Protein AF-A0A4T0FL56-F1 (afdb_monomer)

Structure (mmCIF, N/CA/C/O backbone):
data_AF-A0A4T0FL56-F1
#
_entry.id   AF-A0A4T0FL56-F1
#
loop_
_atom_site.group_PDB
_atom_site.id
_atom_site.type_symbol
_atom_site.label_atom_id
_atom_site.label_alt_id
_atom_site.label_comp_id
_atom_site.label_asym_id
_atom_site.label_entity_id
_atom_site.label_seq_id
_atom_site.pdbx_PDB_ins_code
_atom_site.Cartn_x
_atom_site.Cartn_y
_atom_site.Cartn_z
_atom_site.occupancy
_atom_site.B_iso_or_equiv
_atom_site.auth_seq_id
_atom_site.auth_comp_id
_atom_site.auth_asym_id
_atom_site.auth_atom_id
_atom_site.pdbx_PDB_model_num
ATOM 1 N N . MET A 1 1 ? -53.583 -24.177 -35.156 1.00 28.66 1 MET A N 1
ATOM 2 C CA . MET A 1 1 ? -53.673 -24.622 -33.745 1.00 28.66 1 MET A CA 1
ATOM 3 C C . MET A 1 1 ? -52.294 -24.411 -33.130 1.00 28.66 1 MET A C 1
ATOM 5 O O . MET A 1 1 ? -51.343 -24.728 -33.822 1.00 28.66 1 MET A O 1
ATOM 9 N N . LEU A 1 2 ? -52.099 -23.823 -31.949 1.00 28.23 2 LEU A N 1
ATOM 10 C CA . LEU A 1 2 ? -53.036 -23.138 -31.051 1.00 28.23 2 LEU A CA 1
ATOM 11 C C . LEU A 1 2 ? -52.368 -21.827 -30.557 1.00 28.23 2 LEU A C 1
ATOM 13 O O . LEU A 1 2 ? -51.224 -21.850 -30.137 1.00 28.23 2 LEU A O 1
ATOM 17 N N . THR A 1 3 ? -53.100 -20.711 -30.667 1.00 28.48 3 THR A N 1
ATOM 18 C CA . THR A 1 3 ? -53.297 -19.640 -29.650 1.00 28.48 3 THR A CA 1
ATOM 19 C C . THR A 1 3 ? -52.115 -19.128 -28.804 1.00 28.48 3 THR A C 1
ATOM 21 O O . THR A 1 3 ? -51.474 -19.896 -28.108 1.00 28.48 3 THR A O 1
ATOM 24 N N . ARG A 1 4 ? -51.801 -17.819 -28.795 1.00 25.30 4 ARG A N 1
ATOM 25 C CA . ARG A 1 4 ? -52.582 -16.655 -28.268 1.00 25.30 4 ARG A CA 1
ATOM 26 C C . ARG A 1 4 ? -52.714 -16.624 -26.733 1.00 25.30 4 ARG A C 1
ATOM 28 O O . ARG A 1 4 ? -53.006 -17.645 -26.128 1.00 25.30 4 ARG A O 1
ATOM 35 N N . THR A 1 5 ? -52.734 -15.388 -26.201 1.00 29.48 5 THR A N 1
ATOM 36 C CA . THR A 1 5 ? -52.898 -14.977 -24.779 1.00 29.48 5 THR A CA 1
ATOM 37 C C . THR A 1 5 ? -51.547 -15.009 -24.043 1.00 29.48 5 THR A C 1
ATOM 39 O O . THR A 1 5 ? -51.012 -16.081 -23.829 1.00 29.48 5 THR A O 1
ATOM 42 N N . LEU A 1 6 ? -50.887 -13.887 -23.714 1.00 27.16 6 LEU A N 1
ATOM 43 C CA . LEU A 1 6 ? -51.396 -12.565 -23.306 1.00 27.16 6 LEU A CA 1
ATOM 44 C C . LEU A 1 6 ? -50.837 -11.378 -24.131 1.00 27.16 6 LEU A C 1
ATOM 46 O O . LEU A 1 6 ? -49.671 -11.017 -24.029 1.00 27.16 6 LEU A O 1
ATOM 50 N N . ARG A 1 7 ? -51.714 -10.683 -24.870 1.00 24.44 7 ARG A N 1
ATOM 51 C CA . ARG A 1 7 ? -51.549 -9.266 -25.261 1.00 24.44 7 ARG A CA 1
ATOM 52 C C . ARG A 1 7 ? -52.856 -8.542 -24.936 1.00 24.44 7 ARG A C 1
ATOM 54 O O . ARG A 1 7 ? -53.832 -8.730 -25.661 1.00 24.44 7 ARG A O 1
ATOM 61 N N . ARG A 1 8 ? -52.890 -7.750 -23.858 1.00 25.97 8 ARG A N 1
ATOM 62 C CA . ARG A 1 8 ? -53.931 -6.750 -23.533 1.00 25.97 8 ARG A CA 1
ATOM 63 C C . ARG A 1 8 ? -53.462 -5.877 -22.358 1.00 25.97 8 ARG A C 1
ATOM 65 O O . ARG A 1 8 ? -52.685 -6.346 -21.541 1.00 25.97 8 ARG A O 1
ATOM 72 N N . SER A 1 9 ? -53.985 -4.650 -22.274 1.00 25.86 9 SER A N 1
ATOM 73 C CA . SER A 1 9 ? -53.804 -3.690 -21.163 1.00 25.86 9 SER A CA 1
ATOM 74 C C . SER A 1 9 ? -52.528 -2.821 -21.095 1.00 25.86 9 SER A C 1
ATOM 76 O O . SER A 1 9 ? -52.103 -2.463 -20.003 1.00 25.86 9 SER A O 1
ATOM 78 N N . VAL A 1 10 ? -51.990 -2.364 -22.237 1.00 28.41 10 VAL A N 1
ATOM 79 C CA . VAL A 1 10 ? -51.178 -1.119 -22.302 1.00 28.41 10 VAL A CA 1
ATOM 80 C C . VAL A 1 10 ? -51.593 -0.290 -23.534 1.00 28.41 10 VAL A C 1
ATOM 82 O O . VAL A 1 10 ? -50.843 -0.171 -24.497 1.00 28.41 10 VAL A O 1
ATOM 85 N N . ALA A 1 11 ? -52.847 0.189 -23.566 1.00 28.98 11 ALA A N 1
ATOM 86 C CA . ALA A 1 11 ? -53.382 1.018 -24.670 1.00 28.98 11 ALA A CA 1
ATOM 87 C C . ALA A 1 11 ? -54.639 1.861 -24.311 1.00 28.98 11 ALA A C 1
ATOM 89 O O . ALA A 1 11 ? -55.416 2.228 -25.188 1.00 28.98 11 ALA A O 1
ATOM 90 N N . SER A 1 12 ? -54.870 2.139 -23.025 1.00 25.52 12 SER A N 1
ATOM 91 C CA . SER A 1 12 ? -55.892 3.062 -22.490 1.00 25.52 12 SER A CA 1
ATOM 92 C C . SER A 1 12 ? -55.629 3.200 -20.983 1.00 25.52 12 SER A C 1
ATOM 94 O O . SER A 1 12 ? -55.353 2.183 -20.356 1.00 25.52 12 SER A O 1
ATOM 96 N N . VAL A 1 13 ? -55.690 4.364 -20.335 1.00 27.52 13 VAL A N 1
ATOM 97 C CA . VAL A 1 13 ? -56.442 5.587 -20.661 1.00 27.52 13 VAL A CA 1
ATOM 98 C C . VAL A 1 13 ? -55.531 6.818 -20.640 1.00 27.52 13 VAL A C 1
ATOM 100 O O . VAL A 1 13 ? -54.744 6.989 -19.717 1.00 27.52 13 VAL A O 1
ATOM 103 N N . ALA A 1 14 ? -55.717 7.723 -21.602 1.00 26.66 14 ALA A N 1
ATOM 104 C CA . ALA A 1 14 ? -55.210 9.089 -21.529 1.00 26.66 14 ALA A CA 1
ATOM 105 C C . ALA A 1 14 ? -56.322 10.066 -21.940 1.00 26.66 14 ALA A C 1
ATOM 107 O O . ALA A 1 14 ? -56.611 10.171 -23.132 1.00 26.66 14 ALA A O 1
ATOM 108 N N . ASN A 1 15 ? -56.968 10.715 -20.955 1.00 28.39 15 ASN A N 1
ATOM 109 C CA . ASN A 1 15 ? -57.524 12.086 -20.982 1.00 28.39 15 ASN A CA 1
ATOM 110 C C . ASN A 1 15 ? -58.553 12.334 -19.852 1.00 28.39 15 ASN A C 1
ATOM 112 O O . ASN A 1 15 ? -59.449 11.514 -19.671 1.00 28.39 15 ASN A O 1
ATOM 116 N N . LYS A 1 16 ? -58.502 13.544 -19.253 1.00 29.47 16 LYS A N 1
ATOM 117 C CA . LYS A 1 16 ? -59.464 14.161 -18.293 1.00 29.47 16 LYS A CA 1
ATOM 118 C C . LYS A 1 16 ? -59.488 13.542 -16.869 1.00 29.47 16 LYS A C 1
ATOM 120 O O . LYS A 1 16 ? -59.455 12.329 -16.745 1.00 29.47 16 LYS A O 1
ATOM 125 N N . VAL A 1 17 ? -59.591 14.306 -15.767 1.00 31.78 17 VAL A N 1
ATOM 126 C CA . VAL A 1 17 ? -59.577 15.781 -15.552 1.00 31.78 17 VAL A CA 1
ATOM 127 C C . VAL A 1 17 ? -59.190 16.116 -14.084 1.00 31.78 17 VAL A C 1
ATOM 129 O O . VAL A 1 17 ? -59.348 15.253 -13.234 1.00 31.78 17 VAL A O 1
ATOM 132 N N . ASN A 1 18 ? -58.699 17.345 -13.834 1.00 30.23 18 ASN A N 1
ATOM 133 C CA . ASN A 1 18 ? -58.583 18.165 -12.589 1.00 30.23 18 ASN A CA 1
ATOM 134 C C . ASN A 1 18 ? -58.932 17.506 -11.215 1.00 30.23 18 ASN A C 1
ATOM 136 O O . ASN A 1 18 ? -59.988 16.903 -11.095 1.00 30.23 18 ASN A O 1
ATOM 140 N N . SER A 1 19 ? -58.208 17.719 -10.098 1.00 31.28 19 SER A N 1
ATOM 141 C CA . SER A 1 19 ? -57.753 19.017 -9.541 1.00 31.28 19 SER A CA 1
ATOM 142 C C . SER A 1 19 ? -56.477 18.931 -8.654 1.00 31.28 19 SER A C 1
ATOM 144 O O . SER A 1 19 ? -56.050 17.827 -8.331 1.00 31.28 19 SER A O 1
ATOM 146 N N . PRO A 1 20 ? -55.870 20.063 -8.212 1.00 33.19 20 PRO A N 1
ATOM 147 C CA . PRO A 1 20 ? -54.691 20.066 -7.327 1.00 33.19 20 PRO A CA 1
ATOM 148 C C . PRO A 1 20 ? -54.964 19.998 -5.809 1.00 33.19 20 PRO A C 1
ATOM 150 O O . PRO A 1 20 ? -54.016 20.139 -5.040 1.00 33.19 20 PRO A O 1
ATOM 153 N N . ARG A 1 21 ? -56.221 19.891 -5.343 1.00 33.94 21 ARG A N 1
ATOM 154 C CA . ARG A 1 21 ? -56.534 19.930 -3.894 1.00 33.94 21 ARG A CA 1
ATOM 155 C C . ARG A 1 21 ? -56.593 18.557 -3.235 1.00 33.94 21 ARG A C 1
ATOM 157 O O . ARG A 1 21 ? -56.134 18.405 -2.107 1.00 33.94 21 ARG A O 1
ATOM 164 N N . ASP A 1 22 ? -57.111 17.567 -3.945 1.00 31.25 22 ASP A N 1
ATOM 165 C CA . ASP A 1 22 ? -57.458 16.256 -3.383 1.00 31.25 22 ASP A CA 1
ATOM 166 C C . ASP A 1 22 ? -56.208 15.413 -3.035 1.00 31.25 22 ASP A C 1
ATOM 168 O O . ASP A 1 22 ? -56.241 14.546 -2.163 1.00 31.25 22 ASP A O 1
ATOM 172 N N . THR A 1 23 ? -55.060 15.728 -3.645 1.00 39.47 23 THR A N 1
ATOM 173 C CA . THR A 1 23 ? -53.742 15.156 -3.322 1.00 39.47 23 THR A CA 1
ATOM 174 C C . THR A 1 23 ? -53.152 15.627 -1.989 1.00 39.47 23 THR A C 1
ATOM 176 O O . THR A 1 23 ? -52.203 15.007 -1.514 1.00 39.47 23 THR A O 1
ATOM 179 N N . ILE A 1 24 ? -53.677 16.692 -1.370 1.00 33.09 24 ILE A N 1
ATOM 180 C CA . ILE A 1 24 ? -53.126 17.238 -0.117 1.00 33.09 24 ILE A CA 1
ATOM 181 C C . ILE A 1 24 ? -53.704 16.511 1.106 1.00 33.09 24 ILE A C 1
ATOM 183 O O . ILE A 1 24 ? -52.954 16.142 2.006 1.00 33.09 24 ILE A O 1
ATOM 187 N N . GLU A 1 25 ? -55.008 16.222 1.136 1.00 29.22 25 GLU A N 1
ATOM 188 C CA . GLU A 1 25 ? -55.631 15.523 2.277 1.00 29.22 25 GLU A CA 1
ATOM 189 C C . GLU A 1 25 ? -55.234 14.037 2.354 1.00 29.22 25 GLU A C 1
ATOM 191 O O . GLU A 1 25 ? -55.092 13.486 3.450 1.00 29.22 25 GLU A O 1
ATOM 196 N N . ALA A 1 26 ? -54.956 13.406 1.207 1.00 31.59 26 ALA A N 1
ATOM 197 C CA . ALA A 1 26 ? -54.412 12.048 1.144 1.00 31.59 26 ALA A CA 1
ATOM 198 C C . ALA A 1 26 ? -52.989 11.941 1.734 1.00 31.59 26 ALA A C 1
ATOM 200 O O . ALA A 1 26 ? -52.639 10.910 2.304 1.00 31.59 26 ALA A O 1
ATOM 201 N N . ALA A 1 27 ? -52.185 13.008 1.649 1.00 33.97 27 ALA A N 1
ATOM 202 C CA . ALA A 1 27 ? -50.837 13.052 2.222 1.00 33.97 27 ALA A CA 1
ATOM 203 C C . ALA A 1 27 ? -50.827 13.257 3.751 1.00 33.97 27 ALA A C 1
ATOM 205 O O . ALA A 1 27 ? -49.827 12.961 4.400 1.00 33.97 27 ALA A O 1
ATOM 206 N N . ILE A 1 28 ? -51.930 13.743 4.333 1.00 32.31 28 ILE A N 1
ATOM 207 C CA . ILE A 1 28 ? -52.051 14.038 5.772 1.00 32.31 28 ILE A CA 1
ATOM 208 C C . ILE A 1 28 ? -52.478 12.800 6.584 1.00 32.31 28 ILE A C 1
ATOM 210 O O . ILE A 1 28 ? -52.162 12.711 7.766 1.00 32.31 28 ILE A O 1
ATOM 214 N N . ASN A 1 29 ? -53.152 11.828 5.955 1.00 31.66 29 ASN A N 1
ATOM 215 C CA . ASN A 1 29 ? -53.669 10.615 6.611 1.00 31.66 29 ASN A CA 1
ATOM 216 C C . ASN A 1 29 ? -52.945 9.315 6.202 1.00 31.66 29 ASN A C 1
ATOM 218 O O . ASN A 1 29 ? -53.440 8.218 6.470 1.00 31.66 29 ASN A O 1
ATOM 222 N N . ALA A 1 30 ? -51.780 9.409 5.558 1.00 30.00 30 ALA A N 1
ATOM 223 C CA . ALA A 1 30 ? -50.912 8.251 5.367 1.00 30.00 30 ALA A CA 1
ATOM 224 C C . ALA A 1 30 ? -50.291 7.826 6.717 1.00 30.00 30 ALA A C 1
ATOM 226 O O . ALA A 1 30 ? -49.927 8.701 7.509 1.00 30.00 30 ALA A O 1
ATOM 227 N N . PRO A 1 31 ? -50.115 6.519 7.000 1.00 27.95 31 PRO A N 1
ATOM 228 C CA . PRO A 1 31 ? -49.320 6.085 8.144 1.00 27.95 31 PRO A CA 1
ATOM 229 C C . PRO A 1 31 ? -47.909 6.662 8.017 1.00 27.95 31 PRO A C 1
ATOM 231 O O . PRO A 1 31 ? -47.259 6.467 6.988 1.00 27.95 31 PRO A O 1
ATOM 234 N N . GLN A 1 32 ? -47.435 7.382 9.037 1.00 25.22 32 GLN A N 1
ATOM 235 C CA . GLN A 1 32 ? -46.057 7.866 9.020 1.00 25.22 32 GLN A CA 1
ATOM 236 C C . GLN A 1 32 ? -45.105 6.660 8.966 1.00 25.22 32 GLN A C 1
ATOM 238 O O . GLN A 1 32 ? -45.323 5.692 9.703 1.00 25.22 32 GLN A O 1
ATOM 243 N N . PRO A 1 33 ? -44.052 6.687 8.126 1.00 28.41 33 PRO A N 1
ATOM 244 C CA . PRO A 1 33 ? -42.992 5.696 8.234 1.00 28.41 33 PRO A CA 1
ATOM 245 C C . PRO A 1 33 ? -42.399 5.786 9.643 1.00 28.41 33 PRO A C 1
ATOM 247 O O . PRO A 1 33 ? -42.229 6.893 10.162 1.00 28.41 33 PRO A O 1
ATOM 250 N N . LEU A 1 34 ? -42.079 4.644 10.265 1.00 29.83 34 LEU A N 1
ATOM 251 C CA . LEU A 1 34 ? -41.357 4.669 11.537 1.00 29.83 34 LEU A CA 1
ATOM 252 C C . LEU A 1 34 ? -40.073 5.479 11.339 1.00 29.83 34 LEU A C 1
ATOM 254 O O . LEU A 1 34 ? -39.267 5.167 10.461 1.00 29.83 34 LEU A O 1
ATOM 258 N N . ALA A 1 35 ? -39.906 6.533 12.139 1.00 26.36 35 ALA A N 1
ATOM 259 C CA . ALA A 1 35 ? -38.705 7.351 12.102 1.00 26.36 35 ALA A CA 1
ATOM 260 C C . ALA A 1 35 ? -37.475 6.463 12.339 1.00 26.36 35 ALA A C 1
ATOM 262 O O . ALA A 1 35 ? -37.506 5.594 13.216 1.00 26.36 35 ALA A O 1
ATOM 263 N N . LEU A 1 36 ? -36.397 6.681 11.576 1.00 31.41 36 LEU A N 1
ATOM 264 C CA . LEU A 1 36 ? -35.145 5.954 11.783 1.00 31.41 36 LEU A CA 1
ATOM 265 C C . LEU A 1 36 ? -34.643 6.222 13.208 1.00 31.41 36 LEU A C 1
ATOM 267 O O . LEU A 1 36 ? -34.135 7.306 13.502 1.00 31.41 36 LEU A O 1
ATOM 271 N N . ARG A 1 37 ? -34.772 5.219 14.084 1.00 38.69 37 ARG A N 1
ATOM 272 C CA . ARG A 1 37 ? -34.131 5.199 15.401 1.00 38.69 37 ARG A CA 1
ATOM 273 C C . ARG A 1 37 ? -32.629 5.011 15.203 1.00 38.69 37 ARG A C 1
ATOM 275 O O . ARG A 1 37 ? -32.133 3.885 15.153 1.00 38.69 37 ARG A O 1
ATOM 282 N N . TYR A 1 38 ? -31.923 6.130 15.061 1.00 53.88 38 TYR A N 1
ATOM 283 C CA . TYR A 1 38 ? -30.479 6.177 15.251 1.00 53.88 38 TYR A CA 1
ATOM 284 C C . TYR A 1 38 ? -30.162 5.977 16.729 1.00 53.88 38 TYR A C 1
ATOM 286 O O . TYR A 1 38 ? -30.759 6.629 17.585 1.00 53.88 38 TYR A O 1
ATOM 294 N N . VAL A 1 39 ? -29.203 5.101 17.013 1.00 67.25 39 VAL A N 1
ATOM 295 C CA . VAL A 1 39 ? -28.724 4.864 18.373 1.00 67.25 39 VAL A CA 1
ATOM 296 C C . VAL A 1 39 ? -27.969 6.089 18.888 1.00 67.25 39 VAL A C 1
ATOM 298 O O . VAL A 1 39 ? -27.109 6.649 18.199 1.00 67.25 39 VAL A O 1
ATOM 301 N N . SER A 1 40 ? -28.289 6.516 20.108 1.00 71.25 40 SER A N 1
ATOM 302 C CA . SER A 1 40 ? -27.603 7.637 20.751 1.00 71.25 40 SER A CA 1
ATOM 303 C C . SER A 1 40 ? -26.207 7.241 21.232 1.00 71.25 40 SER A C 1
ATOM 305 O O . SER A 1 40 ? -25.870 6.071 21.367 1.00 71.25 40 SER A O 1
ATOM 307 N N . SER A 1 41 ? -25.380 8.243 21.518 1.00 71.00 41 SER A N 1
ATOM 308 C CA . SER A 1 41 ? -24.090 8.079 22.210 1.00 71.00 41 SER A CA 1
ATOM 309 C C . SER A 1 41 ? -24.095 8.771 23.578 1.00 71.00 41 SER A C 1
ATOM 311 O O . SER A 1 41 ? -23.053 9.174 24.085 1.00 71.00 41 SER A O 1
ATOM 313 N N . SER A 1 42 ? -25.279 8.967 24.171 1.00 73.81 42 SER A N 1
ATOM 314 C CA . SER A 1 42 ? -25.423 9.507 25.526 1.00 73.81 42 SER A CA 1
ATOM 315 C C . SER A 1 42 ? -24.950 8.495 26.570 1.00 73.81 42 SER A C 1
ATOM 317 O O . SER A 1 42 ? -25.514 7.409 26.679 1.00 73.81 42 SER A O 1
ATOM 319 N N . ALA A 1 43 ? -23.994 8.885 27.413 1.00 58.06 43 ALA A N 1
ATOM 320 C CA . ALA A 1 43 ? -23.606 8.100 28.588 1.00 58.06 43 ALA A CA 1
ATOM 321 C C . ALA A 1 43 ? -24.630 8.199 29.747 1.00 58.06 43 ALA A C 1
ATOM 323 O O . ALA A 1 43 ? -24.440 7.610 30.810 1.00 58.06 43 ALA A O 1
ATOM 324 N N . MET A 1 44 ? -25.742 8.925 29.565 1.00 72.31 44 MET A N 1
ATOM 325 C CA . MET A 1 44 ? -26.829 9.115 30.540 1.00 72.31 44 MET A CA 1
ATOM 326 C C . MET A 1 44 ? -28.199 8.733 29.947 1.00 72.31 44 MET A C 1
ATOM 328 O O . MET A 1 44 ? -29.147 9.503 30.037 1.00 72.31 44 MET A O 1
ATOM 332 N N . GLY A 1 45 ? -28.296 7.570 29.293 1.00 61.62 45 GLY A N 1
ATOM 333 C CA . GLY A 1 45 ? -29.574 7.044 28.802 1.00 61.62 45 GLY A CA 1
ATOM 334 C C . GLY A 1 45 ? -30.484 6.477 29.902 1.00 61.62 45 GLY A C 1
ATOM 335 O O . GLY A 1 45 ? -31.696 6.641 29.837 1.00 61.62 45 GLY A O 1
ATOM 336 N N . ALA A 1 46 ? -29.927 5.809 30.914 1.00 70.75 46 ALA A N 1
ATOM 337 C CA . ALA A 1 46 ? -30.749 5.113 31.904 1.00 70.75 46 ALA A CA 1
ATOM 338 C C . ALA A 1 46 ? -31.502 6.055 32.864 1.00 70.75 46 ALA A C 1
ATOM 340 O O . ALA A 1 46 ? -30.891 6.927 33.488 1.00 70.75 46 ALA A O 1
ATOM 341 N N . GLU A 1 47 ? -32.804 5.818 33.039 1.00 76.25 47 GLU A N 1
ATOM 342 C CA . GLU A 1 47 ? -33.648 6.519 34.007 1.00 76.25 47 GLU A CA 1
ATOM 343 C C . GLU A 1 47 ? -33.395 6.049 35.447 1.00 76.25 47 GLU A C 1
ATOM 345 O O . GLU A 1 47 ? -32.923 4.937 35.708 1.00 76.25 47 GLU A O 1
ATOM 350 N N . LYS A 1 48 ? -33.744 6.909 36.408 1.00 75.69 48 LYS A N 1
ATOM 351 C CA . LYS A 1 48 ? -33.650 6.614 37.838 1.00 75.69 48 LYS A CA 1
ATOM 352 C C . LYS A 1 48 ? -34.713 5.585 38.264 1.00 75.69 48 LYS A C 1
ATOM 354 O O . LYS A 1 48 ? -35.899 5.867 38.094 1.00 75.69 48 LYS A O 1
ATOM 359 N N . PRO A 1 49 ? -34.334 4.453 38.890 1.00 77.06 49 PRO A N 1
ATOM 360 C CA . PRO A 1 49 ? -35.301 3.488 39.413 1.00 77.06 49 PRO A CA 1
ATOM 361 C C . PRO A 1 49 ? -36.224 4.101 40.474 1.00 77.06 49 PRO A C 1
ATOM 363 O O . PRO A 1 49 ? -35.777 4.910 41.293 1.00 77.06 49 PRO A O 1
ATOM 366 N N . SER A 1 50 ? -37.491 3.676 40.498 1.00 68.88 50 SER A N 1
ATOM 367 C CA . SER A 1 50 ? -38.476 4.115 41.498 1.00 68.88 50 SER A CA 1
ATOM 368 C C . SER A 1 50 ? -38.104 3.673 42.915 1.00 68.88 50 SER A C 1
ATOM 370 O O . SER A 1 50 ? -38.195 4.459 43.857 1.00 68.88 50 SER A O 1
ATOM 372 N N . ASP A 1 51 ? -37.640 2.430 43.043 1.00 73.75 51 ASP A N 1
ATOM 373 C CA . ASP A 1 51 ? -37.419 1.738 44.309 1.00 73.75 51 ASP A CA 1
ATOM 374 C C . ASP A 1 51 ? -35.983 1.201 44.353 1.00 73.75 51 ASP A C 1
ATOM 376 O O . ASP A 1 51 ? -35.676 0.107 43.878 1.00 73.75 51 ASP A O 1
ATOM 380 N N . LEU A 1 52 ? -35.075 2.008 44.905 1.00 80.94 52 LEU A N 1
ATOM 381 C CA . LEU A 1 52 ? -33.673 1.636 45.094 1.00 80.94 52 LEU A CA 1
ATOM 382 C C . LEU A 1 52 ? -33.508 0.856 46.413 1.00 80.94 52 LEU A C 1
ATOM 384 O O . LEU A 1 52 ? -33.852 1.394 47.469 1.00 80.94 52 LEU A O 1
ATOM 388 N N . PRO A 1 53 ? -32.963 -0.376 46.386 1.00 83.69 53 PRO A N 1
ATOM 389 C CA . PRO A 1 53 ? -32.876 -1.231 47.565 1.00 83.69 53 PRO A CA 1
ATOM 390 C C . PRO A 1 53 ? -31.943 -0.679 48.646 1.00 83.69 53 PRO A C 1
ATOM 392 O O . PRO A 1 53 ? -31.157 0.250 48.426 1.00 83.69 53 PRO A O 1
ATOM 395 N N . SER A 1 54 ? -32.024 -1.259 49.843 1.00 79.19 54 SER A N 1
ATOM 396 C CA . SER A 1 54 ? -31.266 -0.787 51.003 1.00 79.19 54 SER A CA 1
ATOM 397 C C . SER A 1 54 ? -29.850 -1.363 51.054 1.00 79.19 54 SER A C 1
ATOM 399 O O . SER A 1 54 ? -28.918 -0.648 51.423 1.00 79.19 54 SER A O 1
ATOM 401 N N . GLN A 1 55 ? -29.678 -2.620 50.639 1.00 82.25 55 GLN A N 1
ATOM 402 C CA . GLN A 1 55 ? -28.406 -3.341 50.674 1.00 82.25 55 GLN A CA 1
ATOM 403 C C . GLN A 1 55 ? -27.683 -3.290 49.318 1.00 82.25 55 GLN A C 1
ATOM 405 O O . GLN A 1 55 ? -28.259 -2.921 48.295 1.00 82.25 55 GLN A O 1
ATOM 410 N N . GLY A 1 56 ? -26.399 -3.658 49.320 1.00 83.44 56 GLY A N 1
ATOM 411 C CA . GLY A 1 56 ? -25.542 -3.650 48.130 1.00 83.44 56 GLY A CA 1
ATOM 412 C C . GLY A 1 56 ? -25.960 -4.665 47.057 1.00 83.44 56 GLY A C 1
ATOM 413 O O . GLY A 1 56 ? -26.177 -4.315 45.895 1.00 83.44 56 GLY A O 1
ATOM 414 N N . GLY A 1 57 ? -26.124 -5.923 47.477 1.00 87.56 57 GLY A N 1
ATOM 415 C CA . GLY A 1 57 ? -26.404 -7.068 46.605 1.00 87.56 57 GLY A CA 1
ATOM 416 C C . GLY A 1 57 ? -27.886 -7.352 46.335 1.00 87.56 57 GLY A C 1
ATOM 417 O O . GLY A 1 57 ? -28.198 -8.360 45.707 1.00 87.56 57 GLY A O 1
ATOM 418 N N . GLU A 1 58 ? -28.804 -6.509 46.812 1.00 90.31 58 GLU A N 1
ATOM 419 C CA . GLU A 1 58 ? -30.234 -6.615 46.489 1.00 90.31 58 GLU A CA 1
ATOM 420 C C . GLU A 1 58 ? -30.454 -6.200 45.012 1.00 90.31 58 GLU A C 1
ATOM 422 O O . GLU A 1 58 ? -30.033 -5.102 44.629 1.00 90.31 58 GLU A O 1
ATOM 427 N N . PRO A 1 59 ? -31.071 -7.046 44.160 1.00 91.88 59 PRO A N 1
ATOM 428 C CA . PRO A 1 59 ? -31.283 -6.727 42.751 1.00 91.88 59 PRO A CA 1
ATOM 429 C C . PRO A 1 59 ? -32.412 -5.713 42.561 1.00 91.88 59 PRO A C 1
ATOM 431 O O . PRO A 1 59 ? -33.437 -5.755 43.243 1.00 91.88 59 PRO A O 1
ATOM 434 N N . PHE A 1 60 ? -32.239 -4.823 41.587 1.00 92.50 60 PHE A N 1
ATOM 435 C CA . PHE A 1 60 ? -33.247 -3.868 41.142 1.00 92.50 60 PHE A CA 1
ATOM 436 C C . PHE A 1 60 ? -33.194 -3.673 39.627 1.00 92.50 60 PHE A C 1
ATOM 438 O O . PHE A 1 60 ? -32.237 -4.059 38.955 1.00 92.50 60 PHE A O 1
ATOM 445 N N . LYS A 1 61 ? -34.259 -3.078 39.088 1.00 92.50 61 LYS A N 1
ATOM 446 C CA . LYS A 1 61 ? -34.442 -2.842 37.656 1.00 92.50 61 LYS A CA 1
ATOM 447 C C . LYS A 1 61 ? -34.097 -1.398 37.301 1.00 92.50 61 LYS A C 1
ATOM 449 O O . LYS A 1 61 ? -34.525 -0.464 37.975 1.00 92.50 61 LYS A O 1
ATOM 454 N N . VAL A 1 62 ? -33.326 -1.236 36.234 1.00 92.62 62 VAL A N 1
ATOM 455 C CA . VAL A 1 62 ? -32.932 0.035 35.625 1.00 92.62 62 VAL A CA 1
ATOM 456 C C . VAL A 1 62 ? -33.533 0.089 34.226 1.00 92.62 62 VAL A C 1
ATOM 458 O O . VAL A 1 62 ? -33.345 -0.841 33.445 1.00 92.62 62 VAL A O 1
ATOM 461 N N . GLN A 1 63 ? -34.235 1.171 33.899 1.00 93.81 63 GLN A N 1
ATOM 462 C CA . GLN A 1 63 ? -34.806 1.377 32.570 1.00 93.81 63 GLN A CA 1
ATOM 463 C C . GLN A 1 63 ? -33.796 2.111 31.678 1.00 93.81 63 GLN A C 1
ATOM 465 O O . GLN A 1 63 ? -33.390 3.228 31.989 1.00 93.81 63 GLN A O 1
ATOM 470 N N . LEU A 1 64 ? -33.385 1.493 30.571 1.00 93.38 64 LEU A N 1
ATOM 471 C CA . LEU A 1 64 ? -32.582 2.116 29.516 1.00 93.38 64 LEU A CA 1
ATOM 472 C C . LEU A 1 64 ? -33.439 3.010 28.608 1.00 93.38 64 LEU A C 1
ATOM 474 O O . LEU A 1 64 ? -34.651 2.823 28.479 1.00 93.38 64 LEU A O 1
ATOM 478 N N . HIS A 1 65 ? -32.781 3.950 27.927 1.00 90.19 65 HIS A N 1
ATOM 479 C CA . HIS A 1 65 ? -33.425 4.845 26.967 1.00 90.19 65 HIS A CA 1
ATOM 480 C C . HIS A 1 65 ? -33.847 4.117 25.684 1.00 90.19 65 HIS A C 1
ATOM 482 O O . HIS A 1 65 ? -33.150 3.211 25.216 1.00 90.19 65 HIS A O 1
ATOM 488 N N . ASP A 1 66 ? -34.922 4.596 25.059 1.00 86.75 66 ASP A N 1
ATOM 489 C CA . ASP A 1 66 ? -35.550 4.043 23.848 1.00 86.75 66 ASP A CA 1
ATOM 490 C C . ASP A 1 66 ? -34.645 4.006 22.591 1.00 86.75 66 ASP A C 1
ATOM 492 O O . ASP A 1 66 ? -34.990 3.361 21.599 1.00 86.75 66 ASP A O 1
ATOM 496 N N . ASP A 1 67 ? -33.492 4.685 22.619 1.00 88.94 67 ASP A N 1
ATOM 497 C CA . ASP A 1 67 ? -32.468 4.700 21.560 1.00 88.94 67 ASP A CA 1
ATOM 498 C C . ASP A 1 67 ? -31.174 3.941 21.928 1.00 88.94 67 ASP A C 1
ATOM 500 O O . ASP A 1 67 ? -30.161 4.069 21.240 1.00 88.94 67 ASP A O 1
ATOM 504 N N . SER A 1 68 ? -31.192 3.130 22.991 1.00 92.75 68 SER A N 1
ATOM 505 C CA . SER A 1 68 ? -30.032 2.320 23.403 1.00 92.75 68 SER A CA 1
ATOM 506 C C . SER A 1 68 ? -29.675 1.226 22.392 1.00 92.75 68 SER A C 1
ATOM 508 O O . SER A 1 68 ? -28.506 0.840 22.304 1.00 92.75 68 SER A O 1
ATOM 510 N N . PHE A 1 69 ? -30.673 0.748 21.638 1.00 96.75 69 PHE A N 1
ATOM 511 C CA . PHE A 1 69 ? -30.572 -0.347 20.674 1.00 96.75 69 PHE A CA 1
ATOM 512 C C . PHE A 1 69 ? -31.298 -0.015 19.362 1.00 96.75 69 PHE A C 1
ATOM 514 O O . PHE A 1 69 ? -32.347 0.629 19.373 1.00 96.75 69 PHE A O 1
ATOM 521 N N . SER A 1 70 ? -30.786 -0.518 18.238 1.00 96.38 70 SER A N 1
ATOM 522 C CA . SER A 1 70 ? -31.494 -0.540 16.948 1.00 96.38 70 SER A CA 1
ATOM 523 C C . SER A 1 70 ? -31.182 -1.838 16.199 1.00 96.38 70 SER A C 1
ATOM 525 O O . SER A 1 70 ? -30.090 -2.386 16.345 1.00 96.38 70 SER A O 1
ATOM 527 N N . GLY A 1 71 ? -32.151 -2.376 15.455 1.00 96.31 71 GLY A N 1
ATOM 528 C CA . GLY A 1 71 ? -32.120 -3.757 14.957 1.00 96.31 71 GLY A CA 1
ATOM 529 C C . GLY A 1 71 ? -32.224 -3.892 13.441 1.00 96.31 71 GLY A C 1
ATOM 530 O O . GLY A 1 71 ? -32.853 -3.084 12.759 1.00 96.31 71 GLY A O 1
ATOM 531 N N . HIS A 1 72 ? -31.635 -4.961 12.916 1.00 97.12 72 HIS A N 1
ATOM 532 C CA . HIS A 1 72 ? -31.714 -5.374 11.520 1.00 97.12 72 HIS A CA 1
ATOM 533 C C . HIS A 1 72 ? -31.959 -6.884 11.453 1.00 97.12 72 HIS A C 1
ATOM 535 O O . HIS A 1 72 ? -31.206 -7.647 12.045 1.00 97.12 72 HIS A O 1
ATOM 541 N N . LEU A 1 73 ? -33.026 -7.318 10.772 1.00 96.50 73 LEU A N 1
ATOM 542 C CA . LEU A 1 73 ? -33.461 -8.728 10.720 1.00 96.50 73 LEU A CA 1
ATOM 543 C C . LEU A 1 73 ? -33.626 -9.396 12.109 1.00 96.50 73 LEU A C 1
ATOM 545 O O . LEU A 1 73 ? -33.538 -10.615 12.233 1.00 96.50 73 LEU A O 1
ATOM 549 N N . LEU A 1 74 ? -33.881 -8.593 13.148 1.00 93.81 74 LEU A N 1
ATOM 550 C CA . LEU A 1 74 ? -34.226 -9.030 14.500 1.00 93.81 74 LEU A CA 1
ATOM 551 C C . LEU A 1 74 ? -35.719 -8.794 14.742 1.00 93.81 74 LEU A C 1
ATOM 553 O O . LEU A 1 74 ? -36.200 -7.674 14.575 1.00 93.81 74 LEU A O 1
ATOM 557 N N . GLU A 1 75 ? -36.435 -9.842 15.152 1.00 88.62 75 GLU A N 1
ATOM 558 C CA . GLU A 1 75 ? -37.843 -9.757 15.573 1.00 88.62 75 GLU A CA 1
ATOM 559 C C . GLU A 1 75 ? -37.974 -9.211 17.006 1.00 88.62 75 GLU A C 1
ATOM 561 O O . GLU A 1 75 ? -38.926 -8.499 17.321 1.00 88.62 75 GLU A O 1
ATOM 566 N N . GLU A 1 76 ? -36.979 -9.491 17.853 1.00 90.44 76 GLU A N 1
ATOM 567 C CA . GLU A 1 76 ? -36.884 -9.040 19.243 1.00 90.44 76 GLU A CA 1
ATOM 568 C C . GLU A 1 76 ? -35.562 -8.287 19.468 1.00 90.44 76 GLU A C 1
ATOM 570 O O . GLU A 1 76 ? -34.501 -8.708 19.001 1.00 90.44 76 GLU A O 1
ATOM 575 N N . LEU A 1 77 ? -35.625 -7.174 20.201 1.00 95.12 77 LEU A N 1
ATOM 576 C CA . LEU A 1 77 ? -34.461 -6.413 20.670 1.00 95.12 77 LEU A CA 1
ATOM 577 C C . LEU A 1 77 ? -34.105 -6.807 22.117 1.00 95.12 77 LEU A C 1
ATOM 579 O O . LEU A 1 77 ? -34.961 -7.347 22.824 1.00 95.12 77 LEU A O 1
ATOM 583 N N . PRO A 1 78 ? -32.887 -6.500 22.608 1.00 96.12 78 PRO A N 1
ATOM 584 C CA . PRO A 1 78 ? -32.582 -6.635 24.028 1.00 96.12 78 PRO A CA 1
ATOM 585 C C . PRO A 1 78 ? -33.564 -5.813 24.875 1.00 96.12 78 PRO A C 1
ATOM 587 O O . PRO A 1 78 ? -33.894 -4.678 24.528 1.00 96.12 78 PRO A O 1
ATOM 590 N N . SER A 1 79 ? -34.006 -6.371 26.007 1.00 95.50 79 SER A N 1
ATOM 591 C CA . SER A 1 79 ? -34.878 -5.661 26.950 1.00 95.50 79 SER A CA 1
ATOM 592 C C . SER A 1 79 ? -34.238 -4.343 27.391 1.00 95.50 79 SER A C 1
ATOM 594 O O . SER A 1 79 ? -33.097 -4.338 27.850 1.00 95.50 79 SER A O 1
ATOM 596 N N . LEU A 1 80 ? -34.983 -3.239 27.310 1.00 95.00 80 LEU A N 1
ATOM 597 C CA . LEU A 1 80 ? -34.554 -1.958 27.879 1.00 95.00 80 LEU A CA 1
ATOM 598 C C . LEU A 1 80 ? -34.539 -1.988 29.416 1.00 95.00 80 LEU A C 1
ATOM 600 O O . LEU A 1 80 ? -33.819 -1.214 30.033 1.00 95.00 80 LEU A O 1
ATOM 604 N N . GLU A 1 81 ? -35.282 -2.898 30.043 1.00 94.94 81 GLU A N 1
ATOM 605 C CA . GLU A 1 81 ? -35.196 -3.137 31.480 1.00 94.94 81 GLU A CA 1
ATOM 606 C C . GLU A 1 81 ? -33.988 -4.042 31.789 1.00 94.94 81 GLU A C 1
ATOM 608 O O . GLU A 1 81 ? -33.905 -5.177 31.302 1.00 94.94 81 GLU A O 1
ATOM 613 N N . VAL A 1 82 ? -33.058 -3.535 32.603 1.00 94.62 82 VAL A N 1
ATOM 614 C CA . VAL A 1 82 ? -31.820 -4.200 33.035 1.00 94.62 82 VAL A CA 1
ATOM 615 C C . VAL A 1 82 ? -31.887 -4.486 34.530 1.00 94.62 82 VAL A C 1
ATOM 617 O O . VAL A 1 82 ? -32.016 -3.570 35.339 1.00 94.62 82 VAL A O 1
ATOM 620 N N . GLU A 1 83 ? -31.752 -5.753 34.911 1.00 94.19 83 GLU A N 1
ATOM 621 C CA . GLU A 1 83 ? -31.587 -6.156 36.310 1.00 94.19 83 GLU A CA 1
ATOM 622 C C . GLU A 1 83 ? -30.111 -6.037 36.728 1.00 94.19 83 GLU A C 1
ATOM 624 O O . GLU A 1 83 ? -29.224 -6.534 36.029 1.00 94.19 83 GLU A O 1
ATOM 629 N N . THR A 1 84 ? -29.848 -5.364 37.851 1.00 94.38 84 THR A N 1
ATOM 630 C CA . THR A 1 84 ? -28.499 -5.111 38.383 1.00 94.38 84 THR A CA 1
ATOM 631 C C . THR A 1 84 ? -28.518 -4.933 39.909 1.00 94.38 84 THR A C 1
ATOM 633 O O . THR A 1 84 ? -29.586 -4.826 40.510 1.00 94.38 84 THR A O 1
ATOM 636 N N . THR A 1 85 ? -27.351 -4.900 40.557 1.00 95.50 85 THR A N 1
ATOM 637 C CA . THR A 1 85 ? -27.203 -4.601 41.996 1.00 95.50 85 THR A CA 1
ATOM 638 C C . THR A 1 85 ? -26.355 -3.345 42.204 1.00 95.50 85 THR A C 1
ATOM 640 O O . THR A 1 85 ? -25.636 -2.907 41.301 1.00 95.50 85 THR A O 1
ATOM 643 N N . LYS A 1 86 ? -26.392 -2.749 43.403 1.00 94.56 86 LYS A N 1
ATOM 644 C CA . LYS A 1 86 ? -25.553 -1.579 43.717 1.00 94.56 86 LYS A CA 1
ATOM 645 C C . LYS A 1 86 ? -24.072 -1.940 43.646 1.00 94.56 86 LYS A C 1
ATOM 647 O O . LYS A 1 86 ? -23.291 -1.195 43.058 1.00 94.56 86 LYS A O 1
ATOM 652 N N . ASP A 1 87 ? -23.719 -3.108 44.176 1.00 96.06 87 ASP A N 1
ATOM 653 C CA . ASP A 1 87 ? -22.349 -3.624 44.165 1.00 96.06 87 ASP A CA 1
ATOM 654 C C . ASP A 1 87 ? -21.841 -3.839 42.728 1.00 96.06 87 ASP A C 1
ATOM 656 O O . ASP A 1 87 ? -20.706 -3.483 42.415 1.00 96.06 87 ASP A O 1
ATOM 660 N N . GLN A 1 88 ? -22.699 -4.326 41.821 1.00 96.19 88 GLN A N 1
ATOM 661 C CA . GLN A 1 88 ? -22.364 -4.477 40.402 1.00 96.19 88 GLN A CA 1
ATOM 662 C C . GLN A 1 88 ? -22.097 -3.120 39.732 1.00 96.19 88 GLN A C 1
ATOM 664 O O . GLN A 1 88 ? -21.094 -2.978 39.037 1.00 96.19 88 GLN A O 1
ATOM 669 N N . LEU A 1 89 ? -22.938 -2.101 39.959 1.00 97.00 89 LEU A N 1
ATOM 670 C CA . LEU A 1 89 ? -22.708 -0.756 39.407 1.00 97.00 89 LEU A CA 1
ATOM 671 C C . LEU A 1 89 ? -21.397 -0.132 39.917 1.00 97.00 89 LEU A C 1
ATOM 673 O O . LEU A 1 89 ? -20.694 0.542 39.161 1.00 97.00 89 LEU A O 1
ATOM 677 N N . VAL A 1 90 ? -21.049 -0.365 41.185 1.00 97.62 90 VAL A N 1
ATOM 678 C CA . VAL A 1 90 ? -19.787 0.101 41.780 1.00 97.62 90 VAL A CA 1
ATOM 679 C C . VAL A 1 90 ? -18.582 -0.636 41.183 1.00 97.62 90 VAL A C 1
ATOM 681 O O . VAL A 1 90 ? -17.580 0.008 40.867 1.00 97.62 90 VAL A O 1
ATOM 684 N N . GLU A 1 91 ? -18.676 -1.949 40.956 1.00 98.06 91 GLU A N 1
ATOM 685 C CA . GLU A 1 91 ? -17.601 -2.737 40.337 1.00 98.06 91 GLU A CA 1
ATOM 686 C C . GLU A 1 91 ? -17.394 -2.386 38.854 1.00 98.06 91 GLU A C 1
ATOM 688 O O . GLU A 1 91 ? -16.254 -2.206 38.430 1.00 98.06 91 GLU A O 1
ATOM 693 N N . LEU A 1 92 ? -18.466 -2.177 38.079 1.00 98.38 92 LEU A N 1
ATOM 694 C CA . LEU A 1 92 ? -18.379 -1.683 36.695 1.00 98.38 92 LEU A CA 1
ATOM 695 C C . LEU A 1 92 ? -17.645 -0.329 36.628 1.00 98.38 92 LEU A C 1
ATOM 697 O O . LEU A 1 92 ? -16.786 -0.118 35.768 1.00 98.38 92 LEU A O 1
ATOM 701 N N . TYR A 1 93 ? -17.934 0.581 37.566 1.00 98.56 93 TYR A N 1
ATOM 702 C CA . TYR A 1 93 ? -17.221 1.855 37.683 1.00 98.56 93 TYR A CA 1
ATOM 703 C C . TYR A 1 93 ? -15.752 1.669 38.095 1.00 98.56 93 TYR A C 1
ATOM 705 O O . TYR A 1 93 ? -14.877 2.323 37.517 1.00 98.56 93 TYR A O 1
ATOM 713 N N . ARG A 1 94 ? -15.453 0.764 39.042 1.00 98.56 94 ARG A N 1
ATOM 714 C CA . ARG A 1 94 ? -14.074 0.429 39.439 1.00 98.56 94 ARG A CA 1
ATOM 715 C C . ARG A 1 94 ? -13.277 -0.088 38.247 1.00 98.56 94 ARG A C 1
ATOM 717 O O . ARG A 1 94 ? -12.235 0.483 37.943 1.00 98.56 94 ARG A O 1
ATOM 724 N N . GLN A 1 95 ? -13.777 -1.103 37.545 1.00 98.56 95 GLN A N 1
ATOM 725 C CA . GLN A 1 95 ? -13.073 -1.729 36.425 1.00 98.56 95 GLN A CA 1
ATOM 726 C C . GLN A 1 95 ? -12.802 -0.736 35.290 1.00 98.56 95 GLN A C 1
ATOM 728 O O . GLN A 1 95 ? -11.656 -0.629 34.853 1.00 98.56 95 GLN A O 1
ATOM 733 N N . MET A 1 96 ? -13.792 0.065 34.865 1.00 98.62 96 MET A N 1
ATOM 734 C CA . MET A 1 96 ? -13.539 1.102 33.853 1.00 98.62 96 MET A CA 1
ATOM 735 C C . MET A 1 96 ? -12.492 2.121 34.326 1.00 98.62 96 MET A C 1
ATOM 737 O O . MET A 1 96 ? -11.637 2.532 33.542 1.00 98.62 96 MET A O 1
ATOM 741 N N . THR A 1 97 ? -12.523 2.509 35.606 1.00 98.50 97 THR A N 1
ATOM 742 C CA . THR A 1 97 ? -11.546 3.444 36.185 1.00 98.50 97 THR A CA 1
ATOM 743 C C . THR A 1 97 ? -10.139 2.841 36.199 1.00 98.50 97 THR A C 1
ATOM 745 O O . THR A 1 97 ? -9.206 3.490 35.728 1.00 98.50 97 THR A O 1
ATOM 748 N N . THR A 1 98 ? -9.966 1.592 36.642 1.00 98.75 98 THR A N 1
ATOM 749 C CA . THR A 1 98 ? -8.669 0.894 36.622 1.00 98.75 98 THR A CA 1
ATOM 750 C C . THR A 1 98 ? -8.139 0.718 35.192 1.00 98.75 98 THR A C 1
ATOM 752 O O . THR A 1 98 ? -6.967 1.001 34.946 1.00 98.75 98 THR A O 1
ATOM 755 N N . MET A 1 99 ? -8.980 0.364 34.211 1.00 98.75 99 MET A N 1
ATOM 756 C CA . MET A 1 99 ? -8.553 0.256 32.803 1.00 98.75 99 MET A CA 1
ATOM 757 C C . MET A 1 99 ? -8.135 1.616 32.220 1.00 98.75 99 MET A C 1
ATOM 759 O O . MET A 1 99 ? -7.054 1.737 31.642 1.00 98.75 99 MET A O 1
ATOM 763 N N . ARG A 1 100 ? -8.915 2.678 32.469 1.00 98.56 100 ARG A N 1
ATOM 764 C CA . ARG A 1 100 ? -8.565 4.071 32.127 1.00 98.56 100 ARG A CA 1
ATOM 765 C C . ARG A 1 100 ? -7.237 4.502 32.760 1.00 98.56 100 ARG A C 1
ATOM 767 O O . ARG A 1 100 ? -6.485 5.248 32.132 1.00 98.56 100 ARG A O 1
ATOM 774 N N . ARG A 1 101 ? -6.935 4.058 33.988 1.00 98.44 101 ARG A N 1
ATOM 775 C CA . ARG A 1 101 ? -5.670 4.344 34.689 1.00 98.44 101 ARG A CA 1
ATOM 776 C C . ARG A 1 101 ? -4.489 3.564 34.104 1.00 98.44 101 ARG A C 1
ATOM 778 O O . ARG A 1 101 ? -3.440 4.170 33.902 1.00 98.44 101 ARG A O 1
ATOM 785 N N . MET A 1 102 ? -4.661 2.287 33.755 1.00 98.69 102 MET A N 1
ATOM 786 C CA . MET A 1 102 ? -3.639 1.481 33.070 1.00 98.69 102 MET A CA 1
ATOM 787 C C . MET A 1 102 ? -3.238 2.103 31.725 1.00 98.69 102 MET A C 1
ATOM 789 O O . MET A 1 102 ? -2.054 2.311 31.468 1.00 98.69 102 MET A O 1
ATOM 793 N N . GLU A 1 103 ? -4.211 2.484 30.898 1.00 98.69 103 GLU A N 1
ATOM 794 C CA . GLU A 1 103 ? -3.943 3.104 29.594 1.00 98.69 103 GLU A CA 1
ATOM 795 C C . GLU A 1 103 ? -3.281 4.490 29.733 1.00 98.69 103 GLU A C 1
ATOM 797 O O . GLU A 1 103 ? -2.413 4.864 28.944 1.00 98.69 103 GLU A O 1
ATOM 802 N N . GLN A 1 104 ? -3.618 5.247 30.786 1.00 98.31 104 GLN A N 1
ATOM 803 C CA . GLN A 1 104 ? -2.916 6.489 31.139 1.00 98.31 104 GLN A CA 1
ATOM 804 C C . GLN A 1 104 ? -1.477 6.258 31.622 1.00 98.31 104 GLN A C 1
ATOM 806 O O . GLN A 1 104 ? -0.646 7.157 31.476 1.00 98.31 104 GLN A O 1
ATOM 811 N N . ALA A 1 105 ? -1.165 5.097 32.203 1.00 98.44 105 ALA A N 1
ATOM 812 C CA . ALA A 1 105 ? 0.207 4.726 32.524 1.00 98.44 105 ALA A CA 1
ATOM 813 C C . ALA A 1 105 ? 0.979 4.325 31.257 1.00 98.44 105 ALA A C 1
ATOM 815 O O . ALA A 1 105 ? 2.099 4.793 31.071 1.00 98.44 105 ALA A O 1
ATOM 816 N N . ALA A 1 106 ? 0.373 3.558 30.345 1.00 98.25 106 ALA A N 1
ATOM 817 C CA . ALA A 1 106 ? 0.969 3.229 29.047 1.00 98.25 106 ALA A CA 1
ATOM 818 C C . ALA A 1 106 ? 1.303 4.491 28.219 1.00 98.25 106 ALA A C 1
ATOM 820 O O . ALA A 1 106 ? 2.421 4.617 27.721 1.00 98.25 106 ALA A O 1
ATOM 821 N N . ASP A 1 107 ? 0.402 5.481 28.166 1.00 97.38 107 ASP A N 1
ATOM 822 C CA . ASP A 1 107 ? 0.656 6.812 27.580 1.00 97.38 107 ASP A CA 1
ATOM 823 C C . ASP A 1 107 ? 1.935 7.475 28.138 1.00 97.38 107 ASP A C 1
ATOM 825 O O . ASP A 1 107 ? 2.782 7.963 27.383 1.00 97.38 107 ASP A O 1
ATOM 829 N N . GLN A 1 108 ? 2.104 7.455 29.464 1.00 97.62 108 GLN A N 1
ATOM 830 C CA . GLN A 1 108 ? 3.250 8.057 30.152 1.00 97.62 108 GLN A CA 1
ATOM 831 C C . GLN A 1 108 ? 4.547 7.267 29.937 1.00 97.62 108 GLN A C 1
ATOM 833 O O . GLN A 1 108 ? 5.598 7.866 29.715 1.00 97.62 108 GLN A O 1
ATOM 838 N N . LEU A 1 109 ? 4.490 5.933 29.971 1.00 98.00 109 LEU A N 1
ATOM 839 C CA . LEU A 1 109 ? 5.645 5.055 29.752 1.00 98.00 109 LEU A CA 1
ATOM 840 C C . LEU A 1 109 ? 6.154 5.130 28.305 1.00 98.00 109 LEU A C 1
ATOM 842 O O . LEU A 1 109 ? 7.365 5.137 28.084 1.00 98.00 109 LEU A O 1
ATOM 846 N N . TYR A 1 110 ? 5.251 5.269 27.332 1.00 96.94 110 TYR A N 1
ATOM 847 C CA . TYR A 1 110 ? 5.601 5.519 25.933 1.00 96.94 110 TYR A CA 1
ATOM 848 C C . TYR A 1 110 ? 6.248 6.900 25.754 1.00 96.94 110 TYR A C 1
ATOM 850 O O . TYR A 1 110 ? 7.301 7.018 25.130 1.00 96.94 110 TYR A O 1
ATOM 858 N N . LYS A 1 111 ? 5.696 7.956 26.370 1.00 92.69 111 LYS A N 1
ATOM 859 C CA . LYS A 1 111 ? 6.311 9.301 26.359 1.00 92.69 111 LYS A CA 1
ATOM 860 C C . LYS A 1 111 ? 7.673 9.342 27.062 1.00 92.69 111 LYS A C 1
ATOM 862 O O . LYS A 1 111 ? 8.542 10.108 26.654 1.00 92.69 111 LYS A O 1
ATOM 867 N N . ALA A 1 112 ? 7.886 8.482 28.056 1.00 95.69 112 ALA A N 1
ATOM 868 C CA . ALA A 1 112 ? 9.181 8.246 28.693 1.00 95.69 112 ALA A CA 1
ATOM 869 C C . ALA A 1 112 ? 10.139 7.357 27.865 1.00 95.69 112 ALA A C 1
ATOM 871 O O . ALA A 1 112 ? 11.236 7.064 28.334 1.00 95.69 112 ALA A O 1
ATOM 872 N N . LYS A 1 113 ? 9.749 6.936 26.649 1.00 95.06 113 LYS A N 1
ATOM 873 C CA . LYS A 1 113 ? 10.490 6.038 25.739 1.00 95.06 113 LYS A CA 1
ATOM 874 C C . LYS A 1 113 ? 10.790 4.640 26.309 1.00 95.06 113 LYS A C 1
ATOM 876 O O . LYS A 1 113 ? 11.679 3.956 25.810 1.00 95.06 113 LYS A O 1
ATOM 881 N N . LEU A 1 114 ? 10.051 4.216 27.337 1.00 95.25 114 LEU A N 1
ATOM 882 C CA . LEU A 1 114 ? 10.172 2.882 27.939 1.00 95.25 114 LEU A CA 1
ATOM 883 C C . LEU A 1 114 ? 9.342 1.833 27.181 1.00 95.25 114 LEU A C 1
ATOM 885 O O . LEU A 1 114 ? 9.724 0.670 27.139 1.00 95.25 114 LEU A O 1
ATOM 889 N N . ILE A 1 115 ? 8.240 2.255 26.556 1.00 96.88 115 ILE A N 1
ATOM 890 C CA . ILE A 1 115 ? 7.507 1.477 25.543 1.00 96.88 115 ILE A CA 1
ATOM 891 C C . ILE A 1 115 ? 8.006 1.931 24.164 1.00 96.88 115 ILE A C 1
ATOM 893 O O . ILE A 1 115 ? 8.270 3.120 23.961 1.00 96.88 115 ILE A O 1
ATOM 897 N N . ARG A 1 116 ? 8.147 0.991 23.223 1.00 86.00 116 ARG A N 1
ATOM 898 C CA . ARG A 1 116 ? 8.651 1.214 21.855 1.00 86.00 116 ARG A CA 1
ATOM 899 C C . ARG A 1 116 ? 7.684 0.630 20.816 1.00 86.00 116 ARG A C 1
ATOM 901 O O . ARG A 1 116 ? 6.837 -0.187 21.158 1.00 86.00 116 ARG A O 1
ATOM 908 N N . GLY A 1 117 ? 7.838 1.015 19.548 1.00 91.81 117 GLY A N 1
ATOM 909 C CA . GLY A 1 117 ? 7.029 0.480 18.447 1.00 91.81 117 GLY A CA 1
ATOM 910 C C . GLY A 1 117 ? 5.568 0.932 18.514 1.00 91.81 117 GLY A C 1
ATOM 911 O O . GLY A 1 117 ? 5.288 2.109 18.729 1.00 91.81 117 GLY A O 1
ATOM 912 N N . PHE A 1 118 ? 4.630 0.009 18.314 1.00 92.81 118 PHE A N 1
ATOM 913 C CA . PHE A 1 118 ? 3.199 0.306 18.363 1.00 92.81 118 PHE A CA 1
ATOM 914 C C . PHE A 1 118 ? 2.664 0.360 19.799 1.00 92.81 118 PHE A C 1
ATOM 916 O O . PHE A 1 118 ? 3.072 -0.411 20.663 1.00 92.81 118 PHE A O 1
ATOM 923 N N . CYS A 1 119 ? 1.701 1.252 20.039 1.00 96.62 119 CYS A N 1
ATOM 924 C CA . CYS A 1 119 ? 0.923 1.304 21.274 1.00 96.62 119 CYS A CA 1
ATOM 925 C C . CYS A 1 119 ? -0.463 1.894 20.975 1.00 96.62 119 CYS A C 1
ATOM 927 O O . CYS A 1 119 ? -0.557 3.023 20.482 1.00 96.62 119 CYS A O 1
ATOM 929 N N . HIS A 1 120 ? -1.530 1.130 21.229 1.00 98.12 120 HIS A N 1
ATOM 930 C CA . HIS A 1 120 ? -2.905 1.467 20.837 1.00 98.12 120 HIS A CA 1
ATOM 931 C C . HIS A 1 120 ? -3.834 1.529 22.056 1.00 98.12 120 HIS A C 1
ATOM 933 O O . HIS A 1 120 ? -4.386 0.521 22.483 1.00 98.12 120 HIS A O 1
ATOM 939 N N . LEU A 1 121 ? -4.024 2.728 22.609 1.00 97.88 121 LEU A N 1
ATOM 940 C CA . LEU A 1 121 ? -4.784 2.925 23.849 1.00 97.88 121 LEU A CA 1
ATOM 941 C C . LEU A 1 121 ? -6.306 2.914 23.607 1.00 97.88 121 LEU A C 1
ATOM 943 O O . LEU A 1 121 ? -6.800 3.617 22.721 1.00 97.88 121 LEU A O 1
ATOM 947 N N . ALA A 1 122 ? -7.069 2.200 24.433 1.00 97.19 122 ALA A N 1
ATOM 948 C CA . ALA A 1 122 ? -8.536 2.138 24.425 1.00 97.19 122 ALA A CA 1
ATOM 949 C C . ALA A 1 122 ? -9.224 3.290 25.194 1.00 97.19 122 ALA A C 1
ATOM 951 O O . ALA A 1 122 ? -10.387 3.180 25.580 1.00 97.19 122 ALA A O 1
ATOM 952 N N . ILE A 1 123 ? -8.521 4.407 25.431 1.00 97.88 123 ILE A N 1
ATOM 953 C CA . ILE A 1 123 ? -9.016 5.523 26.254 1.00 97.88 123 ILE A CA 1
ATOM 954 C C . ILE A 1 123 ? -10.298 6.122 25.651 1.00 97.88 123 ILE A C 1
ATOM 956 O O . ILE A 1 123 ? -10.248 6.775 24.604 1.00 97.88 123 ILE A O 1
ATOM 960 N N . GLY A 1 124 ? -11.422 5.951 26.352 1.00 97.25 124 GLY A N 1
ATOM 961 C CA . GLY A 1 124 ? -12.773 6.349 25.923 1.00 97.25 124 GLY A CA 1
ATOM 962 C C . GLY A 1 124 ? -13.710 5.174 25.614 1.00 97.25 124 GLY A C 1
ATOM 963 O O . GLY A 1 124 ? -14.924 5.361 25.597 1.00 97.25 124 GLY A O 1
ATOM 964 N N . GLN A 1 125 ? -13.161 3.969 25.430 1.00 98.31 125 GLN A N 1
ATOM 965 C CA . GLN A 1 125 ? -13.875 2.752 25.025 1.00 98.31 125 GLN A CA 1
ATOM 966 C C . GLN A 1 125 ? -14.033 1.741 26.178 1.00 98.31 125 GLN A C 1
ATOM 968 O O . GLN A 1 125 ? -14.442 0.603 25.960 1.00 98.31 125 GLN A O 1
ATOM 973 N N . GLU A 1 126 ? -13.739 2.126 27.424 1.00 98.12 126 GLU A N 1
ATOM 974 C CA . GLU A 1 126 ? -13.752 1.215 28.582 1.00 98.12 126 GLU A CA 1
ATOM 975 C C . GLU A 1 126 ? -15.142 0.620 28.850 1.00 98.12 126 GLU A C 1
ATOM 977 O O . GLU A 1 126 ? -15.248 -0.511 29.321 1.00 98.12 126 GLU A O 1
ATOM 982 N N . GLY A 1 127 ? -16.201 1.356 28.490 1.00 97.44 127 GLY A N 1
ATOM 983 C CA . GLY A 1 127 ? -17.582 0.878 28.547 1.00 97.44 127 GLY A CA 1
ATOM 984 C C . GLY A 1 127 ? -17.843 -0.344 27.661 1.00 97.44 127 GLY A C 1
ATOM 985 O O . GLY A 1 127 ? -18.665 -1.176 28.033 1.00 97.44 127 GLY A O 1
ATOM 986 N N . VAL A 1 128 ? -17.111 -0.489 26.546 1.00 98.50 128 VAL A N 1
ATOM 987 C CA . VAL A 1 128 ? -17.190 -1.658 25.656 1.00 98.50 128 VAL A CA 1
ATOM 988 C C . VAL A 1 128 ? -16.588 -2.877 26.353 1.00 98.50 128 VAL A C 1
ATOM 990 O O . VAL A 1 128 ? -17.286 -3.856 26.601 1.00 98.50 128 VAL A O 1
ATOM 993 N N . ALA A 1 129 ? -15.313 -2.793 26.743 1.00 98.12 129 ALA A N 1
ATOM 994 C CA . ALA A 1 129 ? -14.579 -3.932 27.287 1.00 98.12 129 ALA A CA 1
ATOM 995 C C . ALA A 1 129 ? -15.157 -4.437 28.619 1.00 98.12 129 ALA A C 1
ATOM 997 O O . ALA A 1 129 ? -15.374 -5.636 28.786 1.00 98.12 129 ALA A O 1
ATOM 998 N N . VAL A 1 130 ? -15.463 -3.524 29.548 1.00 98.75 130 VAL A N 1
ATOM 999 C CA . VAL A 1 130 ? -16.011 -3.876 30.869 1.00 98.75 130 VAL A CA 1
ATOM 1000 C C . VAL A 1 130 ? -17.478 -4.311 30.764 1.00 98.75 130 VAL A C 1
ATOM 1002 O O . VAL A 1 130 ? -17.888 -5.256 31.436 1.00 98.75 130 VAL A O 1
ATOM 1005 N N . GLY A 1 131 ? -18.270 -3.669 29.896 1.00 98.31 131 GLY A N 1
ATOM 1006 C CA . GLY A 1 131 ? -19.665 -4.053 29.666 1.00 98.31 131 GLY A CA 1
ATOM 1007 C C . GLY A 1 131 ? -19.799 -5.433 29.018 1.00 98.31 131 GLY A C 1
ATOM 1008 O O . GLY A 1 131 ? -20.659 -6.213 29.423 1.00 98.31 131 GLY A O 1
ATOM 1009 N N . MET A 1 132 ? -18.924 -5.762 28.060 1.00 98.50 132 MET A N 1
ATOM 1010 C CA . MET A 1 132 ? -18.861 -7.098 27.464 1.00 98.50 132 MET A CA 1
ATOM 1011 C C . MET A 1 132 ? -18.435 -8.147 28.494 1.00 98.50 132 MET A C 1
ATOM 1013 O O . MET A 1 132 ? -19.149 -9.136 28.661 1.00 98.50 132 MET A O 1
ATOM 1017 N N . GLU A 1 133 ? -17.340 -7.922 29.233 1.00 98.19 133 GLU A N 1
ATOM 1018 C CA . GLU A 1 133 ? -16.852 -8.906 30.209 1.00 98.19 133 GLU A CA 1
ATOM 1019 C C . GLU A 1 133 ? -17.899 -9.233 31.277 1.00 98.19 133 GLU A C 1
ATOM 1021 O O . GLU A 1 133 ? -18.121 -10.402 31.583 1.00 98.19 133 GLU A O 1
ATOM 1026 N N . ALA A 1 134 ? -18.623 -8.227 31.777 1.00 98.00 134 ALA A N 1
ATOM 1027 C CA . ALA A 1 134 ? -19.666 -8.420 32.782 1.00 98.00 134 ALA A CA 1
ATOM 1028 C C . ALA A 1 134 ? -20.819 -9.349 32.336 1.00 98.00 134 ALA A C 1
ATOM 1030 O O . ALA A 1 134 ? -21.541 -9.868 33.189 1.00 98.00 134 ALA A O 1
ATOM 1031 N N . ALA A 1 135 ? -21.009 -9.566 31.028 1.00 97.19 135 ALA A N 1
ATOM 1032 C CA . ALA A 1 135 ? -21.973 -10.522 30.468 1.00 97.19 135 ALA A CA 1
ATOM 1033 C C . ALA A 1 135 ? -21.346 -11.879 30.069 1.00 97.19 135 ALA A C 1
ATOM 1035 O O . ALA A 1 135 ? -22.059 -12.871 29.860 1.00 97.19 135 ALA A O 1
ATOM 1036 N N . MET A 1 136 ? -20.021 -11.941 29.942 1.00 96.75 136 MET A N 1
ATOM 1037 C CA . MET A 1 136 ? -19.280 -13.133 29.536 1.00 96.75 136 MET A CA 1
ATOM 1038 C C . MET A 1 136 ? -19.028 -14.092 30.712 1.00 96.75 136 MET A C 1
ATOM 1040 O O . MET A 1 136 ? -19.413 -13.864 31.853 1.00 96.75 136 MET A O 1
ATOM 1044 N N . THR A 1 137 ? -18.454 -15.249 30.396 1.00 94.81 137 THR A N 1
ATOM 1045 C CA . THR A 1 137 ? -17.968 -16.258 31.345 1.00 94.81 137 THR A CA 1
ATOM 1046 C C . THR A 1 137 ? -16.589 -16.759 30.914 1.00 94.81 137 THR A C 1
ATOM 1048 O O . THR A 1 137 ? -16.162 -16.544 29.779 1.00 94.81 137 THR A O 1
ATOM 1051 N N . ASP A 1 138 ? -15.893 -17.459 31.804 1.00 92.12 138 ASP A N 1
ATOM 1052 C CA . ASP A 1 138 ? -14.614 -18.148 31.571 1.00 92.12 138 ASP A CA 1
ATOM 1053 C C . ASP A 1 138 ? -14.622 -19.102 30.355 1.00 92.12 138 ASP A C 1
ATOM 1055 O O . ASP A 1 138 ? -13.612 -19.271 29.666 1.00 92.12 138 ASP A O 1
ATOM 1059 N N . LYS A 1 139 ? -15.776 -19.705 30.052 1.00 93.88 139 LYS A N 1
ATOM 1060 C CA . LYS A 1 139 ? -15.981 -20.593 28.894 1.00 93.88 139 LYS A CA 1
ATOM 1061 C C . LYS A 1 139 ? -16.090 -19.868 27.557 1.00 93.88 139 LYS A C 1
ATOM 1063 O O . LYS A 1 139 ? -15.797 -20.474 26.528 1.00 93.88 139 LYS A O 1
ATOM 1068 N N . ASP A 1 140 ? -16.486 -18.599 27.564 1.00 97.56 140 ASP A N 1
ATOM 1069 C CA . ASP A 1 140 ? -16.623 -17.810 26.341 1.00 97.56 140 ASP A CA 1
ATOM 1070 C C . ASP A 1 140 ? -15.256 -17.357 25.827 1.00 97.56 140 ASP A C 1
ATOM 1072 O O . ASP A 1 140 ? -14.250 -17.351 26.546 1.00 97.56 140 ASP A O 1
ATOM 1076 N N . ARG A 1 141 ? -15.192 -17.003 24.550 1.00 97.88 141 ARG A N 1
ATOM 1077 C CA . ARG A 1 141 ? -13.943 -16.688 23.856 1.00 97.88 141 ARG A CA 1
ATOM 1078 C C . ARG A 1 141 ? -14.030 -15.284 23.279 1.00 97.88 141 ARG A C 1
ATOM 1080 O O . ARG A 1 141 ? -15.088 -14.880 22.806 1.00 97.88 141 ARG A O 1
ATOM 1087 N N . LEU A 1 142 ? -12.931 -14.541 23.336 1.00 98.69 142 LEU A N 1
ATOM 1088 C CA . LEU A 1 142 ? -12.834 -13.204 22.754 1.00 98.69 142 LEU A CA 1
ATOM 1089 C C . LEU A 1 142 ? -11.593 -13.134 21.866 1.00 98.69 142 LEU A C 1
ATOM 1091 O O . LEU A 1 142 ? -10.530 -13.631 22.239 1.00 98.69 142 LEU A O 1
ATOM 1095 N N . ILE A 1 143 ? -11.726 -12.515 20.698 1.00 98.81 143 ILE A N 1
ATOM 1096 C CA . ILE A 1 143 ? -10.604 -12.168 19.826 1.00 98.81 143 ILE A CA 1
ATOM 1097 C C . ILE A 1 143 ? -10.806 -10.754 19.277 1.00 98.81 143 ILE A C 1
ATOM 1099 O O . ILE A 1 143 ? -11.924 -10.397 18.911 1.00 98.81 143 ILE A O 1
ATOM 1103 N N . THR A 1 144 ? -9.751 -9.936 19.241 1.00 98.69 144 THR A N 1
ATOM 1104 C CA . THR A 1 144 ? -9.823 -8.552 18.742 1.00 98.69 144 THR A CA 1
ATOM 1105 C C . THR A 1 144 ? -8.541 -8.137 18.011 1.00 98.69 144 THR A C 1
ATOM 1107 O O . THR A 1 144 ? -7.570 -8.892 17.928 1.00 98.69 144 THR A O 1
ATOM 1110 N N . ALA A 1 145 ? -8.553 -6.941 17.429 1.00 98.31 145 ALA A N 1
ATOM 1111 C CA . ALA A 1 145 ? -7.390 -6.310 16.813 1.00 98.31 145 ALA A CA 1
ATOM 1112 C C . ALA A 1 145 ? -6.393 -5.787 17.874 1.00 98.31 145 ALA A C 1
ATOM 1114 O O . ALA A 1 145 ? -6.574 -5.941 19.078 1.00 98.31 145 ALA A O 1
ATOM 1115 N N . TYR A 1 146 ? -5.330 -5.126 17.430 1.00 97.94 146 TYR A N 1
ATOM 1116 C CA . TYR A 1 146 ? -4.230 -4.575 18.239 1.00 97.94 146 TYR A CA 1
ATOM 1117 C C . TYR A 1 146 ? -4.591 -3.546 19.338 1.00 97.94 146 TYR A C 1
ATOM 1119 O O . TYR A 1 146 ? -3.693 -3.099 20.046 1.00 97.94 146 TYR A O 1
ATOM 1127 N N . ARG A 1 147 ? -5.858 -3.135 19.513 1.00 98.25 147 ARG A N 1
ATOM 1128 C CA . ARG A 1 147 ? -6.303 -2.243 20.612 1.00 98.25 147 ARG A CA 1
ATOM 1129 C C . ARG A 1 147 ? -6.814 -3.067 21.801 1.00 98.25 147 ARG A C 1
ATOM 1131 O O . ARG A 1 147 ? -7.971 -2.973 22.199 1.00 98.25 147 ARG A O 1
ATOM 1138 N N . CYS A 1 148 ? -5.957 -3.942 22.319 1.00 98.12 148 CYS A N 1
ATOM 1139 C CA . CYS A 1 148 ? -6.376 -5.082 23.136 1.00 98.12 148 CYS A CA 1
ATOM 1140 C C . CYS A 1 148 ? -6.199 -4.941 24.656 1.00 98.12 148 CYS A C 1
ATOM 1142 O O . CYS A 1 148 ? -6.663 -5.821 25.380 1.00 98.12 148 CYS A O 1
ATOM 1144 N N . HIS A 1 149 ? -5.529 -3.899 25.166 1.00 98.56 149 HIS A N 1
ATOM 1145 C CA . HIS A 1 149 ? -5.019 -3.906 26.548 1.00 98.56 149 HIS A CA 1
ATOM 1146 C C . HIS A 1 149 ? -6.086 -4.177 27.635 1.00 98.56 149 HIS A C 1
ATOM 1148 O O . HIS A 1 149 ? -5.821 -5.021 28.496 1.00 98.56 149 HIS A O 1
ATOM 1154 N N . PRO A 1 150 ? -7.293 -3.564 27.620 1.00 98.44 150 PRO A N 1
ATOM 1155 C CA . PRO A 1 150 ? -8.309 -3.847 28.636 1.00 98.44 150 PRO A CA 1
ATOM 1156 C C . PRO A 1 150 ? -8.860 -5.271 28.535 1.00 98.44 150 PRO A C 1
ATOM 1158 O O . PRO A 1 150 ? -9.001 -5.949 29.549 1.00 98.44 150 PRO A O 1
ATOM 1161 N N . TYR A 1 151 ? -9.112 -5.747 27.309 1.00 98.38 151 TYR A N 1
ATOM 1162 C CA . TYR A 1 151 ? -9.577 -7.110 27.046 1.00 98.38 151 TYR A CA 1
ATOM 1163 C C . TYR A 1 151 ? -8.576 -8.150 27.565 1.00 98.38 151 TYR A C 1
ATOM 1165 O O . TYR A 1 151 ? -8.981 -9.126 28.190 1.00 98.38 151 TYR A O 1
ATOM 1173 N N . ALA A 1 152 ? -7.273 -7.912 27.387 1.00 98.00 152 ALA A N 1
ATOM 1174 C CA . ALA A 1 152 ? -6.229 -8.807 27.875 1.00 98.00 152 ALA A CA 1
ATOM 1175 C C . ALA A 1 152 ? -6.206 -8.933 29.409 1.00 98.00 152 ALA A C 1
ATOM 1177 O O . ALA A 1 152 ? -6.044 -10.042 29.915 1.00 98.00 152 ALA A O 1
ATOM 1178 N N . VAL A 1 153 ? -6.400 -7.839 30.161 1.00 98.31 153 VAL A N 1
ATOM 1179 C CA . VAL A 1 153 ? -6.506 -7.917 31.631 1.00 98.31 153 VAL A CA 1
ATOM 1180 C C . VAL A 1 153 ? -7.802 -8.611 32.044 1.00 98.31 153 VAL A C 1
ATOM 1182 O O . VAL A 1 153 ? -7.763 -9.566 32.816 1.00 98.31 153 VAL A O 1
ATOM 1185 N N . LEU A 1 154 ? -8.941 -8.164 31.506 1.00 97.75 154 LEU A N 1
ATOM 1186 C CA . LEU A 1 154 ? -10.269 -8.665 31.869 1.00 97.75 154 LEU A CA 1
ATOM 1187 C C . LEU A 1 154 ? -10.416 -10.173 31.601 1.00 97.75 154 LEU A C 1
ATOM 1189 O O . LEU A 1 154 ? -10.923 -10.900 32.450 1.00 97.75 154 LEU A O 1
ATOM 1193 N N . ARG A 1 155 ? -9.878 -10.679 30.484 1.00 96.31 155 ARG A N 1
ATOM 1194 C CA . ARG A 1 155 ? -9.910 -12.104 30.104 1.00 96.31 155 ARG A CA 1
ATOM 1195 C C . ARG A 1 155 ? -8.844 -12.972 30.790 1.00 96.31 155 ARG A C 1
ATOM 1197 O O . ARG A 1 155 ? -8.355 -13.942 30.202 1.00 96.31 155 ARG A O 1
ATOM 1204 N N . GLY A 1 156 ? -8.496 -12.660 32.038 1.00 94.31 156 GLY A N 1
ATOM 1205 C CA . GLY A 1 156 ? -7.597 -13.466 32.875 1.00 94.31 156 GLY A CA 1
ATOM 1206 C C . GLY A 1 156 ? -6.105 -13.146 32.740 1.00 94.31 156 GLY A C 1
ATOM 1207 O O . GLY A 1 156 ? -5.277 -13.989 33.081 1.00 94.31 156 GLY A O 1
ATOM 1208 N N . GLY A 1 157 ? -5.754 -11.961 32.237 1.00 96.75 157 GLY A N 1
ATOM 1209 C CA . GLY A 1 157 ? -4.408 -11.402 32.359 1.00 96.75 157 GLY A CA 1
ATOM 1210 C C . GLY A 1 157 ? -4.235 -10.599 33.653 1.00 96.75 157 GLY A C 1
ATOM 1211 O O . GLY A 1 157 ? -5.047 -10.671 34.574 1.00 96.75 157 GLY A O 1
ATOM 1212 N N . THR A 1 158 ? -3.175 -9.793 33.729 1.00 98.19 158 THR A N 1
ATOM 1213 C CA . THR A 1 158 ? -2.966 -8.841 34.835 1.00 98.19 158 THR A CA 1
ATOM 1214 C C . THR A 1 158 ? -2.456 -7.502 34.313 1.00 98.19 158 THR A C 1
ATOM 1216 O O . THR A 1 158 ? -1.798 -7.446 33.274 1.00 98.19 158 THR A O 1
ATOM 1219 N N . ILE A 1 159 ? -2.707 -6.419 35.057 1.00 98.69 159 ILE A N 1
ATOM 1220 C CA . ILE A 1 159 ? -2.173 -5.082 34.740 1.00 98.69 159 ILE A CA 1
ATOM 1221 C C . ILE A 1 159 ? -0.643 -5.128 34.678 1.00 98.69 159 ILE A C 1
ATOM 1223 O O . ILE A 1 159 ? -0.053 -4.592 33.744 1.00 98.69 159 ILE A O 1
ATOM 1227 N N . LYS A 1 160 ? -0.001 -5.829 35.626 1.00 98.50 160 LYS A N 1
ATOM 1228 C CA . LYS A 1 160 ? 1.450 -6.045 35.621 1.00 98.50 160 LYS A CA 1
ATOM 1229 C C . LYS A 1 160 ? 1.898 -6.715 34.325 1.00 98.50 160 LYS A C 1
ATOM 1231 O O . LYS A 1 160 ? 2.763 -6.168 33.657 1.00 98.50 160 LYS A O 1
ATOM 1236 N N . GLY A 1 161 ? 1.302 -7.850 33.956 1.00 98.44 161 GLY A N 1
ATOM 1237 C CA . GLY A 1 161 ? 1.691 -8.604 32.762 1.00 98.44 161 GLY A CA 1
ATOM 1238 C C . GLY A 1 161 ? 1.485 -7.824 31.463 1.00 98.44 161 GLY A C 1
ATOM 1239 O O . GLY A 1 161 ? 2.317 -7.897 30.564 1.00 98.44 161 GLY A O 1
ATOM 1240 N N . VAL A 1 162 ? 0.418 -7.025 31.362 1.00 98.62 162 VAL A N 1
ATOM 1241 C CA . VAL A 1 162 ? 0.192 -6.150 30.199 1.00 98.62 162 VAL A CA 1
ATOM 1242 C C . VAL A 1 162 ? 1.222 -5.017 30.149 1.00 98.62 162 VAL A C 1
ATOM 1244 O O . VAL A 1 162 ? 1.820 -4.792 29.101 1.00 98.62 162 VAL A O 1
ATOM 1247 N N . ILE A 1 163 ? 1.498 -4.334 31.265 1.00 98.69 163 ILE A N 1
ATOM 1248 C CA . ILE A 1 163 ? 2.530 -3.283 31.305 1.00 98.69 163 ILE A CA 1
ATOM 1249 C C . ILE A 1 163 ? 3.937 -3.867 31.072 1.00 98.69 163 ILE A C 1
ATOM 1251 O O . ILE A 1 163 ? 4.737 -3.246 30.380 1.00 98.69 163 ILE A O 1
ATOM 1255 N N . ALA A 1 164 ? 4.241 -5.057 31.592 1.00 98.62 164 ALA A N 1
ATOM 1256 C CA . ALA A 1 164 ? 5.513 -5.750 31.385 1.00 98.62 164 ALA A CA 1
ATOM 1257 C C . ALA A 1 164 ? 5.711 -6.151 29.913 1.00 98.62 164 ALA A C 1
ATOM 1259 O O . ALA A 1 164 ? 6.796 -5.953 29.370 1.00 98.62 164 ALA A O 1
ATOM 1260 N N . GLU A 1 165 ? 4.653 -6.608 29.237 1.00 98.56 165 GLU A N 1
ATOM 1261 C CA . GLU A 1 165 ? 4.681 -6.894 27.798 1.00 98.56 165 GLU A CA 1
ATOM 1262 C C . GLU A 1 165 ? 4.937 -5.619 26.977 1.00 98.56 165 GLU A C 1
ATOM 1264 O O . GLU A 1 165 ? 5.803 -5.601 26.106 1.00 98.56 165 GLU A O 1
ATOM 1269 N N . LEU A 1 166 ? 4.269 -4.508 27.313 1.00 98.31 166 LEU A N 1
ATOM 1270 C CA . LEU A 1 166 ? 4.522 -3.199 26.695 1.00 98.31 166 LEU A CA 1
ATOM 1271 C C . LEU A 1 166 ? 5.963 -2.694 26.917 1.00 98.31 166 LEU A C 1
ATOM 1273 O O . LEU A 1 166 ? 6.508 -1.990 26.067 1.00 98.31 166 LEU A O 1
ATOM 1277 N N . LEU A 1 167 ? 6.579 -3.040 28.049 1.00 97.94 167 LEU A N 1
ATOM 1278 C CA . LEU A 1 167 ? 7.962 -2.701 28.401 1.00 97.94 167 LEU A CA 1
ATOM 1279 C C . LEU A 1 167 ? 9.006 -3.700 27.857 1.00 97.94 167 LEU A C 1
ATOM 1281 O O . LEU A 1 167 ? 10.198 -3.512 28.122 1.00 97.94 167 LEU A O 1
ATOM 1285 N N . GLY A 1 168 ? 8.583 -4.748 27.135 1.00 97.25 168 GLY A N 1
ATOM 1286 C CA . GLY A 1 168 ? 9.454 -5.802 26.601 1.00 97.25 168 GLY A CA 1
ATOM 1287 C C . GLY A 1 168 ? 10.164 -6.608 27.693 1.00 97.25 168 GLY A C 1
ATOM 1288 O O . GLY A 1 168 ? 11.392 -6.664 27.707 1.00 97.25 168 GLY A O 1
ATOM 1289 N N . ARG A 1 169 ? 9.411 -7.160 28.656 1.00 97.50 169 ARG A N 1
ATOM 1290 C CA . ARG A 1 169 ? 9.935 -7.818 29.871 1.00 97.50 169 ARG A CA 1
ATOM 1291 C C . ARG A 1 169 ? 9.488 -9.267 30.019 1.00 97.50 169 ARG A C 1
ATOM 1293 O O . ARG A 1 169 ? 8.423 -9.635 29.535 1.00 97.50 169 ARG A O 1
ATOM 1300 N N . GLN A 1 170 ? 10.269 -10.060 30.756 1.00 96.19 170 GLN A N 1
ATOM 1301 C CA . GLN A 1 170 ? 9.990 -11.483 30.996 1.00 96.19 170 GLN A CA 1
ATOM 1302 C C . GLN A 1 170 ? 8.654 -11.720 31.716 1.00 96.19 170 GLN A C 1
ATOM 1304 O O . GLN A 1 170 ? 7.953 -12.667 31.386 1.00 96.19 170 GLN A O 1
ATOM 1309 N N . ASP A 1 171 ? 8.249 -10.835 32.637 1.00 96.94 171 ASP A N 1
ATOM 1310 C CA . ASP A 1 171 ? 6.937 -10.901 33.311 1.00 96.94 171 ASP A CA 1
ATOM 1311 C C . ASP A 1 171 ? 5.761 -10.516 32.377 1.00 96.94 171 ASP A C 1
ATOM 1313 O O . ASP A 1 171 ? 4.616 -10.415 32.828 1.00 96.94 171 ASP A O 1
ATOM 1317 N N . GLY A 1 172 ? 6.028 -10.245 31.095 1.00 97.31 172 GLY A N 1
ATOM 1318 C CA . GLY A 1 172 ? 5.027 -9.960 30.075 1.00 97.31 172 GLY A CA 1
ATOM 1319 C C . GLY A 1 172 ? 4.137 -11.164 29.760 1.00 97.31 172 GLY A C 1
ATOM 1320 O O . GLY A 1 172 ? 4.566 -12.314 29.812 1.00 97.31 172 GLY A O 1
ATOM 1321 N N . MET A 1 173 ? 2.879 -10.906 29.390 1.00 95.94 173 MET A N 1
ATOM 1322 C CA . MET A 1 173 ? 1.898 -11.946 29.019 1.00 95.94 173 MET A CA 1
ATOM 1323 C C . MET A 1 173 ? 2.332 -12.836 27.835 1.00 95.94 173 MET A C 1
ATOM 1325 O O . MET A 1 173 ? 1.708 -13.860 27.562 1.00 95.94 173 MET A O 1
ATOM 1329 N N . SER A 1 174 ? 3.345 -12.427 27.079 1.00 95.44 174 SER A N 1
ATOM 1330 C CA . SER A 1 174 ? 3.966 -13.166 25.978 1.00 95.44 174 SER A CA 1
ATOM 1331 C C . SER A 1 174 ? 5.497 -13.068 26.069 1.00 95.44 174 SER A C 1
ATOM 1333 O O . SER A 1 174 ? 6.196 -13.010 25.059 1.00 95.44 174 SER A O 1
ATOM 1335 N N . ASN A 1 175 ? 6.009 -13.057 27.308 1.00 95.50 175 ASN A N 1
ATOM 1336 C CA . ASN A 1 175 ? 7.424 -12.991 27.677 1.00 95.50 175 ASN A CA 1
ATOM 1337 C C . ASN A 1 175 ? 8.176 -11.798 27.047 1.00 95.50 175 ASN A C 1
ATOM 1339 O O . ASN A 1 175 ? 9.371 -11.896 26.779 1.00 95.50 175 ASN A O 1
ATOM 1343 N N . GLY A 1 176 ? 7.489 -10.689 26.751 1.00 95.00 176 GLY A N 1
ATOM 1344 C CA . GLY A 1 176 ? 8.072 -9.503 26.118 1.00 95.00 176 GLY A CA 1
ATOM 1345 C C . GLY A 1 176 ? 8.313 -9.628 24.609 1.00 95.00 176 GLY A C 1
ATOM 1346 O O . GLY A 1 176 ? 8.909 -8.721 24.025 1.00 95.00 176 GLY A O 1
ATOM 1347 N N . LYS A 1 177 ? 7.876 -10.728 23.974 1.00 94.56 177 LYS A N 1
ATOM 1348 C CA . LYS A 1 177 ? 8.056 -11.002 22.536 1.00 94.56 177 LYS A CA 1
ATOM 1349 C C . LYS A 1 177 ? 6.989 -10.350 21.649 1.00 94.56 177 LYS A C 1
ATOM 1351 O O . LYS A 1 177 ? 7.241 -10.125 20.468 1.00 94.56 177 LYS A O 1
ATOM 1356 N N . GLY A 1 178 ? 5.792 -10.090 22.180 1.00 95.81 178 GLY A N 1
ATOM 1357 C CA . GLY A 1 178 ? 4.620 -9.653 21.413 1.00 95.81 178 GLY A CA 1
ATOM 1358 C C . GLY A 1 178 ? 4.333 -8.149 21.482 1.00 95.81 178 GLY A C 1
ATOM 1359 O O . GLY A 1 178 ? 3.800 -7.566 20.531 1.00 95.81 178 GLY A O 1
ATOM 1360 N N . GLY A 1 179 ? 4.687 -7.500 22.592 1.00 96.81 179 GLY A N 1
ATOM 1361 C CA . GLY A 1 179 ? 4.422 -6.080 22.823 1.00 96.81 179 GLY A CA 1
ATOM 1362 C C . GLY A 1 179 ? 2.926 -5.724 22.802 1.00 96.81 179 GLY A C 1
ATOM 1363 O O . GLY A 1 179 ? 2.055 -6.557 23.044 1.00 96.81 179 GLY A O 1
ATOM 1364 N N . SER A 1 180 ? 2.607 -4.462 22.485 1.00 97.69 180 SER A N 1
ATOM 1365 C CA . SER A 1 180 ? 1.227 -3.930 22.526 1.00 97.69 180 SER A CA 1
ATOM 1366 C C . SER A 1 180 ? 0.217 -4.717 21.696 1.00 97.69 180 SER A C 1
ATOM 1368 O O . SER A 1 180 ? -0.948 -4.795 22.076 1.00 97.69 180 SER A O 1
ATOM 1370 N N . MET A 1 181 ? 0.637 -5.263 20.553 1.00 97.88 181 MET A N 1
ATOM 1371 C CA . MET A 1 181 ? -0.295 -5.786 19.554 1.00 97.88 181 MET A CA 1
ATOM 1372 C C . MET A 1 181 ? -0.612 -7.270 19.713 1.00 97.88 181 MET A C 1
ATOM 1374 O O . MET A 1 181 ? -1.560 -7.719 19.080 1.00 97.88 181 MET A O 1
ATOM 1378 N N . HIS A 1 182 ? 0.151 -8.020 20.516 1.00 98.25 182 HIS A N 1
ATOM 1379 C CA . HIS A 1 182 ? 0.138 -9.487 20.524 1.00 98.25 182 HIS A CA 1
ATOM 1380 C C . HIS A 1 182 ? 0.151 -10.036 21.956 1.00 98.25 182 HIS A C 1
ATOM 1382 O O . HIS A 1 182 ? 1.130 -10.610 22.419 1.00 98.25 182 HIS A O 1
ATOM 1388 N N . ILE A 1 183 ? -0.963 -9.821 22.658 1.00 97.75 183 ILE A N 1
ATOM 1389 C CA . ILE A 1 183 ? -1.172 -10.211 24.059 1.00 97.75 183 ILE A CA 1
ATOM 1390 C C . ILE A 1 183 ? -2.251 -11.300 24.116 1.00 97.75 183 ILE A C 1
ATOM 1392 O O . ILE A 1 183 ? -3.347 -11.075 23.605 1.00 97.75 183 ILE A O 1
ATOM 1396 N N . PHE A 1 184 ? -1.977 -12.450 24.743 1.00 97.62 184 PHE A N 1
ATOM 1397 C CA . PHE A 1 184 ? -2.854 -13.635 24.720 1.00 97.62 184 PHE A CA 1
ATOM 1398 C C . PHE A 1 184 ? -3.206 -14.158 26.125 1.00 97.62 184 PHE A C 1
ATOM 1400 O O . PHE A 1 184 ? -2.446 -13.984 27.076 1.00 97.62 184 PHE A O 1
ATOM 1407 N N . THR A 1 185 ? -4.344 -14.852 26.254 1.00 96.81 185 THR A N 1
ATOM 1408 C CA . THR A 1 185 ? -4.705 -15.671 27.431 1.00 96.81 185 THR A CA 1
ATOM 1409 C C . THR A 1 185 ? -5.444 -16.948 26.985 1.00 96.81 185 THR A C 1
ATOM 1411 O O . THR A 1 185 ? -5.929 -17.004 25.854 1.00 96.81 185 THR A O 1
ATOM 1414 N N . PRO A 1 186 ? -5.650 -17.960 27.855 1.00 94.38 186 PRO A N 1
ATOM 1415 C CA . PRO A 1 186 ? -6.455 -19.148 27.529 1.00 94.38 186 PRO A CA 1
ATOM 1416 C C . PRO A 1 186 ? -7.920 -18.876 27.124 1.00 94.38 186 PRO A C 1
ATOM 1418 O O . PRO A 1 186 ? -8.614 -19.795 26.684 1.00 94.38 186 PRO A O 1
ATOM 1421 N N . THR A 1 187 ? -8.416 -17.643 27.289 1.00 95.38 187 THR A N 1
ATOM 1422 C CA . THR A 1 187 ? -9.769 -17.232 26.869 1.00 95.38 187 THR A CA 1
ATOM 1423 C C . THR A 1 187 ? -9.779 -16.034 25.906 1.00 95.38 187 THR A C 1
ATOM 1425 O O . THR A 1 187 ? -10.846 -15.677 25.399 1.00 95.38 187 THR A O 1
ATOM 1428 N N . PHE A 1 188 ? -8.607 -15.450 25.621 1.00 98.31 188 PHE A N 1
ATOM 1429 C CA . PHE A 1 188 ? -8.420 -14.275 24.772 1.00 98.31 188 PHE A CA 1
ATOM 1430 C C . PHE A 1 188 ? -7.360 -14.525 23.696 1.00 98.31 188 PHE A C 1
ATOM 1432 O O . PHE A 1 188 ? -6.167 -14.644 23.976 1.00 98.31 188 PHE A O 1
ATOM 1439 N N . PHE A 1 189 ? -7.810 -14.589 22.447 1.00 97.81 189 PHE A N 1
ATOM 1440 C CA . PHE A 1 189 ? -7.053 -15.127 21.315 1.00 97.81 189 PHE A CA 1
ATOM 1441 C C . PHE A 1 189 ? -6.267 -14.035 20.576 1.00 97.81 189 PHE A C 1
ATOM 1443 O O . PHE A 1 189 ? -6.184 -14.008 19.349 1.00 97.81 189 PHE A O 1
ATOM 1450 N N . GLY A 1 190 ? -5.677 -13.134 21.358 1.00 92.94 190 GLY A N 1
ATOM 1451 C CA . GLY A 1 190 ? -4.791 -12.090 20.873 1.00 92.94 190 GLY A CA 1
ATOM 1452 C C . GLY A 1 190 ? -5.449 -10.724 20.749 1.00 92.94 190 GLY A C 1
ATOM 1453 O O . GLY A 1 190 ? -6.598 -10.582 20.317 1.00 92.94 190 GLY A O 1
ATOM 1454 N N . GLY A 1 191 ? -4.636 -9.704 21.008 1.00 93.88 191 GLY A N 1
ATOM 1455 C CA . GLY A 1 191 ? -4.543 -8.631 20.026 1.00 93.88 191 GLY A CA 1
ATOM 1456 C C . GLY A 1 191 ? -3.985 -9.187 18.711 1.00 93.88 191 GLY A C 1
ATOM 1457 O O . GLY A 1 191 ? -3.156 -10.101 18.705 1.00 93.88 191 GLY A O 1
ATOM 1458 N N . ASN A 1 192 ? -4.464 -8.651 17.593 1.00 97.69 192 ASN A N 1
ATOM 1459 C CA . ASN A 1 192 ? -4.068 -9.078 16.255 1.00 97.69 192 ASN A CA 1
ATOM 1460 C C . ASN A 1 192 ? -3.652 -7.864 15.413 1.00 97.69 192 ASN A C 1
ATOM 1462 O O . ASN A 1 192 ? -4.412 -6.903 15.275 1.00 97.69 192 ASN A O 1
ATOM 1466 N N . GLY A 1 193 ? -2.432 -7.912 14.867 1.00 94.88 193 GLY A N 1
ATOM 1467 C CA . GLY A 1 193 ? -1.808 -6.818 14.111 1.00 94.88 193 GLY A CA 1
ATOM 1468 C C . GLY A 1 193 ? -2.421 -6.587 12.724 1.00 94.88 193 GLY A C 1
ATOM 1469 O O . GLY A 1 193 ? -2.603 -5.446 12.306 1.00 94.88 193 GLY A O 1
ATOM 1470 N N . ILE A 1 194 ? -2.774 -7.667 12.021 1.00 96.69 194 ILE A N 1
ATOM 1471 C CA . ILE A 1 194 ? -3.292 -7.609 10.648 1.00 96.69 194 ILE A CA 1
ATOM 1472 C C . ILE A 1 194 ? -4.793 -7.301 10.662 1.00 96.69 194 ILE A C 1
ATOM 1474 O O . ILE A 1 194 ? -5.594 -8.041 11.233 1.00 96.69 194 ILE A O 1
ATOM 1478 N N . VAL A 1 195 ? -5.177 -6.195 10.021 1.00 96.38 195 VAL A N 1
ATOM 1479 C CA . VAL A 1 195 ? -6.541 -5.650 10.056 1.00 96.38 195 VAL A CA 1
ATOM 1480 C C . VAL A 1 195 ? -7.542 -6.617 9.414 1.00 96.38 195 VAL A C 1
ATOM 1482 O O . VAL A 1 195 ? -7.537 -6.814 8.205 1.00 96.38 195 VAL A O 1
ATOM 1485 N N . GLY A 1 196 ? -8.442 -7.184 10.223 1.00 97.31 196 GLY A N 1
ATOM 1486 C CA . GLY A 1 196 ? -9.537 -8.051 9.771 1.00 97.31 196 GLY A CA 1
ATOM 1487 C C . GLY A 1 196 ? -9.218 -9.549 9.800 1.00 97.31 196 GLY A C 1
ATOM 1488 O O . GLY A 1 196 ? -10.151 -10.348 9.853 1.00 97.31 196 GLY A O 1
ATOM 1489 N N . ALA A 1 197 ? -7.939 -9.937 9.866 1.00 97.75 197 ALA A N 1
ATOM 1490 C CA . ALA A 1 197 ? -7.508 -11.341 9.903 1.00 97.75 197 ALA A CA 1
ATOM 1491 C C . ALA A 1 197 ? -8.043 -12.108 11.124 1.00 97.75 197 ALA A C 1
ATOM 1493 O O . ALA A 1 197 ? -8.263 -13.317 11.077 1.00 97.75 197 ALA A O 1
ATOM 1494 N N . GLN A 1 198 ? -8.327 -11.397 12.215 1.00 98.56 198 GLN A N 1
ATOM 1495 C CA . GLN A 1 198 ? -8.893 -11.973 13.428 1.00 98.56 198 GLN A CA 1
ATOM 1496 C C . GLN A 1 198 ? -10.373 -12.381 13.297 1.00 98.56 198 GLN A C 1
ATOM 1498 O O . GLN A 1 198 ? -10.894 -13.086 14.164 1.00 98.56 198 GLN A O 1
ATOM 1503 N N . VAL A 1 199 ? -11.071 -11.951 12.237 1.00 98.81 199 VAL A N 1
ATOM 1504 C CA . VAL A 1 199 ? -12.505 -12.229 12.055 1.00 98.81 199 VAL A CA 1
ATOM 1505 C C . VAL A 1 199 ? -12.758 -13.650 11.527 1.00 98.81 199 VAL A C 1
ATOM 1507 O O . VAL A 1 199 ? -13.501 -14.385 12.185 1.00 98.81 199 VAL A O 1
ATOM 1510 N N . PRO A 1 200 ? -12.078 -14.127 10.459 1.00 98.69 200 PRO A N 1
ATOM 1511 C CA . PRO A 1 200 ? -12.053 -15.552 10.117 1.00 98.69 200 PRO A CA 1
ATOM 1512 C C . PRO A 1 200 ? -11.576 -16.445 11.269 1.00 98.69 200 PRO A C 1
ATOM 1514 O O . PRO A 1 200 ? -12.172 -17.491 11.522 1.00 98.69 200 PRO A O 1
ATOM 1517 N N . VAL A 1 201 ? -10.550 -16.023 12.021 1.00 98.69 201 VAL A N 1
ATOM 1518 C CA . VAL A 1 201 ? -10.045 -16.786 13.179 1.00 98.69 201 VAL A CA 1
ATOM 1519 C C . VAL A 1 201 ? -11.108 -16.889 14.280 1.00 98.69 201 VAL A C 1
ATOM 1521 O O . VAL A 1 201 ? -11.315 -17.970 14.826 1.00 98.69 201 VAL A O 1
ATOM 1524 N N . GLY A 1 202 ? -11.854 -15.816 14.561 1.00 98.62 202 GLY A N 1
ATOM 1525 C CA . GLY A 1 202 ? -12.987 -15.843 15.492 1.00 98.62 202 GLY A CA 1
ATOM 1526 C C . GLY A 1 202 ? -14.121 -16.774 15.056 1.00 98.62 202 GLY A C 1
ATOM 1527 O O . GLY A 1 202 ? -14.645 -17.527 15.879 1.00 98.62 202 GLY A O 1
ATOM 1528 N N . ALA A 1 203 ? -14.452 -16.802 13.762 1.00 98.69 203 ALA A N 1
ATOM 1529 C CA . ALA A 1 203 ? -15.378 -17.793 13.212 1.00 98.69 203 ALA A CA 1
ATOM 1530 C C . ALA A 1 203 ? -14.829 -19.229 13.359 1.00 98.69 203 ALA A C 1
ATOM 1532 O O . ALA A 1 203 ? -15.575 -20.140 13.714 1.00 98.69 203 ALA A O 1
ATOM 1533 N N . GLY A 1 204 ? -13.518 -19.431 13.186 1.00 98.50 204 GLY A N 1
ATOM 1534 C CA . GLY A 1 204 ? -12.836 -20.705 13.434 1.00 98.50 204 GLY A CA 1
ATOM 1535 C C . GLY A 1 204 ? -12.896 -21.169 14.896 1.00 98.50 204 GLY A C 1
ATOM 1536 O O . GLY A 1 204 ? -13.133 -22.349 15.155 1.00 98.50 204 GLY A O 1
ATOM 1537 N N . ILE A 1 205 ? -12.760 -20.257 15.865 1.00 98.38 205 ILE A N 1
ATOM 1538 C CA . ILE A 1 205 ? -12.901 -20.569 17.300 1.00 98.38 205 ILE A CA 1
ATOM 1539 C C . ILE A 1 205 ? -14.363 -20.922 17.634 1.00 98.38 205 ILE A C 1
ATOM 1541 O O . ILE A 1 205 ? -14.603 -21.894 18.353 1.00 98.38 205 ILE A O 1
ATOM 1545 N N . ALA A 1 206 ? -15.342 -20.218 17.052 1.00 98.12 206 ALA A N 1
ATOM 1546 C CA . ALA A 1 206 ? -16.764 -20.557 17.183 1.00 98.12 206 ALA A CA 1
ATOM 1547 C C . ALA A 1 206 ? -17.092 -21.936 16.580 1.00 98.12 206 ALA A C 1
ATOM 1549 O O . ALA A 1 206 ? -17.813 -22.733 17.186 1.00 98.12 206 ALA A O 1
ATOM 1550 N N . PHE A 1 207 ? -16.517 -22.256 15.416 1.00 98.19 207 PHE A N 1
ATOM 1551 C CA . PHE A 1 207 ? -16.603 -23.586 14.815 1.00 98.19 207 PHE A CA 1
ATOM 1552 C C . PHE A 1 207 ? -15.982 -24.653 15.723 1.00 98.19 207 PHE A C 1
ATOM 1554 O O . PHE A 1 207 ? -16.599 -25.694 15.932 1.00 98.19 207 PHE A O 1
ATOM 1561 N N . ALA A 1 208 ? -14.825 -24.393 16.339 1.00 97.31 208 ALA A N 1
ATOM 1562 C CA . ALA A 1 208 ? -14.209 -25.317 17.291 1.00 97.31 208 ALA A CA 1
ATOM 1563 C C . ALA A 1 208 ? -15.070 -25.533 18.554 1.00 97.31 208 ALA A C 1
ATOM 1565 O O . ALA A 1 208 ? -15.206 -26.672 19.001 1.00 97.31 208 ALA A O 1
ATOM 1566 N N . GLN A 1 209 ? -15.707 -24.487 19.101 1.00 94.56 209 GLN A N 1
ATOM 1567 C CA . GLN A 1 209 ? -16.674 -24.616 20.206 1.00 94.56 209 GLN A CA 1
ATOM 1568 C C . GLN A 1 209 ? -17.849 -25.529 19.821 1.00 94.56 209 GLN A C 1
ATOM 1570 O O . GLN A 1 209 ? -18.174 -26.456 20.566 1.00 94.56 209 GLN A O 1
ATOM 1575 N N . GLN A 1 210 ? -18.446 -25.312 18.644 1.00 95.38 210 GLN A N 1
ATOM 1576 C CA . GLN A 1 210 ? -19.554 -26.119 18.122 1.00 95.38 210 GLN A CA 1
ATOM 1577 C C . GLN A 1 210 ? -19.135 -27.571 17.847 1.00 95.38 210 GLN A C 1
ATOM 1579 O O . GLN A 1 210 ? -19.806 -28.499 18.292 1.00 95.38 210 GLN A O 1
ATOM 1584 N N . TYR A 1 211 ? -18.003 -27.781 17.173 1.00 96.69 211 TYR A N 1
ATOM 1585 C CA . TYR A 1 211 ? -17.480 -29.101 16.808 1.00 96.69 211 TYR A CA 1
ATOM 1586 C C . TYR A 1 211 ? -17.137 -29.955 18.041 1.00 96.69 211 TYR A C 1
ATOM 1588 O O . TYR A 1 211 ? -17.397 -31.157 18.068 1.00 96.69 211 TYR A O 1
ATOM 1596 N N . LEU A 1 212 ? -16.609 -29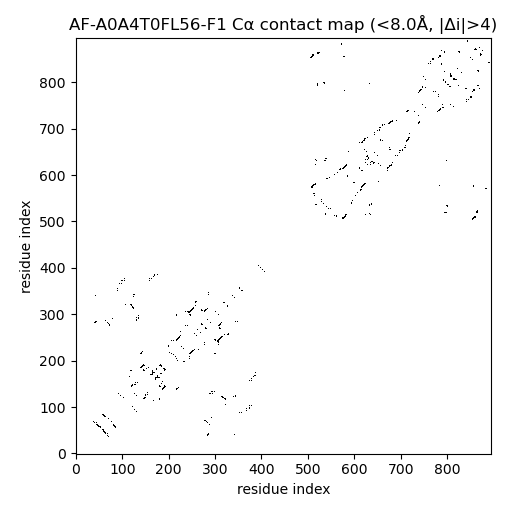.327 19.097 1.00 95.94 212 LEU A N 1
ATOM 1597 C CA . LEU A 1 212 ? -16.309 -29.973 20.379 1.00 95.94 212 LEU A CA 1
ATOM 1598 C C . LEU A 1 212 ? -17.517 -30.041 21.333 1.00 95.94 212 LEU A C 1
ATOM 1600 O O . LEU A 1 212 ? -17.371 -30.529 22.451 1.00 95.94 212 LEU A O 1
ATOM 1604 N N . ASN A 1 213 ? -18.706 -29.595 20.906 1.00 92.31 213 ASN A N 1
ATOM 1605 C CA . ASN A 1 213 ? -19.937 -29.555 21.707 1.00 92.31 213 ASN A CA 1
ATOM 1606 C C . ASN A 1 213 ? -19.778 -28.792 23.043 1.00 92.31 213 ASN A C 1
ATOM 1608 O O . ASN A 1 213 ? -20.330 -29.191 24.068 1.00 92.31 213 ASN A O 1
ATOM 1612 N N . ASN A 1 214 ? -19.017 -27.692 23.044 1.00 88.44 214 ASN A N 1
ATOM 1613 C CA . ASN A 1 214 ? -18.791 -26.845 24.216 1.00 88.44 214 ASN A CA 1
ATOM 1614 C C . ASN A 1 214 ? -19.766 -25.642 24.220 1.00 88.44 214 ASN A C 1
ATOM 1616 O O . ASN A 1 214 ? -19.507 -24.673 23.499 1.00 88.44 214 ASN A O 1
ATOM 1620 N N . PRO A 1 215 ? -20.859 -25.655 25.015 1.00 83.00 215 PRO A N 1
ATOM 1621 C CA . PRO A 1 215 ? -21.883 -24.606 25.003 1.00 83.00 215 PRO A CA 1
ATOM 1622 C C . PRO A 1 215 ? -21.329 -23.285 25.559 1.00 83.00 215 PRO A C 1
ATOM 1624 O O . PRO A 1 215 ? -21.255 -23.069 26.769 1.00 83.00 215 PRO A O 1
ATOM 1627 N N . SER A 1 216 ? -20.887 -22.428 24.642 1.00 92.62 216 SER A N 1
ATOM 1628 C CA . SER A 1 216 ? -20.193 -21.162 24.881 1.00 92.62 216 SER A CA 1
ATOM 1629 C C . SER A 1 216 ? -20.171 -20.345 23.583 1.00 92.62 216 SER A C 1
ATOM 1631 O O . SER A 1 216 ? -20.347 -20.911 22.504 1.00 92.62 216 SER A O 1
ATOM 1633 N N . VAL A 1 217 ? -19.965 -19.030 23.677 1.00 97.12 217 VAL A N 1
ATOM 1634 C CA . VAL A 1 217 ? -19.930 -18.116 22.517 1.00 97.12 217 VAL A CA 1
ATOM 1635 C C . VAL A 1 217 ? -18.501 -17.647 22.216 1.00 97.12 217 VAL A C 1
ATOM 1637 O O . VAL A 1 217 ? -17.663 -17.577 23.123 1.00 97.12 217 VAL A O 1
ATOM 1640 N N . THR A 1 218 ? -18.208 -17.313 20.956 1.00 98.50 218 THR A N 1
ATOM 1641 C CA . THR A 1 218 ? -17.041 -16.490 20.589 1.00 98.50 218 THR A CA 1
ATOM 1642 C C . THR A 1 218 ? -17.491 -15.091 20.188 1.00 98.50 218 THR A C 1
ATOM 1644 O O . THR A 1 218 ? -18.292 -14.939 19.268 1.00 98.50 218 THR A O 1
ATOM 1647 N N . PHE A 1 219 ? -16.924 -14.068 20.824 1.00 98.75 219 PHE A N 1
ATOM 1648 C CA . PHE A 1 219 ? -16.990 -12.683 20.368 1.00 98.75 219 PHE A CA 1
ATOM 1649 C C . PHE A 1 219 ? -15.781 -12.390 19.470 1.00 98.75 219 PHE A C 1
ATOM 1651 O O . PHE A 1 219 ? -14.632 -12.442 19.913 1.00 98.75 219 PHE A O 1
ATOM 1658 N N . SER A 1 220 ? -16.045 -12.104 18.196 1.00 98.69 220 SER A N 1
ATOM 1659 C CA . SER A 1 220 ? -15.042 -11.814 17.170 1.00 98.69 220 SER A CA 1
ATOM 1660 C C . SER A 1 220 ? -15.091 -10.332 16.811 1.00 98.69 220 SER A C 1
ATOM 1662 O O . SER A 1 220 ? -16.030 -9.870 16.164 1.00 98.69 220 SER A O 1
ATOM 1664 N N . MET A 1 221 ? -14.116 -9.567 17.297 1.00 98.69 221 MET A N 1
ATOM 1665 C CA . MET A 1 221 ? -14.171 -8.106 17.333 1.00 98.69 221 MET A CA 1
ATOM 1666 C C . MET A 1 221 ? -13.277 -7.454 16.273 1.00 98.69 221 MET A C 1
ATOM 1668 O O . MET A 1 221 ? -12.179 -7.931 15.979 1.00 98.69 221 MET A O 1
ATOM 1672 N N . TYR A 1 222 ? -13.733 -6.341 15.701 1.00 98.75 222 TYR A N 1
ATOM 1673 C CA . TYR A 1 222 ? -13.053 -5.576 14.652 1.00 98.75 222 TYR A CA 1
ATOM 1674 C C . TYR A 1 222 ? -13.488 -4.100 14.676 1.00 98.75 222 TYR A C 1
ATOM 1676 O O . TYR A 1 222 ? -14.570 -3.776 15.149 1.00 98.75 222 TYR A O 1
ATOM 1684 N N . GLY A 1 223 ? -12.658 -3.179 14.176 1.00 98.44 223 GLY A N 1
ATOM 1685 C CA . GLY A 1 223 ? -13.004 -1.748 14.107 1.00 98.44 223 GLY A CA 1
ATOM 1686 C C . GLY A 1 223 ? -13.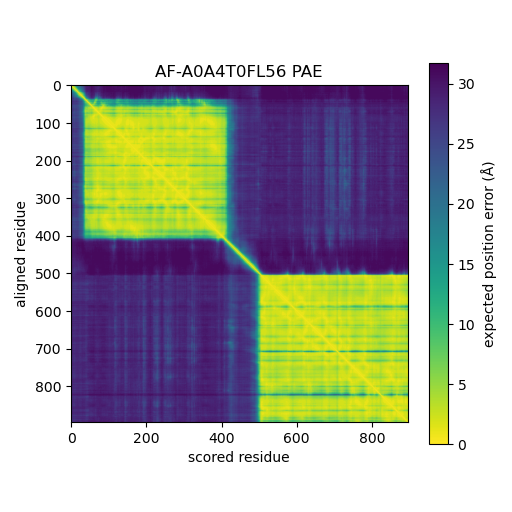802 -1.363 12.853 1.00 98.44 223 GLY A C 1
ATOM 1687 O O . GLY A 1 223 ? -13.813 -2.103 11.871 1.00 98.44 223 GLY A O 1
ATOM 1688 N N . ASP A 1 224 ? -14.395 -0.164 12.839 1.00 97.50 224 ASP A N 1
ATOM 1689 C CA . ASP A 1 224 ? -15.149 0.377 11.688 1.00 97.50 224 ASP A CA 1
ATOM 1690 C C . ASP A 1 224 ? -14.379 0.333 10.352 1.00 97.50 224 ASP A C 1
ATOM 1692 O O . ASP A 1 224 ? -14.906 -0.157 9.354 1.00 97.50 224 ASP A O 1
ATOM 1696 N N . GLY A 1 225 ? -13.108 0.747 10.325 1.00 95.56 225 GLY A N 1
ATOM 1697 C CA . GLY A 1 225 ? -12.257 0.606 9.136 1.00 95.56 225 GLY A CA 1
ATOM 1698 C C . GLY A 1 225 ? -12.026 -0.850 8.695 1.00 95.56 225 GLY A C 1
ATOM 1699 O O . GLY A 1 225 ? -11.973 -1.125 7.497 1.00 95.56 225 GLY A O 1
ATOM 1700 N N . ALA A 1 226 ? -11.954 -1.791 9.643 1.00 97.88 226 ALA A N 1
ATOM 1701 C CA . ALA A 1 226 ? -11.744 -3.215 9.369 1.00 97.88 226 ALA A CA 1
ATOM 1702 C C . ALA A 1 226 ? -12.990 -3.902 8.782 1.00 97.88 226 ALA A C 1
ATOM 1704 O O . ALA A 1 226 ? -12.861 -4.915 8.102 1.00 97.88 226 ALA A O 1
ATOM 1705 N N . ALA A 1 227 ? -14.184 -3.330 8.969 1.00 97.81 227 ALA A N 1
ATOM 1706 C CA . ALA A 1 227 ? -15.445 -3.852 8.436 1.00 97.81 227 ALA A CA 1
ATOM 1707 C C . ALA A 1 227 ? -15.549 -3.834 6.893 1.00 97.81 227 ALA A C 1
ATOM 1709 O O . ALA A 1 227 ? -16.560 -4.263 6.340 1.00 97.81 227 ALA A O 1
ATOM 1710 N N . ASN A 1 228 ? -14.533 -3.311 6.197 1.00 96.56 228 ASN A N 1
ATOM 1711 C CA . ASN A 1 228 ? -14.422 -3.297 4.734 1.00 96.56 228 ASN A CA 1
ATOM 1712 C C . ASN A 1 228 ? -13.529 -4.420 4.173 1.00 96.56 228 ASN A C 1
ATOM 1714 O O . ASN A 1 228 ? -13.432 -4.566 2.961 1.00 96.56 228 ASN A O 1
ATOM 1718 N N . GLN A 1 229 ? -12.879 -5.210 5.031 1.00 97.44 229 GLN A N 1
ATOM 1719 C CA . GLN A 1 229 ? -12.002 -6.310 4.626 1.00 97.44 229 GLN A CA 1
ATOM 1720 C C . GLN A 1 229 ? -12.812 -7.480 4.042 1.00 97.44 229 GLN A C 1
ATOM 1722 O O . GLN A 1 229 ? -13.730 -7.968 4.697 1.00 97.44 229 GLN A O 1
ATOM 1727 N N . GLY A 1 230 ? -12.461 -7.970 2.846 1.00 96.00 230 GLY A N 1
ATOM 1728 C CA . GLY A 1 230 ? -13.220 -9.024 2.144 1.00 96.00 230 GLY A CA 1
ATOM 1729 C C . GLY A 1 230 ? -13.429 -10.293 2.981 1.00 96.00 230 GLY A C 1
ATOM 1730 O O . GLY A 1 230 ? -14.554 -10.771 3.121 1.00 96.00 230 GLY A O 1
ATOM 1731 N N . GLN A 1 231 ? -12.375 -10.736 3.668 1.00 96.31 231 GLN A N 1
ATOM 1732 C CA . GLN A 1 231 ? -12.383 -11.867 4.607 1.00 96.31 231 GLN A CA 1
ATOM 1733 C C . GLN A 1 231 ? -13.420 -11.764 5.750 1.00 96.31 231 GLN A C 1
ATOM 1735 O O . GLN A 1 231 ? -13.823 -12.782 6.311 1.00 96.31 231 GLN A O 1
ATOM 1740 N N . VAL A 1 232 ? -13.907 -10.562 6.091 1.00 98.38 232 VAL A N 1
ATOM 1741 C CA . VAL A 1 232 ? -15.012 -10.381 7.055 1.00 98.38 232 VAL A CA 1
ATOM 1742 C C . VAL A 1 232 ? -16.329 -10.896 6.464 1.00 98.38 232 VAL A C 1
ATOM 1744 O O . VAL A 1 232 ? -17.074 -11.593 7.146 1.00 98.38 232 VAL A O 1
ATOM 1747 N N . PHE A 1 233 ? -16.590 -10.629 5.182 1.00 98.50 233 PHE A N 1
ATOM 1748 C CA . PHE A 1 233 ? -17.785 -11.102 4.474 1.00 98.50 233 PHE A CA 1
ATOM 1749 C C . PHE A 1 233 ? -17.729 -12.608 4.191 1.00 98.50 233 PHE A C 1
ATOM 1751 O O . PHE A 1 233 ? -18.746 -13.295 4.290 1.00 98.50 233 PHE A O 1
ATOM 1758 N N . GLU A 1 234 ? -16.540 -13.146 3.920 1.00 98.38 234 GLU A N 1
ATOM 1759 C CA . GLU A 1 234 ? -16.316 -14.593 3.816 1.00 98.38 234 GLU A CA 1
ATOM 1760 C C . GLU A 1 234 ? -16.602 -15.296 5.152 1.00 98.38 234 GLU A C 1
ATOM 1762 O O . GLU A 1 234 ? -17.356 -16.273 5.193 1.00 98.38 234 GLU A O 1
ATOM 1767 N N . ALA A 1 235 ? -16.076 -14.753 6.258 1.00 98.69 235 ALA A N 1
ATOM 1768 C CA . ALA A 1 235 ? -16.340 -15.245 7.607 1.00 98.69 235 ALA A CA 1
ATOM 1769 C C . ALA A 1 235 ? -17.830 -15.158 7.976 1.00 98.69 235 ALA A C 1
ATOM 1771 O O . ALA A 1 235 ? -18.359 -16.101 8.563 1.00 98.69 235 ALA A O 1
ATOM 1772 N N . PHE A 1 236 ? -18.529 -14.082 7.593 1.00 98.75 236 PHE A N 1
ATOM 1773 C CA . PHE A 1 236 ? -19.982 -13.956 7.755 1.00 98.75 236 PHE A CA 1
ATOM 1774 C C . PHE A 1 236 ? -20.730 -15.062 6.997 1.00 98.75 236 PHE A C 1
ATOM 1776 O O . PHE A 1 236 ? -21.507 -15.806 7.600 1.00 98.75 236 PHE A O 1
ATOM 1783 N N . ASN A 1 237 ? -20.469 -15.215 5.695 1.00 98.56 237 ASN A N 1
ATOM 1784 C CA . ASN A 1 237 ? -21.111 -16.226 4.853 1.00 98.56 237 ASN A CA 1
ATOM 1785 C C . ASN A 1 237 ? -20.926 -17.644 5.422 1.00 98.56 237 ASN A C 1
ATOM 1787 O O . ASN A 1 237 ? -21.902 -18.371 5.612 1.00 98.56 237 ASN A O 1
ATOM 1791 N N . ILE A 1 238 ? -19.691 -18.016 5.775 1.00 98.12 238 ILE A N 1
ATOM 1792 C CA . ILE A 1 238 ? -19.373 -19.330 6.353 1.00 98.12 238 ILE A CA 1
ATOM 1793 C C . ILE A 1 238 ? -20.037 -19.506 7.727 1.00 98.12 238 ILE A C 1
ATOM 1795 O O . ILE A 1 238 ? -20.668 -20.535 7.981 1.00 98.12 238 ILE A O 1
ATOM 1799 N N . ALA A 1 239 ? -19.967 -18.499 8.603 1.00 98.50 239 ALA A N 1
ATOM 1800 C CA . ALA A 1 239 ? -20.571 -18.578 9.929 1.00 98.50 239 ALA A CA 1
ATOM 1801 C C . ALA A 1 239 ? -22.099 -18.698 9.877 1.00 98.50 239 ALA A C 1
ATOM 1803 O O . ALA A 1 239 ? -22.684 -19.401 10.704 1.00 98.50 239 ALA A O 1
ATOM 1804 N N . LYS A 1 240 ? -22.756 -18.054 8.904 1.00 98.38 240 LYS A N 1
ATOM 1805 C CA . LYS A 1 240 ? -24.202 -18.184 8.696 1.00 98.38 240 LYS A CA 1
ATOM 1806 C C . LYS A 1 240 ? -24.565 -19.540 8.098 1.00 98.38 240 LYS A C 1
ATOM 1808 O O . LYS A 1 240 ? -25.510 -20.161 8.576 1.00 98.38 240 LYS A O 1
ATOM 1813 N N . LEU A 1 241 ? -23.792 -20.022 7.121 1.00 98.31 241 LEU A N 1
ATOM 1814 C CA . LEU A 1 241 ? -23.982 -21.323 6.473 1.00 98.31 241 LEU A CA 1
ATOM 1815 C C . LEU A 1 241 ? -23.864 -22.497 7.460 1.00 98.31 241 LEU A C 1
ATOM 1817 O O . LEU A 1 241 ? -24.600 -23.473 7.339 1.00 98.31 241 LEU A O 1
ATOM 1821 N N . TRP A 1 242 ? -22.961 -22.408 8.441 1.00 98.06 242 TRP A N 1
ATOM 1822 C CA . TRP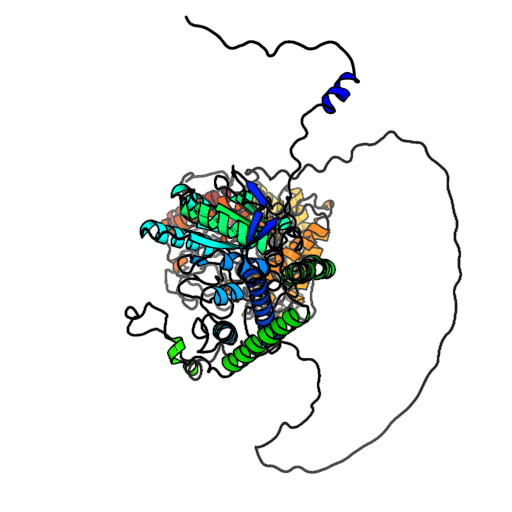 A 1 242 ? -22.757 -23.438 9.474 1.00 98.06 242 TRP A CA 1
ATOM 1823 C C . TRP A 1 242 ? -23.463 -23.137 10.808 1.00 98.06 242 TRP A C 1
ATOM 1825 O O . TRP A 1 242 ? -23.348 -23.922 11.752 1.00 98.06 242 TRP A O 1
ATOM 1835 N N . ASN A 1 243 ? -24.214 -22.030 10.871 1.00 97.19 243 ASN A N 1
ATOM 1836 C CA . ASN A 1 243 ? -24.996 -21.576 12.025 1.00 97.19 243 ASN A CA 1
ATOM 1837 C C . ASN A 1 243 ? -24.167 -21.451 13.327 1.00 97.19 243 ASN A C 1
ATOM 1839 O O . ASN A 1 243 ? -24.593 -21.892 14.395 1.00 97.19 243 ASN A O 1
ATOM 1843 N N . LEU A 1 244 ? -22.972 -20.860 13.219 1.00 98.19 244 LEU A N 1
ATOM 1844 C CA . LEU A 1 244 ? -21.966 -20.829 14.286 1.00 98.19 244 LEU A CA 1
ATOM 1845 C C . LEU A 1 244 ? -22.359 -19.943 15.484 1.00 98.19 244 LEU A C 1
ATOM 1847 O O . LEU A 1 244 ? -22.957 -18.883 15.278 1.00 98.19 244 LEU A O 1
ATOM 1851 N N . PRO A 1 245 ? -21.934 -20.283 16.722 1.00 97.44 245 PRO A N 1
ATOM 1852 C CA . PRO A 1 245 ? -22.104 -19.453 17.919 1.00 97.44 245 PRO A CA 1
ATOM 1853 C C . PRO A 1 245 ? -21.087 -18.290 17.950 1.00 97.44 245 PRO A C 1
ATOM 1855 O O . PRO A 1 245 ? -20.292 -18.150 18.882 1.00 97.44 245 PRO A O 1
ATOM 1858 N N . CYS A 1 246 ? -21.078 -17.471 16.894 1.00 98.44 246 CYS A N 1
ATOM 1859 C CA . CYS A 1 246 ? -20.148 -16.359 16.706 1.00 98.44 246 CYS A CA 1
ATOM 1860 C C . CYS A 1 246 ? -20.884 -15.012 16.734 1.00 98.44 246 CYS A C 1
ATOM 1862 O O . CYS A 1 246 ? -21.785 -14.770 15.930 1.00 98.44 246 CYS A O 1
ATOM 1864 N N . VAL A 1 247 ? -20.481 -14.120 17.635 1.00 98.75 247 VAL A N 1
ATOM 1865 C CA . VAL A 1 247 ? -20.956 -12.734 17.675 1.00 98.75 247 VAL A CA 1
ATOM 1866 C C . VAL A 1 247 ? -19.867 -11.841 17.090 1.00 98.75 247 VAL A C 1
ATOM 1868 O O . VAL A 1 247 ? -18.802 -11.666 17.682 1.00 98.75 247 VAL A O 1
ATOM 1871 N N . PHE A 1 248 ? -20.137 -11.275 15.922 1.00 98.88 248 PHE A N 1
ATOM 1872 C CA . PHE A 1 248 ? -19.241 -10.387 15.193 1.00 98.88 248 PHE A CA 1
ATOM 1873 C C . PHE A 1 248 ? -19.418 -8.949 15.693 1.00 98.88 248 PHE A C 1
ATOM 1875 O O . PHE A 1 248 ? -20.474 -8.358 15.482 1.00 98.88 248 PHE A O 1
ATOM 1882 N N . VAL A 1 249 ? -18.418 -8.375 16.369 1.00 98.88 249 VAL A N 1
ATOM 1883 C CA . VAL A 1 249 ? -18.537 -7.064 17.033 1.00 98.88 249 VAL A CA 1
ATOM 1884 C C . VAL A 1 249 ? -17.737 -5.984 16.306 1.00 98.88 249 VAL A C 1
ATOM 1886 O O . VAL A 1 249 ? -16.510 -5.968 16.357 1.00 98.88 249 VAL A O 1
ATOM 1889 N N . CYS A 1 250 ? -18.437 -5.032 15.695 1.00 98.75 250 CYS A N 1
ATOM 1890 C CA . CYS A 1 250 ? -17.851 -3.825 15.127 1.00 98.75 250 CYS A CA 1
ATOM 1891 C C . CYS A 1 250 ? -17.703 -2.734 16.204 1.00 98.75 250 CYS A C 1
ATOM 1893 O O . CYS A 1 250 ? -18.681 -2.076 16.562 1.00 98.75 250 CYS A O 1
ATOM 1895 N N . GLU A 1 251 ? -16.486 -2.485 16.687 1.00 98.25 251 GLU A N 1
ATOM 1896 C CA . GLU A 1 251 ? -16.134 -1.338 17.536 1.00 98.25 251 GLU A CA 1
ATOM 1897 C C . GLU A 1 251 ? -16.062 -0.049 16.697 1.00 98.25 251 GLU A C 1
ATOM 1899 O O . GLU A 1 251 ? -14.982 0.435 16.332 1.00 98.25 251 GLU A O 1
ATOM 1904 N N . ASN A 1 252 ? -17.232 0.511 16.370 1.00 98.00 252 ASN A N 1
ATOM 1905 C CA . ASN A 1 252 ? -17.345 1.747 15.601 1.00 98.00 252 ASN A CA 1
ATOM 1906 C C . ASN A 1 252 ? -16.956 2.960 16.457 1.00 98.00 252 ASN A C 1
ATOM 1908 O O . ASN A 1 252 ? -17.793 3.574 17.122 1.00 98.00 252 ASN A O 1
ATOM 1912 N N . ASN A 1 253 ? -15.676 3.322 16.382 1.00 96.75 253 ASN A N 1
ATOM 1913 C CA . ASN A 1 253 ? -15.063 4.494 17.006 1.00 96.75 253 ASN A CA 1
ATOM 1914 C C . ASN A 1 253 ? -14.950 5.683 16.025 1.00 96.75 253 ASN A C 1
ATOM 1916 O O . ASN A 1 253 ? -14.276 6.669 16.325 1.00 96.75 253 ASN A O 1
ATOM 1920 N N . LYS A 1 254 ? -15.653 5.590 14.884 1.00 95.19 254 LYS A N 1
ATOM 1921 C CA . LYS A 1 254 ? -15.812 6.576 13.800 1.00 95.19 254 LYS A CA 1
ATOM 1922 C C . LYS A 1 254 ? -14.593 6.801 12.896 1.00 95.19 254 L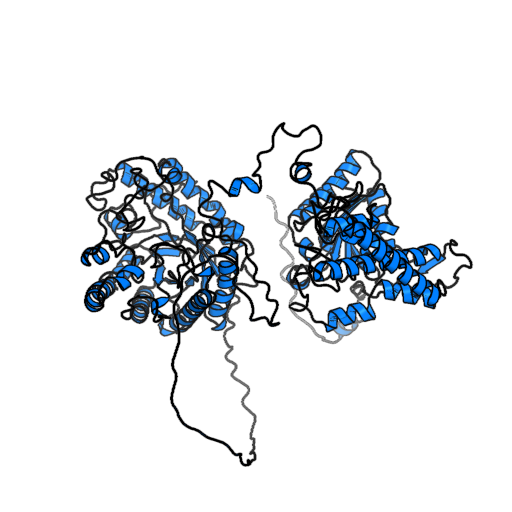YS A C 1
ATOM 1924 O O . LYS A 1 254 ? -14.751 7.503 11.895 1.00 95.19 254 LYS A O 1
ATOM 1929 N N . TYR A 1 255 ? -13.428 6.215 13.192 1.00 95.50 255 TYR A N 1
ATOM 1930 C CA . TYR A 1 255 ? -12.168 6.494 12.487 1.00 95.50 255 TYR A CA 1
ATOM 1931 C C . TYR A 1 255 ? -11.231 5.275 12.374 1.00 95.50 255 TYR A C 1
ATOM 1933 O O . TYR A 1 255 ? -10.477 4.956 13.305 1.00 95.50 255 TYR A O 1
ATOM 1941 N N . GLY A 1 256 ? -11.168 4.681 11.181 1.00 94.25 256 GLY A N 1
ATOM 1942 C CA . GLY A 1 256 ? -10.168 3.691 10.788 1.00 94.25 256 GLY A CA 1
ATOM 1943 C C . GLY A 1 256 ? -8.836 4.375 10.485 1.00 94.25 256 GLY A C 1
ATOM 1944 O O . GLY A 1 256 ? -8.678 4.989 9.435 1.00 94.25 256 GLY A O 1
ATOM 1945 N N . MET A 1 257 ? -7.885 4.297 11.419 1.00 94.00 257 MET A N 1
ATOM 1946 C CA . MET A 1 257 ? -6.657 5.106 11.416 1.00 94.00 257 MET A CA 1
ATOM 1947 C C . MET A 1 257 ? -6.963 6.611 11.303 1.00 94.00 257 MET A C 1
ATOM 1949 O O . MET A 1 257 ? -7.420 7.191 12.290 1.00 94.00 257 MET A O 1
ATOM 1953 N N . GLY A 1 258 ? -6.746 7.228 10.138 1.00 90.62 258 GLY A N 1
ATOM 1954 C CA . GLY A 1 258 ? -7.133 8.615 9.849 1.00 90.62 258 GLY A CA 1
ATOM 1955 C C . GLY A 1 258 ? -8.414 8.763 9.018 1.00 90.62 258 GLY A C 1
ATOM 1956 O O . GLY A 1 258 ? -8.938 9.866 8.894 1.00 90.62 258 GLY A O 1
ATOM 1957 N N . THR A 1 259 ? -8.952 7.678 8.460 1.00 89.94 259 THR A N 1
ATOM 1958 C CA . THR A 1 259 ? -10.110 7.724 7.559 1.00 89.94 259 THR A CA 1
ATOM 1959 C C . THR A 1 259 ? -11.403 7.580 8.355 1.00 89.94 259 THR A C 1
ATOM 1961 O O . THR A 1 259 ? -11.620 6.582 9.044 1.00 89.94 259 THR A O 1
ATOM 1964 N N . SER A 1 260 ? -12.285 8.577 8.267 1.00 93.81 260 SER A N 1
ATOM 1965 C CA . SER A 1 260 ? -13.589 8.534 8.933 1.00 93.81 260 SER A CA 1
ATOM 1966 C C . SER A 1 260 ? -14.505 7.459 8.334 1.00 93.81 260 SER A C 1
ATOM 1968 O O . SER A 1 260 ? -14.409 7.131 7.151 1.00 93.81 260 SER A O 1
ATOM 1970 N N . ALA A 1 261 ? -15.435 6.937 9.136 1.00 89.50 261 ALA A N 1
ATOM 1971 C CA . ALA A 1 261 ? -16.398 5.908 8.726 1.00 89.50 261 ALA A CA 1
ATOM 1972 C C . ALA A 1 261 ? -17.108 6.238 7.394 1.00 89.50 261 ALA A C 1
ATOM 1974 O O . ALA A 1 261 ? -17.163 5.406 6.492 1.00 89.50 261 ALA A O 1
ATOM 1975 N N . ALA A 1 262 ? -17.570 7.484 7.238 1.00 88.12 262 ALA A N 1
ATOM 1976 C CA . ALA A 1 262 ? -18.260 7.965 6.036 1.00 88.12 262 ALA A CA 1
ATOM 1977 C C . ALA A 1 262 ? -17.355 8.151 4.799 1.00 88.12 262 ALA A C 1
ATOM 1979 O O . ALA A 1 262 ? -17.869 8.374 3.708 1.00 88.12 262 ALA A O 1
ATOM 1980 N N . ARG A 1 263 ? -16.025 8.069 4.957 1.00 90.12 263 ARG A N 1
ATOM 1981 C CA . ARG A 1 263 ? -15.051 8.027 3.853 1.00 90.12 263 ARG A CA 1
ATOM 1982 C C . ARG A 1 263 ? -14.575 6.614 3.515 1.00 90.12 263 ARG A C 1
ATOM 1984 O O . ARG A 1 263 ? -14.125 6.398 2.401 1.00 90.12 263 ARG A O 1
ATOM 1991 N N . SER A 1 264 ? -14.630 5.673 4.458 1.00 89.12 264 SER A N 1
ATOM 1992 C CA . SER A 1 264 ? -14.159 4.294 4.251 1.00 89.12 264 SER A CA 1
ATOM 1993 C C . SER A 1 264 ? -15.264 3.312 3.864 1.00 89.12 264 SER A C 1
ATOM 1995 O O . SER A 1 264 ? -14.969 2.214 3.405 1.00 89.12 264 SER A O 1
ATOM 1997 N N . SER A 1 265 ? -16.528 3.655 4.124 1.00 91.94 265 SER A N 1
ATOM 1998 C CA . SER A 1 265 ? -17.637 2.700 4.135 1.00 91.94 265 SER A CA 1
ATOM 1999 C C . SER A 1 265 ? -18.889 3.313 3.505 1.00 91.94 265 SER A C 1
ATOM 2001 O O . SER A 1 265 ? -19.494 4.202 4.095 1.00 91.94 265 SER A O 1
ATOM 2003 N N . MET A 1 266 ? -19.320 2.808 2.340 1.00 91.88 266 MET A N 1
ATOM 2004 C CA . MET A 1 266 ? -20.567 3.253 1.684 1.00 91.88 266 MET A CA 1
ATOM 2005 C C . MET A 1 266 ? -21.778 3.086 2.615 1.00 91.88 266 MET A C 1
ATOM 2007 O O . MET A 1 266 ? -22.582 4.001 2.774 1.00 91.88 266 MET A O 1
ATOM 2011 N N . ASN A 1 267 ? -21.860 1.934 3.288 1.00 91.25 267 ASN A N 1
ATOM 2012 C CA . ASN A 1 267 ? -22.799 1.713 4.377 1.00 91.25 267 ASN A CA 1
ATOM 2013 C C . ASN A 1 267 ? -22.083 1.865 5.732 1.00 91.25 267 ASN A C 1
ATOM 2015 O O . ASN A 1 267 ? -21.294 1.000 6.122 1.00 91.25 267 ASN A O 1
ATOM 2019 N N . VAL A 1 268 ? -22.386 2.954 6.446 1.00 94.25 268 VAL A N 1
ATOM 2020 C CA . VAL A 1 268 ? -21.902 3.239 7.813 1.00 94.25 268 VAL A CA 1
ATOM 2021 C C . VAL A 1 268 ? -22.787 2.651 8.920 1.00 94.25 268 VAL A C 1
ATOM 2023 O O . VAL A 1 268 ? -22.464 2.785 10.097 1.00 94.25 268 VAL A O 1
ATOM 2026 N N . GLU A 1 269 ? -23.899 2.000 8.571 1.00 95.81 269 GLU A N 1
ATOM 2027 C CA . GLU A 1 269 ? -24.697 1.192 9.494 1.00 95.81 269 GLU A CA 1
ATOM 2028 C C . GLU A 1 269 ? -24.078 -0.208 9.586 1.00 95.81 269 GLU A C 1
ATOM 2030 O O . GLU A 1 269 ? -24.553 -1.165 8.970 1.00 95.81 269 GLU A O 1
ATOM 2035 N N . TYR A 1 270 ? -22.971 -0.327 10.324 1.00 98.00 270 TYR A N 1
ATOM 2036 C CA . TYR A 1 270 ? -22.148 -1.539 10.356 1.00 98.00 270 TYR A CA 1
ATOM 2037 C C . TYR A 1 270 ? -22.920 -2.776 10.831 1.00 98.00 270 TYR A C 1
ATOM 2039 O O . TYR A 1 270 ? -22.679 -3.867 10.315 1.00 98.00 270 TYR A O 1
ATOM 2047 N N . TYR A 1 271 ? -23.911 -2.609 11.716 1.00 98.19 271 TYR A N 1
ATOM 2048 C CA . TYR A 1 271 ? -24.828 -3.687 12.115 1.00 98.19 271 TYR A CA 1
ATOM 2049 C C . TYR A 1 271 ? -25.594 -4.327 10.940 1.00 98.19 271 TYR A C 1
ATOM 2051 O O . TYR A 1 271 ? -25.929 -5.504 11.008 1.00 98.19 271 TYR A O 1
ATOM 2059 N N . LYS A 1 272 ? -25.825 -3.603 9.834 1.00 97.81 272 LYS A N 1
ATOM 2060 C CA . LYS A 1 272 ? -26.507 -4.114 8.627 1.00 97.81 272 LYS A CA 1
ATOM 2061 C C . LYS A 1 272 ? -25.581 -4.828 7.638 1.00 97.81 272 LYS A C 1
ATOM 2063 O O . LYS A 1 272 ? -26.044 -5.323 6.617 1.00 97.81 272 LYS A O 1
ATOM 2068 N N . ARG A 1 273 ? -24.266 -4.863 7.882 1.00 97.19 273 ARG A N 1
ATOM 2069 C CA . ARG A 1 273 ? -23.287 -5.408 6.918 1.00 97.19 273 ARG A CA 1
ATOM 2070 C C . ARG A 1 273 ? -23.165 -6.934 6.947 1.00 97.19 273 ARG A C 1
ATOM 2072 O O . ARG A 1 273 ? -22.416 -7.484 6.151 1.00 97.19 273 ARG A O 1
ATOM 2079 N N . GLY A 1 274 ? -23.923 -7.601 7.816 1.00 96.44 274 GLY A N 1
ATOM 2080 C CA . GLY A 1 274 ? -24.058 -9.057 7.852 1.00 96.44 274 GLY A CA 1
ATOM 2081 C C . GLY A 1 274 ? -24.898 -9.665 6.722 1.00 96.44 274 GLY A C 1
ATOM 2082 O O . GLY A 1 274 ? -24.980 -10.888 6.657 1.00 96.44 274 GLY A O 1
ATOM 2083 N N . ASP A 1 275 ? -25.527 -8.845 5.868 1.00 94.44 275 ASP A N 1
ATOM 2084 C CA . ASP A 1 275 ? -26.495 -9.271 4.844 1.00 94.44 275 ASP A CA 1
ATOM 2085 C C . ASP A 1 275 ? -27.623 -10.132 5.450 1.00 94.44 275 ASP A C 1
ATOM 2087 O O . ASP A 1 275 ? -28.501 -9.605 6.128 1.00 94.44 275 ASP A O 1
ATOM 2091 N N . VAL A 1 276 ? -27.577 -11.457 5.295 1.00 96.44 276 VAL A N 1
ATOM 2092 C CA . VAL A 1 276 ? -28.524 -12.409 5.906 1.00 96.44 276 VAL A CA 1
ATOM 2093 C C . VAL A 1 276 ? -28.263 -12.719 7.394 1.00 96.44 276 VAL A C 1
ATOM 2095 O O . VAL A 1 276 ? -29.001 -13.505 8.002 1.00 96.44 276 VAL A O 1
ATOM 2098 N N . ILE A 1 277 ? -27.225 -12.145 8.013 1.00 98.38 277 ILE A N 1
ATOM 2099 C CA . ILE A 1 277 ? -26.993 -12.214 9.466 1.00 98.38 277 ILE A CA 1
ATOM 2100 C C . ILE A 1 277 ? -27.716 -11.051 10.169 1.00 98.38 277 ILE A C 1
ATOM 2102 O O . ILE A 1 277 ? -27.463 -9.896 9.825 1.00 98.38 277 ILE A O 1
ATOM 2106 N N . PRO A 1 278 ? -28.551 -11.320 11.194 1.00 98.38 278 PRO A N 1
ATOM 2107 C CA . PRO A 1 278 ? -29.170 -10.268 11.993 1.00 98.38 278 PRO A CA 1
ATOM 2108 C C . PRO A 1 278 ? -28.164 -9.350 12.696 1.00 98.38 278 PRO A C 1
ATOM 2110 O O . PRO A 1 278 ? -27.065 -9.760 13.074 1.00 98.38 278 PRO A O 1
ATOM 2113 N N . GLY A 1 279 ? -28.568 -8.095 12.866 1.00 98.44 279 GLY A N 1
ATOM 2114 C CA . GLY A 1 279 ? -27.727 -6.984 13.288 1.00 98.44 279 GLY A CA 1
ATOM 2115 C C . GLY A 1 279 ? -28.295 -6.215 14.477 1.00 98.44 279 GLY A C 1
ATOM 2116 O O . GLY A 1 279 ? -29.481 -5.886 14.487 1.00 98.44 279 GLY A O 1
ATOM 2117 N N . LEU A 1 280 ? -27.443 -5.855 15.436 1.00 98.56 280 LEU A N 1
ATOM 2118 C CA . LEU A 1 280 ? -27.779 -5.046 16.612 1.00 98.56 280 LEU A CA 1
ATOM 2119 C C . LEU A 1 280 ? -26.816 -3.854 16.758 1.00 98.56 280 LEU A C 1
ATOM 2121 O O . LEU A 1 280 ? -25.638 -4.041 17.044 1.00 98.56 280 LEU A O 1
ATOM 2125 N N . GLN A 1 281 ? -27.298 -2.622 16.608 1.00 98.50 281 GLN A N 1
ATOM 2126 C CA . GLN A 1 281 ? -26.548 -1.411 16.963 1.00 98.50 281 GLN A CA 1
ATOM 2127 C C . GLN A 1 281 ? -26.764 -1.078 18.447 1.00 98.50 281 GLN A C 1
ATOM 2129 O O . GLN A 1 281 ? -27.885 -1.193 18.941 1.00 98.50 281 GLN A O 1
ATOM 2134 N N . VAL A 1 282 ? -25.704 -0.668 19.151 1.00 98.31 282 VAL A N 1
ATOM 2135 C CA . VAL A 1 282 ? -25.665 -0.497 20.615 1.00 98.31 282 VAL A CA 1
ATOM 2136 C C . VAL A 1 282 ? -25.028 0.841 20.994 1.00 98.31 282 VAL A C 1
ATOM 2138 O O . VAL A 1 282 ? -23.961 1.188 20.481 1.00 98.31 282 VAL A O 1
ATOM 2141 N N . ASN A 1 283 ? -25.643 1.574 21.932 1.00 97.06 283 ASN A N 1
ATOM 2142 C CA . ASN A 1 283 ? -25.049 2.766 22.546 1.00 97.06 283 ASN A CA 1
ATOM 2143 C C . ASN A 1 283 ? -23.881 2.347 23.450 1.00 97.06 283 ASN A C 1
ATOM 2145 O O . ASN A 1 283 ? -24.056 2.100 24.642 1.00 97.06 283 ASN A O 1
ATOM 2149 N N . ALA A 1 284 ? -22.679 2.276 22.885 1.00 97.31 284 ALA A N 1
ATOM 2150 C CA . ALA A 1 284 ? -21.499 1.786 23.585 1.00 97.31 284 ALA A CA 1
ATOM 2151 C C . ALA A 1 284 ? -20.728 2.878 24.355 1.00 97.31 284 ALA A C 1
ATOM 2153 O O . ALA A 1 284 ? -19.587 2.666 24.773 1.00 97.31 284 ALA A O 1
ATOM 2154 N N . MET A 1 285 ? -21.374 4.030 24.580 1.00 96.50 285 MET A N 1
ATOM 2155 C CA . MET A 1 285 ? -20.998 5.001 25.614 1.00 96.50 285 MET A CA 1
ATOM 2156 C C . MET A 1 285 ? -21.786 4.784 26.924 1.00 96.50 285 MET A C 1
ATOM 2158 O O . MET A 1 285 ? -21.440 5.371 27.949 1.00 96.50 285 MET A O 1
ATOM 2162 N N . ASP A 1 286 ? -22.819 3.929 26.922 1.00 96.12 286 ASP A N 1
ATOM 2163 C CA . ASP A 1 286 ? -23.551 3.488 28.114 1.00 96.12 286 ASP A CA 1
ATOM 2164 C C . ASP A 1 286 ? -23.226 2.022 28.433 1.00 96.12 286 ASP A C 1
ATOM 2166 O O . ASP A 1 286 ? -23.680 1.096 27.762 1.00 96.12 286 ASP A O 1
ATOM 2170 N N . ILE A 1 287 ? -22.455 1.800 29.497 1.00 97.12 287 ILE A N 1
ATOM 2171 C CA . ILE A 1 287 ? -22.024 0.457 29.905 1.00 97.12 287 ILE A CA 1
ATOM 2172 C C . ILE A 1 287 ? -23.186 -0.491 30.253 1.00 97.12 287 ILE A C 1
ATOM 2174 O O . ILE A 1 287 ? -23.043 -1.701 30.082 1.00 97.12 287 ILE A O 1
ATOM 2178 N N . LEU A 1 288 ? -24.353 0.017 30.676 1.00 97.19 288 LEU A N 1
ATOM 2179 C CA . LEU A 1 288 ? -25.521 -0.841 30.920 1.00 97.19 288 LEU A CA 1
ATOM 2180 C C . LEU A 1 288 ? -26.166 -1.314 29.612 1.00 97.19 288 LEU A C 1
ATOM 2182 O O . LEU A 1 288 ? -26.609 -2.460 29.534 1.00 97.19 288 LEU A O 1
ATOM 2186 N N . SER A 1 289 ? -26.132 -0.485 28.566 1.00 97.81 289 SER A N 1
ATOM 2187 C CA . SER A 1 289 ? -26.532 -0.881 27.213 1.00 97.81 289 SER A CA 1
ATOM 2188 C C . SER A 1 289 ? -25.561 -1.912 26.631 1.00 97.81 289 SER A C 1
ATOM 2190 O O . SER A 1 289 ? -26.007 -2.920 26.087 1.00 97.81 289 SER A O 1
ATOM 2192 N N . VAL A 1 290 ? -24.244 -1.734 26.817 1.00 98.44 290 VAL A N 1
ATOM 2193 C CA . VAL A 1 290 ? -23.233 -2.736 26.417 1.00 98.44 290 VAL A CA 1
ATOM 2194 C C . VAL A 1 290 ? -23.455 -4.068 27.135 1.00 98.44 290 VAL A C 1
ATOM 2196 O O . VAL A 1 290 ? -23.510 -5.106 26.475 1.00 98.44 290 VAL A O 1
ATOM 2199 N N . TYR A 1 291 ? -23.614 -4.055 28.463 1.00 98.38 291 TYR A N 1
ATOM 2200 C CA . TYR A 1 291 ? -23.861 -5.255 29.269 1.00 98.38 291 TYR A CA 1
ATOM 2201 C C . TYR A 1 291 ? -25.098 -6.019 28.784 1.00 98.38 291 TYR A C 1
ATOM 2203 O O . TYR A 1 291 ? -25.029 -7.216 28.500 1.00 98.38 291 TYR A O 1
ATOM 2211 N N . GLN A 1 292 ? -26.220 -5.318 28.619 1.00 98.06 292 GLN A N 1
ATOM 2212 C CA . GLN A 1 292 ? -27.484 -5.925 28.220 1.00 98.06 292 GLN A CA 1
ATOM 2213 C C . GLN A 1 292 ? -27.463 -6.447 26.773 1.00 98.06 292 GLN A C 1
ATOM 2215 O O . GLN A 1 292 ? -27.938 -7.555 26.517 1.00 98.06 292 GLN A O 1
ATOM 2220 N N . ALA A 1 293 ? -26.862 -5.709 25.832 1.00 98.44 293 ALA A N 1
ATOM 2221 C CA . ALA A 1 293 ? -26.674 -6.180 24.459 1.00 98.44 293 ALA A CA 1
ATOM 2222 C C . ALA A 1 293 ? -25.757 -7.411 24.393 1.00 98.44 293 ALA A C 1
ATOM 2224 O O . ALA A 1 293 ? -26.060 -8.365 23.682 1.00 98.44 293 ALA A O 1
ATOM 2225 N N . SER A 1 294 ? -24.678 -7.432 25.178 1.00 98.44 294 SER A N 1
ATOM 2226 C CA . SER A 1 294 ? -23.736 -8.558 25.229 1.00 98.44 294 SER A CA 1
ATOM 2227 C C . SER A 1 294 ? -24.375 -9.806 25.847 1.00 98.44 294 SER A C 1
ATOM 2229 O O . SER A 1 294 ? -24.175 -10.915 25.353 1.00 98.44 294 SER A O 1
ATOM 2231 N N . LYS A 1 295 ? -25.216 -9.626 26.875 1.00 97.94 295 LYS A N 1
ATOM 2232 C CA . LYS A 1 295 ? -26.039 -10.676 27.496 1.00 97.94 295 LYS A CA 1
ATOM 2233 C C . LYS A 1 295 ? -27.050 -11.262 26.502 1.00 97.94 295 LYS A C 1
ATOM 2235 O O . LYS A 1 295 ? -27.151 -12.482 26.391 1.00 97.94 295 LYS A O 1
ATOM 2240 N N . PHE A 1 296 ? -27.730 -10.412 25.729 1.00 98.25 296 PHE A N 1
ATOM 2241 C CA . PHE A 1 296 ? -28.623 -10.825 24.639 1.00 98.25 296 PHE A CA 1
ATOM 2242 C C . PHE A 1 296 ? -27.871 -11.571 23.525 1.00 98.25 296 PHE A C 1
ATOM 2244 O O . PHE A 1 296 ? -28.273 -12.667 23.147 1.00 98.25 296 PHE A O 1
ATOM 2251 N N . ALA A 1 297 ? -26.750 -11.030 23.039 1.00 98.06 297 ALA A N 1
ATOM 2252 C CA . ALA A 1 297 ? -25.957 -11.622 21.960 1.00 98.06 297 ALA A CA 1
ATOM 2253 C C . ALA A 1 297 ? -25.355 -12.986 22.345 1.00 98.06 297 ALA A C 1
ATOM 2255 O O . ALA A 1 297 ? -25.337 -13.919 21.542 1.00 98.06 297 ALA A O 1
ATOM 2256 N N . LYS A 1 298 ? -24.926 -13.134 23.604 1.00 96.75 298 LYS A N 1
ATOM 2257 C CA . LYS A 1 298 ? -24.520 -14.419 24.178 1.00 96.75 298 LYS A CA 1
ATOM 2258 C C . LYS A 1 298 ? -25.676 -15.418 24.211 1.00 96.75 298 LYS A C 1
ATOM 2260 O O . LYS A 1 298 ? -25.494 -16.553 23.777 1.00 96.75 298 LYS A O 1
ATOM 2265 N N . GLN A 1 299 ? -26.855 -15.010 24.687 1.00 96.38 299 GLN A N 1
ATOM 2266 C CA . GLN A 1 299 ? -28.021 -15.895 24.715 1.00 96.38 299 GLN A CA 1
ATOM 2267 C C . GLN A 1 299 ? -28.452 -16.298 23.298 1.00 96.38 299 GLN A C 1
ATOM 2269 O O . GLN A 1 299 ? -28.723 -17.467 23.068 1.00 96.38 299 GLN A O 1
ATOM 2274 N N . TRP A 1 300 ? -28.412 -15.381 22.327 1.00 96.12 300 TRP A N 1
ATOM 2275 C CA . TRP A 1 300 ? -28.681 -15.657 20.912 1.00 96.12 300 TRP A CA 1
ATOM 2276 C C . TRP A 1 300 ? -27.794 -16.780 20.347 1.00 96.12 300 TRP A C 1
ATOM 2278 O O . TRP A 1 300 ? -28.296 -17.721 19.727 1.00 96.12 300 TRP A O 1
ATOM 2288 N N . ALA A 1 301 ? -26.484 -16.714 20.603 1.00 93.62 301 ALA A N 1
ATOM 2289 C CA . ALA A 1 301 ? -25.531 -17.736 20.173 1.00 93.62 301 ALA A CA 1
ATOM 2290 C C . ALA A 1 301 ? -25.739 -19.086 20.892 1.00 93.62 301 ALA A C 1
ATOM 2292 O O . ALA A 1 301 ? -25.649 -20.139 20.259 1.00 93.62 301 ALA A O 1
ATOM 2293 N N . ILE A 1 302 ? -26.053 -19.064 22.195 1.00 92.31 302 ILE A N 1
ATOM 2294 C CA . ILE A 1 302 ? -26.318 -20.264 23.012 1.00 92.31 302 ILE A CA 1
ATOM 2295 C C . ILE A 1 302 ? -27.666 -20.918 22.654 1.00 92.31 302 ILE A C 1
ATOM 2297 O O . ILE A 1 302 ? -27.764 -22.141 22.655 1.00 92.31 302 ILE A O 1
ATOM 2301 N N . ASP A 1 303 ? -28.672 -20.135 22.260 1.00 93.75 303 ASP A N 1
ATOM 2302 C CA . ASP A 1 303 ? -29.960 -20.602 21.722 1.00 93.75 303 ASP A CA 1
ATOM 2303 C C . ASP A 1 303 ? -29.831 -21.234 20.317 1.00 93.75 303 ASP A C 1
ATOM 2305 O O . ASP A 1 303 ? -30.834 -21.610 19.709 1.00 93.75 303 ASP A O 1
ATOM 2309 N N . HIS A 1 304 ? -28.613 -21.319 19.767 1.00 90.44 304 HIS A N 1
ATOM 2310 C CA . HIS A 1 304 ? -28.316 -21.798 18.416 1.00 90.44 304 HIS A CA 1
ATOM 2311 C C . HIS A 1 304 ? -29.055 -21.035 17.297 1.00 90.44 304 HIS A C 1
ATOM 2313 O O . HIS A 1 304 ? -29.312 -21.588 16.226 1.00 90.44 304 HIS A O 1
ATOM 2319 N N . LYS A 1 305 ? -29.332 -19.735 17.484 1.00 94.75 305 LYS A N 1
ATOM 2320 C CA . LYS A 1 305 ? -29.938 -18.853 16.458 1.00 94.75 305 LYS A CA 1
ATOM 2321 C C . LYS A 1 305 ? -28.949 -18.432 15.348 1.00 94.75 305 LYS A C 1
ATOM 2323 O O . LYS A 1 305 ? -29.286 -17.637 14.467 1.00 94.75 305 LYS A O 1
ATOM 2328 N N . GLY A 1 306 ? -27.739 -18.994 15.374 1.00 95.44 306 GLY A N 1
ATOM 2329 C CA . GLY A 1 306 ? -26.643 -18.709 14.452 1.00 95.44 306 GLY A CA 1
ATOM 2330 C C . GLY A 1 306 ? -25.856 -17.457 14.844 1.00 95.44 306 GLY A C 1
ATOM 2331 O O . GLY A 1 306 ? -25.991 -16.975 15.972 1.00 95.44 306 GLY A O 1
ATOM 2332 N N . PRO A 1 307 ? -25.035 -16.911 13.932 1.00 98.38 307 PRO A N 1
ATOM 2333 C CA . PRO A 1 307 ? -24.251 -15.723 14.228 1.00 98.38 307 PRO A CA 1
ATOM 2334 C C . PRO A 1 307 ? -25.121 -14.469 14.378 1.00 98.38 307 PRO A C 1
ATOM 2336 O O . PRO A 1 307 ? -26.274 -14.429 13.937 1.00 98.38 307 PRO A O 1
ATOM 2339 N N . LEU A 1 308 ? -24.527 -13.432 14.966 1.00 98.69 308 LEU A N 1
ATOM 2340 C CA . LEU A 1 308 ? -25.097 -12.092 15.121 1.00 98.69 308 LEU A CA 1
ATOM 2341 C C . LEU A 1 308 ? -24.021 -11.047 14.795 1.00 98.69 308 LEU A C 1
ATOM 2343 O O . LEU A 1 308 ? -22.883 -11.199 15.238 1.00 98.69 308 LEU A O 1
ATOM 2347 N N . VAL A 1 309 ? -24.367 -9.977 14.075 1.00 98.75 309 VAL A N 1
ATOM 2348 C CA . VAL A 1 309 ? -23.510 -8.786 13.943 1.00 98.75 309 VAL A CA 1
ATOM 2349 C C . VAL A 1 309 ? -23.928 -7.752 14.988 1.00 98.75 309 VAL A C 1
ATOM 2351 O O . VAL A 1 309 ? -25.110 -7.464 15.155 1.00 98.75 309 VAL A O 1
ATOM 2354 N N . MET A 1 310 ? -22.971 -7.164 15.698 1.00 98.56 310 MET A N 1
ATOM 2355 C CA . MET A 1 310 ? -23.215 -6.175 16.744 1.00 98.56 310 MET A CA 1
ATOM 2356 C C . MET A 1 310 ? -22.330 -4.944 16.530 1.00 98.56 310 MET A C 1
ATOM 2358 O O . MET A 1 310 ? -21.111 -5.055 16.478 1.00 98.56 310 MET A O 1
ATOM 2362 N N . GLU A 1 311 ? -22.916 -3.755 16.406 1.00 98.69 311 GLU A N 1
ATOM 2363 C CA . GLU A 1 311 ? -22.174 -2.498 16.276 1.00 98.69 311 GLU A CA 1
ATOM 2364 C C . GLU A 1 311 ? -22.141 -1.754 17.612 1.00 98.69 311 GLU A C 1
ATOM 2366 O O . GLU A 1 311 ? -23.144 -1.194 18.056 1.00 98.69 311 GLU A O 1
ATOM 2371 N N . MET A 1 312 ? -20.960 -1.700 18.221 1.00 98.44 312 MET A N 1
ATOM 2372 C CA . MET A 1 312 ? -20.685 -0.909 19.415 1.00 98.44 312 MET A CA 1
ATOM 2373 C C . MET A 1 312 ? -20.353 0.529 19.003 1.00 98.44 312 MET A C 1
ATOM 2375 O O . MET A 1 312 ? -19.231 0.822 18.586 1.00 98.44 312 MET A O 1
ATOM 2379 N N . VAL A 1 313 ? -21.328 1.437 19.112 1.00 97.88 313 VAL A N 1
ATOM 2380 C CA . VAL A 1 313 ? -21.149 2.865 18.807 1.00 97.88 313 VAL A CA 1
ATOM 2381 C C . VAL A 1 313 ? -20.379 3.530 19.949 1.00 97.88 313 VAL A C 1
ATOM 2383 O O . VAL A 1 313 ? -20.957 3.893 20.972 1.00 97.88 313 VAL A O 1
ATOM 2386 N N . THR A 1 314 ? -19.065 3.663 19.777 1.00 97.69 314 THR A N 1
ATOM 2387 C CA . THR A 1 314 ? -18.119 4.112 20.809 1.00 97.69 314 THR A CA 1
ATOM 2388 C C . THR A 1 314 ? -17.220 5.255 20.303 1.00 97.69 314 THR A C 1
ATOM 2390 O O . THR A 1 314 ? -17.463 5.817 19.231 1.00 97.69 314 THR A O 1
ATOM 2393 N N . TYR A 1 315 ? -16.195 5.655 21.066 1.00 97.12 315 TYR A N 1
ATOM 2394 C CA . TYR A 1 315 ? -15.268 6.719 20.670 1.00 97.12 315 TYR A CA 1
ATOM 2395 C C . TYR A 1 315 ? -13.899 6.627 21.368 1.00 97.12 315 TYR A C 1
ATOM 2397 O O . TYR A 1 315 ? -13.824 6.454 22.582 1.00 97.12 315 TYR A O 1
ATOM 2405 N N . ARG A 1 316 ? -12.801 6.825 20.620 1.00 96.50 316 ARG A N 1
ATOM 2406 C CA . ARG A 1 316 ? -11.426 6.886 21.163 1.00 96.50 316 ARG A CA 1
ATOM 2407 C C . ARG A 1 316 ? -10.933 8.325 21.330 1.00 96.50 316 ARG A C 1
ATOM 2409 O O . ARG A 1 316 ? -10.965 9.116 20.386 1.00 96.50 316 ARG A O 1
ATOM 2416 N N . TYR A 1 317 ? -10.427 8.678 22.511 1.00 95.00 317 TYR A N 1
ATOM 2417 C CA . TYR A 1 317 ? -9.909 10.027 22.785 1.00 95.00 317 TYR A CA 1
ATOM 2418 C C . TYR A 1 317 ? -8.440 10.228 22.406 1.00 95.00 317 TYR A C 1
ATOM 2420 O O . TYR A 1 317 ? -8.022 11.373 22.236 1.00 95.00 317 TYR A O 1
ATOM 2428 N N . GLY A 1 318 ? -7.658 9.151 22.319 1.00 90.56 318 GLY A N 1
ATOM 2429 C CA . GLY A 1 318 ? -6.319 9.182 21.729 1.00 90.56 318 GLY A CA 1
ATOM 2430 C C . GLY A 1 318 ? -6.380 9.176 20.200 1.00 90.56 318 GLY A C 1
ATOM 2431 O O . GLY A 1 318 ? -7.443 8.929 19.615 1.00 90.56 318 GLY A O 1
ATOM 2432 N N . GLY A 1 319 ? -5.238 9.418 19.552 1.00 91.31 319 GLY A N 1
ATOM 2433 C CA . GLY A 1 319 ? -5.048 9.106 18.134 1.00 91.31 319 GLY A CA 1
ATOM 2434 C C . GLY A 1 319 ? -5.210 7.610 17.849 1.00 91.31 319 GLY A C 1
ATOM 2435 O O . GLY A 1 319 ? -5.705 6.839 18.676 1.00 91.31 319 GLY A O 1
ATOM 2436 N N . HIS A 1 320 ? -4.861 7.185 16.643 1.00 95.19 320 HIS A N 1
ATOM 2437 C CA . HIS A 1 320 ? -4.929 5.781 16.276 1.00 95.19 320 HIS A CA 1
ATOM 2438 C C . HIS A 1 320 ? -3.987 4.962 17.165 1.00 95.19 320 HIS A C 1
ATOM 2440 O O . HIS A 1 320 ? -4.443 4.084 17.903 1.00 95.19 320 HIS A O 1
ATOM 2446 N N . SER A 1 321 ? -2.711 5.336 17.151 1.00 94.12 321 SER A N 1
ATOM 2447 C CA . SER A 1 321 ? -1.611 4.838 17.974 1.00 94.12 321 SER A CA 1
ATOM 2448 C C . SER A 1 321 ? -0.968 6.004 18.742 1.00 94.12 321 SER A C 1
ATOM 2450 O O . SER A 1 321 ? -1.343 7.162 18.556 1.00 94.12 321 SER A O 1
ATOM 2452 N N . MET A 1 322 ? 0.058 5.725 19.547 1.00 89.94 322 MET A N 1
ATOM 2453 C CA . MET A 1 322 ? 0.898 6.755 20.173 1.00 89.94 322 MET A CA 1
ATOM 2454 C C . MET A 1 322 ? 1.778 7.570 19.201 1.00 89.94 322 MET A C 1
ATOM 2456 O O . MET A 1 322 ? 2.361 8.566 19.629 1.00 89.94 322 MET A O 1
ATOM 2460 N N . SER A 1 323 ? 1.885 7.186 17.921 1.00 84.00 323 SER A N 1
ATOM 2461 C CA . SER A 1 323 ? 2.556 7.991 16.884 1.00 84.00 323 SER A CA 1
ATOM 2462 C C . SER A 1 323 ? 1.610 8.947 16.144 1.00 84.00 323 SER A C 1
ATOM 2464 O O . SER A 1 323 ? 2.075 9.926 15.566 1.00 84.00 323 SER A O 1
ATOM 2466 N N . ASP A 1 324 ? 0.295 8.717 16.197 1.00 85.19 324 ASP A N 1
ATOM 2467 C CA . ASP A 1 324 ? -0.712 9.598 15.600 1.00 85.19 324 ASP A CA 1
ATOM 2468 C C . ASP A 1 324 ? -1.195 10.661 16.613 1.00 85.19 324 ASP A C 1
ATOM 2470 O O . ASP A 1 324 ? -1.794 10.306 17.633 1.00 85.19 324 ASP A O 1
ATOM 2474 N N . PRO A 1 325 ? -1.024 11.974 16.351 1.00 82.06 325 PRO A N 1
ATOM 2475 C CA . PRO A 1 325 ? -1.561 13.025 17.219 1.00 82.06 325 PRO A CA 1
ATOM 2476 C C . PRO A 1 325 ? -3.100 13.083 17.223 1.00 82.06 325 PRO A C 1
ATOM 2478 O O . PRO A 1 325 ? -3.686 13.679 18.127 1.00 82.06 325 PRO A O 1
ATOM 2481 N N . GLY A 1 326 ? -3.773 12.486 16.234 1.00 82.44 326 GLY A N 1
ATOM 2482 C CA . GLY A 1 326 ? -5.225 12.324 16.189 1.00 82.44 326 GLY A CA 1
ATOM 2483 C C . GLY A 1 326 ? -6.021 13.591 15.872 1.00 82.44 326 GLY A C 1
ATOM 2484 O O . GLY A 1 326 ? -7.220 13.616 16.157 1.00 82.44 326 GLY A O 1
ATOM 2485 N N . THR A 1 327 ? -5.365 14.628 15.331 1.00 83.62 327 THR A N 1
ATOM 2486 C CA . THR A 1 327 ? -5.932 15.973 15.079 1.00 83.62 327 THR A CA 1
ATOM 2487 C C . THR A 1 327 ? -5.857 16.440 13.620 1.00 83.62 327 THR A C 1
ATOM 2489 O O . THR A 1 327 ? -6.196 17.584 13.338 1.00 83.62 327 THR A O 1
ATOM 2492 N N . THR A 1 328 ? -5.374 15.611 12.692 1.00 83.00 328 THR A N 1
ATOM 2493 C CA . THR A 1 328 ? -5.312 15.939 11.250 1.00 83.00 328 THR A CA 1
ATOM 2494 C C . THR A 1 328 ? -6.614 15.613 10.513 1.00 83.00 328 THR A C 1
ATOM 2496 O O . THR A 1 328 ? -6.906 16.222 9.491 1.00 83.00 328 THR A O 1
ATOM 2499 N N . TYR A 1 329 ? -7.414 14.687 11.051 1.00 85.81 329 TYR A N 1
ATOM 2500 C CA . TYR A 1 329 ? -8.636 14.152 10.433 1.00 85.81 329 TYR A CA 1
ATOM 2501 C C . TYR A 1 329 ? -9.925 14.404 11.242 1.00 85.81 329 TYR A C 1
ATOM 2503 O O . TYR A 1 329 ? -11.006 13.963 10.849 1.00 85.81 329 TYR A O 1
ATOM 2511 N N . ARG A 1 330 ? -9.819 15.094 12.384 1.00 90.62 330 ARG A N 1
ATOM 2512 C CA . ARG A 1 330 ? -10.928 15.477 13.278 1.00 90.62 330 ARG A CA 1
ATOM 2513 C C . ARG A 1 330 ? -10.502 16.616 14.204 1.00 90.62 330 ARG A C 1
ATOM 2515 O O . ARG A 1 330 ? -9.305 16.817 14.424 1.00 90.62 330 ARG A O 1
ATOM 2522 N N . SER A 1 331 ? -11.463 17.355 14.752 1.00 89.56 331 SER A N 1
ATOM 2523 C CA . SER A 1 331 ? -11.180 18.539 15.572 1.00 89.56 331 SER A CA 1
ATOM 2524 C C . SER A 1 331 ? -10.866 18.188 17.034 1.00 89.56 331 SER A C 1
ATOM 2526 O O . SER A 1 331 ? -11.220 17.117 17.538 1.00 89.56 331 SER A O 1
ATOM 2528 N N . ARG A 1 332 ? -10.197 19.098 17.755 1.00 90.00 332 ARG A N 1
ATOM 2529 C CA . ARG A 1 332 ? -9.962 18.933 19.205 1.00 90.00 332 ARG A CA 1
ATOM 2530 C C . ARG A 1 332 ? -11.256 19.135 19.989 1.00 90.00 332 ARG A C 1
ATOM 2532 O O . ARG A 1 332 ? -11.464 18.511 21.026 1.00 90.00 332 ARG A O 1
ATOM 2539 N N . GLU A 1 333 ? -12.120 19.976 19.446 1.00 91.12 333 GLU A N 1
ATOM 2540 C CA . GLU A 1 333 ? -13.427 20.375 19.937 1.00 91.12 333 GLU A CA 1
ATOM 2541 C C . GLU A 1 333 ? -14.387 19.177 19.943 1.00 91.12 333 GLU A C 1
ATOM 2543 O O . GLU A 1 333 ? -15.074 18.960 20.935 1.00 91.12 333 GLU A O 1
ATOM 2548 N N . GLU A 1 334 ? -14.361 18.335 18.904 1.00 91.50 334 GLU A N 1
ATOM 2549 C CA . GLU A 1 334 ? -15.108 17.071 18.834 1.00 91.50 334 GLU A CA 1
ATOM 2550 C C . GLU A 1 334 ? -14.664 16.098 19.938 1.00 91.50 334 GLU A C 1
ATOM 2552 O O . GLU A 1 334 ? -15.486 15.619 20.722 1.00 91.50 334 GLU A O 1
ATOM 2557 N N . VAL A 1 335 ? -13.352 15.859 20.068 1.00 93.19 335 VAL A N 1
ATOM 2558 C CA . VAL A 1 335 ? -12.792 14.981 21.112 1.00 93.19 335 VAL A CA 1
ATOM 2559 C C . VAL A 1 335 ? -13.107 15.520 22.517 1.00 93.19 335 VAL A C 1
ATOM 2561 O O . VAL A 1 335 ? -13.421 14.747 23.427 1.00 93.19 335 VAL A O 1
ATOM 2564 N N . GLN A 1 336 ? -13.061 16.842 22.710 1.00 92.25 336 GLN A N 1
ATOM 2565 C CA . GLN A 1 336 ? -13.415 17.501 23.968 1.00 92.25 336 GLN A CA 1
ATOM 2566 C C . GLN A 1 336 ? -14.920 17.418 24.262 1.00 92.25 336 GLN A C 1
ATOM 2568 O O . GLN A 1 336 ? -15.303 17.192 25.412 1.00 92.25 336 GLN A O 1
ATOM 2573 N N . GLN A 1 337 ? -15.781 17.561 23.253 1.00 90.81 337 GLN A N 1
ATOM 2574 C CA . GLN A 1 337 ? -17.230 17.423 23.385 1.00 90.81 337 GLN A CA 1
ATOM 2575 C C . GLN A 1 337 ? -17.609 15.984 23.747 1.00 90.81 337 GLN A C 1
ATOM 2577 O O . GLN A 1 337 ? -18.342 15.780 24.715 1.00 90.81 337 GLN A O 1
ATOM 2582 N N . MET A 1 338 ? -17.059 14.985 23.048 1.00 91.56 338 MET A N 1
ATOM 2583 C CA . MET A 1 338 ? -17.271 13.569 23.366 1.00 91.56 338 MET A CA 1
ATOM 2584 C C . MET A 1 338 ? -16.816 13.251 24.797 1.00 91.56 338 MET A C 1
ATOM 2586 O O . MET A 1 338 ? -17.587 12.693 25.574 1.00 91.56 338 MET A O 1
ATOM 2590 N N . ARG A 1 339 ? -15.620 13.699 25.204 1.00 92.06 339 ARG A N 1
ATOM 2591 C CA . ARG A 1 339 ? -15.103 13.466 26.565 1.00 92.06 339 ARG A CA 1
ATOM 2592 C C . ARG A 1 339 ? -15.891 14.195 27.663 1.00 92.06 339 ARG A C 1
ATOM 2594 O O . ARG A 1 339 ? -15.984 13.687 28.776 1.00 92.06 339 ARG A O 1
ATOM 2601 N N . SER A 1 340 ? -16.425 15.386 27.388 1.00 88.69 340 SER A N 1
ATOM 2602 C CA . SER A 1 340 ? -17.140 16.186 28.397 1.00 88.69 340 SER A CA 1
ATOM 2603 C C . SER A 1 340 ? -18.620 15.830 28.538 1.00 88.69 340 SER A C 1
ATOM 2605 O O . SER A 1 340 ? -19.161 15.977 29.630 1.00 88.69 340 SER A O 1
ATOM 2607 N N . THR A 1 341 ? -19.267 15.338 27.474 1.00 86.12 341 THR A N 1
ATOM 2608 C CA . THR A 1 341 ? -20.719 15.066 27.461 1.00 86.12 341 THR A CA 1
ATOM 2609 C C . THR A 1 341 ? -21.093 13.584 27.380 1.00 86.12 341 THR A C 1
ATOM 2611 O O . THR A 1 341 ? -22.243 13.241 27.644 1.00 86.12 341 THR A O 1
ATOM 2614 N N . ARG A 1 342 ? -20.160 12.697 26.998 1.00 91.81 342 ARG A N 1
ATOM 2615 C CA . ARG A 1 342 ? -20.449 11.295 26.637 1.00 91.81 342 ARG A CA 1
ATOM 2616 C C . ARG A 1 342 ? -19.431 10.278 27.171 1.00 91.81 342 ARG A C 1
ATOM 2618 O O . ARG A 1 342 ? -19.424 9.143 26.721 1.00 91.81 342 ARG A O 1
ATOM 2625 N N . ASP A 1 343 ? -18.575 10.646 28.123 1.00 96.38 343 ASP A N 1
ATOM 2626 C CA . ASP A 1 343 ? -17.615 9.700 28.709 1.00 96.38 343 ASP A CA 1
ATOM 2627 C C . ASP A 1 343 ? -18.308 8.629 29.583 1.00 96.38 343 ASP A C 1
ATOM 2629 O O . ASP A 1 343 ? -19.117 8.994 30.441 1.00 96.38 343 ASP A O 1
ATOM 2633 N N . PRO A 1 344 ? -17.989 7.326 29.415 1.00 96.50 344 PRO A N 1
ATOM 2634 C CA . PRO A 1 344 ? -18.743 6.240 30.051 1.00 96.50 344 PRO A CA 1
ATOM 2635 C C . PRO A 1 344 ? -18.520 6.172 31.571 1.00 96.50 344 PRO A C 1
ATOM 2637 O O . PRO A 1 344 ? -19.428 5.819 32.325 1.00 96.50 344 PRO A O 1
ATOM 2640 N N . ILE A 1 345 ? -17.335 6.578 32.044 1.00 97.56 345 ILE A N 1
ATOM 2641 C CA . ILE A 1 345 ? -16.989 6.631 33.471 1.00 97.56 345 ILE A CA 1
ATOM 2642 C C . ILE A 1 345 ? -17.740 7.789 34.133 1.00 97.56 345 ILE A C 1
ATOM 2644 O O . ILE A 1 345 ? -18.340 7.612 35.193 1.00 97.56 345 ILE A O 1
ATOM 2648 N N . ASN A 1 346 ? -17.768 8.960 33.490 1.00 95.88 346 ASN A N 1
ATOM 2649 C CA . ASN A 1 346 ? -18.527 10.119 33.964 1.00 95.88 346 ASN A CA 1
ATOM 2650 C C . ASN A 1 346 ? -20.049 9.883 33.927 1.00 95.88 346 ASN A C 1
ATOM 2652 O O . ASN A 1 346 ? -20.739 10.296 34.858 1.00 95.88 346 ASN A O 1
ATOM 2656 N N . GLY A 1 347 ? -20.569 9.195 32.906 1.00 93.06 347 GLY A N 1
ATOM 2657 C CA . GLY A 1 347 ? -21.989 8.843 32.804 1.00 93.06 347 GLY A CA 1
ATOM 2658 C C . GLY A 1 347 ? -22.451 7.915 33.928 1.00 93.06 347 GLY A C 1
ATOM 2659 O O . GLY A 1 347 ? -23.423 8.218 34.623 1.00 93.06 347 GLY A O 1
ATOM 2660 N N . LEU A 1 348 ? -21.710 6.829 34.188 1.00 95.38 348 LEU A N 1
ATOM 2661 C CA . LEU A 1 348 ? -22.006 5.945 35.319 1.00 95.38 348 LEU A CA 1
ATOM 2662 C C . LEU A 1 348 ? -21.795 6.654 36.669 1.00 95.38 348 LEU A C 1
ATOM 2664 O O . LEU A 1 348 ? -22.619 6.504 37.569 1.00 95.38 348 LEU A O 1
ATOM 2668 N N . LYS A 1 349 ? -20.759 7.493 36.806 1.00 96.06 349 LYS A N 1
ATOM 2669 C CA . LYS A 1 349 ? -20.532 8.326 38.001 1.00 96.06 349 LYS A CA 1
ATOM 2670 C C . LYS A 1 349 ? -21.716 9.239 38.319 1.00 96.06 349 LYS A C 1
ATOM 2672 O O . LYS A 1 349 ? -22.084 9.349 39.486 1.00 96.06 349 LYS A O 1
ATOM 2677 N N . ALA A 1 350 ? -22.310 9.880 37.311 1.00 93.81 350 ALA A N 1
ATOM 2678 C CA . ALA A 1 350 ? -23.480 10.733 37.500 1.00 93.81 350 ALA A CA 1
ATOM 2679 C C . ALA A 1 350 ? -24.655 9.936 38.094 1.00 93.81 350 ALA A C 1
ATOM 2681 O O . ALA A 1 350 ? -25.198 10.337 39.123 1.00 93.81 350 ALA A O 1
ATOM 2682 N N . ARG A 1 351 ? -24.962 8.759 37.527 1.00 90.88 351 ARG A N 1
ATOM 2683 C CA . ARG A 1 351 ? -26.002 7.843 38.038 1.00 90.88 351 ARG A CA 1
ATOM 2684 C C . ARG A 1 351 ? -25.712 7.377 39.463 1.00 90.88 351 ARG A C 1
ATOM 2686 O O . ARG A 1 351 ? -26.581 7.470 40.321 1.00 90.88 351 ARG A O 1
ATOM 2693 N N . LEU A 1 352 ? -24.485 6.928 39.743 1.00 94.75 352 LEU A N 1
ATOM 2694 C CA . LEU A 1 352 ? -24.077 6.438 41.068 1.00 94.75 352 LEU A CA 1
ATOM 2695 C C . LEU A 1 352 ? -24.308 7.477 42.181 1.00 94.75 352 LEU A C 1
ATOM 2697 O O . LEU A 1 352 ? -24.720 7.106 43.283 1.00 94.75 352 LEU A O 1
ATOM 2701 N N . LEU A 1 353 ? -24.088 8.760 41.877 1.00 94.19 353 LEU A N 1
ATOM 2702 C CA . LEU A 1 353 ? -24.350 9.881 42.783 1.00 94.19 353 LEU A CA 1
ATOM 2703 C C . LEU A 1 353 ? -25.849 10.217 42.863 1.00 94.19 353 LEU A C 1
ATOM 2705 O O . LEU A 1 353 ? -26.410 10.281 43.955 1.00 94.19 353 LEU A O 1
ATOM 2709 N N . GLU A 1 354 ? -26.523 10.395 41.724 1.00 92.62 354 GLU A N 1
ATOM 2710 C CA . GLU A 1 354 ? -27.941 10.781 41.656 1.00 92.62 354 GLU A CA 1
ATOM 2711 C C . GLU A 1 354 ? -28.872 9.737 42.302 1.00 92.62 354 GLU A C 1
ATOM 2713 O O . GLU A 1 354 ? -29.886 10.067 42.928 1.00 92.62 354 GLU A O 1
ATOM 2718 N N . TRP A 1 355 ? -28.520 8.459 42.170 1.00 91.44 355 TRP A N 1
ATOM 2719 C CA . TRP A 1 355 ? -29.250 7.317 42.714 1.00 91.44 355 TRP A CA 1
ATOM 2720 C C . TRP A 1 355 ? -28.809 6.969 44.148 1.00 91.44 355 TRP A C 1
ATOM 2722 O O . TRP A 1 355 ? -29.348 6.038 44.738 1.00 91.44 355 TRP A O 1
ATOM 2732 N N . ASN A 1 356 ? -27.874 7.722 44.746 1.00 89.94 356 ASN A N 1
ATOM 2733 C CA . ASN A 1 356 ? -27.313 7.469 46.083 1.00 89.94 356 ASN A CA 1
ATOM 2734 C C . ASN A 1 356 ? -26.811 6.017 46.252 1.00 89.94 356 ASN A C 1
ATOM 2736 O O . ASN A 1 356 ? -27.047 5.364 47.271 1.00 89.94 356 ASN A O 1
ATOM 2740 N N . VAL A 1 357 ? -26.143 5.497 45.219 1.00 92.00 357 VAL A N 1
ATOM 2741 C CA . VAL A 1 357 ? -25.518 4.165 45.218 1.00 92.00 357 VAL A CA 1
ATOM 2742 C C . VAL A 1 357 ? -24.131 4.228 45.864 1.00 92.00 357 VAL A C 1
ATOM 2744 O O . VAL A 1 357 ? -23.761 3.320 46.599 1.00 92.00 357 VAL A O 1
ATOM 2747 N N . ALA A 1 358 ? -23.395 5.321 45.643 1.00 93.00 358 ALA A N 1
ATOM 2748 C CA . ALA A 1 358 ? -22.103 5.603 46.266 1.00 93.00 358 ALA A CA 1
ATOM 2749 C C . ALA A 1 358 ? -21.953 7.111 46.527 1.00 93.00 358 ALA A C 1
ATOM 2751 O O . ALA A 1 358 ? -22.498 7.924 45.779 1.00 93.00 358 ALA A O 1
ATOM 2752 N N . SER A 1 359 ? -21.202 7.509 47.562 1.00 93.88 359 SER A N 1
ATOM 2753 C CA . SER A 1 359 ? -20.893 8.928 47.790 1.00 93.88 359 SER A CA 1
ATOM 2754 C C . SER A 1 359 ? -19.713 9.400 46.933 1.00 93.88 359 SER A C 1
ATOM 2756 O O . SER A 1 359 ? -18.897 8.600 46.472 1.00 93.88 359 SER A O 1
ATOM 2758 N N . GLU A 1 360 ? -19.560 10.716 46.763 1.00 94.50 360 GLU A N 1
ATOM 2759 C CA . GLU A 1 360 ? -18.411 11.285 46.041 1.00 94.50 360 GLU A CA 1
ATOM 2760 C C . GLU A 1 360 ? -17.066 10.874 46.672 1.00 94.50 360 GLU A C 1
ATOM 2762 O O . GLU A 1 360 ? -16.092 10.641 45.956 1.00 94.50 360 GLU A O 1
ATOM 2767 N N . GLU A 1 361 ? -17.021 10.704 47.997 1.00 95.19 361 GLU A N 1
ATOM 2768 C CA . GLU A 1 361 ? -15.840 10.209 48.711 1.00 95.19 361 GLU A CA 1
ATOM 2769 C C . GLU A 1 361 ? -15.554 8.731 48.426 1.00 95.19 361 GLU A C 1
ATOM 2771 O O . GLU A 1 361 ? -14.392 8.336 48.371 1.00 95.19 361 GLU A O 1
ATOM 2776 N N . ASP A 1 362 ? -16.571 7.900 48.195 1.00 94.62 362 ASP A N 1
ATOM 2777 C CA . ASP A 1 362 ? -16.370 6.494 47.821 1.00 94.62 362 ASP A CA 1
ATOM 2778 C C . ASP A 1 362 ? -15.848 6.374 46.386 1.00 94.62 362 ASP A C 1
ATOM 2780 O O . ASP A 1 362 ? -14.900 5.633 46.126 1.00 94.62 362 ASP A O 1
ATOM 2784 N N . LEU A 1 363 ? -16.369 7.192 45.467 1.00 96.06 363 LEU A N 1
ATOM 2785 C CA . LEU A 1 363 ? -15.876 7.248 44.089 1.00 96.06 363 LEU A CA 1
ATOM 2786 C C . LEU A 1 363 ? -14.449 7.832 43.999 1.00 96.06 363 LEU A C 1
ATOM 2788 O O . LEU A 1 363 ? -13.679 7.420 43.129 1.00 96.06 363 LEU A O 1
ATOM 2792 N N . LYS A 1 364 ? -14.055 8.728 44.921 1.00 95.31 364 LYS A N 1
ATOM 2793 C CA . LYS A 1 364 ? -12.657 9.178 45.099 1.00 95.31 364 LYS A CA 1
ATOM 2794 C C . LYS A 1 364 ? -11.752 8.081 45.662 1.00 95.31 364 LYS A C 1
ATOM 2796 O O . LYS A 1 364 ? -10.622 7.949 45.195 1.00 95.31 364 LYS A O 1
ATOM 2801 N N . LYS A 1 365 ? -12.219 7.287 46.637 1.00 97.38 365 LYS A N 1
ATOM 2802 C CA . LYS A 1 365 ? -11.473 6.114 47.140 1.00 97.38 365 LYS A CA 1
ATOM 2803 C C . LYS A 1 365 ? -11.225 5.118 46.009 1.00 97.38 365 LYS A C 1
ATOM 2805 O O . LYS A 1 365 ? -10.103 4.652 45.872 1.00 97.38 365 LYS A O 1
ATOM 2810 N N . ILE A 1 366 ? -12.227 4.853 45.168 1.00 97.50 366 ILE A N 1
ATOM 2811 C CA . ILE A 1 366 ? -12.093 3.968 44.003 1.00 97.50 366 ILE A CA 1
ATOM 2812 C C . ILE A 1 366 ? -11.030 4.482 43.026 1.00 97.50 366 ILE A C 1
ATOM 2814 O O . ILE A 1 366 ? -10.130 3.722 42.687 1.00 97.50 366 ILE A O 1
ATOM 2818 N N . ASP A 1 367 ? -11.062 5.759 42.632 1.00 95.25 367 ASP A N 1
ATOM 2819 C CA . ASP A 1 367 ? -10.042 6.322 41.730 1.00 95.25 367 ASP A CA 1
ATOM 2820 C C . ASP A 1 367 ? -8.631 6.317 42.346 1.00 95.25 367 ASP A C 1
ATOM 2822 O O . ASP A 1 367 ? -7.652 5.996 41.669 1.00 95.25 367 ASP A O 1
ATOM 2826 N N . LYS A 1 368 ? -8.513 6.601 43.651 1.00 97.31 368 LYS A N 1
ATOM 2827 C CA . LYS A 1 368 ? -7.237 6.498 44.372 1.00 97.31 368 LYS A CA 1
ATOM 2828 C C . LYS A 1 368 ? -6.715 5.058 44.395 1.00 97.31 368 LYS A C 1
ATOM 2830 O O . LYS A 1 368 ? -5.531 4.850 44.141 1.00 97.31 368 LYS A O 1
ATOM 2835 N N . ASN A 1 369 ? -7.576 4.086 44.691 1.00 97.69 369 ASN A N 1
ATOM 2836 C CA . ASN A 1 369 ? -7.208 2.673 44.755 1.00 97.69 369 ASN A CA 1
ATOM 2837 C C . ASN A 1 369 ? -6.820 2.151 43.365 1.00 97.69 369 ASN A C 1
ATOM 2839 O O . ASN A 1 369 ? -5.773 1.534 43.237 1.00 97.69 369 ASN A O 1
ATOM 2843 N N . ALA A 1 370 ? -7.591 2.483 42.326 1.00 98.00 370 ALA A N 1
ATOM 2844 C CA . ALA A 1 370 ? -7.284 2.166 40.930 1.00 98.00 370 ALA A CA 1
ATOM 2845 C C . ALA A 1 370 ? -5.954 2.787 40.465 1.00 98.00 370 ALA A C 1
ATOM 2847 O O . ALA A 1 370 ? -5.195 2.162 39.727 1.00 98.00 370 ALA A O 1
ATOM 2848 N N . LYS A 1 371 ? -5.631 4.009 40.915 1.00 97.31 371 LYS A N 1
ATOM 2849 C CA . LYS A 1 371 ? -4.306 4.596 40.685 1.00 97.31 371 LYS A CA 1
ATOM 2850 C C . LYS A 1 371 ? -3.206 3.833 41.430 1.00 97.31 371 LYS A C 1
ATOM 2852 O O . LYS A 1 371 ? -2.173 3.582 40.826 1.00 97.31 371 LYS A O 1
ATOM 2857 N N . GLN A 1 372 ? -3.408 3.472 42.697 1.00 98.38 372 GLN A N 1
ATOM 2858 C CA . GLN A 1 372 ? -2.415 2.727 43.477 1.00 98.38 372 GLN A CA 1
ATOM 2859 C C . GLN A 1 372 ? -2.148 1.334 42.874 1.00 98.38 372 GLN A C 1
ATOM 2861 O O . GLN A 1 372 ? -0.995 0.994 42.645 1.00 98.38 372 GLN A O 1
ATOM 2866 N N . GLU A 1 373 ? -3.206 0.598 42.523 1.00 98.25 373 GLU A N 1
ATOM 2867 C CA . GLU A 1 373 ? -3.186 -0.698 41.823 1.00 98.25 373 GLU A CA 1
ATOM 2868 C C . GLU A 1 373 ? -2.334 -0.637 40.538 1.00 98.25 373 GLU A C 1
ATOM 2870 O O . GLU A 1 373 ? -1.482 -1.493 40.298 1.00 98.25 373 GLU A O 1
ATOM 2875 N N . VAL A 1 374 ? -2.506 0.420 39.735 1.00 98.62 374 VAL A N 1
ATOM 2876 C CA . VAL A 1 374 ? -1.723 0.640 38.508 1.00 98.62 374 VAL A CA 1
ATOM 2877 C C . VAL A 1 374 ? -0.296 1.118 38.797 1.00 98.62 374 VAL A C 1
ATOM 2879 O O . VAL A 1 374 ? 0.630 0.642 38.147 1.00 98.62 374 VAL A O 1
ATOM 2882 N N . ASP A 1 375 ? -0.078 2.028 39.751 1.00 98.38 375 ASP A N 1
ATOM 2883 C CA . ASP A 1 375 ? 1.263 2.518 40.110 1.00 98.38 375 ASP A CA 1
ATOM 2884 C C . ASP A 1 375 ? 2.152 1.379 40.652 1.00 98.38 375 ASP A C 1
ATOM 2886 O O . ASP A 1 375 ? 3.335 1.301 40.310 1.00 98.38 375 ASP A O 1
ATOM 2890 N N . GLU A 1 376 ? 1.581 0.477 41.456 1.00 98.56 376 GLU A N 1
ATOM 2891 C CA . GLU A 1 376 ? 2.240 -0.724 41.982 1.00 98.56 376 GLU A CA 1
ATOM 2892 C C . GLU A 1 376 ? 2.546 -1.722 40.853 1.00 98.56 376 GLU A C 1
ATOM 2894 O O . GLU A 1 376 ? 3.701 -2.119 40.685 1.00 98.56 376 GLU A O 1
ATOM 2899 N N . ALA A 1 377 ? 1.573 -2.031 39.988 1.00 98.44 377 ALA A N 1
ATOM 2900 C CA . ALA A 1 377 ? 1.789 -2.897 38.825 1.00 98.44 377 ALA A CA 1
ATOM 2901 C C . ALA A 1 377 ? 2.848 -2.347 37.844 1.00 98.44 377 ALA A C 1
ATOM 2903 O O . ALA A 1 377 ? 3.662 -3.106 37.318 1.00 98.44 377 ALA A O 1
ATOM 2904 N N . VAL A 1 378 ? 2.883 -1.027 37.623 1.00 98.62 378 VAL A N 1
ATOM 2905 C CA . VAL A 1 378 ? 3.895 -0.338 36.798 1.00 98.62 378 VAL A CA 1
ATOM 2906 C C . VAL A 1 378 ? 5.280 -0.369 37.447 1.00 98.62 378 VAL A C 1
ATOM 2908 O O . VAL A 1 378 ? 6.284 -0.390 36.731 1.00 98.62 378 VAL A O 1
ATOM 2911 N N . LYS A 1 379 ? 5.365 -0.362 38.782 1.00 98.38 379 LYS A N 1
ATOM 2912 C CA . LYS A 1 379 ? 6.630 -0.545 39.504 1.00 98.38 379 LYS A CA 1
ATOM 2913 C C . LYS A 1 379 ? 7.147 -1.970 39.308 1.00 98.38 379 LYS A C 1
ATOM 2915 O O . LYS A 1 379 ? 8.265 -2.136 38.831 1.00 98.38 379 LYS A O 1
ATOM 2920 N N . GLU A 1 380 ? 6.330 -2.980 39.602 1.00 98.06 380 GLU A N 1
ATOM 2921 C CA . GLU A 1 380 ? 6.731 -4.387 39.476 1.00 98.06 380 GLU A CA 1
ATOM 2922 C C . GLU A 1 380 ? 7.093 -4.768 38.033 1.00 98.06 380 GLU A C 1
ATOM 2924 O O . GLU A 1 380 ? 8.072 -5.473 37.807 1.00 98.06 380 GLU A O 1
ATOM 2929 N N . ALA A 1 381 ? 6.361 -4.255 37.040 1.00 98.25 381 ALA A N 1
ATOM 2930 C CA . ALA A 1 381 ? 6.665 -4.473 35.627 1.00 98.25 381 ALA A CA 1
ATOM 2931 C C . ALA A 1 381 ? 8.012 -3.865 35.182 1.00 98.25 381 ALA A C 1
ATOM 2933 O O . ALA A 1 381 ? 8.611 -4.354 34.231 1.00 98.25 381 ALA A O 1
ATOM 2934 N N . LYS A 1 382 ? 8.515 -2.824 35.866 1.00 97.38 382 LYS A N 1
ATOM 2935 C CA . LYS A 1 382 ? 9.857 -2.251 35.630 1.00 97.38 382 LYS A CA 1
ATOM 2936 C C . LYS A 1 382 ? 10.972 -2.975 36.380 1.00 97.38 382 LYS A C 1
ATOM 2938 O O . LYS A 1 382 ? 12.128 -2.853 35.991 1.00 97.38 382 LYS A O 1
ATOM 2943 N N . GLU A 1 383 ? 10.637 -3.669 37.464 1.00 97.62 383 GLU A N 1
ATOM 2944 C CA . GLU A 1 383 ? 11.575 -4.495 38.233 1.00 97.62 383 GLU A CA 1
ATOM 2945 C C . GLU A 1 383 ? 11.798 -5.872 37.574 1.00 97.62 383 GLU A C 1
ATOM 2947 O O . GLU A 1 383 ? 12.771 -6.551 37.897 1.00 97.62 383 GLU A O 1
ATOM 2952 N N . SER A 1 384 ? 10.951 -6.250 36.609 1.00 97.31 384 SER A N 1
ATOM 2953 C CA . SER A 1 384 ? 11.137 -7.426 35.753 1.00 97.31 384 SER A CA 1
ATOM 2954 C C . SER A 1 384 ? 12.347 -7.277 34.803 1.00 97.31 384 SER A C 1
ATOM 2956 O O . SER A 1 384 ? 12.572 -6.192 34.242 1.00 97.31 384 SER A O 1
ATOM 2958 N N . PRO A 1 385 ? 13.137 -8.349 34.592 1.00 96.56 385 PRO A N 1
ATOM 2959 C CA . PRO A 1 385 ? 14.231 -8.362 33.625 1.00 96.56 385 PRO A CA 1
ATOM 2960 C C . PRO A 1 385 ? 13.743 -8.314 32.167 1.00 96.56 385 PRO A C 1
ATOM 2962 O O . PRO A 1 385 ? 12.590 -8.602 31.844 1.00 96.56 385 PRO A O 1
ATOM 2965 N N . GLU A 1 386 ? 14.656 -7.958 31.267 1.00 94.56 386 GLU A N 1
ATOM 2966 C CA . GLU A 1 386 ? 14.473 -8.118 29.818 1.00 94.56 386 GLU A CA 1
ATOM 2967 C C . GLU A 1 386 ? 14.678 -9.600 29.430 1.00 94.56 386 GLU A C 1
ATOM 2969 O O . GLU A 1 386 ? 15.401 -10.308 30.141 1.00 94.56 386 GLU A O 1
ATOM 2974 N N . PRO A 1 387 ? 14.037 -10.110 28.361 1.00 94.00 387 PRO A N 1
ATOM 2975 C CA . PRO A 1 387 ? 14.226 -11.485 27.891 1.00 94.00 387 PRO A CA 1
ATOM 2976 C C . PRO A 1 387 ? 15.697 -11.834 27.651 1.00 94.00 387 PRO A C 1
ATOM 2978 O O . PRO A 1 387 ? 16.493 -10.987 27.244 1.00 94.00 387 PRO A O 1
ATOM 2981 N N . SER A 1 388 ? 16.067 -13.082 27.932 1.00 91.38 388 SER A N 1
ATOM 2982 C CA . SER A 1 388 ? 17.421 -13.574 27.680 1.00 91.38 388 SER A CA 1
ATOM 2983 C C . SER A 1 388 ? 17.641 -13.866 26.191 1.00 91.38 388 SER A C 1
ATOM 2985 O O . SER A 1 388 ? 16.690 -14.003 25.423 1.00 91.38 388 SER A O 1
ATOM 2987 N N . MET A 1 389 ? 18.901 -14.016 25.769 1.00 86.50 389 MET A N 1
ATOM 2988 C CA . MET A 1 389 ? 19.195 -14.459 24.399 1.00 86.50 389 MET A CA 1
ATOM 2989 C C . MET A 1 389 ? 18.728 -15.900 24.130 1.00 86.50 389 MET A C 1
ATOM 2991 O O . MET A 1 389 ? 18.418 -16.223 22.987 1.00 86.50 389 MET A O 1
ATOM 2995 N N . ASP A 1 390 ? 18.592 -16.738 25.164 1.00 87.06 390 ASP A N 1
ATOM 2996 C CA . ASP A 1 390 ? 17.996 -18.075 25.033 1.00 87.06 390 ASP A CA 1
ATOM 2997 C C . ASP A 1 390 ? 16.494 -17.979 24.695 1.00 87.06 390 ASP A C 1
ATOM 2999 O O . ASP A 1 390 ? 15.972 -18.778 23.913 1.00 87.06 390 ASP A O 1
ATOM 3003 N N . ASP A 1 391 ? 15.799 -16.958 25.217 1.00 87.94 391 ASP A N 1
ATOM 3004 C CA . ASP A 1 391 ? 14.382 -16.714 24.929 1.00 87.94 391 ASP A CA 1
ATOM 3005 C C . ASP A 1 391 ? 14.135 -16.274 23.478 1.00 87.94 391 ASP A C 1
ATOM 3007 O O . ASP A 1 391 ? 13.036 -16.474 22.962 1.00 87.94 391 ASP A O 1
ATOM 3011 N N . PHE A 1 392 ? 15.136 -15.719 22.784 1.00 86.81 392 PHE A N 1
ATOM 3012 C CA . PHE A 1 392 ? 15.018 -15.357 21.365 1.00 86.81 392 PHE A CA 1
ATOM 3013 C C . PHE A 1 392 ? 14.775 -16.585 20.469 1.00 86.81 392 PHE A C 1
ATOM 3015 O O . PHE A 1 392 ? 14.075 -16.491 19.462 1.00 86.81 392 PHE A O 1
ATOM 3022 N N . TRP A 1 393 ? 15.304 -17.750 20.855 1.00 86.62 393 TRP A N 1
ATOM 3023 C CA . TRP A 1 393 ? 15.187 -19.002 20.098 1.00 86.62 393 TRP A CA 1
ATOM 3024 C C . TRP A 1 393 ? 14.001 -19.879 20.532 1.00 86.62 393 TRP A C 1
ATOM 3026 O O . TRP A 1 393 ? 13.727 -20.898 19.895 1.00 86.62 393 TRP A O 1
ATOM 3036 N N . SER A 1 394 ? 13.288 -19.517 21.605 1.00 88.81 394 SER A N 1
ATOM 3037 C CA . SER A 1 394 ? 12.165 -20.300 22.136 1.00 88.81 394 SER A CA 1
ATOM 3038 C C . SER A 1 394 ? 10.809 -19.916 21.522 1.00 88.81 394 SER A C 1
ATOM 3040 O O . SER A 1 394 ? 10.625 -18.828 20.976 1.00 88.81 394 SER A O 1
ATOM 3042 N N . ASP A 1 395 ? 9.831 -20.820 21.636 1.00 91.19 395 ASP A N 1
ATOM 3043 C CA . ASP A 1 395 ? 8.426 -20.655 21.213 1.00 91.19 395 ASP A CA 1
ATOM 3044 C C . ASP A 1 395 ? 8.168 -20.500 19.694 1.00 91.19 395 ASP A C 1
ATOM 3046 O O . ASP A 1 395 ? 7.041 -20.229 19.285 1.00 91.19 395 ASP A O 1
ATOM 3050 N N . VAL A 1 396 ? 9.171 -20.740 18.836 1.00 92.44 396 VAL A N 1
ATOM 3051 C CA . VAL A 1 396 ? 9.016 -20.762 17.359 1.00 92.44 396 VAL A CA 1
ATOM 3052 C C . VAL A 1 396 ? 8.134 -21.929 16.879 1.00 92.44 396 VAL A C 1
ATOM 3054 O O . VAL A 1 396 ? 7.441 -21.824 15.869 1.00 92.44 396 VAL A O 1
ATOM 3057 N N . TYR A 1 397 ? 8.144 -23.042 17.616 1.00 91.75 397 TYR A N 1
ATOM 3058 C CA . TYR A 1 397 ? 7.322 -24.231 17.383 1.00 91.75 397 TYR A CA 1
ATOM 3059 C C . TYR A 1 397 ? 6.588 -24.620 18.672 1.00 91.75 397 TYR A C 1
ATOM 3061 O O . TYR A 1 397 ? 6.954 -24.187 19.767 1.00 91.75 397 TYR A O 1
ATOM 3069 N N . TYR A 1 398 ? 5.555 -25.459 18.558 1.00 91.06 398 TYR A N 1
ATOM 3070 C CA . TYR A 1 398 ? 4.900 -26.016 19.740 1.00 91.06 398 TYR A CA 1
ATOM 3071 C C . TYR A 1 398 ? 5.868 -26.940 20.489 1.00 91.06 398 TYR A C 1
ATOM 3073 O O . TYR A 1 398 ? 6.478 -27.820 19.892 1.00 91.06 398 TYR A O 1
ATOM 3081 N N . LYS A 1 399 ? 5.977 -26.765 21.807 1.00 89.19 399 LYS A N 1
ATOM 3082 C CA . LYS A 1 399 ? 6.975 -27.445 22.641 1.00 89.19 399 LYS A CA 1
ATOM 3083 C C . LYS A 1 399 ? 6.975 -28.972 22.467 1.00 89.19 399 LYS A C 1
ATOM 3085 O O . LYS A 1 399 ? 5.977 -29.638 22.746 1.00 89.19 399 LYS A O 1
ATOM 3090 N N . GLY A 1 400 ? 8.125 -29.519 22.083 1.00 90.69 400 GLY A N 1
ATOM 3091 C CA . GLY A 1 400 ? 8.324 -30.916 21.704 1.00 90.69 400 GLY A CA 1
ATOM 3092 C C . GLY A 1 400 ? 8.170 -31.203 20.203 1.00 90.69 400 GLY A C 1
ATOM 3093 O O . GLY A 1 400 ? 8.221 -32.374 19.826 1.00 90.69 400 GLY A O 1
ATOM 3094 N N . THR A 1 401 ? 7.976 -30.188 19.350 1.00 92.25 401 THR A N 1
ATOM 3095 C CA . THR A 1 401 ? 7.952 -30.321 17.876 1.00 92.25 401 THR A CA 1
ATOM 3096 C C . THR A 1 401 ? 9.001 -29.466 17.159 1.00 92.25 401 THR A C 1
ATOM 3098 O O . THR A 1 401 ? 9.114 -29.538 15.935 1.00 92.25 401 THR A O 1
ATOM 3101 N N . GLU A 1 402 ? 9.792 -28.695 17.905 1.00 89.00 402 GLU A N 1
ATOM 3102 C CA . GLU A 1 402 ? 10.939 -27.939 17.411 1.00 89.00 402 GLU A CA 1
ATOM 3103 C C . GLU A 1 402 ? 11.998 -28.824 16.713 1.00 89.00 402 GLU A C 1
ATOM 3105 O O . GLU A 1 402 ? 12.287 -29.939 17.164 1.00 89.00 402 GLU A O 1
ATOM 3110 N N . PRO A 1 403 ? 12.627 -28.346 15.620 1.00 88.00 403 PRO A N 1
ATOM 3111 C CA . PRO A 1 403 ? 13.814 -28.988 15.071 1.00 88.00 403 PRO A CA 1
ATOM 3112 C C . PRO A 1 403 ? 14.987 -28.839 16.049 1.00 88.00 403 PRO A C 1
ATOM 3114 O O . PRO A 1 403 ? 15.096 -27.842 16.759 1.00 88.00 403 PRO A O 1
ATOM 3117 N N . ALA A 1 404 ? 15.921 -29.795 16.035 1.00 85.12 404 ALA A N 1
ATOM 3118 C CA . ALA A 1 404 ? 17.075 -29.801 16.944 1.00 85.12 404 ALA A CA 1
ATOM 3119 C C . ALA A 1 404 ? 18.006 -28.573 16.815 1.00 85.12 404 ALA A C 1
ATOM 3121 O O . ALA A 1 404 ? 18.820 -28.335 17.704 1.00 85.12 404 ALA A O 1
ATOM 3122 N N . TYR A 1 405 ? 17.892 -27.816 15.718 1.00 83.31 405 TYR A N 1
ATOM 3123 C CA . TYR A 1 405 ? 18.624 -26.579 15.459 1.00 83.31 405 TYR A CA 1
ATOM 3124 C C . TYR A 1 405 ? 17.717 -25.586 14.723 1.00 83.31 405 TYR A C 1
ATOM 3126 O O . TYR A 1 405 ? 17.032 -25.961 13.768 1.00 83.31 405 TYR A O 1
ATOM 3134 N N . LEU A 1 406 ? 17.760 -24.317 15.128 1.00 81.94 406 LEU A N 1
ATOM 3135 C CA . LEU A 1 406 ? 17.207 -23.187 14.379 1.00 81.94 406 LEU A CA 1
ATOM 3136 C C . LEU A 1 406 ? 18.359 -22.432 13.705 1.00 81.94 406 LEU A C 1
ATOM 3138 O O . LEU A 1 406 ? 19.439 -22.308 14.280 1.00 81.94 406 LEU A O 1
ATOM 3142 N N . ARG A 1 407 ? 18.149 -21.930 12.482 1.00 80.56 407 ARG A N 1
ATOM 3143 C CA . ARG A 1 407 ? 19.152 -21.099 11.803 1.00 80.56 407 ARG A CA 1
ATOM 3144 C C . ARG A 1 407 ? 19.060 -19.668 12.325 1.00 80.56 407 ARG A C 1
ATOM 3146 O O . ARG A 1 407 ? 18.066 -18.994 12.068 1.00 80.56 407 ARG A O 1
ATOM 3153 N N . GLY A 1 408 ? 20.110 -19.216 12.999 1.00 70.31 408 GLY A N 1
ATOM 3154 C CA . GLY A 1 408 ? 20.243 -17.843 13.473 1.00 70.31 408 GLY A CA 1
ATOM 3155 C C . GLY A 1 408 ? 21.171 -16.964 12.634 1.00 70.31 408 GLY A C 1
ATOM 3156 O O . GLY A 1 408 ? 21.758 -17.401 11.641 1.00 70.31 408 GLY A O 1
ATOM 3157 N N . ARG A 1 409 ? 21.298 -15.721 13.101 1.00 57.03 409 ARG A N 1
ATOM 3158 C CA . ARG A 1 409 ? 22.572 -15.003 13.209 1.00 57.03 409 ARG A CA 1
ATOM 3159 C C . ARG A 1 409 ? 22.748 -14.633 14.679 1.00 57.03 409 ARG A C 1
ATOM 3161 O O . ARG A 1 409 ? 21.777 -14.174 15.284 1.00 57.03 409 ARG A O 1
ATOM 3168 N N . GLU A 1 410 ? 23.938 -14.794 15.237 1.00 55.41 410 GLU A N 1
ATOM 3169 C CA . GLU A 1 410 ? 24.274 -14.176 16.526 1.00 55.41 410 GLU A CA 1
ATOM 3170 C C . GLU A 1 410 ? 24.617 -12.687 16.298 1.00 55.41 410 GLU A C 1
ATOM 3172 O O . GLU A 1 410 ? 25.194 -12.351 15.256 1.00 55.41 410 GLU A O 1
ATOM 3177 N N . PRO A 1 411 ? 24.274 -11.762 17.219 1.00 49.69 411 PRO A N 1
ATOM 3178 C CA . PRO A 1 411 ? 24.638 -10.343 17.096 1.00 49.69 411 PRO A CA 1
ATOM 3179 C C . PRO A 1 411 ? 26.140 -10.098 16.859 1.00 49.69 411 PRO A C 1
ATOM 3181 O O . PRO A 1 411 ? 26.526 -9.128 16.206 1.00 49.69 411 PRO A O 1
ATOM 3184 N N . GLU A 1 412 ? 26.984 -10.992 17.368 1.00 54.50 412 GLU A N 1
ATOM 3185 C CA . GLU A 1 412 ? 28.441 -10.974 17.288 1.00 54.50 412 GLU A CA 1
ATOM 3186 C C . GLU A 1 412 ? 28.998 -11.391 15.911 1.00 54.50 412 GLU A C 1
ATOM 3188 O O . GLU A 1 412 ? 30.086 -10.944 15.540 1.00 54.50 412 GLU A O 1
ATOM 3193 N N . GLU A 1 413 ? 28.265 -12.181 15.111 1.00 50.38 413 GLU A N 1
ATOM 3194 C CA . GLU A 1 413 ? 28.728 -12.674 13.795 1.00 50.38 413 GLU A CA 1
ATOM 3195 C C . GLU A 1 413 ? 28.929 -11.552 12.755 1.00 50.38 413 GLU A C 1
ATOM 3197 O O . GLU A 1 413 ? 29.555 -11.759 11.716 1.00 50.38 413 GLU A O 1
ATOM 3202 N N . GLY A 1 414 ? 28.435 -10.340 13.026 1.00 41.91 414 GLY A N 1
ATOM 3203 C CA . GLY A 1 414 ? 28.578 -9.178 12.144 1.00 41.91 414 GLY A CA 1
ATOM 3204 C C . GLY A 1 414 ? 29.935 -8.460 12.189 1.00 41.91 414 GLY A C 1
ATOM 3205 O O . GLY A 1 414 ? 30.089 -7.468 11.482 1.00 41.91 414 GLY A O 1
ATOM 3206 N N . LEU A 1 415 ? 30.903 -8.885 13.016 1.00 39.78 415 LEU A N 1
ATOM 3207 C CA . LEU A 1 415 ? 32.075 -8.055 13.365 1.00 39.78 415 LEU A CA 1
ATOM 3208 C C . LEU A 1 415 ? 33.445 -8.473 12.794 1.00 39.78 415 LEU A C 1
ATOM 3210 O O . LEU A 1 415 ? 34.422 -7.773 13.071 1.00 39.78 415 LEU A O 1
ATOM 3214 N N . GLN A 1 416 ? 33.562 -9.549 12.000 1.00 36.00 416 GLN A N 1
ATOM 3215 C CA . GLN A 1 416 ? 34.857 -9.933 11.391 1.00 36.00 416 GLN A CA 1
ATOM 3216 C C . GLN A 1 416 ? 34.873 -10.139 9.866 1.00 36.00 416 GLN A C 1
ATOM 3218 O O . GLN A 1 416 ? 35.889 -9.804 9.265 1.00 36.00 416 GLN A O 1
ATOM 3223 N N . ASP A 1 417 ? 33.774 -10.559 9.229 1.00 36.47 417 ASP A N 1
ATOM 3224 C CA . ASP A 1 417 ? 33.709 -10.768 7.764 1.00 36.47 417 ASP A CA 1
ATOM 3225 C C . ASP A 1 417 ? 32.632 -9.907 7.062 1.00 36.47 417 ASP A C 1
ATOM 3227 O O . ASP A 1 417 ? 32.149 -10.234 5.979 1.00 36.47 417 ASP A O 1
ATOM 3231 N N . VAL A 1 418 ? 32.249 -8.774 7.667 1.00 34.47 418 VAL A N 1
ATOM 3232 C CA . VAL A 1 418 ? 31.256 -7.830 7.113 1.00 34.47 418 VAL A CA 1
ATOM 3233 C C . VAL A 1 418 ? 31.861 -6.429 6.984 1.00 34.47 418 VAL A C 1
ATOM 3235 O O . VAL A 1 418 ? 31.644 -5.535 7.800 1.00 34.47 418 VAL A O 1
ATOM 3238 N N . CYS A 1 419 ? 32.646 -6.235 5.924 1.00 34.22 419 CYS A N 1
ATOM 3239 C CA . CYS A 1 419 ? 32.873 -4.907 5.360 1.00 34.22 419 CYS A CA 1
ATOM 3240 C C . CYS A 1 419 ? 31.830 -4.686 4.251 1.00 34.22 419 CYS A C 1
ATOM 3242 O O . CYS A 1 419 ? 31.601 -5.602 3.465 1.00 34.22 419 CYS A O 1
ATOM 3244 N N . TRP A 1 420 ? 31.241 -3.483 4.187 1.00 29.69 420 TRP A N 1
ATOM 3245 C CA . TRP A 1 420 ? 29.921 -3.164 3.598 1.00 29.69 420 TRP A CA 1
ATOM 3246 C C . TRP A 1 420 ? 28.718 -3.552 4.480 1.00 29.69 420 TRP A C 1
ATOM 3248 O O . TRP A 1 420 ? 28.741 -4.547 5.189 1.00 29.69 420 TRP A O 1
ATOM 3258 N N . CYS A 1 421 ? 27.657 -2.732 4.432 1.00 31.41 421 CYS A N 1
ATOM 3259 C CA . CYS A 1 421 ? 26.413 -2.847 5.222 1.00 31.41 421 CYS A CA 1
ATOM 3260 C C . CYS A 1 421 ? 26.505 -2.620 6.752 1.00 31.41 421 CYS A C 1
ATOM 3262 O O . CYS A 1 421 ? 25.751 -3.216 7.516 1.00 31.41 421 CYS A O 1
ATOM 3264 N N . ALA A 1 422 ? 27.339 -1.673 7.203 1.00 27.98 422 ALA A N 1
ATOM 3265 C CA . ALA A 1 422 ? 27.360 -1.183 8.594 1.00 27.98 422 ALA A CA 1
ATOM 3266 C C . ALA A 1 422 ? 27.223 0.357 8.694 1.00 27.98 422 ALA A C 1
ATOM 3268 O O . ALA A 1 422 ? 28.000 1.020 9.377 1.00 27.98 422 ALA A O 1
ATOM 3269 N N . ALA A 1 423 ? 26.246 0.936 7.981 1.00 29.41 423 ALA A N 1
ATOM 3270 C CA . ALA A 1 423 ? 25.997 2.390 7.944 1.00 29.41 423 ALA A CA 1
ATOM 3271 C C . ALA A 1 423 ? 24.523 2.806 8.174 1.00 29.41 423 ALA A C 1
ATOM 3273 O O . ALA A 1 423 ? 24.217 3.995 8.168 1.00 29.41 423 ALA A O 1
ATOM 3274 N N . LEU A 1 424 ? 23.613 1.854 8.419 1.00 32.91 424 LEU A N 1
ATOM 3275 C CA . LEU A 1 424 ? 22.170 2.097 8.570 1.00 32.91 424 LEU A CA 1
ATOM 3276 C C . LEU A 1 424 ? 21.669 1.781 9.988 1.00 32.91 424 LEU A C 1
ATOM 3278 O O . LEU A 1 424 ? 20.940 0.820 10.193 1.00 32.91 424 LEU A O 1
ATOM 3282 N N . CYS A 1 425 ? 22.076 2.600 10.968 1.00 31.38 425 CYS A N 1
ATOM 3283 C CA . CYS A 1 425 ? 21.287 2.888 12.179 1.00 31.38 425 CYS A CA 1
ATOM 3284 C C . CYS A 1 425 ? 21.980 3.948 13.061 1.00 31.38 425 CYS A C 1
ATOM 3286 O O . CYS A 1 425 ? 22.766 3.605 13.944 1.00 31.38 425 CYS A O 1
ATOM 3288 N N . ASN A 1 426 ? 21.672 5.241 12.886 1.00 27.59 426 ASN A N 1
ATOM 3289 C CA . ASN A 1 426 ? 21.952 6.235 13.933 1.00 27.59 426 ASN A CA 1
ATOM 3290 C C . ASN A 1 426 ? 21.039 7.479 13.882 1.00 27.59 426 ASN A C 1
ATOM 3292 O O . ASN A 1 426 ? 21.200 8.358 13.046 1.00 27.59 426 ASN A O 1
ATOM 3296 N N . PHE A 1 427 ? 20.100 7.526 14.833 1.00 29.45 427 PHE A N 1
ATOM 3297 C CA . PHE A 1 427 ? 19.458 8.702 15.447 1.00 29.45 427 PHE A CA 1
ATOM 3298 C C . PHE A 1 427 ? 19.236 9.999 14.636 1.00 29.45 427 PHE A C 1
ATOM 3300 O O . PHE A 1 427 ? 20.122 10.844 14.535 1.00 29.45 427 PHE A O 1
ATOM 3307 N N . ALA A 1 428 ? 17.964 10.276 14.311 1.00 26.89 428 ALA A N 1
ATOM 3308 C CA . ALA A 1 428 ? 17.490 11.616 13.932 1.00 26.89 428 ALA A CA 1
ATOM 3309 C C . ALA A 1 428 ? 16.096 11.993 14.503 1.00 26.89 428 ALA A C 1
ATOM 3311 O O . ALA A 1 428 ? 15.272 12.591 13.818 1.00 26.89 428 ALA A O 1
ATOM 3312 N N . VAL A 1 429 ? 15.818 11.708 15.786 1.00 29.89 429 VAL A N 1
ATOM 3313 C CA . VAL A 1 429 ? 14.719 12.394 16.510 1.00 29.89 429 VAL A CA 1
ATOM 3314 C C . VAL A 1 429 ? 15.300 13.611 17.224 1.00 29.89 429 VAL A C 1
ATOM 3316 O O . VAL A 1 429 ? 16.054 13.462 18.185 1.00 29.89 429 VAL A O 1
ATOM 3319 N N . SER A 1 430 ? 14.955 14.818 16.770 1.00 27.48 430 SER A N 1
ATOM 3320 C CA . SER A 1 430 ? 15.572 16.051 17.266 1.00 27.48 430 SER A CA 1
ATOM 3321 C C . SER A 1 430 ? 15.185 16.376 18.717 1.00 27.48 430 SER A C 1
ATOM 3323 O O . SER A 1 430 ? 14.083 16.864 18.982 1.00 27.48 430 SER A O 1
ATOM 3325 N N . CYS A 1 431 ? 16.129 16.223 19.644 1.00 24.23 431 CYS A N 1
ATOM 3326 C CA . CYS A 1 431 ? 16.183 17.075 20.831 1.00 24.23 431 CYS A CA 1
ATOM 3327 C C . CYS A 1 431 ? 16.828 18.405 20.418 1.00 24.23 431 CYS A C 1
ATOM 3329 O O . CYS A 1 431 ? 17.944 18.401 19.902 1.00 24.23 431 CYS A O 1
ATOM 3331 N N . ARG A 1 432 ? 16.146 19.539 20.624 1.00 29.61 432 ARG A N 1
ATOM 3332 C CA . ARG A 1 432 ? 16.743 20.859 20.373 1.00 29.61 432 ARG A CA 1
ATOM 3333 C C . ARG A 1 432 ? 17.528 21.337 21.593 1.00 29.61 432 ARG A C 1
ATOM 3335 O O . ARG A 1 432 ? 17.002 21.320 22.698 1.00 29.61 432 ARG A O 1
ATOM 3342 N N . GLU A 1 433 ? 18.749 21.786 21.323 1.00 31.22 433 GLU A N 1
ATOM 3343 C CA . GLU A 1 433 ? 19.467 22.865 22.016 1.00 31.22 433 GLU A CA 1
ATOM 3344 C C . GLU A 1 433 ? 19.448 22.866 23.557 1.00 31.22 433 GLU A C 1
ATOM 3346 O O . GLU A 1 433 ? 18.650 23.537 24.208 1.00 31.22 433 GLU A O 1
ATOM 3351 N N . ALA A 1 434 ? 20.470 22.227 24.128 1.00 26.16 434 ALA A N 1
ATOM 3352 C CA . ALA A 1 434 ? 21.157 22.730 25.315 1.00 26.16 434 ALA A CA 1
ATOM 3353 C C . ALA A 1 434 ? 22.674 22.663 25.057 1.00 26.16 434 ALA A C 1
ATOM 3355 O O . ALA A 1 434 ? 23.129 21.811 24.291 1.00 26.16 434 ALA A O 1
ATOM 3356 N N . ASP A 1 435 ? 23.443 23.579 25.648 1.00 30.31 435 ASP A N 1
ATOM 3357 C CA . ASP A 1 435 ? 24.896 23.687 25.460 1.00 30.31 435 ASP A CA 1
ATOM 3358 C C . ASP A 1 435 ? 25.663 22.381 25.729 1.00 30.31 435 ASP A C 1
ATOM 3360 O O . ASP A 1 435 ? 25.355 21.662 26.679 1.00 30.31 435 ASP A O 1
ATOM 3364 N N . LEU A 1 436 ? 26.771 22.178 24.999 1.00 26.50 436 LEU A N 1
ATOM 3365 C CA . LEU A 1 436 ? 28.108 22.188 25.621 1.00 26.50 436 LEU A CA 1
ATOM 3366 C C . LEU A 1 436 ? 29.255 22.185 24.593 1.00 26.50 436 LEU A C 1
ATOM 3368 O O . LEU A 1 436 ? 29.566 21.179 23.958 1.00 26.50 436 LEU A O 1
ATOM 3372 N N . ARG A 1 437 ? 29.979 23.308 24.512 1.00 28.62 437 ARG A N 1
ATOM 3373 C CA . ARG A 1 437 ? 31.349 23.344 23.974 1.00 28.62 437 ARG A CA 1
ATOM 3374 C C . ARG A 1 437 ? 32.351 22.894 25.049 1.00 28.62 437 ARG A C 1
ATOM 3376 O O . ARG A 1 437 ? 32.882 23.759 25.744 1.00 28.62 437 ARG A O 1
ATOM 3383 N N . THR A 1 438 ? 32.700 21.607 25.138 1.00 27.58 438 THR A N 1
ATOM 3384 C CA . THR A 1 438 ? 33.947 21.207 25.833 1.00 27.58 438 THR A CA 1
ATOM 3385 C C . THR A 1 438 ? 34.453 19.797 25.506 1.00 27.58 438 THR A C 1
ATOM 3387 O O . THR A 1 438 ? 33.680 18.870 25.314 1.00 27.58 438 THR A O 1
ATOM 3390 N N . LEU A 1 439 ? 35.784 19.648 25.586 1.00 26.28 439 LEU A N 1
ATOM 3391 C CA . LEU A 1 439 ? 36.517 18.411 25.907 1.00 26.28 439 LEU A CA 1
ATOM 3392 C C . LEU A 1 439 ? 36.407 17.212 24.944 1.00 26.28 439 LEU A C 1
ATOM 3394 O O . LEU A 1 439 ? 36.029 16.111 25.334 1.00 26.28 439 LEU A O 1
ATOM 3398 N N . ALA A 1 440 ? 36.969 17.376 23.746 1.00 25.80 440 ALA A N 1
ATOM 3399 C CA . ALA A 1 440 ? 37.713 16.284 23.115 1.00 25.80 440 ALA A CA 1
ATOM 3400 C C . ALA A 1 440 ? 39.210 16.417 23.467 1.00 25.80 440 ALA A C 1
ATOM 3402 O O . ALA A 1 440 ? 39.831 17.390 23.043 1.00 25.80 440 ALA A O 1
ATOM 3403 N N . SER A 1 441 ? 39.771 15.490 24.263 1.00 27.47 441 SER A N 1
ATOM 3404 C CA . SER A 1 441 ? 41.190 15.036 24.247 1.00 27.47 441 SER A CA 1
ATOM 3405 C C . SER A 1 441 ? 41.637 14.339 25.548 1.00 27.47 441 SER A C 1
ATOM 3407 O O . SER A 1 441 ? 41.874 14.995 26.556 1.00 27.47 441 SER A O 1
ATOM 3409 N N . VAL A 1 442 ? 41.894 13.023 25.494 1.00 27.19 442 VAL A N 1
ATOM 3410 C CA . VAL A 1 442 ? 42.937 12.357 26.306 1.00 27.19 442 VAL A CA 1
ATOM 3411 C C . VAL A 1 442 ? 43.569 11.211 25.491 1.00 27.19 442 VAL A C 1
ATOM 3413 O O . VAL A 1 442 ? 42.868 10.295 25.081 1.00 27.19 442 VAL A O 1
ATOM 3416 N N . ASN A 1 443 ? 44.906 11.246 25.371 1.00 26.11 443 ASN A N 1
ATOM 3417 C CA . ASN A 1 443 ? 45.853 10.189 24.945 1.00 26.11 443 ASN A CA 1
ATOM 3418 C C . ASN A 1 443 ? 46.194 9.948 23.453 1.00 26.11 443 ASN A C 1
ATOM 3420 O O . ASN A 1 443 ? 45.900 8.895 22.899 1.00 26.11 443 ASN A O 1
ATOM 3424 N N . SER A 1 444 ? 47.107 10.777 22.931 1.00 26.66 444 SER A N 1
ATOM 3425 C CA . SER A 1 444 ? 48.426 10.302 22.449 1.00 26.66 444 SER A CA 1
ATOM 3426 C C . SER A 1 444 ? 49.469 11.436 22.549 1.00 26.66 444 SER A C 1
ATOM 3428 O O . SER A 1 444 ? 49.120 12.600 22.383 1.00 26.66 444 SER A O 1
ATOM 3430 N N . ARG A 1 445 ? 50.721 11.126 22.924 1.00 26.14 445 ARG A N 1
ATOM 3431 C CA . ARG A 1 445 ? 51.738 12.098 23.410 1.00 26.14 445 ARG A CA 1
ATOM 3432 C C . ARG A 1 445 ? 52.727 12.596 22.327 1.00 26.14 445 ARG A C 1
ATOM 3434 O O . ARG A 1 445 ? 52.924 11.891 21.348 1.00 26.14 445 ARG A O 1
ATOM 3441 N N . VAL A 1 446 ? 53.479 13.664 22.678 1.00 25.97 446 VAL A N 1
ATOM 3442 C CA . VAL A 1 446 ? 54.758 14.195 22.098 1.00 25.97 446 VAL A CA 1
ATOM 3443 C C . VAL A 1 446 ? 54.629 14.793 20.673 1.00 25.97 446 VAL A C 1
ATOM 3445 O O . VAL A 1 446 ? 54.126 14.119 19.791 1.00 25.97 446 VAL A O 1
ATOM 3448 N N . VAL A 1 447 ? 55.000 16.046 20.348 1.00 28.00 447 VAL A N 1
ATOM 3449 C CA . VAL A 1 447 ? 56.302 16.764 20.457 1.00 28.00 447 VAL A CA 1
ATOM 3450 C C . VAL A 1 447 ? 56.097 18.304 20.429 1.00 28.00 447 VAL A C 1
ATOM 3452 O O . VAL A 1 447 ? 55.051 18.787 20.007 1.00 28.00 447 VAL A O 1
ATOM 3455 N N . ASP A 1 448 ? 57.109 19.042 20.896 1.00 27.56 448 ASP A N 1
ATOM 3456 C CA . ASP A 1 448 ? 57.241 20.500 21.106 1.00 27.56 448 ASP A CA 1
ATOM 3457 C C . ASP A 1 448 ? 56.982 21.441 19.895 1.00 27.56 448 ASP A C 1
ATOM 3459 O O . ASP A 1 448 ? 57.126 21.046 18.739 1.00 27.56 448 ASP A O 1
ATOM 3463 N N . GLY A 1 449 ? 56.717 22.735 20.162 1.00 25.67 449 GLY A N 1
ATOM 3464 C CA . GLY A 1 449 ? 56.702 23.815 19.150 1.00 25.67 449 GLY A CA 1
ATOM 3465 C C . GLY A 1 449 ? 56.171 25.168 19.666 1.00 25.67 449 GLY A C 1
ATOM 3466 O O . GLY A 1 449 ? 54.972 25.321 19.873 1.00 25.67 449 GLY A O 1
ATOM 3467 N N . ASP A 1 450 ? 57.052 26.151 19.884 1.00 24.81 450 ASP A N 1
ATOM 3468 C CA . ASP A 1 450 ? 56.782 27.344 20.714 1.00 24.81 450 ASP A CA 1
ATOM 3469 C C . ASP A 1 450 ? 56.278 28.616 19.972 1.00 24.81 450 ASP A C 1
ATOM 3471 O O . ASP A 1 450 ? 56.723 28.933 18.872 1.00 24.81 450 ASP A O 1
ATOM 3475 N N . ALA A 1 451 ? 55.429 29.380 20.674 1.00 26.91 451 ALA A N 1
ATOM 3476 C CA . ALA A 1 451 ? 55.323 30.855 20.749 1.00 26.91 451 ALA A CA 1
ATOM 3477 C C . ALA A 1 451 ? 55.184 31.821 19.522 1.00 26.91 451 ALA A C 1
ATOM 3479 O O . ALA A 1 451 ? 56.108 32.011 18.742 1.00 26.91 451 ALA A O 1
ATOM 3480 N N . ASN A 1 452 ? 54.147 32.689 19.618 1.00 25.25 452 ASN A N 1
ATOM 3481 C CA . ASN A 1 452 ? 54.124 34.152 19.310 1.00 25.25 452 ASN A CA 1
ATOM 3482 C C . ASN A 1 452 ? 54.268 34.640 17.825 1.00 25.25 452 ASN A C 1
ATOM 3484 O O . ASN A 1 452 ? 54.872 33.983 16.996 1.00 25.25 452 ASN A O 1
ATOM 3488 N N . THR A 1 453 ? 53.741 35.800 17.367 1.00 26.17 453 THR A N 1
ATOM 3489 C CA . THR A 1 453 ? 53.133 36.976 18.050 1.00 26.17 453 THR A CA 1
ATOM 3490 C C . THR A 1 453 ? 52.079 37.736 17.191 1.00 26.17 453 THR A C 1
ATOM 3492 O O . THR A 1 453 ? 52.045 37.625 15.971 1.00 26.17 453 THR A O 1
ATOM 3495 N N . LEU A 1 454 ? 51.262 38.556 17.870 1.00 22.83 454 LEU A N 1
ATOM 3496 C CA . LEU A 1 454 ? 50.273 39.582 17.436 1.00 22.83 454 LEU A CA 1
ATOM 3497 C C . LEU A 1 454 ? 50.909 40.878 16.825 1.00 22.83 454 LEU A C 1
ATOM 3499 O O . LEU A 1 454 ? 52.136 40.959 16.834 1.00 22.83 454 LEU A O 1
ATOM 3503 N N . PRO A 1 455 ? 50.178 42.002 16.543 1.00 44.03 455 PRO A N 1
ATOM 3504 C CA . PRO A 1 455 ? 48.832 42.261 15.946 1.00 44.03 455 PRO A CA 1
ATOM 3505 C C . PRO A 1 455 ? 48.819 43.444 14.910 1.00 44.03 455 PRO A C 1
ATOM 3507 O O . PRO A 1 455 ? 49.868 44.021 14.647 1.00 44.03 455 PRO A O 1
ATOM 3510 N N . LEU A 1 456 ? 47.636 43.907 14.422 1.00 24.19 456 LEU A N 1
ATOM 3511 C CA . LEU A 1 456 ? 47.127 45.313 14.576 1.00 24.19 456 LEU A CA 1
ATOM 3512 C C . LEU A 1 456 ? 45.840 45.673 13.764 1.00 24.19 456 LEU A C 1
ATOM 3514 O O . LEU A 1 456 ? 45.825 45.494 12.559 1.00 24.19 456 LEU A O 1
ATOM 3518 N N . CYS A 1 457 ? 44.839 46.279 14.448 1.00 21.86 457 CYS A N 1
ATOM 3519 C CA . CYS A 1 457 ? 43.975 47.455 14.094 1.00 21.86 457 CYS A CA 1
ATOM 3520 C C . CYS A 1 457 ? 43.402 47.658 12.652 1.00 21.86 457 CYS A C 1
ATOM 3522 O O . CYS A 1 457 ? 44.121 47.486 11.683 1.00 21.86 457 CYS A O 1
ATOM 3524 N N . ARG A 1 458 ? 42.183 48.189 12.377 1.00 25.50 458 ARG A N 1
ATOM 3525 C CA . ARG A 1 458 ? 41.157 49.070 13.047 1.00 25.50 458 ARG A CA 1
ATOM 3526 C C . ARG A 1 458 ? 39.841 49.035 12.185 1.00 25.50 458 ARG A C 1
ATOM 3528 O O . ARG A 1 458 ? 39.841 48.271 11.232 1.00 25.50 458 ARG A O 1
ATOM 3535 N N . HIS A 1 459 ? 38.702 49.750 12.328 1.00 25.38 459 HIS A N 1
ATOM 3536 C CA . HIS A 1 459 ? 38.065 50.802 13.181 1.00 25.38 459 HIS A CA 1
ATOM 3537 C C . HIS A 1 459 ? 36.506 50.631 13.000 1.00 25.38 459 HIS A C 1
ATOM 3539 O O . HIS A 1 459 ? 36.093 50.291 11.899 1.00 25.38 459 HIS A O 1
ATOM 3545 N N . THR A 1 460 ? 35.617 50.605 14.016 1.00 25.77 460 THR A N 1
ATOM 3546 C CA . THR A 1 460 ? 34.752 51.699 14.590 1.00 25.77 460 THR A CA 1
ATOM 3547 C C . THR A 1 460 ? 33.977 52.605 13.591 1.00 25.77 460 THR A C 1
ATOM 3549 O O . THR A 1 460 ? 34.603 53.061 12.645 1.00 25.77 460 THR A O 1
ATOM 3552 N N . GLU A 1 461 ? 32.707 53.043 13.772 1.00 27.25 461 GLU A N 1
ATOM 3553 C CA . GLU A 1 461 ? 31.691 52.874 14.853 1.00 27.25 461 GLU A CA 1
ATOM 3554 C C . GLU A 1 461 ? 30.248 53.383 14.470 1.00 27.25 461 GLU A C 1
ATOM 3556 O O . GLU A 1 461 ? 30.117 54.279 13.647 1.00 27.25 461 GLU A O 1
ATOM 3561 N N . ARG A 1 462 ? 29.205 52.885 15.181 1.00 25.36 462 ARG A N 1
ATOM 3562 C CA . ARG A 1 462 ? 27.924 53.523 15.664 1.00 25.36 462 ARG A CA 1
ATOM 3563 C C . ARG A 1 462 ? 26.785 54.133 14.774 1.00 25.36 462 ARG A C 1
ATOM 3565 O O . ARG A 1 462 ? 26.898 55.229 14.249 1.00 25.36 462 ARG A O 1
ATOM 3572 N N . CYS A 1 463 ? 25.585 53.537 14.957 1.00 22.05 463 CYS A N 1
ATOM 3573 C CA . CYS A 1 463 ? 24.287 54.111 15.442 1.00 22.05 463 CYS A CA 1
ATOM 3574 C C . CYS A 1 463 ? 23.315 55.033 14.628 1.00 22.05 463 CYS A C 1
ATOM 3576 O O . CYS A 1 463 ? 23.519 56.238 14.571 1.00 22.05 463 CYS A O 1
ATOM 3578 N N . SER A 1 464 ? 22.082 54.509 14.405 1.00 24.72 464 SER A N 1
ATOM 3579 C CA . SER A 1 464 ? 20.731 55.135 14.646 1.00 24.72 464 SER A CA 1
ATOM 3580 C C . SER A 1 464 ? 20.259 56.356 13.791 1.00 24.72 464 SER A C 1
ATOM 3582 O O . SER A 1 464 ? 21.092 56.981 13.158 1.00 24.72 464 SER A O 1
ATOM 3584 N N . THR A 1 465 ? 18.975 56.776 13.648 1.00 25.58 465 THR A N 1
ATOM 3585 C CA . THR A 1 465 ? 17.641 56.515 14.289 1.00 25.58 465 THR A CA 1
ATOM 3586 C C . THR A 1 465 ? 16.430 56.709 13.316 1.00 25.58 465 THR A C 1
ATOM 3588 O O . THR A 1 465 ? 16.485 57.587 12.468 1.00 25.58 465 THR A O 1
ATOM 3591 N N . ALA A 1 466 ? 15.316 55.980 13.545 1.00 25.27 466 ALA A N 1
ATOM 3592 C CA . ALA A 1 466 ? 13.857 56.300 13.410 1.00 25.27 466 ALA A CA 1
ATOM 3593 C C . ALA A 1 466 ? 13.209 57.225 12.311 1.00 25.27 466 ALA A C 1
ATOM 3595 O O . ALA A 1 466 ? 13.525 58.403 12.235 1.00 25.27 466 ALA A O 1
ATOM 3596 N N . LEU A 1 467 ? 12.158 56.681 11.634 1.00 28.06 467 LEU A N 1
ATOM 3597 C CA . LEU A 1 467 ? 10.760 57.175 11.338 1.00 28.06 467 LEU A CA 1
ATOM 3598 C C . LEU A 1 467 ? 10.458 58.669 10.988 1.00 28.06 467 LEU A C 1
ATOM 3600 O O . LEU A 1 467 ? 11.009 59.534 11.665 1.00 28.06 467 LEU A O 1
ATOM 3604 N N . PRO A 1 468 ? 9.471 59.020 10.089 1.00 35.69 468 PRO A N 1
ATOM 3605 C CA . PRO A 1 468 ? 8.014 58.812 10.367 1.00 35.69 468 PRO A CA 1
ATOM 3606 C C . PRO A 1 468 ? 6.914 58.842 9.227 1.00 35.69 468 PRO A C 1
ATOM 3608 O O . PRO A 1 468 ? 7.114 59.313 8.115 1.00 35.69 468 PRO A O 1
ATOM 3611 N N . SER A 1 469 ? 5.673 58.475 9.626 1.00 26.28 469 SER A N 1
ATOM 3612 C CA . SER A 1 469 ? 4.326 59.081 9.331 1.00 26.28 469 SER A CA 1
ATOM 3613 C C . SER A 1 469 ? 3.475 58.936 8.021 1.00 26.28 469 SER A C 1
ATOM 3615 O O . SER A 1 469 ? 3.695 59.648 7.052 1.00 26.28 469 SER A O 1
ATOM 3617 N N . ARG A 1 470 ? 2.297 58.282 8.210 1.00 27.28 470 ARG A N 1
ATOM 3618 C CA . ARG A 1 470 ? 0.867 58.646 7.881 1.00 27.28 470 ARG A CA 1
ATOM 3619 C C . ARG A 1 470 ? 0.184 58.438 6.480 1.00 27.28 470 ARG A C 1
ATOM 3621 O O . ARG A 1 470 ? 0.822 58.641 5.458 1.00 27.28 470 ARG A O 1
ATOM 3628 N N . PRO A 1 471 ? -1.151 58.121 6.450 1.00 52.69 471 PRO A N 1
ATOM 3629 C CA . PRO A 1 471 ? -2.016 57.962 5.249 1.00 52.69 471 PRO A CA 1
ATOM 3630 C C . PRO A 1 471 ? -3.040 59.111 5.004 1.00 52.69 471 PRO A C 1
ATOM 3632 O O . PRO A 1 471 ? -3.257 59.926 5.909 1.00 52.69 471 PRO A O 1
ATOM 3635 N N . PRO A 1 472 ? -3.668 59.192 3.801 1.00 39.12 472 PRO A N 1
ATOM 3636 C CA . PRO A 1 472 ? -5.154 59.089 3.628 1.00 39.12 472 PRO A CA 1
ATOM 3637 C C . PRO A 1 472 ? -5.615 58.531 2.230 1.00 39.12 472 PRO A C 1
ATOM 3639 O O . PRO A 1 472 ? -4.754 58.230 1.413 1.00 39.12 472 PRO A O 1
ATOM 3642 N N . ASP A 1 473 ? -6.893 58.488 1.780 1.00 30.08 473 ASP A N 1
ATOM 3643 C CA . ASP A 1 473 ? -8.211 58.061 2.345 1.00 30.08 473 ASP A CA 1
ATOM 3644 C C . ASP A 1 473 ? -9.359 58.165 1.257 1.00 30.08 473 ASP A C 1
ATOM 3646 O O . ASP A 1 473 ? -9.274 59.014 0.372 1.00 30.08 473 ASP A O 1
ATOM 3650 N N . LYS A 1 474 ? -10.465 57.393 1.395 1.00 27.70 474 LYS A N 1
ATOM 3651 C CA . LYS A 1 474 ? -11.850 57.529 0.807 1.00 27.70 474 LYS A CA 1
ATOM 3652 C C . LYS A 1 474 ? -12.296 56.994 -0.584 1.00 27.70 474 LYS A C 1
ATOM 3654 O O . LYS A 1 474 ? -11.563 56.911 -1.559 1.00 27.70 474 LYS A O 1
ATOM 3659 N N . THR A 1 475 ? -13.604 56.679 -0.607 1.00 29.89 475 THR A N 1
ATOM 3660 C CA . THR A 1 475 ? -14.446 55.897 -1.550 1.00 29.89 475 THR A CA 1
ATOM 3661 C C . THR A 1 475 ? -15.383 56.720 -2.464 1.00 29.89 475 THR A C 1
ATOM 3663 O O . THR A 1 475 ? -15.869 57.758 -2.026 1.00 29.89 475 THR A O 1
ATOM 3666 N N . TRP A 1 476 ? -15.779 56.161 -3.628 1.00 24.41 476 TRP A N 1
ATOM 3667 C CA . TRP A 1 476 ? -17.066 56.349 -4.364 1.00 24.41 476 TRP A CA 1
ATOM 3668 C C . TRP A 1 476 ? -17.383 55.050 -5.170 1.00 24.41 476 TRP A C 1
ATOM 3670 O O . TRP A 1 476 ? -16.428 54.361 -5.510 1.00 24.41 476 TRP A O 1
ATOM 3680 N N . ILE A 1 477 ? -18.596 54.532 -5.476 1.00 27.80 477 ILE A N 1
ATOM 3681 C CA . ILE A 1 477 ? -20.039 54.912 -5.382 1.00 27.80 477 ILE A CA 1
ATOM 3682 C C . ILE A 1 477 ? -20.632 55.606 -6.645 1.00 27.80 477 ILE A C 1
ATOM 3684 O O . ILE A 1 477 ? -20.106 56.641 -7.028 1.00 27.80 477 ILE A O 1
ATOM 3688 N N . ALA A 1 478 ? -21.755 55.194 -7.286 1.00 26.52 478 ALA A N 1
ATOM 3689 C CA . ALA A 1 478 ? -22.518 53.916 -7.337 1.00 26.52 478 ALA A CA 1
ATOM 3690 C C . ALA A 1 478 ? -23.671 53.920 -8.410 1.00 26.52 478 ALA A C 1
ATOM 3692 O O . ALA A 1 478 ? -24.220 54.979 -8.687 1.00 26.52 478 ALA A O 1
ATOM 3693 N N . ILE A 1 479 ? -24.119 52.720 -8.851 1.00 27.16 479 ILE A N 1
ATOM 3694 C CA . ILE A 1 479 ? -25.494 52.308 -9.309 1.00 27.16 479 ILE A CA 1
ATOM 3695 C C . ILE A 1 479 ? -26.111 52.833 -10.645 1.00 27.16 479 ILE A C 1
ATOM 3697 O O . ILE A 1 479 ? -26.143 54.029 -10.896 1.00 27.16 479 ILE A O 1
ATOM 3701 N N . VAL A 1 480 ? -26.706 51.892 -11.424 1.00 23.94 480 VAL A N 1
ATOM 3702 C CA . VAL A 1 480 ? -27.976 51.894 -12.237 1.00 23.94 480 VAL A CA 1
ATOM 3703 C C . VAL A 1 480 ? -27.823 50.946 -13.460 1.00 23.94 480 VAL A C 1
ATOM 3705 O O . VAL A 1 480 ? -26.792 51.006 -14.114 1.00 23.94 480 VAL A O 1
ATOM 3708 N N . ALA A 1 481 ? -28.778 50.110 -13.913 1.00 24.47 481 ALA A N 1
ATOM 3709 C CA . ALA A 1 481 ? -29.839 49.329 -13.251 1.00 24.47 481 ALA A CA 1
ATOM 3710 C C . ALA A 1 481 ? -30.386 48.210 -14.191 1.00 24.47 481 ALA A C 1
ATOM 3712 O O . ALA A 1 481 ? -30.443 48.370 -15.404 1.00 24.47 481 ALA A O 1
ATOM 3713 N N . VAL A 1 482 ? -30.827 47.107 -13.578 1.00 25.31 482 VAL A N 1
ATOM 3714 C CA . VAL A 1 482 ? -31.748 46.027 -14.020 1.00 25.31 482 VAL A CA 1
ATOM 3715 C C . VAL A 1 482 ? -32.545 46.212 -15.341 1.00 25.31 482 VAL A C 1
ATOM 3717 O O . VAL A 1 482 ? -33.439 47.052 -15.381 1.00 25.31 482 VAL A O 1
ATOM 3720 N N . LEU A 1 483 ? -32.342 45.322 -16.337 1.00 23.03 483 LEU A N 1
ATOM 3721 C CA . LEU A 1 483 ? -33.372 44.483 -17.026 1.00 23.03 483 LEU A CA 1
ATOM 3722 C C . LEU A 1 483 ? -32.866 43.868 -18.359 1.00 23.03 483 LEU A C 1
ATOM 3724 O O . LEU A 1 483 ? -32.909 44.530 -19.391 1.00 23.03 483 LEU A O 1
ATOM 3728 N N . ALA A 1 484 ? -32.479 42.582 -18.365 1.00 24.16 484 ALA A N 1
ATOM 3729 C CA . ALA A 1 484 ? -32.334 41.764 -19.589 1.00 24.16 484 ALA A CA 1
ATOM 3730 C C . ALA A 1 484 ? -32.250 40.247 -19.287 1.00 24.16 484 ALA A C 1
ATOM 3732 O O . ALA A 1 484 ? -31.272 39.582 -19.621 1.00 24.16 484 ALA A O 1
ATOM 3733 N N . ALA A 1 485 ? -33.261 39.673 -18.627 1.00 28.81 485 ALA A N 1
ATOM 3734 C CA . ALA A 1 485 ? -33.347 38.219 -18.473 1.00 28.81 485 ALA A CA 1
ATOM 3735 C C . ALA A 1 485 ? -34.020 37.594 -19.707 1.00 28.81 485 ALA A C 1
ATOM 3737 O O . ALA A 1 485 ? -35.240 37.656 -19.810 1.00 28.81 485 ALA A O 1
ATOM 3738 N N . LEU A 1 486 ? -33.226 37.034 -20.630 1.00 30.59 486 LEU A N 1
ATOM 3739 C CA . LEU A 1 486 ? -33.582 36.021 -21.647 1.00 30.59 486 LEU A CA 1
ATOM 3740 C C . LEU A 1 486 ? -32.350 35.798 -22.541 1.00 30.59 486 LEU A C 1
ATOM 3742 O O . LEU A 1 486 ? -31.989 36.680 -23.314 1.00 30.59 486 LEU A O 1
ATOM 3746 N N . GLY A 1 487 ? -31.688 34.644 -22.428 1.00 26.55 487 GLY A N 1
ATOM 3747 C CA . GLY A 1 487 ? -30.441 34.397 -23.171 1.00 26.55 487 GLY A CA 1
ATOM 3748 C C . GLY A 1 487 ? -29.459 33.419 -22.531 1.00 26.55 487 GLY A C 1
ATOM 3749 O O . GLY A 1 487 ? -28.283 33.438 -22.877 1.00 26.55 487 GLY A O 1
ATOM 3750 N N . SER A 1 488 ? -29.907 32.563 -21.607 1.00 27.77 488 SER A N 1
ATOM 3751 C CA . SER A 1 488 ? -29.102 31.448 -21.108 1.00 27.77 488 SER A CA 1
ATOM 3752 C C . SER A 1 488 ? -28.947 30.386 -22.201 1.00 27.77 488 SER A C 1
ATOM 3754 O O . SER A 1 488 ? -29.649 29.372 -22.203 1.00 27.77 488 SER A O 1
ATOM 3756 N N . ALA A 1 489 ? -28.017 30.616 -23.130 1.00 29.19 489 ALA A N 1
ATOM 3757 C CA . ALA A 1 489 ? -27.315 29.506 -23.750 1.00 29.19 489 ALA A CA 1
ATOM 3758 C C . ALA A 1 489 ? -26.723 28.688 -22.598 1.00 29.19 489 ALA A C 1
ATOM 3760 O O . ALA A 1 489 ? -25.977 29.224 -21.776 1.00 29.19 489 ALA A O 1
ATOM 3761 N N . LEU A 1 490 ? -27.147 27.431 -22.480 1.00 28.61 490 LEU A N 1
ATOM 3762 C CA . LEU A 1 490 ? -26.611 26.532 -21.469 1.00 28.61 490 LEU A CA 1
ATOM 3763 C C . LEU A 1 490 ? -25.087 26.483 -21.658 1.00 28.61 490 LEU A C 1
ATOM 3765 O O . LEU A 1 490 ? -24.657 26.238 -22.790 1.00 28.61 490 LEU A O 1
ATOM 3769 N N . PRO A 1 491 ? -24.258 26.652 -20.607 1.00 30.73 491 PRO A N 1
ATOM 3770 C CA . PRO A 1 491 ? -22.968 25.986 -20.652 1.00 30.73 491 PRO A CA 1
ATOM 3771 C C . PRO A 1 491 ? -23.301 24.512 -20.880 1.00 30.73 491 PRO A C 1
ATOM 3773 O O . PRO A 1 491 ? -24.103 23.945 -20.130 1.00 30.73 491 PRO A O 1
ATOM 3776 N N . SER A 1 492 ? -22.783 23.921 -21.960 1.00 28.95 492 SER A N 1
ATOM 3777 C CA . SER A 1 492 ? -22.953 22.485 -22.160 1.00 28.95 492 SER A CA 1
ATOM 3778 C C . SER A 1 492 ? -22.479 21.821 -20.882 1.00 28.95 492 SER A C 1
ATOM 3780 O O . SER A 1 492 ? -21.364 22.098 -20.437 1.00 28.95 492 SER A O 1
ATOM 3782 N N . SER A 1 493 ? -23.318 20.980 -20.280 1.00 30.25 493 SER A N 1
ATOM 3783 C CA . SER A 1 493 ? -22.844 20.103 -19.222 1.00 30.25 493 SER A CA 1
ATOM 3784 C C . SER A 1 493 ? -21.618 19.390 -19.775 1.00 30.25 493 SER A C 1
ATOM 3786 O O . SER A 1 493 ? -21.737 18.703 -20.796 1.00 30.25 493 SER A O 1
ATOM 3788 N N . ALA A 1 494 ? -20.462 19.567 -19.131 1.00 32.59 494 ALA A N 1
ATOM 3789 C CA . ALA A 1 494 ? -19.400 18.586 -19.254 1.00 32.59 494 ALA A CA 1
ATOM 3790 C C . ALA A 1 494 ? -20.075 17.243 -18.969 1.00 32.59 494 ALA A C 1
ATOM 3792 O O . ALA A 1 494 ? -20.753 17.103 -17.943 1.00 32.59 494 ALA A O 1
ATOM 3793 N N . ALA A 1 495 ? -20.046 16.336 -19.945 1.00 26.75 495 ALA A N 1
ATOM 3794 C CA . ALA A 1 495 ? -20.724 15.062 -19.789 1.00 26.75 495 ALA A CA 1
ATOM 3795 C C . ALA A 1 495 ? -20.168 14.388 -18.524 1.00 26.75 495 ALA A C 1
ATOM 3797 O O . ALA A 1 495 ? -18.965 14.514 -18.274 1.00 26.75 495 ALA A O 1
ATOM 3798 N N . PRO A 1 496 ? -20.999 13.701 -17.714 1.00 33.28 496 PRO A N 1
ATOM 3799 C CA . PRO A 1 496 ? -20.453 12.856 -16.661 1.00 33.28 496 PRO A CA 1
ATOM 3800 C C . PRO A 1 496 ? -19.430 11.932 -17.317 1.00 33.28 496 PRO A C 1
ATOM 3802 O O . PRO A 1 496 ? -19.725 11.386 -18.384 1.00 33.28 496 PRO A O 1
ATOM 3805 N N . SER A 1 497 ? -18.238 11.821 -16.727 1.00 37.62 497 SER A N 1
ATOM 3806 C CA . SER A 1 497 ? -17.117 11.075 -17.294 1.00 37.62 497 SER A CA 1
ATOM 3807 C C . SER A 1 497 ? -17.570 9.654 -17.617 1.00 37.62 497 SER A C 1
ATOM 3809 O O . SER A 1 497 ? -17.699 8.798 -16.741 1.00 37.62 497 SER A O 1
ATOM 3811 N N . GLN A 1 498 ? -17.859 9.400 -18.898 1.00 30.83 498 GLN A N 1
ATOM 3812 C CA . GLN A 1 498 ? -18.040 8.039 -19.366 1.00 30.83 498 GLN A CA 1
ATOM 3813 C C . GLN A 1 498 ? -16.701 7.356 -19.117 1.00 30.83 498 GLN A C 1
ATOM 3815 O O . GLN A 1 498 ? -15.680 7.802 -19.645 1.00 30.83 498 GLN A O 1
ATOM 3820 N N . LYS A 1 499 ? -16.698 6.275 -18.322 1.00 34.66 499 LYS A N 1
ATOM 3821 C CA . LYS A 1 499 ? -15.614 5.295 -18.415 1.00 34.66 499 LYS A CA 1
ATOM 3822 C C . LYS A 1 499 ? -15.439 5.015 -19.908 1.00 34.66 499 LYS A C 1
ATOM 3824 O O . LYS A 1 499 ? -16.429 4.656 -20.550 1.00 34.66 499 LYS A O 1
ATOM 3829 N N . ARG A 1 500 ? -14.231 5.224 -20.451 1.00 44.78 500 ARG A N 1
ATOM 3830 C CA . ARG A 1 500 ? -13.919 4.821 -21.828 1.00 44.78 500 ARG A CA 1
ATOM 3831 C C . ARG A 1 500 ? -14.398 3.385 -22.008 1.00 44.78 500 ARG A C 1
ATOM 3833 O O . ARG A 1 500 ? -14.135 2.543 -21.147 1.00 44.78 500 ARG A O 1
ATOM 3840 N N . GLU A 1 501 ? -15.133 3.127 -23.084 1.00 36.88 501 GLU A N 1
ATOM 3841 C CA . GLU A 1 501 ? -15.470 1.752 -23.429 1.00 36.88 501 GLU A CA 1
ATOM 3842 C C . GLU A 1 501 ? -14.164 0.986 -23.676 1.00 36.88 501 GLU A C 1
ATOM 3844 O O . GLU A 1 501 ? -13.220 1.522 -24.264 1.00 36.88 501 GLU A O 1
ATOM 3849 N N . VAL A 1 502 ? -14.103 -0.259 -23.202 1.00 39.97 502 VAL A N 1
ATOM 3850 C CA . VAL A 1 502 ? -12.979 -1.162 -23.473 1.00 39.97 502 VAL A CA 1
ATOM 3851 C C . VAL A 1 502 ? -12.991 -1.448 -24.977 1.00 39.97 502 VAL A C 1
ATOM 3853 O O . VAL A 1 502 ? -13.799 -2.243 -25.455 1.00 39.97 502 VAL A O 1
ATOM 3856 N N . GLY A 1 503 ? -12.168 -0.712 -25.728 1.00 42.97 503 GLY A N 1
ATOM 3857 C CA . GLY A 1 503 ? -12.227 -0.670 -27.193 1.00 42.97 503 GLY A CA 1
ATOM 3858 C C . GLY A 1 503 ? -11.370 0.408 -27.871 1.00 42.97 503 GLY A C 1
ATOM 3859 O O . GLY A 1 503 ? -11.027 0.238 -29.037 1.00 42.97 503 GLY A O 1
ATOM 3860 N N . ASP A 1 504 ? -10.969 1.479 -27.175 1.00 74.31 504 ASP A N 1
ATOM 3861 C CA . ASP A 1 504 ? -9.994 2.459 -27.693 1.00 74.31 504 ASP A CA 1
ATOM 3862 C C . ASP A 1 504 ? -8.557 2.102 -27.263 1.00 74.31 504 ASP A C 1
ATOM 3864 O O . ASP A 1 504 ? -7.979 2.714 -26.364 1.00 74.31 504 ASP A O 1
ATOM 3868 N N . LEU A 1 505 ? -8.014 1.045 -27.876 1.00 90.44 505 LEU A N 1
ATOM 3869 C CA . LEU A 1 505 ? -6.701 0.484 -27.544 1.00 90.44 505 LEU A CA 1
ATOM 3870 C C . LEU A 1 505 ? -5.540 1.410 -27.932 1.00 90.44 505 LEU A C 1
ATOM 3872 O O . LEU A 1 505 ? -5.510 2.000 -29.017 1.00 90.44 505 LEU A O 1
ATOM 3876 N N . VAL A 1 506 ? -4.525 1.461 -27.073 1.00 95.38 506 VAL A N 1
ATOM 3877 C CA . VAL A 1 506 ? -3.219 2.053 -27.370 1.00 95.38 506 VAL A CA 1
ATOM 3878 C C . VAL A 1 506 ? -2.416 1.084 -28.241 1.00 95.38 506 VAL A C 1
ATOM 3880 O O . VAL A 1 506 ? -2.212 -0.074 -27.885 1.00 95.38 506 VAL A O 1
ATOM 3883 N N . ARG A 1 507 ? -1.957 1.554 -29.401 1.00 97.25 507 ARG A N 1
ATOM 3884 C CA . ARG A 1 507 ? -1.013 0.835 -30.264 1.00 97.25 507 ARG A CA 1
ATOM 3885 C C . ARG A 1 507 ? 0.075 1.815 -30.658 1.00 97.25 507 ARG A C 1
ATOM 3887 O O . ARG A 1 507 ? -0.133 2.624 -31.564 1.00 97.25 507 ARG A O 1
ATOM 3894 N N . GLY A 1 508 ? 1.197 1.786 -29.953 1.00 98.06 508 GLY A N 1
ATOM 3895 C CA . GLY A 1 508 ? 2.241 2.788 -30.114 1.00 98.06 508 GLY A CA 1
ATOM 3896 C C . GLY A 1 508 ? 3.662 2.250 -30.114 1.00 98.06 508 GLY A C 1
ATOM 3897 O O . GLY A 1 508 ? 3.915 1.046 -30.054 1.00 98.06 508 GLY A O 1
ATOM 3898 N N . VAL A 1 509 ? 4.590 3.196 -30.181 1.00 98.88 509 VAL A N 1
ATOM 3899 C CA . VAL A 1 509 ? 6.039 3.003 -30.067 1.00 98.88 509 VAL A CA 1
ATOM 3900 C C . VAL A 1 509 ? 6.620 4.082 -29.162 1.00 98.88 509 VAL A C 1
ATOM 3902 O O . VAL A 1 509 ? 6.115 5.206 -29.121 1.00 98.88 509 VAL A O 1
ATOM 3905 N N . ASN A 1 510 ? 7.693 3.752 -28.458 1.00 98.94 510 ASN A N 1
ATOM 3906 C CA . ASN A 1 510 ? 8.499 4.738 -27.756 1.00 98.94 510 ASN A CA 1
ATOM 3907 C C . ASN A 1 510 ? 9.402 5.487 -28.739 1.00 98.94 510 ASN A C 1
ATOM 3909 O O . ASN A 1 510 ? 9.842 4.931 -29.749 1.00 98.94 510 ASN A O 1
ATOM 3913 N N . LEU A 1 511 ? 9.714 6.739 -28.415 1.00 98.75 511 LEU A N 1
ATOM 3914 C CA . LEU A 1 511 ? 10.756 7.537 -29.063 1.00 98.75 511 LEU A CA 1
ATOM 3915 C C . LEU A 1 511 ? 12.029 7.553 -28.190 1.00 98.75 511 LEU A C 1
ATOM 3917 O O . LEU A 1 511 ? 12.627 8.607 -27.976 1.00 98.75 511 LEU A O 1
ATOM 3921 N N . GLY A 1 512 ? 12.404 6.381 -27.660 1.00 98.00 512 GLY A N 1
ATOM 3922 C CA . GLY A 1 512 ? 13.600 6.174 -26.832 1.00 98.00 512 GLY A CA 1
ATOM 3923 C C . GLY A 1 512 ? 14.881 6.613 -27.543 1.00 98.00 512 GLY A C 1
ATOM 3924 O O . GLY A 1 512 ? 14.940 6.624 -28.777 1.00 98.00 512 GLY A O 1
ATOM 3925 N N . GLY A 1 513 ? 15.884 7.040 -26.778 1.00 97.56 513 GLY A N 1
ATOM 3926 C CA . GLY A 1 513 ? 17.106 7.652 -27.303 1.00 97.56 513 GLY A CA 1
ATOM 3927 C C . GLY A 1 513 ? 16.951 9.050 -27.933 1.00 97.56 513 GLY A C 1
ATOM 3928 O O . GLY A 1 513 ? 17.953 9.597 -28.393 1.00 97.56 513 GLY A O 1
ATOM 3929 N N . LEU A 1 514 ? 15.746 9.649 -28.015 1.00 98.06 514 LEU A N 1
ATOM 3930 C CA . LEU A 1 514 ? 15.557 10.971 -28.642 1.00 98.06 514 LEU A CA 1
ATOM 3931 C C . LEU A 1 514 ? 16.031 12.129 -27.754 1.00 98.06 514 LEU A C 1
ATOM 3933 O O . LEU A 1 514 ? 16.944 12.842 -28.152 1.00 98.06 514 LEU A O 1
ATOM 3937 N N . PHE A 1 515 ? 15.380 12.361 -26.609 1.00 98.38 515 PHE A N 1
ATOM 3938 C CA . PHE A 1 515 ? 15.675 13.498 -25.717 1.00 98.38 515 PHE A CA 1
ATOM 3939 C C . PHE A 1 515 ? 16.439 13.106 -24.452 1.00 98.38 515 PHE A C 1
ATOM 3941 O O . PHE A 1 515 ? 17.027 13.976 -23.811 1.00 98.38 515 PHE A O 1
ATOM 3948 N N . VAL A 1 516 ? 16.442 11.817 -24.128 1.00 98.25 516 VAL A N 1
ATOM 3949 C CA . VAL A 1 516 ? 17.334 11.180 -23.159 1.00 98.25 516 VAL A CA 1
ATOM 3950 C C . VAL A 1 516 ? 18.234 10.244 -23.958 1.00 98.25 516 VAL A C 1
ATOM 3952 O O . VAL A 1 516 ? 17.763 9.630 -24.919 1.00 98.25 516 VAL A O 1
ATOM 3955 N N . LEU A 1 517 ? 19.527 10.207 -23.647 1.00 97.50 517 LEU A N 1
ATOM 3956 C CA . LEU A 1 517 ? 20.527 9.538 -24.477 1.00 97.50 517 LEU A CA 1
ATOM 3957 C C . LEU A 1 517 ? 20.919 8.179 -23.900 1.00 97.50 517 LEU A C 1
ATOM 3959 O O . LEU A 1 517 ? 21.539 8.097 -22.844 1.00 97.50 517 LEU A O 1
ATOM 3963 N N . GLU A 1 518 ? 20.640 7.123 -24.658 1.00 97.94 518 GLU A N 1
ATOM 3964 C CA . GLU A 1 518 ? 20.972 5.748 -24.289 1.00 97.94 518 GLU A CA 1
ATOM 3965 C C . GLU A 1 518 ? 22.070 5.193 -25.208 1.00 97.94 518 GLU A C 1
ATOM 3967 O O . GLU A 1 518 ? 21.871 5.148 -26.433 1.00 97.94 518 GLU A O 1
ATOM 3972 N N . PRO A 1 519 ? 23.208 4.723 -24.658 1.00 97.19 519 PRO A N 1
ATOM 3973 C CA . PRO A 1 519 ? 24.337 4.237 -25.449 1.00 97.19 519 PRO A CA 1
ATOM 3974 C C . PRO A 1 519 ? 23.988 3.136 -26.451 1.00 97.19 519 PRO A C 1
ATOM 3976 O O . PRO A 1 519 ? 24.620 3.045 -27.497 1.00 97.19 519 PRO A O 1
ATOM 3979 N N . TRP A 1 520 ? 22.989 2.305 -26.160 1.00 95.50 520 TRP A N 1
ATOM 3980 C CA . TRP A 1 520 ? 22.615 1.165 -26.997 1.00 95.50 520 TRP A CA 1
ATOM 3981 C C . TRP A 1 520 ? 21.628 1.515 -28.123 1.00 95.50 520 TRP A C 1
ATOM 3983 O O . TRP A 1 520 ? 21.582 0.841 -29.159 1.00 95.50 520 TRP A O 1
ATOM 3993 N N . ILE A 1 521 ? 20.862 2.602 -27.968 1.00 97.44 521 ILE A N 1
ATOM 3994 C CA . ILE A 1 521 ? 19.966 3.110 -29.016 1.00 97.44 521 ILE A CA 1
ATOM 3995 C C . ILE A 1 521 ? 20.754 3.961 -30.013 1.00 97.44 521 ILE A C 1
ATOM 3997 O O . ILE A 1 521 ? 20.553 3.822 -31.223 1.00 97.44 521 ILE A O 1
ATOM 4001 N N . THR A 1 522 ? 21.674 4.804 -29.534 1.00 96.56 522 THR A N 1
ATOM 4002 C CA . THR A 1 522 ? 22.472 5.707 -30.380 1.00 96.56 522 THR A CA 1
ATOM 4003 C C . THR A 1 522 ? 23.980 5.656 -30.089 1.00 96.56 522 THR A C 1
ATOM 4005 O O . THR A 1 522 ? 24.599 6.693 -29.826 1.00 96.56 522 THR A O 1
ATOM 4008 N N . PRO A 1 523 ? 24.634 4.480 -30.221 1.00 95.62 523 PRO A N 1
ATOM 4009 C CA . PRO A 1 523 ? 26.049 4.298 -29.866 1.00 95.62 523 PRO A CA 1
ATOM 4010 C C . PRO A 1 523 ? 26.980 5.280 -30.577 1.00 95.62 523 PRO A C 1
ATOM 4012 O O . PRO A 1 523 ? 27.941 5.764 -29.987 1.00 95.62 523 PRO A O 1
ATOM 4015 N N . GLN A 1 524 ? 26.649 5.691 -31.805 1.00 94.62 524 GLN A N 1
ATOM 4016 C CA . GLN A 1 524 ? 27.438 6.662 -32.561 1.00 94.62 524 GLN A CA 1
ATOM 4017 C C . GLN A 1 524 ? 27.556 8.035 -31.875 1.00 94.62 524 GLN A C 1
ATOM 4019 O O . GLN A 1 524 ? 28.551 8.720 -32.109 1.00 94.62 524 GLN A O 1
ATOM 4024 N N . VAL A 1 525 ? 26.599 8.446 -31.032 1.00 96.62 525 VAL A N 1
ATOM 4025 C CA . VAL A 1 525 ? 26.684 9.702 -30.258 1.00 96.62 525 VAL A CA 1
ATOM 4026 C C . VAL A 1 525 ? 27.773 9.591 -29.186 1.00 96.62 525 VAL A C 1
ATOM 4028 O O . VAL A 1 525 ? 28.581 10.505 -29.030 1.00 96.62 525 VAL A O 1
ATOM 4031 N N . PHE A 1 526 ? 27.846 8.444 -28.510 1.00 97.44 526 PHE A N 1
ATOM 4032 C CA . PHE A 1 526 ? 28.810 8.154 -27.449 1.00 97.44 526 PHE A CA 1
ATOM 4033 C C . PHE A 1 526 ? 30.198 7.821 -28.014 1.00 97.44 526 PHE A C 1
ATOM 4035 O O . PHE A 1 526 ? 31.211 8.312 -27.516 1.00 97.44 526 PHE A O 1
ATOM 4042 N N . ASP A 1 527 ? 30.271 7.055 -29.101 1.00 96.06 527 ASP A N 1
ATOM 4043 C CA . ASP A 1 527 ? 31.530 6.645 -29.731 1.00 96.06 527 ASP A CA 1
ATOM 4044 C C . ASP A 1 527 ? 32.222 7.787 -30.480 1.00 96.06 527 ASP A C 1
ATOM 4046 O O . ASP A 1 527 ? 33.452 7.857 -30.487 1.00 96.06 527 ASP A O 1
ATOM 4050 N N . SER A 1 528 ? 31.461 8.746 -31.025 1.00 96.44 528 SER A N 1
ATOM 4051 C CA . SER A 1 528 ? 32.030 9.951 -31.649 1.00 96.44 528 SER A CA 1
ATOM 4052 C C . SER A 1 528 ? 32.754 10.872 -30.659 1.00 96.44 528 SER A C 1
ATOM 4054 O O . SER A 1 528 ? 33.516 11.734 -31.094 1.00 96.44 528 SER A O 1
ATOM 4056 N N . THR A 1 529 ? 32.572 10.689 -29.344 1.00 96.19 529 THR A N 1
ATOM 4057 C CA . THR A 1 529 ? 33.365 11.397 -28.321 1.00 96.19 529 THR A CA 1
ATOM 4058 C C . THR A 1 529 ? 34.817 10.907 -28.263 1.00 96.19 529 THR A C 1
ATOM 4060 O O . THR A 1 529 ? 35.702 11.643 -27.832 1.00 96.19 529 THR A O 1
ATOM 4063 N N . GLY A 1 530 ? 35.073 9.657 -28.672 1.00 94.19 530 GLY A N 1
ATOM 4064 C CA . GLY A 1 530 ? 36.360 8.984 -28.498 1.00 94.19 530 GLY A CA 1
ATOM 4065 C C . GLY A 1 530 ? 36.735 8.656 -27.043 1.00 94.19 530 GLY A C 1
ATOM 4066 O O . GLY A 1 530 ? 37.842 8.169 -26.816 1.00 94.19 530 GLY A O 1
ATOM 4067 N N . ASP A 1 531 ? 35.855 8.899 -26.064 1.00 95.62 531 ASP A N 1
ATOM 4068 C CA . ASP A 1 531 ? 36.138 8.714 -24.638 1.00 95.62 531 ASP A CA 1
ATOM 4069 C C . ASP A 1 531 ? 35.331 7.547 -24.043 1.00 95.62 531 ASP A C 1
ATOM 4071 O O . ASP A 1 531 ? 34.100 7.533 -24.059 1.00 95.62 531 ASP A O 1
ATOM 4075 N N . GLY A 1 532 ? 36.032 6.552 -23.494 1.00 93.81 532 GLY A N 1
ATOM 4076 C CA . GLY A 1 532 ? 35.423 5.391 -22.833 1.00 93.81 532 GLY A CA 1
ATOM 4077 C C . GLY A 1 532 ? 34.836 5.681 -21.446 1.00 93.81 532 GLY A C 1
ATOM 4078 O O . GLY A 1 532 ? 34.219 4.801 -20.859 1.00 93.81 532 GLY A O 1
ATOM 4079 N N . ARG A 1 533 ? 35.027 6.892 -20.902 1.00 96.19 533 ARG A N 1
ATOM 4080 C CA . ARG A 1 533 ? 34.442 7.331 -19.621 1.00 96.19 533 ARG A CA 1
ATOM 4081 C C . ARG A 1 533 ? 33.023 7.882 -19.765 1.00 96.19 533 ARG A C 1
ATOM 4083 O O . ARG A 1 533 ? 32.356 8.082 -18.757 1.00 96.19 533 ARG A O 1
ATOM 4090 N N . VAL A 1 534 ? 32.596 8.164 -20.995 1.00 97.69 534 VAL A N 1
ATOM 4091 C CA . VAL A 1 534 ? 31.260 8.667 -21.332 1.00 97.69 534 VAL A CA 1
ATOM 4092 C C . VAL A 1 534 ? 30.328 7.464 -21.479 1.00 97.69 534 VAL A C 1
ATOM 4094 O O . VAL A 1 534 ? 30.242 6.860 -22.548 1.00 97.69 534 VAL A O 1
ATOM 4097 N N . ILE A 1 535 ? 29.711 7.055 -20.374 1.00 97.12 535 ILE A N 1
ATOM 4098 C CA . ILE A 1 535 ? 28.894 5.832 -20.276 1.00 97.12 535 ILE A CA 1
ATOM 4099 C C . ILE A 1 535 ? 27.390 6.114 -20.211 1.00 97.12 535 ILE A C 1
ATOM 4101 O O . ILE A 1 535 ? 26.598 5.207 -20.421 1.00 97.12 535 ILE A O 1
ATOM 4105 N N . ASP A 1 536 ? 27.021 7.362 -19.938 1.00 97.62 536 ASP A N 1
ATOM 4106 C CA . ASP A 1 536 ? 25.662 7.879 -19.795 1.00 97.62 536 ASP A CA 1
ATOM 4107 C C . ASP A 1 536 ? 25.652 9.389 -20.119 1.00 97.62 536 ASP A C 1
ATOM 4109 O O . ASP A 1 536 ? 26.679 9.985 -20.466 1.00 97.62 536 ASP A O 1
ATOM 4113 N N . GLU A 1 537 ? 24.490 10.029 -20.020 1.00 96.94 537 GLU A N 1
ATOM 4114 C CA . GLU A 1 537 ? 24.318 11.444 -20.357 1.00 96.94 537 GLU A CA 1
ATOM 4115 C C . GLU A 1 537 ? 24.964 12.408 -19.333 1.00 96.94 537 GLU A C 1
ATOM 4117 O O . GLU A 1 537 ? 25.428 13.495 -19.689 1.00 96.94 537 GLU A O 1
ATOM 4122 N N . PHE A 1 538 ? 25.079 11.992 -18.070 1.00 97.31 538 PHE A N 1
ATOM 4123 C CA . PHE A 1 538 ? 25.744 12.734 -16.996 1.00 97.31 538 PHE A CA 1
ATOM 4124 C C . PHE A 1 538 ? 27.264 12.783 -17.213 1.00 97.31 538 PHE A C 1
ATOM 4126 O O . PHE A 1 538 ? 27.872 13.855 -17.200 1.00 97.31 538 PHE A O 1
ATOM 4133 N N . THR A 1 539 ? 27.895 11.642 -17.492 1.00 97.81 539 THR A N 1
ATOM 4134 C CA . THR A 1 539 ? 29.325 11.540 -17.825 1.00 97.81 539 THR A CA 1
ATOM 4135 C C . THR A 1 539 ? 29.654 12.122 -19.199 1.00 97.81 539 THR A C 1
ATOM 4137 O O . THR A 1 539 ? 30.744 12.675 -19.362 1.00 97.81 539 THR A O 1
ATOM 4140 N N . PHE A 1 540 ? 28.715 12.115 -20.155 1.00 97.94 540 PHE A N 1
ATOM 4141 C CA . PHE A 1 540 ? 28.814 12.921 -21.379 1.00 97.94 540 PHE A CA 1
ATOM 4142 C C . PHE A 1 540 ? 28.999 14.403 -21.021 1.00 97.94 540 PHE A C 1
ATOM 4144 O O . PHE A 1 540 ? 29.963 15.027 -21.463 1.00 97.94 540 PHE A O 1
ATOM 4151 N N . GLY A 1 541 ? 28.153 14.939 -20.136 1.00 96.88 541 GLY A N 1
ATOM 4152 C CA . GLY A 1 541 ? 28.288 16.295 -19.595 1.00 96.88 541 GLY A CA 1
ATOM 4153 C C . GLY A 1 541 ? 29.609 16.566 -18.857 1.00 96.88 541 GLY A C 1
ATOM 4154 O O . GLY A 1 541 ? 30.148 17.668 -18.936 1.00 96.88 541 GLY A O 1
ATOM 4155 N N . GLN A 1 542 ? 30.167 15.572 -18.154 1.00 97.06 542 GLN A N 1
ATOM 4156 C CA . GLN A 1 542 ? 31.432 15.727 -17.416 1.00 97.06 542 GLN A CA 1
ATOM 4157 C C . GLN A 1 542 ? 32.686 15.747 -18.300 1.00 97.06 542 GLN A C 1
ATOM 4159 O O . GLN A 1 542 ? 33.683 16.369 -17.921 1.00 97.06 542 GLN A O 1
ATOM 4164 N N . TYR A 1 543 ? 32.688 15.010 -19.417 1.00 98.06 543 TYR A N 1
ATOM 4165 C CA . TYR A 1 543 ? 33.914 14.718 -20.174 1.00 98.06 543 TYR A CA 1
ATOM 4166 C C . TYR A 1 543 ? 33.919 15.233 -21.617 1.00 98.06 543 TYR A C 1
ATOM 4168 O O . TYR A 1 543 ? 35.004 15.387 -22.178 1.00 98.06 543 TYR A O 1
ATOM 4176 N N . VAL A 1 544 ? 32.758 15.548 -22.198 1.00 97.94 544 VAL A N 1
ATOM 4177 C CA . VAL A 1 544 ? 32.642 16.175 -23.524 1.00 97.94 544 VAL A CA 1
ATOM 4178 C C . VAL A 1 544 ? 32.573 17.695 -23.366 1.00 97.94 544 VAL A C 1
ATOM 4180 O O . VAL A 1 544 ? 31.810 18.220 -22.552 1.00 97.94 544 VAL A O 1
ATOM 4183 N N . ASP A 1 545 ? 33.366 18.432 -24.149 1.00 96.75 545 ASP A N 1
ATOM 4184 C CA . ASP A 1 545 ? 33.310 19.895 -24.138 1.00 96.75 545 ASP A CA 1
ATOM 4185 C C . ASP A 1 545 ? 32.024 20.425 -24.793 1.00 96.75 545 ASP A C 1
ATOM 4187 O O . ASP A 1 545 ? 31.447 19.791 -25.677 1.00 96.75 545 ASP A O 1
ATOM 4191 N N . ALA A 1 546 ? 31.601 21.623 -24.390 1.00 96.06 546 ALA A N 1
ATOM 4192 C CA . ALA A 1 546 ? 30.321 22.192 -24.801 1.00 96.06 546 ALA A CA 1
ATOM 4193 C C . ALA A 1 546 ? 30.158 22.375 -26.323 1.00 96.06 546 ALA A C 1
ATOM 4195 O O . ALA A 1 546 ? 29.032 22.2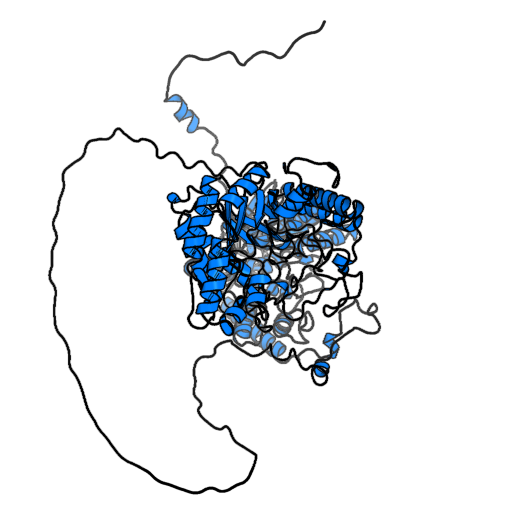99 -26.803 1.00 96.06 546 ALA A O 1
ATOM 4196 N N . ALA A 1 547 ? 31.235 22.587 -27.091 1.00 96.75 547 ALA A N 1
ATOM 4197 C CA . ALA A 1 547 ? 31.144 22.763 -28.543 1.00 96.75 547 ALA A CA 1
ATOM 4198 C C . ALA A 1 547 ? 31.027 21.413 -29.269 1.00 96.75 547 ALA A C 1
ATOM 4200 O O . ALA A 1 547 ? 30.217 21.271 -30.187 1.00 96.75 547 ALA A O 1
ATOM 4201 N N . THR A 1 548 ? 31.778 20.401 -28.822 1.00 97.00 548 THR A N 1
ATOM 4202 C CA . THR A 1 548 ? 31.608 19.015 -29.291 1.00 97.00 548 THR A CA 1
ATOM 4203 C C . THR A 1 548 ? 30.218 18.485 -28.927 1.00 97.00 548 THR A C 1
ATOM 4205 O O . THR A 1 548 ? 29.549 17.877 -29.763 1.00 97.00 548 THR A O 1
ATOM 4208 N N . ALA A 1 549 ? 29.738 18.775 -27.714 1.00 97.44 549 ALA A N 1
ATOM 4209 C CA . ALA A 1 549 ? 28.396 18.430 -27.260 1.00 97.44 549 ALA A CA 1
ATOM 4210 C C . ALA A 1 549 ? 27.303 19.126 -28.090 1.00 97.44 549 ALA A C 1
ATOM 4212 O O . ALA A 1 549 ? 26.388 18.455 -28.564 1.00 97.44 549 ALA A O 1
ATOM 4213 N N . GLU A 1 550 ? 27.412 20.440 -28.325 1.00 97.12 550 GLU A N 1
ATOM 4214 C CA . GLU A 1 550 ? 26.452 21.200 -29.141 1.00 97.12 550 GLU A CA 1
ATOM 4215 C C . GLU A 1 550 ? 26.364 20.626 -30.558 1.00 97.12 550 GLU A C 1
ATOM 4217 O O . GLU A 1 550 ? 25.261 20.400 -31.058 1.00 97.12 550 GLU A O 1
ATOM 4222 N N . GLN A 1 551 ? 27.506 20.307 -31.180 1.00 96.69 551 GLN A N 1
ATOM 4223 C CA . GLN A 1 551 ? 27.542 19.683 -32.502 1.00 96.69 551 GLN A CA 1
ATOM 4224 C C . GLN A 1 551 ? 26.865 18.303 -32.513 1.00 96.69 551 GLN A C 1
ATOM 4226 O O . GLN A 1 551 ? 26.010 18.058 -33.369 1.00 96.69 551 GLN A O 1
ATOM 4231 N N . LEU A 1 552 ? 27.247 17.396 -31.607 1.00 97.38 552 LEU A N 1
ATOM 4232 C CA . LEU A 1 552 ? 26.729 16.023 -31.584 1.00 97.38 552 LEU A CA 1
ATOM 4233 C C . LEU A 1 552 ? 25.227 15.996 -31.279 1.00 97.38 552 LEU A C 1
ATOM 4235 O O . LEU A 1 552 ? 24.459 15.391 -32.028 1.00 97.38 552 LEU A O 1
ATOM 4239 N N . LEU A 1 553 ? 24.800 16.690 -30.222 1.00 97.19 553 LEU A N 1
ATOM 4240 C CA . LEU A 1 553 ? 23.424 16.613 -29.737 1.00 97.19 553 LEU A CA 1
ATOM 4241 C C . LEU A 1 553 ? 22.449 17.393 -30.626 1.00 97.19 553 LEU A C 1
ATOM 4243 O O . LEU A 1 553 ? 21.358 16.900 -30.896 1.00 97.19 553 LEU A O 1
ATOM 4247 N N . THR A 1 554 ? 22.846 18.545 -31.179 1.00 96.19 554 THR A N 1
ATOM 4248 C CA . THR A 1 554 ? 22.010 19.265 -32.160 1.00 96.19 554 THR A CA 1
ATOM 4249 C C . THR A 1 554 ? 21.809 18.427 -33.422 1.00 96.19 554 THR A C 1
ATOM 4251 O O . THR A 1 554 ? 20.676 18.257 -33.867 1.00 96.19 554 THR A O 1
ATOM 4254 N N . THR A 1 555 ? 22.883 17.824 -33.955 1.00 96.50 555 THR A N 1
ATOM 4255 C CA . THR A 1 555 ? 22.794 16.931 -35.125 1.00 96.50 555 THR A CA 1
ATOM 4256 C C . THR A 1 555 ? 21.868 15.746 -34.849 1.00 96.50 555 THR A C 1
ATOM 4258 O O . THR A 1 555 ? 21.050 15.398 -35.700 1.00 96.50 555 THR A O 1
ATOM 4261 N N . HIS A 1 556 ? 21.962 15.151 -33.657 1.00 97.69 556 HIS A N 1
ATOM 4262 C CA . HIS A 1 556 ? 21.077 14.077 -33.208 1.00 97.69 556 HIS A CA 1
ATOM 4263 C C . HIS A 1 556 ? 19.610 14.534 -33.147 1.00 97.69 556 HIS A C 1
ATOM 4265 O O . HIS A 1 556 ? 18.781 13.984 -33.868 1.00 97.69 556 HIS A O 1
ATOM 4271 N N . PHE A 1 557 ? 19.274 15.595 -32.406 1.00 96.88 557 PHE A N 1
ATOM 4272 C CA . PHE A 1 557 ? 17.881 16.049 -32.273 1.00 96.88 557 PHE A CA 1
ATOM 4273 C C . PHE A 1 557 ? 17.256 16.575 -33.577 1.00 96.88 557 PHE A C 1
ATOM 4275 O O . PHE A 1 557 ? 16.035 16.535 -33.712 1.00 96.88 557 PHE A O 1
ATOM 4282 N N . ASP A 1 558 ? 18.053 17.079 -34.526 1.00 94.69 558 ASP A N 1
ATOM 4283 C CA . ASP A 1 558 ? 17.568 17.547 -35.836 1.00 94.69 558 ASP A CA 1
ATOM 4284 C C . ASP A 1 558 ? 17.373 16.420 -36.867 1.00 94.69 558 ASP A C 1
ATOM 4286 O O . ASP A 1 558 ? 16.718 16.640 -37.889 1.00 94.69 558 ASP A O 1
ATOM 4290 N N . THR A 1 559 ? 17.934 15.224 -36.641 1.00 96.50 559 THR A N 1
ATOM 4291 C CA . THR A 1 559 ? 17.933 14.138 -37.645 1.00 96.50 559 THR A CA 1
ATOM 4292 C C . THR A 1 559 ? 17.424 12.787 -37.146 1.00 96.50 559 THR A C 1
ATOM 4294 O O . THR A 1 559 ? 16.986 11.976 -37.967 1.00 96.50 559 THR A O 1
ATOM 4297 N N . PHE A 1 560 ? 17.432 12.526 -35.835 1.00 98.00 560 PHE A N 1
ATOM 4298 C CA . PHE A 1 560 ? 17.040 11.230 -35.289 1.00 98.00 560 PHE A CA 1
ATOM 4299 C C . PHE A 1 560 ? 15.531 11.008 -35.336 1.00 98.00 560 PHE A C 1
ATOM 4301 O O . PHE A 1 560 ? 15.123 9.967 -35.831 1.00 98.00 560 PHE A O 1
ATOM 4308 N N . ILE A 1 561 ? 14.683 11.956 -34.928 1.00 98.44 561 ILE A N 1
ATOM 4309 C CA . ILE A 1 561 ? 13.226 11.869 -35.147 1.00 98.44 561 ILE A CA 1
ATOM 4310 C C . ILE A 1 561 ? 12.750 13.078 -35.941 1.00 98.44 561 ILE A C 1
ATOM 4312 O O . ILE A 1 561 ? 13.083 14.220 -35.641 1.00 98.44 561 ILE A O 1
ATOM 4316 N N . THR A 1 562 ? 11.953 12.808 -36.971 1.00 98.31 562 THR A N 1
ATOM 4317 C CA . THR A 1 562 ? 11.500 13.791 -37.956 1.00 98.31 562 THR A CA 1
ATOM 4318 C C . THR A 1 562 ? 9.993 13.688 -38.191 1.00 98.31 562 THR A C 1
ATOM 4320 O O . THR A 1 562 ? 9.363 12.685 -37.860 1.00 98.31 562 THR A O 1
ATOM 4323 N N . GLN A 1 563 ? 9.395 14.679 -38.859 1.00 97.94 563 GLN A N 1
ATOM 4324 C CA . GLN A 1 563 ? 7.989 14.598 -39.282 1.00 97.94 563 GLN A CA 1
ATOM 4325 C C . GLN A 1 563 ? 7.699 13.386 -40.200 1.00 97.94 563 GLN A C 1
ATOM 4327 O O . GLN A 1 563 ? 6.574 12.887 -40.226 1.00 97.94 563 GLN A O 1
ATOM 4332 N N . GLN A 1 564 ? 8.707 12.883 -40.926 1.00 98.12 564 GLN A N 1
ATOM 4333 C CA . GLN A 1 564 ? 8.586 11.683 -41.759 1.00 98.12 564 GLN A CA 1
ATOM 4334 C C . GLN A 1 564 ? 8.403 10.413 -40.911 1.00 98.12 564 GLN A C 1
ATOM 4336 O O . GLN A 1 564 ? 7.626 9.542 -41.295 1.00 98.12 564 GLN A O 1
ATOM 4341 N N . ASP A 1 565 ? 9.031 10.328 -39.734 1.00 98.62 565 ASP A N 1
ATOM 4342 C CA . ASP A 1 565 ? 8.823 9.210 -38.806 1.00 98.62 565 ASP A CA 1
ATOM 4343 C C . ASP A 1 565 ? 7.360 9.134 -38.345 1.00 98.62 565 ASP A C 1
ATOM 4345 O O . ASP A 1 565 ? 6.779 8.056 -38.331 1.00 98.62 565 ASP A O 1
ATOM 4349 N N . PHE A 1 566 ? 6.711 10.272 -38.074 1.00 98.62 566 PHE A N 1
ATOM 4350 C CA . PHE A 1 566 ? 5.283 10.304 -37.727 1.00 98.62 566 PHE A CA 1
ATOM 4351 C C . PHE A 1 566 ? 4.373 9.837 -38.871 1.00 98.62 566 PHE A C 1
ATOM 4353 O O . PHE A 1 566 ? 3.365 9.173 -38.622 1.00 98.62 566 PHE A O 1
ATOM 4360 N N . ALA A 1 567 ? 4.731 10.128 -40.126 1.00 97.94 567 ALA A N 1
ATOM 4361 C CA . ALA A 1 567 ? 4.011 9.607 -41.287 1.00 97.94 567 ALA A CA 1
ATOM 4362 C C . ALA A 1 567 ? 4.166 8.079 -41.428 1.00 97.94 567 ALA A C 1
ATOM 4364 O O . ALA A 1 567 ? 3.212 7.395 -41.798 1.00 97.94 567 ALA A O 1
ATOM 4365 N N . GLU A 1 568 ? 5.337 7.534 -41.093 1.00 98.38 568 GLU A N 1
ATOM 4366 C CA . GLU A 1 568 ? 5.628 6.095 -41.136 1.00 98.38 568 GLU A CA 1
ATOM 4367 C C . GLU A 1 568 ? 4.991 5.328 -39.968 1.00 98.38 568 GLU A C 1
ATOM 4369 O O . GLU A 1 568 ? 4.372 4.291 -40.196 1.00 98.38 568 GLU A O 1
ATOM 4374 N N . ILE A 1 569 ? 5.039 5.872 -38.747 1.00 98.56 569 ILE A N 1
ATOM 4375 C CA . ILE A 1 569 ? 4.302 5.375 -37.571 1.00 98.56 569 ILE A CA 1
ATOM 4376 C C . ILE A 1 569 ? 2.806 5.288 -37.904 1.00 98.56 569 ILE A C 1
ATOM 4378 O O . ILE A 1 569 ? 2.170 4.259 -37.663 1.00 98.56 569 ILE A O 1
ATOM 4382 N N . LYS A 1 570 ? 2.245 6.327 -38.542 1.00 97.12 570 LYS A N 1
ATOM 4383 C CA . LYS A 1 570 ? 0.838 6.332 -38.968 1.00 97.12 570 LYS A CA 1
ATOM 4384 C C . LYS A 1 570 ? 0.542 5.319 -40.077 1.00 97.12 570 LYS A C 1
ATOM 4386 O O . LYS A 1 570 ? -0.536 4.726 -40.081 1.00 97.12 570 LYS A O 1
ATOM 4391 N N . ALA A 1 571 ? 1.474 5.118 -41.010 1.00 97.38 571 ALA A N 1
ATOM 4392 C CA . ALA A 1 571 ? 1.345 4.133 -42.085 1.00 97.38 571 ALA A CA 1
ATOM 4393 C C . ALA A 1 571 ? 1.385 2.685 -41.564 1.00 97.38 571 ALA A C 1
ATOM 4395 O O . ALA A 1 571 ? 0.640 1.850 -42.070 1.00 97.38 571 ALA A O 1
ATOM 4396 N N . ALA A 1 572 ? 2.161 2.420 -40.508 1.00 97.44 572 ALA A N 1
ATOM 4397 C CA . ALA A 1 572 ? 2.225 1.142 -39.793 1.00 97.44 572 ALA A CA 1
ATOM 4398 C C . ALA A 1 572 ? 1.027 0.887 -38.844 1.00 97.44 572 ALA A C 1
ATOM 4400 O O . ALA A 1 572 ? 1.117 0.081 -37.918 1.00 97.44 572 ALA A O 1
ATOM 4401 N N . GLY A 1 573 ? -0.084 1.613 -39.024 1.00 95.12 573 GLY A N 1
ATOM 4402 C CA . GLY A 1 573 ? -1.330 1.436 -38.270 1.00 95.12 573 GLY A CA 1
ATOM 4403 C C . GLY A 1 573 ? -1.285 1.855 -36.795 1.00 95.12 573 GLY A C 1
ATOM 4404 O O . GLY A 1 573 ? -2.248 1.597 -36.070 1.00 95.12 573 GLY A O 1
ATOM 4405 N N . LEU A 1 574 ? -0.207 2.499 -36.337 1.00 97.56 574 LEU A N 1
ATOM 4406 C CA . LEU A 1 574 ? -0.063 2.944 -34.951 1.00 97.56 574 LEU A CA 1
ATOM 4407 C C . LEU A 1 574 ? -0.864 4.230 -34.678 1.00 97.56 574 LEU A C 1
ATOM 4409 O O . LEU A 1 574 ? -1.149 5.040 -35.568 1.00 97.56 574 LEU A O 1
ATOM 4413 N N . ASN A 1 575 ? -1.256 4.408 -33.416 1.00 96.38 575 ASN A N 1
ATOM 4414 C CA . ASN A 1 575 ? -2.129 5.489 -32.960 1.00 96.38 575 ASN A CA 1
ATOM 4415 C C . ASN A 1 575 ? -1.560 6.334 -31.806 1.00 96.38 575 ASN A C 1
ATOM 4417 O O . ASN A 1 575 ? -2.14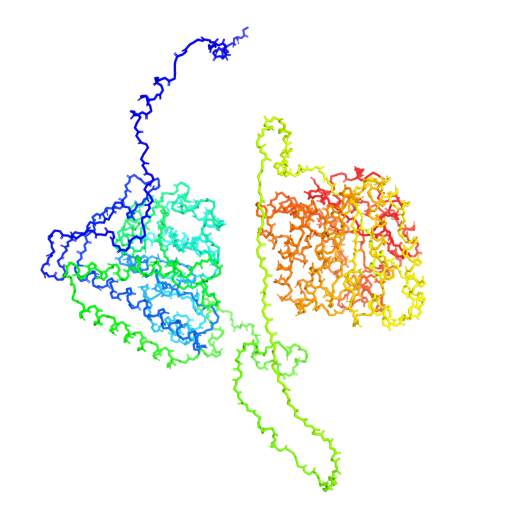9 7.372 -31.498 1.00 96.38 575 ASN A O 1
ATOM 4421 N N . ALA A 1 576 ? -0.426 5.944 -31.215 1.00 98.06 576 ALA A N 1
ATOM 4422 C CA . ALA A 1 576 ? 0.206 6.668 -30.114 1.00 98.06 576 ALA A CA 1
ATOM 4423 C C . ALA A 1 576 ? 1.749 6.637 -30.174 1.00 98.06 576 ALA A C 1
ATOM 4425 O O . ALA A 1 576 ? 2.333 5.736 -30.778 1.00 98.06 576 ALA A O 1
ATOM 4426 N N . VAL A 1 577 ? 2.402 7.595 -29.512 1.00 98.81 577 VAL A N 1
ATOM 4427 C CA . VAL A 1 577 ? 3.835 7.564 -29.168 1.00 98.81 577 VAL A CA 1
ATOM 4428 C C . VAL A 1 577 ? 4.054 7.898 -27.691 1.00 98.81 577 VAL A C 1
ATOM 4430 O O . VAL A 1 577 ? 3.361 8.761 -27.153 1.00 98.81 577 VAL A O 1
ATOM 4433 N N . ARG A 1 578 ? 5.022 7.237 -27.052 1.00 98.88 578 ARG A N 1
ATOM 4434 C CA . ARG A 1 578 ? 5.528 7.582 -25.711 1.00 98.88 578 ARG A CA 1
ATOM 4435 C C . ARG A 1 578 ? 6.888 8.256 -25.866 1.00 98.88 578 ARG A C 1
ATOM 4437 O O . ARG A 1 578 ? 7.711 7.814 -26.672 1.00 98.88 578 ARG A O 1
ATOM 4444 N N . ILE A 1 579 ? 7.082 9.386 -25.192 1.00 98.81 579 ILE A N 1
ATOM 4445 C CA . ILE A 1 579 ? 8.230 10.274 -25.396 1.00 98.81 579 ILE A CA 1
ATOM 4446 C C . ILE A 1 579 ? 8.963 10.477 -24.065 1.00 98.81 579 ILE A C 1
ATOM 4448 O O . ILE A 1 579 ? 8.575 11.364 -23.298 1.00 98.81 579 ILE A O 1
ATOM 4452 N N . PRO A 1 580 ? 10.033 9.699 -23.822 1.00 98.81 580 PRO A N 1
ATOM 4453 C CA . PRO A 1 580 ? 10.997 9.950 -22.758 1.00 98.81 580 PRO A CA 1
ATOM 4454 C C . PRO A 1 580 ? 11.530 11.384 -22.793 1.00 98.81 580 PRO A C 1
ATOM 4456 O O . PRO A 1 580 ? 12.018 11.850 -23.830 1.00 98.81 580 PRO A O 1
ATOM 4459 N N . PHE A 1 581 ? 11.449 12.092 -21.666 1.00 98.62 581 PHE A N 1
ATOM 4460 C CA . PHE A 1 581 ? 11.891 13.478 -21.547 1.00 98.62 581 PHE A CA 1
ATOM 4461 C C . PHE A 1 581 ? 12.606 13.761 -20.209 1.00 98.62 581 PHE A C 1
ATOM 4463 O O . PHE A 1 581 ? 12.121 13.352 -19.153 1.00 98.62 581 PHE A O 1
ATOM 4470 N N . PRO A 1 582 ? 13.751 14.474 -20.209 1.00 97.94 582 PRO A N 1
ATOM 4471 C CA . PRO A 1 582 ? 14.541 14.662 -18.995 1.00 97.94 582 PRO A CA 1
ATOM 4472 C C . PRO A 1 582 ? 14.102 15.854 -18.133 1.00 97.94 582 PRO A C 1
ATOM 4474 O O . PRO A 1 582 ? 13.834 16.946 -18.641 1.00 97.94 582 PRO A O 1
ATOM 4477 N N . HIS A 1 583 ? 14.169 15.701 -16.804 1.00 96.75 583 HIS A N 1
ATOM 4478 C CA . HIS A 1 583 ? 13.913 16.794 -15.852 1.00 96.75 583 HIS A CA 1
ATOM 4479 C C . HIS A 1 583 ? 14.814 18.024 -16.063 1.00 96.75 583 HIS A C 1
ATOM 4481 O O . HIS A 1 583 ? 14.345 19.155 -15.920 1.00 96.75 583 HIS A O 1
ATOM 4487 N N . PHE A 1 584 ? 16.089 17.832 -16.424 1.00 95.44 584 PHE A N 1
ATOM 4488 C CA . PHE A 1 584 ? 17.066 18.919 -16.567 1.00 95.44 584 PHE A CA 1
ATOM 4489 C C . PHE A 1 584 ? 16.764 19.868 -17.740 1.00 95.44 584 PHE A C 1
ATOM 4491 O O . PHE A 1 584 ? 17.223 21.005 -17.732 1.00 95.44 584 PHE A O 1
ATOM 4498 N N . ALA A 1 585 ? 15.949 19.447 -18.715 1.00 96.19 585 ALA A N 1
ATOM 4499 C CA . ALA A 1 585 ? 15.454 20.314 -19.791 1.00 96.19 585 ALA A CA 1
ATOM 4500 C C . ALA A 1 585 ? 14.279 21.218 -19.356 1.00 96.19 585 ALA A C 1
ATOM 4502 O O . ALA A 1 585 ? 13.844 22.084 -20.116 1.00 96.19 585 ALA A O 1
ATOM 4503 N N . ILE A 1 586 ? 13.758 21.020 -18.139 1.00 94.62 586 ILE A N 1
ATOM 4504 C CA . ILE A 1 586 ? 12.722 21.853 -17.513 1.00 94.62 586 ILE A CA 1
ATOM 4505 C C . ILE A 1 586 ? 13.307 22.655 -16.345 1.00 94.62 586 ILE A C 1
ATOM 4507 O O . ILE A 1 586 ? 13.168 23.875 -16.295 1.00 94.62 586 ILE A O 1
ATOM 4511 N N . ASN A 1 587 ? 13.986 21.963 -15.425 1.00 87.94 587 ASN A N 1
ATOM 4512 C CA . ASN A 1 587 ? 14.521 22.495 -14.173 1.00 87.94 587 ASN A CA 1
ATOM 4513 C C . ASN A 1 587 ? 16.047 22.262 -14.081 1.00 87.94 587 ASN A C 1
ATOM 4515 O O . ASN A 1 587 ? 16.487 21.475 -13.240 1.00 87.94 587 ASN A O 1
ATOM 4519 N N . PRO A 1 588 ? 16.870 22.906 -14.932 1.00 88.06 588 PRO A N 1
ATOM 4520 C CA . PRO A 1 588 ? 18.323 22.751 -14.890 1.00 88.06 588 PRO A CA 1
ATOM 4521 C C . PRO A 1 588 ? 18.912 23.325 -13.594 1.00 88.06 588 PRO A C 1
ATOM 4523 O O . PRO A 1 588 ? 18.641 24.474 -13.229 1.00 88.06 588 PRO A O 1
ATOM 4526 N N . THR A 1 589 ? 19.770 22.555 -12.924 1.00 86.50 589 THR A N 1
ATOM 4527 C CA . THR A 1 589 ? 20.587 23.036 -11.802 1.00 86.50 589 THR A CA 1
ATOM 4528 C C . THR A 1 589 ? 22.022 23.330 -12.256 1.00 86.50 589 THR A C 1
ATOM 4530 O O . THR A 1 589 ? 22.444 22.934 -13.338 1.00 86.50 589 THR A O 1
ATOM 4533 N N . ALA A 1 590 ? 22.783 24.076 -11.450 1.00 85.25 590 ALA A N 1
ATOM 4534 C CA . ALA A 1 590 ? 24.154 24.482 -11.793 1.00 85.25 590 ALA A CA 1
ATOM 4535 C C . ALA A 1 590 ? 25.237 23.476 -11.345 1.00 85.25 590 ALA A C 1
ATOM 4537 O O . ALA A 1 590 ? 26.425 23.721 -11.554 1.00 85.25 590 ALA A O 1
ATOM 4538 N N . ASP A 1 591 ? 24.834 22.397 -10.673 1.00 89.56 591 ASP A N 1
ATOM 4539 C CA . ASP A 1 591 ? 25.688 21.328 -10.149 1.00 89.56 591 ASP A CA 1
ATOM 4540 C C . ASP A 1 591 ? 25.563 20.006 -10.926 1.00 89.56 591 ASP A C 1
ATOM 4542 O O . ASP A 1 591 ? 26.439 19.151 -10.800 1.00 89.56 591 ASP A O 1
ATOM 4546 N N . GLU A 1 592 ? 24.533 19.854 -11.764 1.00 94.00 592 GLU A N 1
ATOM 4547 C CA . GLU A 1 592 ? 24.421 18.744 -12.712 1.00 94.00 592 GLU A CA 1
ATOM 4548 C C . GLU A 1 592 ? 25.015 19.144 -14.082 1.00 94.00 592 GLU A C 1
ATOM 4550 O O . GLU A 1 592 ? 24.787 20.257 -14.556 1.00 94.00 592 GLU A O 1
ATOM 4555 N N . PRO A 1 593 ? 25.801 18.272 -14.740 1.00 96.19 593 PRO A N 1
ATOM 4556 C CA . PRO A 1 593 ? 26.627 18.626 -15.898 1.00 96.19 593 PRO A CA 1
ATOM 4557 C C . PRO A 1 593 ? 25.881 18.566 -17.246 1.00 96.19 593 PRO A C 1
ATOM 4559 O O . PRO A 1 593 ? 26.513 18.614 -18.299 1.00 96.19 593 PRO A O 1
ATOM 4562 N N . PHE A 1 594 ? 24.556 18.398 -17.239 1.00 96.81 594 PHE A N 1
ATOM 4563 C CA . PHE A 1 594 ? 23.766 18.130 -18.441 1.00 96.81 594 PHE A CA 1
ATOM 4564 C C . PHE A 1 594 ? 23.713 19.320 -19.416 1.00 96.81 594 PHE A C 1
ATOM 4566 O O . PHE A 1 594 ? 23.587 20.479 -19.019 1.00 96.81 594 PHE A O 1
ATOM 4573 N N . TYR A 1 595 ? 23.712 19.024 -20.719 1.00 95.69 595 TYR A N 1
ATOM 4574 C CA . TYR A 1 595 ? 23.503 20.015 -21.778 1.00 95.69 595 TYR A CA 1
ATOM 4575 C C . TYR A 1 595 ? 22.077 19.932 -22.339 1.00 95.69 595 TYR A C 1
ATOM 4577 O O . TYR A 1 595 ? 21.727 18.899 -22.901 1.00 95.69 595 TYR A O 1
ATOM 4585 N N . ASP A 1 596 ? 21.279 21.007 -22.271 1.00 92.12 596 ASP A N 1
ATOM 4586 C CA . ASP A 1 596 ? 19.883 21.042 -22.767 1.00 92.12 596 ASP A CA 1
ATOM 4587 C C . ASP A 1 596 ? 19.729 21.322 -24.283 1.00 92.12 596 ASP A C 1
ATOM 4589 O O . ASP A 1 596 ? 18.943 20.650 -24.948 1.00 92.12 596 ASP A O 1
ATOM 4593 N N . PHE A 1 597 ? 20.444 22.299 -24.849 1.00 94.62 597 PHE A N 1
ATOM 4594 C CA . PHE A 1 597 ? 20.338 22.696 -26.271 1.00 94.62 597 PHE A CA 1
ATOM 4595 C C . PHE A 1 597 ? 18.892 22.855 -26.824 1.00 94.62 597 PHE A C 1
ATOM 4597 O O . PHE A 1 597 ? 18.629 22.606 -28.006 1.00 94.62 597 PHE A O 1
ATOM 4604 N N . GLY A 1 598 ? 17.946 23.293 -25.985 1.00 94.69 598 GLY A N 1
ATOM 4605 C CA . GLY A 1 598 ? 16.559 23.574 -26.354 1.00 94.69 598 GLY A CA 1
ATOM 4606 C C . GLY A 1 598 ? 15.654 22.345 -26.483 1.00 94.69 598 GLY A C 1
ATOM 4607 O O . GLY A 1 598 ? 14.735 22.371 -27.308 1.00 94.69 598 GLY A O 1
ATOM 4608 N N . ARG A 1 599 ? 15.866 21.269 -25.705 1.00 96.31 599 ARG A N 1
ATOM 4609 C CA . ARG A 1 599 ? 15.032 20.045 -25.774 1.00 96.31 599 ARG A CA 1
ATOM 4610 C C . ARG A 1 599 ? 13.542 20.339 -25.618 1.00 96.31 599 ARG A C 1
ATOM 4612 O O . ARG A 1 599 ? 12.739 19.725 -26.313 1.00 96.31 599 ARG A O 1
ATOM 4619 N N . LEU A 1 600 ? 13.157 21.294 -24.769 1.00 96.81 600 LEU A N 1
ATOM 4620 C CA . LEU A 1 600 ? 11.746 21.623 -24.537 1.00 96.81 600 LEU A CA 1
ATOM 4621 C C . LEU A 1 600 ? 11.048 22.191 -25.790 1.00 96.81 600 LEU A C 1
ATOM 4623 O O . LEU A 1 600 ? 9.963 21.734 -26.142 1.00 96.81 600 LEU A O 1
ATOM 4627 N N . ASP A 1 601 ? 11.655 23.126 -26.525 1.00 97.12 601 ASP A N 1
ATOM 4628 C CA . ASP A 1 601 ? 11.050 23.646 -27.768 1.00 97.12 601 ASP A CA 1
ATOM 4629 C C . ASP A 1 601 ? 11.095 22.614 -28.915 1.00 97.12 601 ASP A C 1
ATOM 4631 O O . ASP A 1 601 ? 10.223 22.592 -29.795 1.00 97.12 601 ASP A O 1
ATOM 4635 N N . ARG A 1 602 ? 12.052 21.678 -28.863 1.00 98.00 602 ARG A N 1
ATOM 4636 C CA . ARG A 1 602 ? 12.099 20.506 -29.748 1.00 98.00 602 ARG A CA 1
ATOM 4637 C C . ARG A 1 602 ? 10.964 19.522 -29.435 1.00 98.00 602 ARG A C 1
ATOM 4639 O O . ARG A 1 602 ? 10.285 19.087 -30.363 1.00 98.00 602 ARG A O 1
ATOM 4646 N N . LEU A 1 603 ? 10.661 19.261 -28.161 1.00 98.44 603 LEU A N 1
ATOM 4647 C CA . LEU A 1 603 ? 9.501 18.464 -27.739 1.00 98.44 603 LEU A CA 1
ATOM 4648 C C . LEU A 1 603 ? 8.186 19.083 -28.232 1.00 98.44 603 LEU A C 1
ATOM 4650 O O . LEU A 1 603 ? 7.379 18.378 -28.833 1.00 98.44 603 LEU A O 1
ATOM 4654 N N . LYS A 1 604 ? 7.985 20.400 -28.081 1.00 98.19 604 LYS A N 1
ATOM 4655 C CA . LYS A 1 604 ? 6.792 21.099 -28.614 1.00 98.19 604 LYS A CA 1
ATOM 4656 C C . LYS A 1 604 ? 6.634 20.911 -30.124 1.00 98.19 604 LYS A C 1
ATOM 4658 O O . LYS A 1 604 ? 5.518 20.747 -30.616 1.00 98.19 604 LYS A O 1
ATOM 4663 N N . THR A 1 605 ? 7.750 20.892 -30.853 1.00 98.06 605 THR A N 1
ATOM 4664 C CA . THR A 1 605 ? 7.777 20.632 -32.300 1.00 98.06 605 THR A CA 1
ATOM 4665 C C . THR A 1 605 ? 7.362 19.190 -32.622 1.00 98.06 605 THR A C 1
ATOM 4667 O O . THR A 1 605 ? 6.499 18.981 -33.475 1.00 98.06 605 THR A O 1
ATOM 4670 N N . VAL A 1 606 ? 7.893 18.206 -31.888 1.00 98.44 606 VAL A N 1
ATOM 4671 C CA . VAL A 1 606 ? 7.553 16.775 -32.017 1.00 98.44 606 VAL A CA 1
ATOM 4672 C C . VAL A 1 606 ? 6.081 16.500 -31.669 1.00 98.44 606 VAL A C 1
ATOM 4674 O O . VAL A 1 606 ? 5.389 15.818 -32.424 1.00 98.44 606 VAL A O 1
ATOM 4677 N N . VAL A 1 607 ? 5.555 17.096 -30.593 1.00 98.56 607 VAL A N 1
ATOM 4678 C CA . VAL A 1 607 ? 4.121 17.043 -30.238 1.00 98.56 607 VAL A CA 1
ATOM 4679 C C . VAL A 1 607 ? 3.258 17.695 -31.329 1.00 98.56 607 VAL A C 1
ATOM 4681 O O . VAL A 1 607 ? 2.174 17.202 -31.641 1.00 98.56 607 VAL A O 1
ATOM 4684 N N . GLY A 1 608 ? 3.747 18.762 -31.970 1.00 97.88 608 GLY A N 1
ATOM 4685 C CA . GLY A 1 608 ? 3.119 19.360 -33.151 1.00 97.88 608 GLY A CA 1
ATOM 4686 C C . GLY A 1 608 ? 3.003 18.387 -34.331 1.00 97.88 608 GLY A C 1
ATOM 4687 O O . GLY A 1 608 ? 1.935 18.291 -34.935 1.00 97.88 608 GLY A O 1
ATOM 4688 N N . TRP A 1 609 ? 4.054 17.614 -34.627 1.00 98.31 609 TRP A N 1
ATOM 4689 C CA . TRP A 1 609 ? 4.009 16.567 -35.658 1.00 98.31 609 TRP A CA 1
ATOM 4690 C C . TRP A 1 609 ? 3.040 15.433 -35.297 1.00 98.31 609 TRP A C 1
ATOM 4692 O O . TRP A 1 609 ? 2.290 14.985 -36.163 1.00 98.31 609 TRP A O 1
ATOM 4702 N N . ALA A 1 610 ? 3.000 15.014 -34.028 1.00 97.94 610 ALA A N 1
ATOM 4703 C CA . ALA A 1 610 ? 2.057 14.007 -33.541 1.00 97.94 610 ALA A CA 1
ATOM 4704 C C . ALA A 1 610 ? 0.595 14.457 -33.712 1.00 97.94 610 ALA A C 1
ATOM 4706 O O . ALA A 1 610 ? -0.211 13.735 -34.307 1.00 97.94 610 ALA A O 1
ATOM 4707 N N . ARG A 1 611 ? 0.277 15.691 -33.288 1.00 96.44 611 ARG A N 1
ATOM 4708 C CA . ARG A 1 611 ? -1.027 16.343 -33.495 1.00 96.44 611 ARG A CA 1
ATOM 4709 C C . ARG A 1 611 ? -1.429 16.323 -34.970 1.00 96.44 611 ARG A C 1
ATOM 4711 O O . ARG A 1 611 ? -2.536 15.900 -35.296 1.00 96.44 611 ARG A O 1
ATOM 4718 N N . ASP A 1 612 ? -0.531 16.748 -35.857 1.00 96.50 612 ASP A N 1
ATOM 4719 C CA . ASP A 1 612 ? -0.822 16.891 -37.290 1.00 96.50 612 ASP A CA 1
ATOM 4720 C C . ASP A 1 612 ? -0.944 15.538 -38.019 1.00 96.50 612 ASP A C 1
ATOM 4722 O O . ASP A 1 612 ? -1.656 15.439 -39.018 1.00 96.50 612 ASP A O 1
ATOM 4726 N N . ALA A 1 613 ? -0.324 14.476 -37.491 1.00 95.88 613 ALA A N 1
ATOM 4727 C CA . ALA A 1 613 ? -0.505 13.092 -37.941 1.00 95.88 613 ALA A CA 1
ATOM 4728 C C . ALA A 1 613 ? -1.737 12.389 -37.324 1.00 95.88 613 ALA A C 1
ATOM 4730 O O . ALA A 1 613 ? -2.074 11.264 -37.712 1.00 95.88 613 ALA A O 1
ATOM 4731 N N . GLY A 1 614 ? -2.413 13.014 -36.352 1.00 94.75 614 GLY A N 1
ATO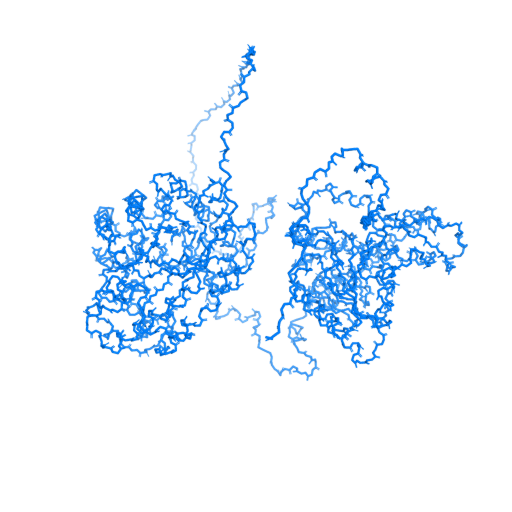M 4732 C CA . GLY A 1 614 ? -3.479 12.382 -35.573 1.00 94.75 614 GLY A CA 1
ATOM 4733 C C . GLY A 1 614 ? -2.967 11.194 -34.752 1.00 94.75 614 GLY A C 1
ATOM 4734 O O . GLY A 1 614 ? -3.543 10.105 -34.815 1.00 94.75 614 GLY A O 1
ATOM 4735 N N . ILE A 1 615 ? -1.847 11.383 -34.056 1.00 96.62 615 ILE A N 1
ATOM 4736 C CA . ILE A 1 615 ? -1.194 10.423 -33.158 1.00 96.62 615 ILE A CA 1
ATOM 4737 C C . ILE A 1 615 ? -1.252 10.989 -31.733 1.00 96.62 615 ILE A C 1
ATOM 4739 O O . ILE A 1 615 ? -0.953 12.163 -31.516 1.00 96.62 615 ILE A O 1
ATOM 4743 N N . ARG A 1 616 ? -1.653 10.153 -30.772 1.00 96.25 616 ARG A N 1
ATOM 4744 C CA . ARG A 1 616 ? -1.703 10.494 -29.341 1.00 96.25 616 ARG A CA 1
ATOM 4745 C C . ARG A 1 616 ? -0.298 10.484 -28.743 1.00 96.25 616 ARG A C 1
ATOM 4747 O O . ARG A 1 616 ? 0.548 9.711 -29.184 1.00 96.25 616 ARG A O 1
ATOM 4754 N N . VAL A 1 617 ? -0.050 11.315 -27.741 1.00 98.50 617 VAL A N 1
ATOM 4755 C CA . VAL A 1 617 ? 1.259 11.448 -27.098 1.00 98.50 617 VAL A CA 1
ATOM 4756 C C . VAL A 1 617 ? 1.146 11.165 -25.608 1.00 98.50 617 VAL A C 1
ATOM 4758 O O . VAL A 1 617 ? 0.316 11.754 -24.914 1.00 98.50 617 VAL A O 1
ATOM 4761 N N . TRP A 1 618 ? 2.026 10.300 -25.122 1.00 98.56 618 TRP A N 1
ATOM 4762 C CA . TRP A 1 618 ? 2.421 10.230 -23.723 1.00 98.56 618 TRP A CA 1
ATOM 4763 C C . TRP A 1 618 ? 3.748 10.978 -23.581 1.00 98.56 618 TRP A C 1
ATOM 4765 O O . TRP A 1 618 ? 4.695 10.688 -24.315 1.00 98.56 618 TRP A O 1
ATOM 4775 N N . VAL A 1 619 ? 3.808 11.962 -22.685 1.00 98.69 619 VAL A N 1
ATOM 4776 C CA . VAL A 1 619 ? 5.068 12.622 -22.305 1.00 98.69 619 VAL A CA 1
ATOM 4777 C C . VAL A 1 619 ? 5.496 12.041 -20.967 1.00 98.69 619 VAL A C 1
ATOM 4779 O O . VAL A 1 619 ? 4.736 12.107 -20.004 1.00 98.69 619 VAL A O 1
ATOM 4782 N N . ASP A 1 620 ? 6.690 11.470 -20.919 1.00 98.56 620 ASP A N 1
ATOM 4783 C CA . ASP A 1 620 ? 7.196 10.738 -19.762 1.00 98.56 620 ASP A CA 1
ATOM 4784 C C . ASP A 1 620 ? 8.383 11.472 -19.128 1.00 98.56 620 ASP A C 1
ATOM 4786 O O . ASP A 1 620 ? 9.329 11.858 -19.821 1.00 98.56 620 ASP A O 1
ATOM 4790 N N . LEU A 1 621 ? 8.332 11.679 -17.808 1.00 98.62 621 LEU A N 1
ATOM 4791 C CA . LEU A 1 621 ? 9.461 12.197 -17.041 1.00 98.62 621 LEU A CA 1
ATOM 4792 C C . LEU A 1 621 ? 10.457 11.061 -16.760 1.00 98.62 621 LEU A C 1
ATOM 4794 O O . LEU A 1 621 ? 10.505 10.477 -15.677 1.00 98.62 621 LEU A O 1
ATOM 4798 N N . HIS A 1 622 ? 11.275 10.775 -17.769 1.00 98.69 622 HIS A N 1
ATOM 4799 C CA . HIS A 1 622 ? 12.117 9.581 -17.816 1.00 98.69 622 HIS A CA 1
ATOM 4800 C C . HIS A 1 622 ? 13.357 9.659 -16.904 1.00 98.69 622 HIS A C 1
ATOM 4802 O O . HIS A 1 622 ? 13.983 8.649 -16.587 1.00 98.69 622 HIS A O 1
ATOM 4808 N N . THR A 1 623 ? 13.732 10.864 -16.460 1.00 98.00 623 THR A N 1
ATOM 4809 C CA . THR A 1 623 ? 14.900 11.095 -15.597 1.00 98.00 623 THR A CA 1
ATOM 4810 C C . THR A 1 623 ? 14.568 12.041 -14.451 1.00 98.00 623 THR A C 1
ATOM 4812 O O . THR A 1 623 ? 13.862 13.031 -14.654 1.00 98.00 623 THR A O 1
ATOM 4815 N N . ALA A 1 624 ? 15.162 11.820 -13.275 1.00 97.00 624 ALA A N 1
ATOM 4816 C CA . ALA A 1 624 ? 15.093 12.748 -12.145 1.00 97.00 624 ALA A CA 1
ATOM 4817 C C . ALA A 1 624 ? 16.457 12.955 -11.457 1.00 97.00 624 ALA A C 1
ATOM 4819 O O . ALA A 1 624 ? 17.314 12.069 -11.472 1.00 97.00 624 ALA A O 1
ATOM 4820 N N . ARG A 1 625 ? 16.650 14.126 -10.829 1.00 96.31 625 ARG A N 1
ATOM 4821 C CA . ARG A 1 625 ? 17.899 14.507 -10.141 1.00 96.31 625 ARG A CA 1
ATOM 4822 C C . ARG A 1 625 ? 18.307 13.453 -9.113 1.00 96.31 625 ARG A C 1
ATOM 4824 O O . ARG A 1 625 ? 17.508 13.065 -8.259 1.00 96.31 625 ARG A O 1
ATOM 4831 N N . GLY A 1 626 ? 19.555 12.998 -9.193 1.00 94.75 626 GLY A N 1
ATOM 4832 C CA . GLY A 1 626 ? 20.083 11.911 -8.357 1.00 94.75 626 GLY A CA 1
ATOM 4833 C C . GLY A 1 626 ? 19.645 10.491 -8.754 1.00 94.75 626 GLY A C 1
ATOM 4834 O O . GLY A 1 626 ? 19.989 9.561 -8.032 1.00 94.75 626 GLY A O 1
ATOM 4835 N N . SER A 1 627 ? 18.934 10.316 -9.874 1.00 97.75 627 SER A N 1
ATOM 4836 C CA . SER A 1 627 ? 18.394 9.054 -10.411 1.00 97.75 627 SER A CA 1
ATOM 4837 C C . SER A 1 627 ? 17.355 8.331 -9.539 1.00 97.75 627 SER A C 1
ATOM 4839 O O . SER A 1 627 ? 17.514 8.160 -8.325 1.00 97.75 627 SER A O 1
ATOM 4841 N N . GLN A 1 628 ? 16.287 7.856 -10.184 1.00 98.19 628 GLN A N 1
ATOM 4842 C CA . GLN A 1 628 ? 15.247 7.018 -9.587 1.00 98.19 628 GLN A CA 1
ATOM 4843 C C . GLN A 1 628 ? 15.536 5.503 -9.653 1.00 98.19 628 GLN A C 1
ATOM 4845 O O . GLN A 1 628 ? 14.851 4.740 -8.972 1.00 98.19 628 GLN A O 1
ATOM 4850 N N . ASN A 1 629 ? 16.536 5.062 -10.432 1.00 97.75 629 ASN A N 1
ATOM 4851 C CA . ASN A 1 629 ? 16.821 3.637 -10.685 1.00 97.75 629 ASN A CA 1
ATOM 4852 C C . ASN A 1 629 ? 18.312 3.250 -10.774 1.00 97.75 629 ASN A C 1
ATOM 4854 O O . ASN A 1 629 ? 18.646 2.077 -10.642 1.00 97.75 629 ASN A O 1
ATOM 4858 N N . GLY A 1 630 ? 19.226 4.208 -10.935 1.00 96.88 630 GLY A N 1
ATOM 4859 C CA . GLY A 1 630 ? 20.655 3.956 -11.123 1.00 96.88 630 GLY A CA 1
ATOM 4860 C C . GLY A 1 630 ? 21.025 3.409 -12.507 1.00 96.88 630 GLY A C 1
ATOM 4861 O O . GLY A 1 630 ? 22.134 2.895 -12.671 1.00 96.88 630 GLY A O 1
ATOM 4862 N N . PHE A 1 631 ? 20.131 3.492 -13.493 1.00 97.44 631 PHE A N 1
ATOM 4863 C CA . PHE A 1 631 ? 20.367 3.052 -14.870 1.00 97.44 631 PHE A CA 1
ATOM 4864 C C . PHE A 1 631 ? 20.897 4.210 -15.734 1.00 97.44 631 PHE A C 1
ATOM 4866 O O . PHE A 1 631 ? 20.745 5.386 -15.400 1.00 97.44 631 PHE A O 1
ATOM 4873 N N . ASP A 1 632 ? 21.507 3.891 -16.874 1.00 96.69 632 ASP A N 1
ATOM 4874 C CA . ASP A 1 632 ? 21.893 4.891 -17.876 1.00 96.69 632 ASP A CA 1
ATOM 4875 C C . ASP A 1 632 ? 20.671 5.525 -18.564 1.00 96.69 632 ASP A C 1
ATOM 4877 O O . ASP A 1 632 ? 20.733 6.708 -18.902 1.00 96.69 632 ASP A O 1
ATOM 4881 N N . ASN A 1 633 ? 19.534 4.816 -18.660 1.00 97.12 633 ASN A N 1
ATOM 4882 C CA . ASN A 1 633 ? 18.269 5.392 -19.143 1.00 97.12 633 ASN A CA 1
ATOM 4883 C C . ASN A 1 633 ? 17.761 6.570 -18.286 1.00 97.12 633 ASN A C 1
ATOM 4885 O O . ASN A 1 633 ? 17.165 7.493 -18.828 1.00 97.12 633 ASN A O 1
ATOM 4889 N N . SER A 1 634 ? 18.093 6.661 -16.989 1.00 97.25 634 SER A N 1
ATOM 4890 C CA . SER A 1 634 ? 17.784 7.859 -16.190 1.00 97.25 634 SER A CA 1
ATOM 4891 C C . SER A 1 634 ? 18.785 9.008 -16.410 1.00 97.25 634 SER A C 1
ATOM 4893 O O . SER A 1 634 ? 18.844 9.944 -15.608 1.00 97.25 634 SER A O 1
ATOM 4895 N N . GLY A 1 635 ? 19.649 8.908 -17.420 1.00 95.38 635 GLY A N 1
ATOM 4896 C CA . GLY A 1 635 ? 20.741 9.831 -17.715 1.00 95.38 635 GLY A CA 1
ATOM 4897 C C . GLY A 1 635 ? 21.947 9.748 -16.770 1.00 95.38 635 GLY A C 1
ATOM 4898 O O . GLY A 1 635 ? 22.935 10.425 -17.038 1.00 95.38 635 GLY A O 1
ATOM 4899 N N . HIS A 1 636 ? 21.903 8.961 -15.685 1.00 95.69 636 HIS A N 1
ATOM 4900 C CA . HIS A 1 636 ? 22.974 8.875 -14.680 1.00 95.69 636 HIS A CA 1
ATOM 4901 C C . HIS A 1 636 ? 23.006 7.483 -14.023 1.00 95.69 636 HIS A C 1
ATOM 4903 O O . HIS A 1 636 ? 22.278 7.208 -13.064 1.00 95.69 636 HIS A O 1
ATOM 4909 N N . LYS A 1 637 ? 23.891 6.619 -14.526 1.00 95.75 637 LYS A N 1
ATOM 4910 C CA . LYS A 1 637 ? 24.096 5.248 -14.061 1.00 95.75 637 LYS A CA 1
ATOM 4911 C C . LYS A 1 637 ? 24.832 5.234 -12.719 1.00 95.75 637 LYS A C 1
ATOM 4913 O O . LYS A 1 637 ? 25.820 5.941 -12.528 1.00 95.75 637 LYS A O 1
ATOM 4918 N N . GLY A 1 638 ? 24.397 4.385 -11.788 1.00 93.31 638 GLY A N 1
ATOM 4919 C CA . GLY A 1 638 ? 25.026 4.219 -10.478 1.00 93.31 638 GLY A CA 1
ATOM 4920 C C . GLY A 1 638 ? 24.020 4.130 -9.333 1.00 93.31 638 GLY A C 1
ATOM 4921 O O . GLY A 1 638 ? 23.276 3.161 -9.224 1.00 93.31 638 GLY A O 1
ATOM 4922 N N . SER A 1 639 ? 24.042 5.111 -8.430 1.00 90.94 639 SER A N 1
ATOM 4923 C CA . SER A 1 639 ? 23.247 5.090 -7.195 1.00 90.94 639 SER A CA 1
ATOM 4924 C C . SER A 1 639 ? 21.915 5.823 -7.356 1.00 90.94 639 SER A C 1
ATOM 4926 O O . SER A 1 639 ? 21.905 7.045 -7.492 1.00 90.94 639 SER A O 1
ATOM 4928 N N . ALA A 1 640 ? 20.794 5.108 -7.228 1.00 95.12 640 ALA A N 1
ATOM 4929 C CA . ALA A 1 640 ? 19.463 5.709 -7.143 1.00 95.12 640 ALA A CA 1
ATOM 4930 C C . ALA A 1 640 ? 19.299 6.512 -5.833 1.00 95.12 640 ALA A C 1
ATOM 4932 O O . ALA A 1 640 ? 19.132 5.943 -4.754 1.00 95.12 640 ALA A O 1
ATOM 4933 N N . THR A 1 641 ? 19.351 7.843 -5.914 1.00 96.38 641 THR A N 1
ATOM 4934 C CA . THR A 1 641 ? 19.321 8.777 -4.765 1.00 96.38 641 THR A CA 1
ATOM 4935 C C . THR A 1 641 ? 18.264 9.880 -4.888 1.00 96.38 641 THR A C 1
ATOM 4937 O O . THR A 1 641 ? 18.138 10.726 -4.001 1.00 96.38 641 THR A O 1
ATOM 4940 N N . TRP A 1 642 ? 17.428 9.851 -5.931 1.00 96.81 642 TRP A N 1
ATOM 4941 C CA . TRP A 1 642 ? 16.266 10.738 -6.062 1.00 96.81 642 TRP A CA 1
ATOM 4942 C C . TRP A 1 642 ? 15.400 10.753 -4.790 1.00 96.81 642 TRP A C 1
ATOM 4944 O O . TRP A 1 642 ? 15.084 11.819 -4.267 1.00 96.81 642 TRP A O 1
ATOM 4954 N N . HIS A 1 643 ? 15.103 9.571 -4.239 1.00 96.38 643 HIS A N 1
ATOM 4955 C CA . HIS A 1 643 ? 14.219 9.394 -3.084 1.00 96.38 643 HIS A CA 1
ATOM 4956 C C . HIS A 1 643 ? 14.763 9.958 -1.755 1.00 96.38 643 HIS A C 1
ATOM 4958 O O . HIS A 1 643 ? 13.975 10.286 -0.870 1.00 96.38 643 HIS A O 1
ATOM 4964 N N . THR A 1 644 ? 16.086 10.097 -1.590 1.00 95.19 644 THR A N 1
ATOM 4965 C CA . THR A 1 644 ? 16.676 10.651 -0.354 1.00 95.19 644 THR A CA 1
ATOM 4966 C C . THR A 1 644 ? 16.591 12.181 -0.324 1.00 95.19 644 THR A C 1
ATOM 4968 O O . THR A 1 644 ? 16.409 12.798 0.724 1.00 95.19 644 THR A O 1
ATOM 4971 N N . GLU A 1 645 ? 16.738 12.788 -1.502 1.00 93.06 645 GLU A N 1
ATOM 4972 C CA . GLU A 1 645 ? 16.553 14.202 -1.826 1.00 93.06 645 GLU A CA 1
ATOM 4973 C C . GLU A 1 645 ? 15.101 14.708 -1.852 1.00 93.06 645 GLU A C 1
ATOM 4975 O O . GLU A 1 645 ? 14.527 14.765 -2.935 1.00 93.06 645 GLU A O 1
ATOM 4980 N N . GLN A 1 646 ? 14.510 15.226 -0.766 1.00 94.06 646 GLN A N 1
ATOM 4981 C CA . GLN A 1 646 ? 13.200 15.917 -0.879 1.00 94.06 646 GLN A CA 1
ATOM 4982 C C . GLN A 1 646 ? 13.223 17.073 -1.910 1.00 94.06 646 GLN A C 1
ATOM 4984 O O . GLN A 1 646 ? 12.198 17.395 -2.508 1.00 94.06 646 GLN A O 1
ATOM 4989 N N . GLN A 1 647 ? 14.387 17.687 -2.159 1.00 94.31 647 GLN A N 1
ATOM 4990 C CA . GLN A 1 647 ? 14.556 18.676 -3.232 1.00 94.31 647 GLN A CA 1
ATOM 4991 C C . GLN A 1 647 ? 14.496 18.047 -4.637 1.00 94.31 647 GLN A C 1
ATOM 4993 O O . GLN A 1 647 ? 13.977 18.680 -5.551 1.00 94.31 647 GLN A O 1
ATOM 4998 N N . ASN A 1 648 ? 14.939 16.797 -4.801 1.00 96.19 648 ASN A N 1
ATOM 4999 C CA . ASN A 1 648 ? 14.878 16.044 -6.060 1.00 96.19 648 ASN A CA 1
ATOM 5000 C C . ASN A 1 648 ? 13.434 15.625 -6.372 1.00 96.19 648 ASN A C 1
ATOM 5002 O O . ASN A 1 648 ? 12.959 15.806 -7.493 1.00 96.19 648 ASN A O 1
ATOM 5006 N N . VAL A 1 649 ? 12.709 15.147 -5.353 1.00 97.81 649 VAL A N 1
ATOM 5007 C CA . VAL A 1 649 ? 11.267 14.855 -5.426 1.00 97.81 649 VAL A CA 1
ATOM 5008 C C . VAL A 1 649 ? 10.487 16.116 -5.822 1.00 97.81 649 VAL A C 1
ATOM 5010 O O . VAL A 1 649 ? 9.678 16.081 -6.748 1.00 97.81 649 VAL A O 1
ATOM 5013 N N . ASN A 1 650 ? 10.782 17.260 -5.194 1.00 96.81 650 ASN A N 1
ATOM 5014 C CA . ASN A 1 650 ? 10.154 18.539 -5.538 1.00 96.81 650 ASN A CA 1
ATOM 5015 C C . ASN A 1 650 ? 10.504 19.001 -6.965 1.00 96.81 650 ASN A C 1
ATOM 5017 O O . ASN A 1 650 ? 9.607 19.395 -7.704 1.00 96.81 650 ASN A O 1
ATOM 5021 N N . GLY A 1 651 ? 11.774 18.911 -7.375 1.00 96.25 651 GLY A N 1
ATOM 5022 C CA . GLY A 1 651 ? 12.219 19.284 -8.723 1.00 96.25 651 GLY A CA 1
ATOM 5023 C C . GLY A 1 651 ? 11.549 18.461 -9.827 1.00 96.25 651 GLY A C 1
ATOM 5024 O O . GLY A 1 651 ? 11.227 19.003 -10.886 1.00 96.25 651 GLY A O 1
ATOM 5025 N N . ALA A 1 652 ? 11.253 17.186 -9.554 1.00 97.81 652 ALA A N 1
ATOM 5026 C CA . ALA A 1 652 ? 10.442 16.342 -10.424 1.00 97.81 652 ALA A CA 1
ATOM 5027 C C . ALA A 1 652 ? 8.956 16.767 -10.432 1.00 97.81 652 ALA A C 1
ATOM 5029 O O . ALA A 1 652 ? 8.363 16.869 -11.502 1.00 97.81 652 ALA A O 1
ATOM 5030 N N . LEU A 1 653 ? 8.341 17.085 -9.281 1.00 98.12 653 LEU A N 1
ATOM 5031 C CA . LEU A 1 653 ? 6.951 17.589 -9.227 1.00 98.12 653 LEU A CA 1
ATOM 5032 C C . LEU A 1 653 ? 6.779 18.922 -9.970 1.00 98.12 653 LEU A C 1
ATOM 5034 O O . LEU A 1 653 ? 5.751 19.164 -10.610 1.00 98.12 653 LEU A O 1
ATOM 5038 N N . ASP A 1 654 ? 7.775 19.798 -9.887 1.00 96.44 654 ASP A N 1
ATOM 5039 C CA . ASP A 1 654 ? 7.764 21.081 -10.581 1.00 96.44 654 ASP A CA 1
ATOM 5040 C C . ASP A 1 654 ? 8.022 20.899 -12.091 1.00 96.44 654 ASP A C 1
ATOM 5042 O O . ASP A 1 654 ? 7.466 21.653 -12.890 1.00 96.44 654 ASP A O 1
ATOM 5046 N N . ALA A 1 655 ? 8.746 19.848 -12.508 1.00 97.12 655 ALA A N 1
ATOM 5047 C CA . ALA A 1 655 ? 8.876 19.476 -13.919 1.00 97.12 655 ALA A CA 1
ATOM 5048 C C . ALA A 1 655 ? 7.542 18.975 -14.505 1.00 97.12 655 ALA A C 1
ATOM 5050 O O . ALA A 1 655 ? 7.101 19.481 -15.537 1.00 97.12 655 ALA A O 1
ATOM 5051 N N . ILE A 1 656 ? 6.838 18.076 -13.800 1.00 98.00 656 ILE A N 1
ATOM 5052 C CA . ILE A 1 656 ? 5.466 17.652 -14.146 1.00 98.00 656 ILE A CA 1
ATOM 5053 C C . ILE A 1 656 ? 4.521 18.857 -14.238 1.00 98.00 656 ILE A C 1
ATOM 5055 O O . ILE A 1 656 ? 3.718 18.949 -15.168 1.00 98.00 656 ILE A O 1
ATOM 5059 N N . SER A 1 657 ? 4.637 19.812 -13.311 1.00 96.25 657 SER A N 1
ATOM 5060 C CA . SER A 1 657 ? 3.811 21.026 -13.316 1.00 96.25 657 SER A CA 1
ATOM 5061 C C . SER A 1 657 ? 4.040 21.862 -14.582 1.00 96.25 657 SER A C 1
ATOM 5063 O O . SER A 1 657 ? 3.082 22.245 -15.244 1.00 96.25 657 SER A O 1
ATOM 5065 N N . ALA A 1 658 ? 5.296 22.095 -14.974 1.00 95.88 658 ALA A N 1
ATOM 5066 C CA . ALA A 1 658 ? 5.617 22.863 -16.178 1.00 95.88 658 ALA A CA 1
ATOM 5067 C C . ALA A 1 658 ? 5.244 22.133 -17.486 1.00 95.88 658 ALA A C 1
ATOM 5069 O O . ALA A 1 658 ? 4.767 22.775 -18.423 1.00 95.88 658 ALA A O 1
ATOM 5070 N N . LEU A 1 659 ? 5.400 20.804 -17.545 1.00 96.81 659 LEU A N 1
ATOM 5071 C CA . LEU A 1 659 ? 4.935 19.986 -18.673 1.00 96.81 659 LEU A CA 1
ATOM 5072 C C . LEU A 1 659 ? 3.404 20.043 -18.812 1.00 96.81 659 LEU A C 1
ATOM 5074 O O . LEU A 1 659 ? 2.896 20.194 -19.924 1.00 96.81 659 LEU A O 1
ATOM 5078 N N . THR A 1 660 ? 2.669 20.000 -17.694 1.00 96.38 660 THR A N 1
ATOM 5079 C CA . THR A 1 660 ? 1.201 20.147 -17.685 1.00 96.38 660 THR A CA 1
ATOM 5080 C C . THR A 1 660 ? 0.792 21.531 -18.191 1.00 96.38 660 THR A C 1
ATOM 5082 O O . THR A 1 660 ? -0.027 21.620 -19.111 1.00 96.38 660 THR A O 1
ATOM 5085 N N . ALA A 1 661 ? 1.422 22.592 -17.677 1.00 94.69 661 ALA A N 1
ATOM 5086 C CA . ALA A 1 661 ? 1.123 23.976 -18.040 1.00 94.69 661 ALA A CA 1
ATOM 5087 C C . ALA A 1 661 ? 1.395 24.279 -19.523 1.00 94.69 661 ALA A C 1
ATOM 5089 O O . ALA A 1 661 ? 0.633 25.009 -20.162 1.00 94.69 661 ALA A O 1
ATOM 5090 N N . GLU A 1 662 ? 2.462 23.708 -20.095 1.00 95.56 662 GLU A N 1
ATOM 5091 C CA . GLU A 1 662 ? 2.742 23.814 -21.526 1.00 95.56 662 GLU A CA 1
ATOM 5092 C C . GLU A 1 662 ? 1.696 23.029 -22.335 1.00 95.56 662 GLU A C 1
ATOM 5094 O O . GLU A 1 662 ? 0.973 23.626 -23.135 1.00 95.56 662 GLU A O 1
ATOM 5099 N N . PHE A 1 663 ? 1.559 21.716 -22.121 1.00 96.00 663 PHE A N 1
ATOM 5100 C CA . PHE A 1 663 ? 0.792 20.857 -23.033 1.00 96.00 663 PHE A CA 1
ATOM 5101 C C . PHE A 1 663 ? -0.731 20.901 -22.858 1.00 96.00 663 PHE A C 1
ATOM 5103 O O . PHE A 1 663 ? -1.455 20.530 -23.784 1.00 96.00 663 PHE A O 1
ATOM 5110 N N . SER A 1 664 ? -1.236 21.467 -21.758 1.00 93.00 664 SER A N 1
ATOM 5111 C CA . SER A 1 664 ? -2.664 21.796 -21.604 1.00 93.00 664 SER A CA 1
ATOM 5112 C C . SER A 1 664 ? -3.126 22.952 -22.511 1.00 93.00 664 SER A C 1
ATOM 5114 O O . SER A 1 664 ? -4.326 23.219 -22.612 1.00 93.00 664 SER A O 1
ATOM 5116 N N . GLN A 1 665 ? -2.214 23.662 -23.188 1.00 91.94 665 GLN A N 1
ATOM 5117 C CA . GLN A 1 665 ? -2.578 24.765 -24.079 1.00 91.94 665 GLN A CA 1
ATOM 5118 C C . GLN A 1 665 ? -3.361 24.293 -25.324 1.00 91.94 665 GLN A C 1
ATOM 5120 O O . GLN A 1 665 ? -2.945 23.350 -26.004 1.00 91.94 665 GLN A O 1
ATOM 5125 N N . PRO A 1 666 ? -4.420 25.020 -25.748 1.00 90.75 666 PRO A N 1
ATOM 5126 C CA . PRO A 1 666 ? -5.241 24.654 -26.909 1.00 90.75 666 PRO A CA 1
ATOM 5127 C C . PRO A 1 666 ? -4.498 24.474 -28.244 1.00 90.75 666 PRO A C 1
ATOM 5129 O O . PRO A 1 666 ? -5.035 23.837 -29.147 1.00 90.75 666 PRO A O 1
ATOM 5132 N N . ILE A 1 667 ? -3.278 25.006 -28.390 1.00 91.69 667 ILE A N 1
ATOM 5133 C CA . ILE A 1 667 ? -2.453 24.850 -29.601 1.00 91.69 667 ILE A CA 1
ATOM 5134 C C . ILE A 1 667 ? -2.045 23.389 -29.865 1.00 91.69 667 ILE A C 1
ATOM 5136 O O . ILE A 1 667 ? -1.872 22.996 -31.022 1.00 91.69 667 ILE A O 1
ATOM 5140 N N . TYR A 1 668 ? -1.951 22.565 -28.818 1.00 91.75 668 TYR A N 1
ATOM 5141 C CA . TYR A 1 668 ? -1.655 21.135 -28.934 1.00 91.75 668 TYR A CA 1
ATOM 5142 C C . TYR A 1 668 ? -2.902 20.295 -29.239 1.00 91.75 668 TYR A C 1
ATOM 5144 O O . TYR A 1 668 ? -2.777 19.121 -29.566 1.00 91.75 668 TYR A O 1
ATOM 5152 N N . GLY A 1 669 ? -4.106 20.879 -29.174 1.00 85.06 669 GLY A N 1
ATOM 5153 C CA . GLY A 1 669 ? -5.358 20.228 -29.575 1.00 85.06 669 GLY A CA 1
ATOM 5154 C C . GLY A 1 669 ? -5.747 18.985 -28.764 1.00 85.06 669 GLY A C 1
ATOM 5155 O O . GLY A 1 669 ? -6.585 18.219 -29.229 1.00 85.06 669 GLY A O 1
ATOM 5156 N N . GLY A 1 670 ? -5.141 18.769 -27.590 1.00 87.00 670 GLY A N 1
ATOM 5157 C CA . GLY A 1 670 ? -5.285 17.528 -26.818 1.00 87.00 670 GLY A CA 1
ATOM 5158 C C . GLY A 1 670 ? -4.456 16.353 -27.354 1.00 87.00 670 GLY A C 1
ATOM 5159 O O . GLY A 1 670 ? -4.805 15.208 -27.092 1.00 87.00 670 GLY A O 1
ATOM 5160 N N . ALA A 1 671 ? -3.390 16.610 -28.125 1.00 92.31 671 ALA A N 1
ATOM 5161 C CA . ALA A 1 671 ? -2.498 15.558 -28.619 1.00 92.31 671 ALA A CA 1
ATOM 5162 C C . ALA A 1 671 ? -1.721 14.857 -27.492 1.00 92.31 671 ALA A C 1
ATOM 5164 O O . ALA A 1 671 ? -1.526 13.648 -27.571 1.00 92.31 671 ALA A O 1
ATOM 5165 N N . VAL A 1 672 ? -1.318 15.587 -26.442 1.00 96.75 672 VAL A N 1
ATOM 5166 C CA . VAL A 1 672 ? -0.830 14.978 -25.195 1.00 96.75 672 VAL A CA 1
ATOM 5167 C C . VAL A 1 672 ? -2.032 14.467 -24.407 1.00 96.75 672 VAL A C 1
ATOM 5169 O O . VAL A 1 672 ? -2.902 15.238 -24.006 1.00 96.75 672 VAL A O 1
ATOM 5172 N N . GLU A 1 673 ? -2.080 13.150 -24.237 1.00 94.69 673 GLU A N 1
ATOM 5173 C CA . GLU A 1 673 ? -3.157 12.406 -23.584 1.00 94.69 673 GLU A CA 1
ATOM 5174 C C . GLU A 1 673 ? -2.799 12.060 -22.135 1.00 94.69 673 GLU A C 1
ATOM 5176 O O . GLU A 1 673 ? -3.661 12.122 -21.257 1.00 94.69 673 GLU A O 1
ATOM 5181 N N . VAL A 1 674 ? -1.528 11.731 -21.893 1.00 97.44 674 VAL A N 1
ATOM 5182 C CA . VAL A 1 674 ? -0.963 11.369 -20.589 1.00 97.44 674 VAL A CA 1
ATOM 5183 C C . VAL A 1 674 ? 0.327 12.149 -20.353 1.00 97.44 674 VAL A C 1
ATOM 5185 O O . VAL A 1 674 ? 1.143 12.307 -21.265 1.00 97.44 674 VAL A O 1
ATOM 5188 N N . ILE A 1 675 ? 0.515 12.590 -19.110 1.00 98.44 675 ILE A N 1
ATOM 5189 C CA . ILE A 1 675 ? 1.842 12.849 -18.550 1.00 98.44 675 ILE A CA 1
ATOM 5190 C C . ILE A 1 675 ? 2.128 11.733 -17.545 1.00 98.44 675 ILE A C 1
ATOM 5192 O O . ILE A 1 675 ? 1.388 11.558 -16.571 1.00 98.44 675 ILE A O 1
ATOM 5196 N N . GLU A 1 676 ? 3.175 10.960 -17.810 1.00 98.75 676 GLU A N 1
ATOM 5197 C CA . GLU A 1 676 ? 3.669 9.920 -16.913 1.00 98.75 676 GLU A CA 1
ATOM 5198 C C . GLU A 1 676 ? 4.612 10.550 -15.887 1.00 98.75 676 GLU A C 1
ATOM 5200 O O . GLU A 1 676 ? 5.464 11.376 -16.222 1.00 98.75 676 GLU A O 1
ATOM 5205 N N . LEU A 1 677 ? 4.392 10.230 -14.611 1.00 98.62 677 LEU A N 1
ATOM 5206 C CA . LEU A 1 677 ? 5.017 10.963 -13.513 1.00 98.62 677 LEU A CA 1
ATOM 5207 C C . LEU A 1 677 ? 6.496 10.610 -13.316 1.00 98.62 677 LEU A C 1
ATOM 5209 O O . LEU A 1 677 ? 7.263 11.472 -12.903 1.00 98.62 677 LEU A O 1
ATOM 5213 N N . MET A 1 678 ? 6.883 9.355 -13.542 1.00 98.38 678 MET A N 1
ATOM 5214 C CA . MET A 1 678 ? 8.260 8.885 -13.381 1.00 98.38 678 MET A CA 1
ATOM 5215 C C . MET A 1 678 ? 8.419 7.520 -14.049 1.00 98.38 678 MET A C 1
ATOM 5217 O O . MET A 1 678 ? 7.789 6.562 -13.587 1.00 98.38 678 MET A O 1
ATOM 5221 N N . ASN A 1 679 ? 9.305 7.422 -15.038 1.00 98.75 679 ASN A N 1
ATOM 5222 C CA . ASN A 1 679 ? 9.741 6.143 -15.592 1.00 98.75 679 ASN A CA 1
ATOM 5223 C C . ASN A 1 679 ? 10.486 5.304 -14.544 1.00 98.75 679 ASN A C 1
ATOM 5225 O O . ASN A 1 679 ? 11.386 5.817 -13.874 1.00 98.75 679 ASN A O 1
ATOM 5229 N N . GLU A 1 680 ? 10.162 4.013 -14.446 1.00 98.50 680 GLU A N 1
ATOM 5230 C CA . GLU A 1 680 ? 10.972 2.995 -13.755 1.00 98.50 680 GLU A CA 1
ATOM 5231 C C . GLU A 1 680 ? 11.565 3.375 -12.375 1.00 98.50 680 GLU A C 1
ATOM 5233 O O . GLU A 1 680 ? 12.740 3.100 -12.134 1.00 98.50 680 GLU A O 1
ATOM 5238 N N . PRO A 1 681 ? 10.837 3.974 -11.410 1.00 98.25 681 PRO A N 1
ATOM 5239 C CA . PRO A 1 681 ? 11.390 4.151 -10.069 1.00 98.25 681 PRO A CA 1
ATOM 5240 C C . PRO A 1 681 ? 11.631 2.777 -9.420 1.00 98.25 681 PRO A C 1
ATOM 5242 O O . PRO A 1 681 ? 10.705 1.986 -9.254 1.00 98.25 681 PRO A O 1
ATOM 5245 N N . ALA A 1 682 ? 12.881 2.469 -9.071 1.00 96.44 682 ALA A N 1
ATOM 5246 C CA . ALA A 1 682 ? 13.294 1.101 -8.762 1.00 96.44 682 ALA A CA 1
ATOM 5247 C C . ALA A 1 682 ? 13.097 0.729 -7.281 1.00 96.44 682 ALA A C 1
ATOM 5249 O O . ALA A 1 682 ? 14.062 0.646 -6.517 1.00 96.44 682 ALA A O 1
ATOM 5250 N N . SER A 1 683 ? 11.849 0.472 -6.870 1.00 94.12 683 SER A N 1
ATOM 5251 C CA . SER A 1 683 ? 11.491 0.121 -5.480 1.00 94.12 683 SER A CA 1
ATOM 5252 C C . SER A 1 683 ? 12.308 -1.042 -4.901 1.00 94.12 683 SER A C 1
ATOM 5254 O O . SER A 1 683 ? 12.653 -1.030 -3.720 1.00 94.12 683 SER A O 1
ATOM 5256 N N . PHE A 1 684 ? 12.721 -2.000 -5.736 1.00 93.81 684 PHE A N 1
ATOM 5257 C CA . PHE A 1 684 ? 13.545 -3.140 -5.320 1.00 93.81 684 PHE A CA 1
ATOM 5258 C C . PHE A 1 684 ? 14.965 -2.772 -4.835 1.00 93.81 684 PHE A C 1
ATOM 5260 O O . PHE A 1 684 ? 15.613 -3.600 -4.193 1.00 93.81 684 PHE A O 1
ATOM 5267 N N . ILE A 1 685 ? 15.474 -1.565 -5.124 1.00 91.00 685 ILE A N 1
ATOM 5268 C CA . ILE A 1 685 ? 16.825 -1.131 -4.714 1.00 91.00 685 ILE A CA 1
ATOM 5269 C C . ILE A 1 685 ? 16.867 -0.742 -3.229 1.00 91.00 685 ILE A C 1
ATOM 5271 O O . ILE A 1 685 ? 17.879 -0.963 -2.561 1.00 91.00 685 ILE A O 1
ATOM 5275 N N . SER A 1 686 ? 15.787 -0.165 -2.697 1.00 89.00 686 SER A N 1
ATOM 5276 C CA . SER A 1 686 ? 15.693 0.248 -1.296 1.00 89.00 686 SER A CA 1
ATOM 5277 C C . SER A 1 686 ? 14.231 0.315 -0.840 1.00 89.00 686 SER A C 1
ATOM 5279 O O . SER A 1 686 ? 13.428 0.964 -1.510 1.00 89.00 686 SER A O 1
ATOM 5281 N N . PRO A 1 687 ? 13.876 -0.239 0.338 1.00 86.06 687 PRO A N 1
ATOM 5282 C CA . PRO A 1 687 ? 12.518 -0.144 0.881 1.00 86.06 687 PRO A CA 1
ATOM 5283 C C . PRO A 1 687 ? 12.090 1.296 1.217 1.00 86.06 687 PRO A C 1
ATOM 5285 O O . PRO A 1 687 ? 10.909 1.537 1.455 1.00 86.06 687 PRO A O 1
ATOM 5288 N N . ASP A 1 688 ? 13.023 2.254 1.223 1.00 91.12 688 ASP A N 1
ATOM 5289 C CA . ASP A 1 688 ? 12.730 3.682 1.380 1.00 91.12 688 ASP A CA 1
ATOM 5290 C C . ASP A 1 688 ? 12.211 4.338 0.076 1.00 91.12 688 ASP A C 1
ATOM 5292 O O . ASP A 1 688 ? 11.751 5.480 0.115 1.00 91.12 688 ASP A O 1
ATOM 5296 N N . ILE A 1 689 ? 12.255 3.646 -1.076 1.00 91.75 689 ILE A N 1
ATOM 5297 C CA . ILE A 1 689 ? 11.801 4.172 -2.378 1.00 91.75 689 ILE A CA 1
ATOM 5298 C C . ILE A 1 689 ? 10.273 4.123 -2.511 1.00 91.75 689 ILE A C 1
ATOM 5300 O O . ILE A 1 689 ? 9.671 5.169 -2.750 1.00 91.75 689 ILE A O 1
ATOM 5304 N N . ASP A 1 690 ? 9.628 2.964 -2.322 1.00 92.94 690 ASP A N 1
ATOM 5305 C CA . ASP A 1 690 ? 8.169 2.800 -2.504 1.00 92.94 690 ASP A CA 1
ATOM 5306 C C . ASP A 1 690 ? 7.321 3.855 -1.748 1.00 92.94 690 ASP A C 1
ATOM 5308 O O . ASP A 1 690 ? 6.458 4.478 -2.377 1.00 92.94 690 ASP A O 1
ATOM 5312 N N . PRO A 1 691 ? 7.587 4.176 -0.460 1.00 94.38 691 PRO A N 1
ATOM 5313 C CA . PRO A 1 691 ? 6.839 5.213 0.252 1.00 94.38 691 PRO A CA 1
ATOM 5314 C C . PRO A 1 691 ? 6.969 6.605 -0.383 1.00 94.38 691 PRO A C 1
ATOM 5316 O O . PRO A 1 691 ? 6.014 7.386 -0.358 1.00 94.38 691 PRO A O 1
ATOM 5319 N N . VAL A 1 692 ? 8.133 6.920 -0.963 1.00 97.81 692 VAL A N 1
ATOM 5320 C CA . VAL A 1 692 ? 8.387 8.190 -1.657 1.00 97.81 692 VAL A CA 1
ATOM 5321 C C . VAL A 1 692 ? 7.723 8.195 -3.032 1.00 97.81 692 VAL A C 1
ATOM 5323 O O . VAL A 1 692 ? 7.079 9.184 -3.369 1.00 97.81 692 VAL A O 1
ATOM 5326 N N . VAL A 1 693 ? 7.788 7.092 -3.786 1.00 98.12 693 VAL A N 1
ATOM 5327 C CA . VAL A 1 693 ? 7.095 6.924 -5.078 1.00 98.12 693 VAL A CA 1
ATOM 5328 C C . VAL A 1 693 ? 5.587 7.091 -4.909 1.00 98.12 693 VAL A C 1
ATOM 5330 O O . VAL A 1 693 ? 4.974 7.899 -5.604 1.00 98.12 693 VAL A O 1
ATOM 5333 N N . ARG A 1 694 ? 4.979 6.409 -3.931 1.00 98.00 694 ARG A N 1
ATOM 5334 C CA . ARG A 1 694 ? 3.534 6.500 -3.667 1.00 98.00 694 ARG A CA 1
ATOM 5335 C C . ARG A 1 694 ? 3.097 7.904 -3.253 1.00 98.00 694 ARG A C 1
ATOM 5337 O O . ARG A 1 694 ? 2.053 8.367 -3.708 1.00 98.00 694 ARG A O 1
ATOM 5344 N N . GLN A 1 695 ? 3.877 8.602 -2.426 1.00 97.81 695 GLN A N 1
ATOM 5345 C CA . GLN A 1 695 ? 3.579 9.992 -2.063 1.00 97.81 695 GLN A CA 1
ATOM 5346 C C . GLN A 1 695 ? 3.750 10.938 -3.264 1.00 97.81 695 GLN A C 1
ATOM 5348 O O . GLN A 1 695 ? 2.870 11.754 -3.534 1.00 97.81 695 GLN A O 1
ATOM 5353 N N . TYR A 1 696 ? 4.828 10.774 -4.032 1.00 98.50 696 TYR A N 1
ATOM 5354 C CA . TYR A 1 696 ? 5.092 11.524 -5.259 1.00 98.50 696 TYR A CA 1
ATOM 5355 C C . TYR A 1 696 ? 3.977 11.347 -6.303 1.00 98.50 696 TYR A C 1
ATOM 5357 O O . TYR A 1 696 ? 3.571 12.323 -6.931 1.00 98.50 696 TYR A O 1
ATOM 5365 N N . TYR A 1 697 ? 3.416 10.143 -6.441 1.00 98.62 697 TYR A N 1
ATOM 5366 C CA . TYR A 1 697 ? 2.288 9.873 -7.334 1.00 98.62 697 TYR A CA 1
ATOM 5367 C C . TYR A 1 697 ? 0.994 10.584 -6.899 1.00 98.62 697 TYR A C 1
ATOM 5369 O O . TYR A 1 697 ? 0.328 11.191 -7.744 1.00 98.62 697 TYR A O 1
ATOM 5377 N N . TYR A 1 698 ? 0.678 10.630 -5.597 1.00 97.69 698 TYR A N 1
ATOM 5378 C CA . TYR A 1 698 ? -0.429 11.459 -5.093 1.00 97.69 698 TYR A CA 1
ATOM 5379 C C . TYR A 1 698 ? -0.208 12.956 -5.367 1.00 97.69 698 TYR A C 1
ATOM 5381 O O . TYR A 1 698 ? -1.127 13.644 -5.822 1.00 97.69 698 TYR A O 1
ATOM 5389 N N . ASP A 1 699 ? 0.999 13.466 -5.114 1.00 97.12 699 ASP A N 1
ATOM 5390 C CA . ASP A 1 699 ? 1.315 14.885 -5.292 1.00 97.12 699 ASP A CA 1
ATOM 5391 C C . ASP A 1 699 ? 1.348 15.289 -6.777 1.00 97.12 699 ASP A C 1
ATOM 5393 O O . ASP A 1 699 ? 0.834 16.351 -7.136 1.00 97.12 699 ASP A O 1
ATOM 5397 N N . GLY A 1 700 ? 1.879 14.435 -7.658 1.00 97.31 700 GLY A N 1
ATOM 5398 C CA . GLY A 1 700 ? 1.938 14.639 -9.109 1.00 97.31 700 GLY A CA 1
ATOM 5399 C C . GLY A 1 700 ? 0.560 14.608 -9.773 1.00 97.31 700 GLY A C 1
ATOM 5400 O O . GLY A 1 700 ? 0.238 15.503 -10.557 1.00 97.31 700 GLY A O 1
ATOM 5401 N N . PHE A 1 701 ? -0.310 13.671 -9.377 1.00 96.94 701 PHE A N 1
ATOM 5402 C CA . PHE A 1 701 ? -1.735 13.705 -9.731 1.00 96.94 701 PHE A CA 1
ATOM 5403 C C . PHE A 1 701 ? -2.394 15.014 -9.273 1.00 96.94 701 PHE A C 1
ATOM 5405 O O . PHE A 1 701 ? -3.166 15.623 -10.019 1.00 96.94 701 PHE A O 1
ATOM 5412 N N . GLY A 1 702 ? -2.047 15.479 -8.067 1.00 94.50 702 GLY A N 1
ATOM 5413 C CA . GLY A 1 702 ? -2.464 16.774 -7.536 1.00 94.50 702 GLY A CA 1
ATOM 5414 C C . GLY A 1 702 ? -2.038 17.954 -8.415 1.00 94.50 702 GLY A C 1
ATOM 5415 O O . GLY A 1 702 ? -2.847 18.855 -8.630 1.00 94.50 702 GLY A O 1
ATOM 5416 N N . ARG A 1 703 ? -0.816 17.943 -8.972 1.00 93.00 703 ARG A N 1
ATOM 5417 C CA . ARG A 1 703 ? -0.346 18.968 -9.925 1.00 93.00 703 ARG A CA 1
ATOM 5418 C C . ARG A 1 703 ? -1.146 18.939 -11.230 1.00 93.00 703 ARG A C 1
ATOM 5420 O O . ARG A 1 703 ? -1.696 19.972 -11.600 1.00 93.00 703 ARG A O 1
ATOM 5427 N N . ILE A 1 704 ? -1.284 17.772 -11.870 1.00 93.38 704 ILE A N 1
ATOM 5428 C CA . ILE A 1 704 ? -1.991 17.630 -13.160 1.00 93.38 704 ILE A CA 1
ATOM 5429 C C . ILE A 1 704 ? -3.458 18.088 -13.049 1.00 93.38 704 ILE A C 1
ATOM 5431 O O . ILE A 1 704 ? -3.957 18.840 -13.889 1.00 93.38 704 ILE A O 1
ATOM 5435 N N . ASN A 1 705 ? -4.152 17.694 -11.976 1.00 87.62 705 ASN A N 1
ATOM 5436 C CA . ASN A 1 705 ? -5.568 18.025 -11.786 1.00 87.62 705 ASN A CA 1
ATOM 5437 C C . ASN A 1 705 ? -5.810 19.468 -11.305 1.00 87.62 705 ASN A C 1
ATOM 5439 O O . ASN A 1 705 ? -6.892 20.012 -11.545 1.00 87.62 705 ASN A O 1
ATOM 5443 N N . ALA A 1 706 ? -4.836 20.119 -10.654 1.00 77.12 706 ALA A N 1
ATOM 5444 C CA . ALA A 1 706 ? -4.984 21.497 -10.173 1.00 77.12 706 ALA A CA 1
ATOM 5445 C C . ALA A 1 706 ? -5.213 22.510 -11.310 1.00 77.12 706 ALA A C 1
ATOM 5447 O O . ALA A 1 706 ? -5.900 23.513 -11.106 1.00 77.12 706 ALA A O 1
ATOM 5448 N N . GLU A 1 707 ? -4.695 22.233 -12.508 1.00 68.44 707 GLU A N 1
ATOM 5449 C CA . GLU A 1 707 ? -4.864 23.084 -13.693 1.00 68.44 707 GLU A CA 1
ATOM 5450 C C . GLU A 1 707 ? -6.217 22.894 -14.404 1.00 68.44 707 GLU A C 1
ATOM 5452 O O . GLU A 1 707 ? -6.502 23.589 -15.377 1.00 68.44 707 GLU A O 1
ATOM 5457 N N . GLN A 1 708 ? -7.068 21.974 -13.923 1.00 66.00 708 GLN A N 1
ATOM 5458 C CA . GLN A 1 708 ? -8.275 21.503 -14.623 1.00 66.00 708 GLN A CA 1
ATOM 5459 C C . GLN A 1 708 ? -7.959 20.921 -16.014 1.00 66.00 708 GLN A C 1
ATOM 5461 O O . GLN A 1 708 ? -8.765 21.030 -16.942 1.00 66.00 708 GLN A O 1
ATOM 5466 N N . SER A 1 709 ? -6.774 20.317 -16.158 1.00 68.88 709 SER A N 1
ATOM 5467 C CA . SER A 1 709 ? -6.329 19.730 -17.418 1.00 68.88 709 SER A CA 1
ATOM 5468 C C . SER A 1 709 ? -7.196 18.539 -17.841 1.00 68.88 709 SER A C 1
ATOM 5470 O O . SER A 1 709 ? -7.810 17.854 -17.022 1.00 68.88 709 SER A O 1
ATOM 5472 N N . VAL A 1 710 ? -7.222 18.283 -19.149 1.00 81.50 710 VAL A N 1
ATOM 5473 C CA . VAL A 1 710 ? -7.773 17.050 -19.740 1.00 81.50 710 VAL A CA 1
ATOM 5474 C C . VAL A 1 710 ? -6.725 15.934 -19.845 1.00 81.50 710 VAL A C 1
ATOM 5476 O O . VAL A 1 710 ? -7.068 14.817 -20.230 1.00 81.50 710 VAL A O 1
ATOM 5479 N N . ILE A 1 711 ? -5.464 16.237 -19.518 1.00 92.25 711 ILE A N 1
ATOM 5480 C CA . ILE A 1 711 ? -4.355 15.283 -19.487 1.00 92.25 711 ILE A CA 1
ATOM 5481 C C . ILE A 1 711 ? -4.579 14.275 -18.352 1.00 92.25 711 ILE A C 1
ATOM 5483 O O . ILE A 1 711 ? -4.961 14.631 -17.237 1.00 92.25 711 ILE A O 1
ATOM 5487 N N . SER A 1 712 ? -4.338 13.005 -18.655 1.00 94.75 712 SER A N 1
ATOM 5488 C CA . SER A 1 712 ? -4.407 11.886 -17.717 1.00 94.75 712 SER A CA 1
ATOM 5489 C C . SER A 1 712 ? -3.064 11.692 -16.994 1.00 94.75 712 SER A C 1
ATOM 5491 O O . SER A 1 712 ? -2.007 12.022 -17.529 1.00 94.75 712 SER A O 1
ATOM 5493 N N . THR A 1 713 ? -3.078 11.133 -15.786 1.00 97.31 713 THR A N 1
ATOM 5494 C CA . THR A 1 713 ? -1.859 10.812 -15.022 1.00 97.31 713 THR A CA 1
ATOM 5495 C C . THR A 1 713 ? -1.391 9.393 -15.344 1.00 97.31 713 THR A C 1
ATOM 5497 O O . THR A 1 713 ? -2.174 8.458 -15.191 1.00 97.31 713 THR A O 1
ATOM 5500 N N . GLY A 1 714 ? -0.131 9.219 -15.749 1.00 98.00 714 GLY A N 1
ATOM 5501 C CA . GLY A 1 714 ? 0.517 7.908 -15.892 1.00 98.00 714 GLY A CA 1
ATOM 5502 C C . GLY A 1 714 ? 1.385 7.567 -14.678 1.00 98.00 714 GLY A C 1
ATOM 5503 O O . GLY A 1 714 ? 2.130 8.423 -14.195 1.00 98.00 714 GLY A O 1
ATOM 5504 N N . LEU A 1 715 ? 1.277 6.335 -14.182 1.00 98.62 715 LEU A N 1
ATOM 5505 C CA . LEU A 1 715 ? 2.066 5.778 -13.078 1.00 98.62 715 LEU A CA 1
ATOM 5506 C C . LEU A 1 715 ? 2.806 4.532 -13.584 1.00 98.62 715 LEU A C 1
ATOM 5508 O O . LEU A 1 715 ? 2.145 3.664 -14.141 1.00 98.62 715 LEU A O 1
ATOM 5512 N N . HIS A 1 716 ? 4.114 4.403 -13.364 1.00 98.81 716 HIS A N 1
ATOM 5513 C CA . HIS A 1 716 ? 4.833 3.150 -13.635 1.00 98.81 716 HIS A CA 1
ATOM 5514 C C . HIS A 1 716 ? 4.639 2.161 -12.468 1.00 98.81 716 HIS A C 1
ATOM 5516 O O . HIS A 1 716 ? 4.540 2.582 -11.314 1.00 98.81 716 HIS A O 1
ATOM 5522 N N . ASP A 1 717 ? 4.644 0.847 -12.726 1.00 98.06 717 ASP A N 1
ATOM 5523 C CA . ASP A 1 717 ? 4.437 -0.190 -11.692 1.00 98.06 717 ASP A CA 1
ATOM 5524 C C . ASP A 1 717 ? 5.561 -0.318 -10.642 1.00 98.06 717 ASP A C 1
ATOM 5526 O O . ASP A 1 717 ? 5.459 -1.125 -9.720 1.00 98.06 717 ASP A O 1
ATOM 5530 N N . ALA A 1 718 ? 6.610 0.501 -10.752 1.00 98.00 718 ALA A N 1
ATOM 5531 C CA . ALA A 1 718 ? 7.813 0.523 -9.910 1.00 98.00 718 ALA A CA 1
ATOM 5532 C C . ALA A 1 718 ? 8.540 -0.837 -9.771 1.00 98.00 718 ALA A C 1
ATOM 5534 O O . ALA A 1 718 ? 9.265 -1.052 -8.797 1.00 98.00 718 ALA A O 1
ATOM 5535 N N . PHE A 1 719 ? 8.365 -1.735 -10.752 1.00 97.38 719 PHE A N 1
ATOM 5536 C CA . PHE A 1 719 ? 8.784 -3.144 -10.737 1.00 97.38 719 PHE A CA 1
ATOM 5537 C C . PHE A 1 719 ? 8.081 -4.012 -9.674 1.00 97.38 719 PHE A C 1
ATOM 5539 O O . PHE A 1 719 ? 8.511 -5.136 -9.409 1.00 97.38 719 PHE A O 1
ATOM 5546 N N . GLU A 1 720 ? 6.996 -3.517 -9.079 1.00 95.44 720 GLU A N 1
ATOM 5547 C CA . GLU A 1 720 ? 6.142 -4.274 -8.165 1.00 95.44 720 GLU A CA 1
ATOM 5548 C C . GLU A 1 720 ? 5.094 -5.093 -8.936 1.00 95.44 720 GLU A C 1
ATOM 5550 O O . GLU A 1 720 ? 4.663 -4.748 -10.039 1.00 95.44 720 GLU A O 1
ATOM 5555 N N . ASP A 1 721 ? 4.609 -6.172 -8.319 1.00 93.19 721 ASP A N 1
ATOM 5556 C CA . ASP A 1 721 ? 3.452 -6.911 -8.829 1.00 93.19 721 ASP A CA 1
ATOM 5557 C C . ASP A 1 721 ? 2.232 -5.978 -8.959 1.00 93.19 721 ASP A C 1
ATOM 5559 O O . ASP A 1 721 ? 1.926 -5.223 -8.036 1.00 93.19 721 ASP A O 1
ATOM 5563 N N . LEU A 1 722 ? 1.447 -6.092 -10.041 1.00 93.00 722 LEU A N 1
ATOM 5564 C CA . LEU A 1 722 ? 0.243 -5.261 -10.264 1.00 93.00 722 LEU A CA 1
ATOM 5565 C C . LEU A 1 722 ? -0.730 -5.262 -9.068 1.00 93.00 722 LEU A C 1
ATOM 5567 O O . LEU A 1 722 ? -1.433 -4.284 -8.819 1.00 93.00 722 LEU A O 1
ATOM 5571 N N . SER A 1 723 ? -0.748 -6.344 -8.286 1.00 93.44 723 SER A N 1
ATOM 5572 C CA . SER A 1 723 ? -1.568 -6.442 -7.076 1.00 93.44 723 SER A CA 1
ATOM 5573 C C . SER A 1 723 ? -1.161 -5.483 -5.942 1.00 93.44 723 SER A C 1
ATOM 5575 O O . SER A 1 723 ? -2.015 -5.142 -5.121 1.00 93.44 723 SER A O 1
ATOM 5577 N N . ALA A 1 724 ? 0.078 -4.977 -5.926 1.00 92.25 724 ALA A N 1
ATOM 5578 C CA . ALA A 1 724 ? 0.558 -3.940 -5.006 1.00 92.25 724 ALA A CA 1
ATOM 5579 C C . ALA A 1 724 ? -0.023 -2.541 -5.307 1.00 92.25 724 ALA A C 1
ATOM 5581 O O . ALA A 1 724 ? 0.117 -1.619 -4.497 1.00 92.25 724 ALA A O 1
ATOM 5582 N N . TRP A 1 725 ? -0.700 -2.383 -6.449 1.00 95.00 725 TRP A N 1
ATOM 5583 C CA . TRP A 1 725 ? -1.378 -1.156 -6.875 1.00 95.00 725 TRP A CA 1
ATOM 5584 C C . TRP A 1 725 ? -2.911 -1.233 -6.754 1.00 95.00 725 TRP A C 1
ATOM 5586 O O . TRP A 1 725 ? -3.600 -0.232 -6.951 1.00 95.00 725 TRP A O 1
ATOM 5596 N N . ASN A 1 726 ? -3.465 -2.383 -6.349 1.00 93.94 726 ASN A N 1
ATOM 5597 C CA . ASN A 1 726 ? -4.902 -2.553 -6.118 1.00 93.94 726 ASN A CA 1
ATOM 5598 C C . ASN A 1 726 ? -5.429 -1.574 -5.047 1.00 93.94 726 ASN A C 1
ATOM 5600 O O . ASN A 1 726 ? -4.962 -1.567 -3.908 1.00 93.94 726 ASN A O 1
ATOM 5604 N N . GLY A 1 727 ? -6.440 -0.772 -5.392 1.00 90.75 727 GLY A N 1
ATOM 5605 C CA . GLY A 1 727 ? -7.051 0.227 -4.505 1.00 90.75 727 GLY A CA 1
ATOM 5606 C C . GLY A 1 727 ? -6.189 1.462 -4.196 1.00 90.75 727 GLY A C 1
ATOM 5607 O O . GLY A 1 727 ? -6.650 2.360 -3.489 1.00 90.75 727 GLY A O 1
ATOM 5608 N N . PHE A 1 728 ? -4.962 1.541 -4.715 1.00 95.94 728 PHE A N 1
ATOM 5609 C CA . PHE A 1 728 ? -4.173 2.772 -4.737 1.00 95.94 728 PHE A CA 1
ATOM 5610 C C . PHE A 1 728 ? -4.716 3.679 -5.849 1.00 95.94 728 PHE A C 1
ATOM 5612 O O . PHE A 1 728 ? -4.990 3.176 -6.922 1.00 95.94 728 PHE A O 1
ATOM 5619 N N . MET A 1 729 ? -4.906 4.983 -5.608 1.00 94.81 729 MET A N 1
ATOM 5620 C CA . MET A 1 729 ? -5.313 5.976 -6.631 1.00 94.81 729 MET A CA 1
ATOM 5621 C C . MET A 1 729 ? -6.455 5.561 -7.599 1.00 94.81 729 MET A C 1
ATOM 5623 O O . MET A 1 729 ? -6.484 5.964 -8.762 1.00 94.81 729 MET A O 1
ATOM 5627 N N . THR A 1 730 ? -7.453 4.815 -7.109 1.00 89.12 730 THR A N 1
ATOM 5628 C CA . THR A 1 730 ? -8.590 4.331 -7.915 1.00 89.12 730 THR A CA 1
ATOM 5629 C C . THR A 1 730 ? -9.815 5.260 -7.932 1.00 89.12 730 THR A C 1
ATOM 5631 O O . THR A 1 730 ? -10.046 6.080 -7.039 1.00 89.12 730 THR A O 1
ATOM 5634 N N . SER A 1 731 ? -10.682 5.045 -8.925 1.00 78.25 731 SER A N 1
ATOM 5635 C CA . SER A 1 731 ? -12.019 5.652 -9.041 1.00 78.25 731 SER A CA 1
ATOM 5636 C C . SER A 1 731 ? -12.929 5.304 -7.843 1.00 78.25 731 SER A C 1
ATOM 5638 O O . SER A 1 731 ? -12.886 4.163 -7.381 1.00 78.25 731 SER A O 1
ATOM 5640 N N . PRO A 1 732 ? -13.786 6.221 -7.334 1.00 85.06 732 PRO A N 1
ATOM 5641 C CA . PRO A 1 732 ? -14.172 7.519 -7.905 1.00 85.06 732 PRO A CA 1
ATOM 5642 C C . PRO A 1 732 ? -13.297 8.714 -7.502 1.00 85.06 732 PRO A C 1
ATOM 5644 O O . PRO A 1 732 ? -13.377 9.743 -8.176 1.00 85.06 732 PRO A O 1
ATOM 5647 N N . ASP A 1 733 ? -12.510 8.590 -6.427 1.00 81.88 733 ASP A N 1
ATOM 5648 C CA . ASP A 1 733 ? -11.730 9.691 -5.835 1.00 81.88 733 ASP A CA 1
ATOM 5649 C C . ASP A 1 733 ? -10.607 10.167 -6.773 1.00 81.88 733 ASP A C 1
ATOM 5651 O O . ASP A 1 733 ? -10.279 11.353 -6.799 1.00 81.88 733 ASP A O 1
ATOM 5655 N N . PHE A 1 734 ? -10.076 9.253 -7.588 1.00 89.62 734 PHE A N 1
ATOM 5656 C CA . PHE A 1 734 ? -9.076 9.508 -8.619 1.00 89.62 734 PHE A CA 1
ATOM 5657 C C . PHE A 1 734 ? -9.637 9.077 -9.982 1.00 89.62 734 PHE A C 1
ATOM 5659 O O . PHE A 1 734 ? -10.239 8.011 -10.121 1.00 89.62 734 PHE A O 1
ATOM 5666 N N . GLN A 1 735 ? -9.501 9.921 -11.003 1.00 88.12 735 GLN A N 1
ATOM 5667 C CA . GLN A 1 735 ? -10.016 9.672 -12.355 1.00 88.12 735 GLN A CA 1
ATOM 5668 C C . GLN A 1 735 ? -8.927 9.984 -13.376 1.00 88.12 735 GLN A C 1
ATOM 5670 O O . GLN A 1 735 ? -8.035 10.776 -13.092 1.00 88.12 735 GLN A O 1
ATOM 5675 N N . ASN A 1 736 ? -9.011 9.373 -14.560 1.00 89.19 736 ASN A N 1
ATOM 5676 C CA . ASN A 1 736 ? -8.013 9.524 -15.623 1.00 89.19 736 ASN A CA 1
ATOM 5677 C C . ASN A 1 736 ? -6.589 9.137 -15.166 1.00 89.19 736 ASN A C 1
ATOM 5679 O O . ASN A 1 736 ? -5.621 9.825 -15.480 1.00 89.19 736 ASN A O 1
ATOM 5683 N N . VAL A 1 737 ? -6.473 8.039 -14.411 1.00 94.06 737 VAL A N 1
ATOM 5684 C CA . VAL A 1 737 ? -5.191 7.454 -13.991 1.00 94.06 737 VAL A CA 1
ATOM 5685 C C . VAL A 1 737 ? -4.926 6.187 -14.803 1.00 94.06 737 VAL A C 1
ATOM 5687 O O . VAL A 1 737 ? -5.793 5.313 -14.905 1.00 94.06 737 VAL A O 1
ATOM 5690 N N . TRP A 1 738 ? -3.727 6.103 -15.368 1.00 95.81 738 TRP A N 1
ATOM 5691 C CA . TRP A 1 738 ? -3.201 4.945 -16.077 1.00 95.81 738 TRP A CA 1
ATOM 5692 C C . TRP A 1 738 ? -2.098 4.280 -15.258 1.00 95.81 738 TRP A C 1
ATOM 5694 O O . TRP A 1 738 ? -1.349 4.955 -14.552 1.00 95.81 738 TRP A O 1
ATOM 5704 N N . MET A 1 739 ? -1.994 2.963 -15.397 1.00 97.94 739 MET A N 1
ATOM 5705 C CA . MET A 1 739 ? -0.850 2.181 -14.944 1.00 97.94 739 MET A CA 1
ATOM 5706 C C . MET A 1 739 ? -0.049 1.746 -16.168 1.00 97.94 739 MET A C 1
ATOM 5708 O O . MET A 1 739 ? -0.619 1.179 -17.105 1.00 97.94 739 MET A O 1
ATOM 5712 N N . ASP A 1 740 ? 1.246 2.009 -16.144 1.00 98.69 740 ASP A N 1
ATOM 5713 C CA . ASP A 1 740 ? 2.220 1.507 -17.095 1.00 98.69 740 ASP A CA 1
ATOM 5714 C C . ASP A 1 740 ? 2.951 0.298 -16.497 1.00 98.69 740 ASP A C 1
ATOM 5716 O O . ASP A 1 740 ? 3.235 0.252 -15.297 1.00 98.69 740 ASP A O 1
ATOM 5720 N N . VAL A 1 741 ? 3.221 -0.699 -17.336 1.00 98.50 741 VAL A N 1
ATOM 5721 C CA . VAL A 1 741 ? 3.979 -1.894 -16.983 1.00 98.50 741 VAL A CA 1
ATOM 5722 C C . VAL A 1 741 ? 5.032 -2.217 -18.040 1.00 98.50 741 VAL A C 1
ATOM 5724 O O . VAL A 1 741 ? 4.727 -2.392 -19.223 1.00 98.50 741 VAL A O 1
ATOM 5727 N N . HIS A 1 742 ? 6.279 -2.387 -17.612 1.00 98.62 742 HIS A N 1
ATOM 5728 C CA . HIS A 1 742 ? 7.378 -2.776 -18.497 1.00 98.62 742 HIS A CA 1
ATOM 5729 C C . HIS A 1 742 ? 7.551 -4.298 -18.484 1.00 98.62 742 HIS A C 1
ATOM 5731 O O . HIS A 1 742 ? 7.674 -4.910 -17.420 1.00 98.62 742 HIS A O 1
ATOM 5737 N N . ARG A 1 743 ? 7.504 -4.962 -19.646 1.00 97.88 743 ARG A N 1
ATOM 5738 C CA . ARG A 1 743 ? 7.493 -6.435 -19.737 1.00 97.88 743 ARG A CA 1
ATOM 5739 C C . ARG A 1 743 ? 8.580 -6.953 -20.675 1.00 97.88 743 ARG A C 1
ATOM 5741 O O . ARG A 1 743 ? 8.398 -7.142 -21.875 1.00 97.88 743 ARG A O 1
ATOM 5748 N N . TYR A 1 744 ? 9.717 -7.232 -20.047 1.00 98.12 744 TYR A N 1
ATOM 5749 C CA . TYR A 1 744 ? 10.927 -7.798 -20.631 1.00 98.12 744 TYR A CA 1
ATOM 5750 C C . TYR A 1 744 ? 11.129 -9.266 -20.205 1.00 98.12 744 TYR A C 1
ATOM 5752 O O . TYR A 1 744 ? 10.469 -9.743 -19.287 1.00 98.12 744 TYR A O 1
ATOM 5760 N N . GLN A 1 745 ? 12.014 -9.996 -20.900 1.00 98.06 745 GLN A N 1
ATOM 5761 C CA . GLN A 1 745 ? 12.398 -11.382 -20.559 1.00 98.06 745 GLN A CA 1
ATOM 5762 C C . GLN A 1 745 ? 13.899 -11.661 -20.808 1.00 98.06 745 GLN A C 1
ATOM 5764 O O . GLN A 1 745 ? 14.277 -12.756 -21.239 1.00 98.06 745 GLN A O 1
ATOM 5769 N N . VAL A 1 746 ? 14.760 -10.655 -20.637 1.00 97.12 746 VAL A N 1
ATOM 5770 C CA . VAL A 1 746 ? 16.193 -10.716 -21.009 1.00 97.12 746 VAL A CA 1
ATOM 5771 C C . VAL A 1 746 ? 17.148 -10.223 -19.917 1.00 97.12 746 VAL A C 1
ATOM 5773 O O . VAL A 1 746 ? 18.360 -10.315 -20.084 1.00 97.12 746 VAL A O 1
ATOM 5776 N N . PHE A 1 747 ? 16.637 -9.737 -18.781 1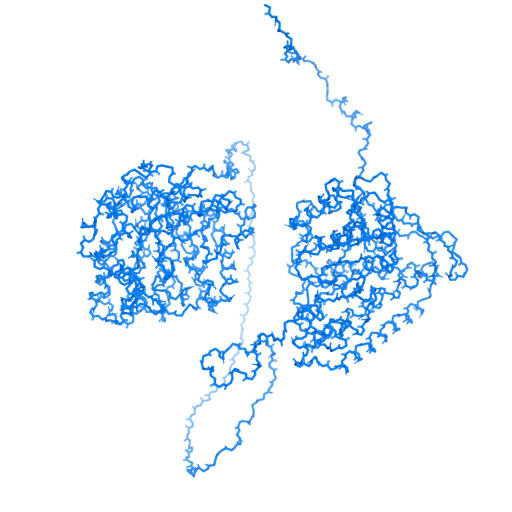.00 96.69 747 PHE A N 1
ATOM 5777 C CA . PHE A 1 747 ? 17.458 -9.049 -17.775 1.00 96.69 747 PHE A CA 1
ATOM 5778 C C . PHE A 1 747 ? 17.862 -9.918 -16.569 1.00 96.69 747 PHE A C 1
ATOM 5780 O O . PHE A 1 747 ? 18.594 -9.450 -15.691 1.00 96.69 747 PHE A O 1
ATOM 5787 N N . SER A 1 748 ? 17.507 -11.209 -16.564 1.00 96.44 748 SER A N 1
ATOM 5788 C CA . SER A 1 748 ? 18.108 -12.227 -15.687 1.00 96.44 748 SER A CA 1
ATOM 5789 C C . SER A 1 748 ? 18.582 -13.461 -16.479 1.00 96.44 748 SER A C 1
ATOM 5791 O O . SER A 1 748 ? 18.012 -13.775 -17.531 1.00 96.44 748 SER A O 1
ATOM 5793 N N . PRO A 1 749 ? 19.603 -14.199 -15.994 1.00 94.50 749 PRO A N 1
ATOM 5794 C CA . PRO A 1 749 ? 20.042 -15.452 -16.614 1.00 94.50 749 PRO A CA 1
ATOM 5795 C C . PRO A 1 749 ? 18.926 -16.504 -16.718 1.00 94.50 749 PRO A C 1
ATOM 5797 O O . PRO A 1 749 ? 18.868 -17.244 -17.698 1.00 94.50 749 PRO A O 1
ATOM 5800 N N . GLU A 1 750 ? 18.026 -16.558 -15.734 1.00 94.94 750 GLU A N 1
ATOM 5801 C CA . GLU A 1 750 ? 16.869 -17.460 -15.692 1.00 94.94 750 GLU A CA 1
ATOM 5802 C C . GLU A 1 750 ? 15.828 -17.112 -16.762 1.00 94.94 750 GLU A C 1
ATOM 5804 O O . GLU A 1 750 ? 15.155 -18.004 -17.277 1.00 94.94 750 GLU A O 1
ATOM 5809 N N . GLU A 1 751 ? 15.690 -15.831 -17.115 1.00 96.69 751 GLU A N 1
ATOM 5810 C CA . GLU A 1 751 ? 14.804 -15.406 -18.199 1.00 96.69 751 GLU A CA 1
ATOM 5811 C C . GLU A 1 751 ? 15.368 -15.755 -19.570 1.00 96.69 751 GLU A C 1
ATOM 5813 O O . GLU A 1 751 ? 14.650 -16.255 -20.434 1.00 96.69 751 GLU A O 1
ATOM 5818 N N . LEU A 1 752 ? 16.666 -15.521 -19.765 1.00 96.25 752 LEU A N 1
ATOM 5819 C CA . LEU A 1 752 ? 17.385 -15.843 -20.996 1.00 96.25 752 LEU A CA 1
ATOM 5820 C C . LEU A 1 752 ? 17.376 -17.352 -21.274 1.00 96.25 752 LEU A C 1
ATOM 5822 O O . LEU A 1 752 ? 17.161 -17.763 -22.414 1.00 96.25 752 LEU A O 1
ATOM 5826 N N . ALA A 1 753 ? 17.462 -18.170 -20.221 1.00 94.81 753 ALA A N 1
ATOM 5827 C CA . ALA A 1 753 ? 17.443 -19.626 -20.323 1.00 94.81 753 ALA A CA 1
ATOM 5828 C C . ALA A 1 753 ? 16.084 -20.214 -20.768 1.00 94.81 753 ALA A C 1
ATOM 5830 O O . ALA A 1 753 ? 16.035 -21.390 -21.140 1.00 94.81 753 ALA A O 1
ATOM 5831 N N . ARG A 1 754 ? 14.989 -19.431 -20.757 1.00 96.56 754 ARG A N 1
ATOM 5832 C CA . ARG A 1 754 ? 13.663 -19.872 -21.235 1.00 96.56 754 ARG A CA 1
ATOM 5833 C C . ARG A 1 754 ? 13.698 -20.174 -22.730 1.00 96.56 754 ARG A C 1
ATOM 5835 O O . ARG A 1 754 ? 14.093 -19.321 -23.536 1.00 96.56 754 ARG A O 1
ATOM 5842 N N . ASN A 1 755 ? 13.199 -21.349 -23.109 1.00 95.88 755 ASN A N 1
ATOM 5843 C CA . ASN A 1 755 ? 13.021 -21.707 -24.512 1.00 95.88 755 ASN A CA 1
ATOM 5844 C C . ASN A 1 755 ? 11.866 -20.922 -25.168 1.00 95.88 755 ASN A C 1
ATOM 5846 O O . ASN A 1 755 ? 11.092 -20.234 -24.505 1.00 95.88 755 ASN A O 1
ATOM 5850 N N . ASP A 1 756 ? 11.762 -21.015 -26.491 1.00 96.00 756 ASP A N 1
ATOM 5851 C CA . ASP A 1 756 ? 10.848 -20.207 -27.306 1.00 96.00 756 ASP A CA 1
ATOM 5852 C C . ASP A 1 756 ? 9.368 -20.372 -26.913 1.00 96.00 756 ASP A C 1
ATOM 5854 O O . ASP A 1 756 ? 8.644 -19.378 -26.829 1.00 96.00 756 ASP A O 1
ATOM 5858 N N . ASP A 1 757 ? 8.923 -21.600 -26.626 1.00 96.62 757 ASP A N 1
ATOM 5859 C CA . ASP A 1 757 ? 7.537 -21.883 -26.234 1.00 96.62 757 ASP A CA 1
ATOM 5860 C C . ASP A 1 757 ? 7.276 -21.486 -24.763 1.00 96.62 757 ASP A C 1
ATOM 5862 O O . ASP A 1 757 ? 6.195 -20.991 -24.444 1.00 96.62 757 ASP A O 1
ATOM 5866 N N . GLU A 1 758 ? 8.270 -21.610 -23.872 1.00 97.94 758 GLU A N 1
ATOM 5867 C CA . GLU A 1 758 ? 8.202 -21.089 -22.491 1.00 97.94 758 GLU A CA 1
ATOM 5868 C C . GLU A 1 758 ? 8.084 -19.560 -22.469 1.00 97.94 758 GLU A C 1
ATOM 5870 O O . GLU A 1 758 ? 7.247 -19.009 -21.757 1.00 97.94 758 GLU A O 1
ATOM 5875 N N . ARG A 1 759 ? 8.888 -18.873 -23.285 1.00 97.50 759 ARG A N 1
ATOM 5876 C CA . ARG A 1 759 ? 8.923 -17.409 -23.420 1.00 97.50 759 ARG A CA 1
ATOM 5877 C C . ARG A 1 759 ? 7.605 -16.856 -23.969 1.00 97.50 759 ARG A C 1
ATOM 5879 O O . ARG A 1 759 ? 7.106 -15.848 -23.468 1.00 97.50 759 ARG A O 1
ATOM 5886 N N . ILE A 1 760 ? 7.004 -17.548 -24.941 1.00 98.44 760 ILE A N 1
ATOM 5887 C CA . ILE A 1 760 ? 5.639 -17.278 -25.423 1.00 98.44 760 ILE A CA 1
ATOM 5888 C C . ILE A 1 760 ? 4.609 -17.537 -24.311 1.00 98.44 760 ILE A C 1
ATOM 5890 O O . ILE A 1 760 ? 3.738 -16.699 -24.085 1.00 98.44 760 ILE A O 1
ATOM 5894 N N . GLY A 1 761 ? 4.729 -18.647 -23.576 1.00 98.25 761 GLY A N 1
ATOM 5895 C CA . GLY A 1 761 ? 3.842 -18.989 -22.461 1.00 98.25 761 GLY A CA 1
ATOM 5896 C C . GLY A 1 761 ? 3.839 -17.948 -21.336 1.00 98.25 761 GLY A C 1
ATOM 5897 O O . GLY A 1 761 ? 2.769 -17.583 -20.852 1.00 98.25 761 GLY A O 1
ATOM 5898 N N . VAL A 1 762 ? 5.011 -17.417 -20.968 1.00 98.00 762 VAL A N 1
ATOM 5899 C CA . VAL A 1 762 ? 5.155 -16.320 -19.994 1.00 98.00 762 VAL A CA 1
ATOM 5900 C C . VAL A 1 762 ? 4.474 -15.047 -20.497 1.00 98.00 762 VAL A C 1
ATOM 5902 O O . VAL A 1 762 ? 3.668 -14.477 -19.765 1.00 98.00 762 VAL A O 1
ATOM 5905 N N . ALA A 1 763 ? 4.706 -14.649 -21.755 1.00 98.06 763 ALA A N 1
ATOM 5906 C CA . ALA A 1 763 ? 4.046 -13.481 -22.341 1.00 98.06 763 ALA A CA 1
ATOM 5907 C C . ALA A 1 763 ? 2.514 -13.616 -22.313 1.00 98.06 763 ALA A C 1
ATOM 5909 O O . ALA A 1 763 ? 1.830 -12.729 -21.810 1.00 98.06 763 ALA A O 1
ATOM 5910 N N . CYS A 1 764 ? 1.976 -14.759 -22.752 1.00 98.31 764 CYS A N 1
ATOM 5911 C CA . CYS A 1 764 ? 0.544 -15.059 -22.668 1.00 98.31 764 CYS A CA 1
ATOM 5912 C C . CYS A 1 764 ? 0.002 -15.051 -21.222 1.00 98.31 764 CYS A C 1
ATOM 5914 O O . CYS A 1 764 ? -1.169 -14.726 -20.997 1.00 98.31 764 CYS A O 1
ATOM 5916 N N . GLY A 1 765 ? 0.849 -15.394 -20.245 1.00 97.38 765 GLY A N 1
ATOM 5917 C CA . GLY A 1 765 ? 0.526 -15.470 -18.821 1.00 97.38 765 GLY A CA 1
ATOM 5918 C C . GLY A 1 765 ? 0.208 -14.128 -18.155 1.00 97.38 765 GLY A C 1
ATOM 5919 O O . GLY A 1 765 ? -0.556 -14.116 -17.193 1.00 97.38 765 GLY A O 1
ATOM 5920 N N . TYR A 1 766 ? 0.697 -12.996 -18.677 1.00 96.69 766 TYR A N 1
ATOM 5921 C CA . TYR A 1 766 ? 0.367 -11.669 -18.129 1.00 96.69 766 TYR A CA 1
ATOM 5922 C C . TYR A 1 766 ? -1.096 -11.253 -18.391 1.00 96.69 766 TYR A C 1
ATOM 5924 O O . TYR A 1 766 ? -1.661 -10.440 -17.659 1.00 96.69 766 TYR A O 1
ATOM 5932 N N . GLY A 1 767 ? -1.731 -11.816 -19.425 1.00 94.62 767 GLY A N 1
ATOM 5933 C CA . GLY A 1 767 ? -3.019 -11.362 -19.964 1.00 94.62 767 GLY A CA 1
ATOM 5934 C C . GLY A 1 767 ? -4.180 -11.294 -18.961 1.00 94.62 767 GLY A C 1
ATOM 5935 O O . GLY A 1 767 ? -4.893 -10.291 -18.966 1.00 94.62 767 GLY A O 1
ATOM 5936 N N . PRO A 1 768 ? -4.393 -12.301 -18.091 1.00 94.56 768 PRO A N 1
ATOM 5937 C CA . PRO A 1 768 ? -5.441 -12.249 -17.072 1.00 94.56 768 PRO A CA 1
ATOM 5938 C C . PRO A 1 768 ? -5.243 -11.126 -16.045 1.00 94.56 768 PRO A C 1
ATOM 5940 O O . PRO A 1 768 ? -6.217 -10.481 -15.673 1.00 94.56 768 PRO A O 1
ATOM 5943 N N . GLY A 1 769 ? -4.000 -10.865 -15.619 1.00 93.00 769 GLY A N 1
ATOM 5944 C CA . GLY A 1 769 ? -3.690 -9.801 -14.656 1.00 93.00 769 GLY A CA 1
ATOM 5945 C C . GLY A 1 769 ? -3.866 -8.402 -15.248 1.00 93.00 769 GLY A C 1
ATOM 5946 O O . GLY A 1 769 ? -4.436 -7.526 -14.604 1.00 93.00 769 GLY A O 1
ATOM 5947 N N . LEU A 1 770 ? -3.459 -8.218 -16.509 1.00 94.56 770 LEU A N 1
ATOM 5948 C CA . LEU A 1 770 ? -3.673 -6.975 -17.259 1.00 94.56 770 LEU A CA 1
ATOM 5949 C C . LEU A 1 770 ? -5.163 -6.678 -17.465 1.00 94.56 770 LEU A C 1
ATOM 5951 O O . LEU A 1 770 ? -5.594 -5.543 -17.271 1.00 94.56 770 LEU A O 1
ATOM 5955 N N . LEU A 1 771 ? -5.954 -7.696 -17.818 1.00 93.44 771 LEU A N 1
ATOM 5956 C CA . LEU A 1 771 ? -7.403 -7.565 -17.972 1.00 93.44 771 LEU A CA 1
ATOM 5957 C C . LEU A 1 771 ? -8.089 -7.227 -16.643 1.00 93.44 771 LEU A C 1
ATOM 5959 O O . LEU A 1 771 ? -8.939 -6.337 -16.611 1.00 93.44 771 LEU A O 1
ATOM 5963 N N . ASP A 1 772 ? -7.731 -7.909 -15.552 1.00 93.06 772 ASP A N 1
ATOM 5964 C CA . ASP A 1 772 ? -8.317 -7.655 -14.233 1.00 93.06 772 ASP A CA 1
ATOM 5965 C C . ASP A 1 772 ? -7.988 -6.242 -13.730 1.00 93.06 772 ASP A C 1
ATOM 5967 O O . ASP A 1 772 ? -8.901 -5.467 -13.436 1.00 93.06 772 ASP A O 1
ATOM 5971 N N . HIS A 1 773 ? -6.707 -5.858 -13.733 1.00 93.50 773 HIS A N 1
ATOM 5972 C CA . HIS A 1 773 ? -6.276 -4.535 -13.282 1.00 93.50 773 HIS A CA 1
ATOM 5973 C C . HIS A 1 773 ? -6.858 -3.412 -14.168 1.00 93.50 773 HIS A C 1
ATOM 5975 O O . HIS A 1 773 ? -7.355 -2.421 -13.629 1.00 93.50 773 HIS A O 1
ATOM 5981 N N . SER A 1 774 ? -6.933 -3.605 -15.496 1.00 91.69 774 SER A N 1
ATOM 5982 C CA . SER A 1 774 ? -7.547 -2.634 -16.422 1.00 91.69 774 SER A CA 1
ATOM 5983 C C . SER A 1 774 ? -9.075 -2.534 -16.319 1.00 91.69 774 SER A C 1
ATOM 5985 O O . SER A 1 774 ? -9.657 -1.478 -16.578 1.00 91.69 774 SER A O 1
ATOM 5987 N N . THR A 1 775 ? -9.749 -3.600 -15.878 1.00 88.81 775 THR A N 1
ATOM 5988 C CA . THR A 1 775 ? -11.202 -3.589 -15.628 1.00 88.81 775 THR A CA 1
ATOM 5989 C C . THR A 1 775 ? -11.541 -2.953 -14.275 1.00 88.81 775 THR A C 1
ATOM 5991 O O . THR A 1 775 ? -12.509 -2.188 -14.169 1.00 88.81 775 THR A O 1
ATOM 5994 N N . ASN A 1 776 ? -10.759 -3.279 -13.239 1.00 89.06 776 ASN A N 1
ATOM 5995 C CA . ASN A 1 776 ? -11.135 -3.084 -11.838 1.00 89.06 776 ASN A CA 1
ATOM 5996 C C . ASN A 1 776 ? -10.360 -1.974 -11.103 1.00 89.06 776 ASN A C 1
ATOM 5998 O O . ASN A 1 776 ? -10.880 -1.481 -10.104 1.00 89.06 776 ASN A O 1
ATOM 6002 N N . GLN A 1 777 ? -9.180 -1.553 -11.581 1.00 92.12 777 GLN A N 1
ATOM 6003 C CA . GLN A 1 777 ? -8.318 -0.564 -10.908 1.00 92.12 777 GLN A CA 1
ATOM 6004 C C . GLN A 1 777 ? -8.018 0.661 -11.800 1.00 92.12 777 GLN A C 1
ATOM 6006 O O . GLN A 1 777 ? -8.675 1.696 -11.669 1.00 92.12 777 GLN A O 1
ATOM 6011 N N . HIS A 1 778 ? -7.059 0.527 -12.722 1.00 92.75 778 HIS A N 1
ATOM 6012 C CA . HIS A 1 778 ? -6.458 1.589 -13.539 1.00 92.75 778 HIS A CA 1
ATOM 6013 C C . HIS A 1 778 ? -6.375 1.136 -14.992 1.00 92.75 778 HIS A C 1
ATOM 6015 O O . HIS A 1 778 ? -6.006 -0.011 -15.226 1.00 92.75 778 HIS A O 1
ATOM 6021 N N . TRP A 1 779 ? -6.587 2.016 -15.976 1.00 92.06 779 TRP A N 1
ATOM 6022 C CA . TRP A 1 779 ? -6.326 1.656 -17.377 1.00 92.06 779 TRP A CA 1
ATOM 6023 C C . TRP A 1 779 ? -4.863 1.223 -17.537 1.00 92.06 779 TRP A C 1
ATOM 6025 O O . TRP A 1 779 ? -3.959 2.018 -17.299 1.00 92.06 779 TRP A O 1
ATOM 6035 N N . THR A 1 780 ? -4.634 -0.046 -17.880 1.00 95.88 780 THR A N 1
ATOM 6036 C CA . THR A 1 780 ? -3.298 -0.663 -17.795 1.00 95.88 780 THR A CA 1
ATOM 6037 C C . THR A 1 780 ? -2.711 -0.865 -19.185 1.00 95.88 780 THR A C 1
ATOM 6039 O O . THR A 1 780 ? -3.222 -1.686 -19.949 1.00 95.88 780 THR A O 1
ATOM 6042 N N . VAL A 1 781 ? -1.659 -0.124 -19.521 1.00 96.75 781 VAL A N 1
ATOM 6043 C CA . VAL A 1 781 ? -0.904 -0.262 -20.775 1.00 96.75 781 VAL A CA 1
ATOM 6044 C C . VAL A 1 781 ? 0.402 -1.005 -20.499 1.00 96.75 781 VAL A C 1
ATOM 6046 O O . VAL A 1 781 ? 0.932 -0.915 -19.398 1.00 96.75 781 VAL A O 1
ATOM 6049 N N . CYS A 1 782 ? 0.934 -1.725 -21.486 1.00 98.50 782 CYS A N 1
ATOM 6050 C CA . CYS A 1 782 ? 2.337 -2.138 -21.458 1.00 98.50 782 CYS A CA 1
ATOM 6051 C C . CYS A 1 782 ? 3.168 -1.113 -22.240 1.00 98.50 782 CYS A C 1
ATOM 6053 O O . CYS A 1 782 ? 3.215 -1.179 -23.470 1.00 98.50 782 CYS A O 1
ATOM 6055 N N . GLY A 1 783 ? 3.734 -0.119 -21.558 1.00 98.44 783 GLY A N 1
ATOM 6056 C CA . GLY A 1 783 ? 4.473 0.989 -22.162 1.00 98.44 783 GLY A CA 1
ATOM 6057 C C . GLY A 1 783 ? 5.859 0.623 -22.649 1.00 98.44 783 GLY A C 1
ATOM 6058 O O . GLY A 1 783 ? 6.395 1.322 -23.507 1.00 98.44 783 GLY A O 1
ATOM 6059 N N . GLU A 1 784 ? 6.404 -0.509 -22.207 1.00 98.81 784 GLU A N 1
ATOM 6060 C CA . GLU A 1 784 ? 7.636 -1.046 -22.768 1.00 98.81 784 GLU A CA 1
ATOM 6061 C C . GLU A 1 784 ? 7.626 -2.566 -22.909 1.00 98.81 784 GLU A C 1
ATOM 6063 O O . GLU A 1 784 ? 7.415 -3.316 -21.955 1.00 98.81 784 GLU A O 1
ATOM 6068 N N . PHE A 1 785 ? 7.923 -3.014 -24.128 1.00 98.75 785 PHE A N 1
ATOM 6069 C CA . PHE A 1 785 ? 8.283 -4.388 -24.462 1.00 98.75 785 PHE A CA 1
ATOM 6070 C C . PHE A 1 785 ? 9.089 -4.417 -25.768 1.00 98.75 785 PHE A C 1
ATOM 6072 O O . PHE A 1 785 ? 9.093 -3.456 -26.539 1.00 98.75 785 PHE A O 1
ATOM 6079 N N . THR A 1 786 ? 9.724 -5.552 -26.047 1.00 98.19 786 THR A N 1
ATOM 6080 C CA . THR A 1 786 ? 10.616 -5.780 -27.197 1.00 98.19 786 THR A CA 1
ATOM 6081 C C . THR A 1 786 ? 10.377 -7.175 -27.793 1.00 98.19 786 THR A C 1
ATOM 6083 O O . THR A 1 786 ? 9.637 -7.983 -27.221 1.00 98.19 786 THR A O 1
ATOM 6086 N N . LEU A 1 787 ? 10.999 -7.508 -28.932 1.00 97.69 787 LEU A N 1
ATOM 6087 C CA . LEU A 1 787 ? 11.072 -8.903 -29.397 1.00 97.69 787 LEU A CA 1
ATOM 6088 C C . LEU A 1 787 ? 12.356 -9.623 -28.962 1.00 97.69 787 LEU A C 1
ATOM 6090 O O . LEU A 1 787 ? 12.491 -10.815 -29.240 1.00 97.69 787 LEU A O 1
ATOM 6094 N N . ALA A 1 788 ? 13.271 -8.924 -28.286 1.00 95.44 788 ALA A N 1
ATOM 6095 C CA . ALA A 1 788 ? 14.576 -9.442 -27.900 1.00 95.44 788 ALA A CA 1
ATOM 6096 C C . ALA A 1 788 ? 14.508 -10.795 -27.175 1.00 95.44 788 ALA A C 1
ATOM 6098 O O . ALA A 1 788 ? 13.791 -10.984 -26.187 1.00 95.44 788 ALA A O 1
ATOM 6099 N N . ARG A 1 789 ? 15.301 -11.745 -27.680 1.00 93.00 789 ARG A N 1
ATOM 6100 C CA . ARG A 1 789 ? 15.506 -13.076 -27.084 1.00 93.00 789 ARG A CA 1
ATOM 6101 C C . ARG A 1 789 ? 16.764 -13.145 -26.217 1.00 93.00 789 ARG A C 1
ATOM 6103 O O . ARG A 1 789 ? 16.904 -14.082 -25.438 1.00 93.00 789 ARG A O 1
ATOM 6110 N N . THR A 1 790 ? 17.6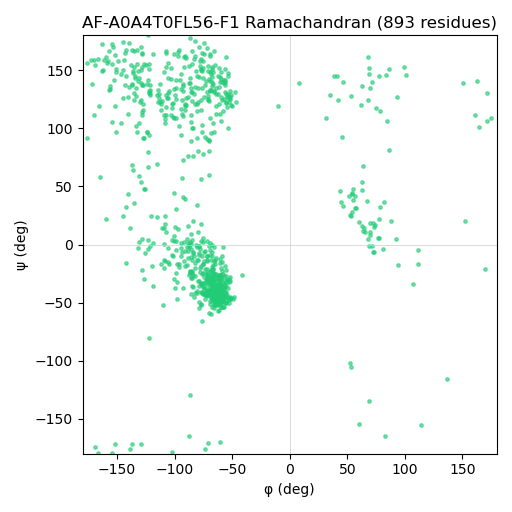66 -12.178 -26.373 1.00 94.19 790 THR A N 1
ATOM 6111 C CA . THR A 1 790 ? 18.966 -12.092 -25.697 1.00 94.19 790 THR A CA 1
ATOM 6112 C C . THR A 1 790 ? 19.235 -10.663 -25.228 1.00 94.19 790 THR A C 1
ATOM 6114 O O . THR A 1 790 ? 18.561 -9.733 -25.671 1.00 94.19 790 THR A O 1
ATOM 6117 N N . ASP A 1 791 ? 20.241 -10.477 -24.373 1.00 95.75 791 ASP A N 1
ATOM 6118 C CA . ASP A 1 791 ? 20.784 -9.164 -24.019 1.00 95.75 791 ASP A CA 1
ATOM 6119 C C . ASP A 1 791 ? 22.073 -8.818 -24.800 1.00 95.75 791 ASP A C 1
ATOM 6121 O O . ASP A 1 791 ? 22.937 -8.109 -24.296 1.00 95.75 791 ASP A O 1
ATOM 6125 N N . CYS A 1 792 ? 22.199 -9.320 -26.038 1.00 93.44 792 CYS A N 1
ATOM 6126 C CA . CYS A 1 792 ? 23.370 -9.136 -26.911 1.00 93.44 792 CYS A CA 1
ATOM 6127 C C . CYS A 1 792 ? 23.510 -7.745 -27.551 1.00 93.44 792 CYS A C 1
ATOM 6129 O O . CYS A 1 792 ? 24.559 -7.444 -28.115 1.00 93.44 792 CYS A O 1
ATOM 6131 N N . ALA A 1 793 ? 22.469 -6.905 -27.530 1.00 93.81 793 ALA A N 1
ATOM 6132 C CA . ALA A 1 793 ? 22.535 -5.600 -28.183 1.00 93.81 793 ALA A CA 1
ATOM 6133 C C . ALA A 1 793 ? 23.636 -4.727 -27.545 1.00 93.81 793 ALA A C 1
ATOM 6135 O O . ALA A 1 793 ? 23.695 -4.569 -26.328 1.00 93.81 793 ALA A O 1
ATOM 6136 N N . THR A 1 794 ? 24.507 -4.162 -28.381 1.00 93.19 794 THR A N 1
ATOM 6137 C CA . THR A 1 794 ? 25.707 -3.419 -27.958 1.00 93.19 794 THR A CA 1
ATOM 6138 C C . THR A 1 794 ? 25.346 -2.295 -26.988 1.00 93.19 794 THR A C 1
ATOM 6140 O O . THR A 1 794 ? 24.499 -1.461 -27.302 1.00 93.19 794 THR A O 1
ATOM 6143 N N . TYR A 1 795 ? 26.009 -2.273 -25.833 1.00 95.81 795 TYR A N 1
ATOM 6144 C CA . TYR A 1 795 ? 25.807 -1.374 -24.692 1.00 95.81 795 TYR A CA 1
ATOM 6145 C C . TYR A 1 795 ? 24.449 -1.473 -23.972 1.00 95.81 795 TYR A C 1
ATOM 6147 O O . TYR A 1 795 ? 24.166 -0.618 -23.139 1.00 95.81 795 TYR A O 1
ATOM 6155 N N . LEU A 1 796 ? 23.612 -2.492 -24.222 1.00 96.50 796 LEU A N 1
ATOM 6156 C CA . LEU A 1 796 ? 22.271 -2.623 -23.609 1.00 96.50 796 LEU A CA 1
ATOM 6157 C C . LEU A 1 796 ? 22.294 -2.707 -22.071 1.00 96.50 796 LEU A C 1
ATOM 6159 O O . LEU A 1 796 ? 21.339 -2.309 -21.415 1.00 96.50 796 LEU A O 1
ATOM 6163 N N . ASN A 1 797 ? 23.385 -3.207 -21.488 1.00 96.06 797 ASN A N 1
ATOM 6164 C CA . ASN A 1 797 ? 23.601 -3.235 -20.034 1.00 96.06 797 ASN A CA 1
ATOM 6165 C C . ASN A 1 797 ? 24.508 -2.086 -19.538 1.00 96.06 797 ASN A C 1
ATOM 6167 O O . ASN A 1 797 ? 25.035 -2.133 -18.418 1.00 96.06 797 ASN A O 1
ATOM 6171 N N . GLY A 1 798 ? 24.709 -1.074 -20.383 1.00 95.00 798 GLY A N 1
ATOM 6172 C CA . GLY A 1 798 ? 25.634 0.042 -20.229 1.00 95.00 798 GLY A CA 1
ATOM 6173 C C . GLY A 1 798 ? 26.949 -0.124 -21.000 1.00 95.00 798 GLY A C 1
ATOM 6174 O O . GLY A 1 798 ? 27.441 -1.228 -21.255 1.00 95.00 798 GLY A O 1
ATOM 6175 N N . ARG A 1 799 ? 27.540 1.019 -21.367 1.00 95.19 799 ARG A N 1
ATOM 6176 C CA . ARG A 1 799 ? 28.793 1.133 -22.144 1.00 95.19 799 ARG A CA 1
ATOM 6177 C C . ARG A 1 799 ? 30.064 0.856 -21.321 1.00 95.19 799 ARG A C 1
ATOM 6179 O O . ARG A 1 799 ? 31.152 0.701 -21.872 1.00 95.19 799 ARG A O 1
ATOM 6186 N N . ASP A 1 800 ? 29.929 0.746 -20.004 1.00 91.06 800 ASP A N 1
ATOM 6187 C CA . ASP A 1 800 ? 30.935 0.393 -18.993 1.00 91.06 800 ASP A CA 1
ATOM 6188 C C . ASP A 1 800 ? 31.378 -1.084 -19.061 1.00 91.06 800 ASP A C 1
ATOM 6190 O O . ASP A 1 800 ? 31.280 -1.843 -18.099 1.00 91.06 800 ASP A O 1
ATOM 6194 N N . GLY A 1 801 ? 31.922 -1.484 -20.212 1.00 88.12 801 GLY A N 1
ATOM 6195 C CA . GLY A 1 801 ? 32.505 -2.809 -20.450 1.00 88.12 801 GLY A CA 1
ATOM 6196 C C . GLY A 1 801 ? 31.730 -3.697 -21.423 1.00 88.12 801 GLY A C 1
ATOM 6197 O O . GLY A 1 801 ? 32.246 -4.758 -21.758 1.00 88.12 801 GLY A O 1
ATOM 6198 N N . ASP A 1 802 ? 30.554 -3.260 -21.893 1.00 91.56 802 ASP A N 1
ATOM 6199 C CA . ASP A 1 802 ? 29.742 -3.940 -22.922 1.00 91.56 802 ASP A CA 1
ATOM 6200 C C . ASP A 1 802 ? 29.425 -5.411 -22.576 1.00 91.56 802 ASP A C 1
ATOM 6202 O O . ASP A 1 802 ? 29.573 -6.333 -23.377 1.00 91.56 802 ASP A O 1
ATOM 6206 N N . LEU A 1 803 ? 29.066 -5.643 -21.309 1.00 94.38 803 LEU A N 1
ATOM 6207 C CA . LEU A 1 803 ? 28.867 -6.983 -20.759 1.00 94.38 803 LEU A CA 1
ATOM 6208 C C . LEU A 1 803 ? 27.434 -7.475 -20.993 1.00 94.38 803 LEU A C 1
ATOM 6210 O O . LEU A 1 803 ? 26.470 -6.743 -20.776 1.00 94.38 803 LEU A O 1
ATOM 6214 N N . ASN A 1 804 ? 27.287 -8.750 -21.344 1.00 94.75 804 ASN A N 1
ATOM 6215 C CA . ASN A 1 804 ? 26.004 -9.411 -21.581 1.00 94.75 804 ASN A CA 1
ATOM 6216 C C . ASN A 1 804 ? 25.898 -10.732 -20.792 1.00 94.75 804 ASN A C 1
ATOM 6218 O O . ASN A 1 804 ? 26.895 -11.393 -20.478 1.00 94.75 804 ASN A O 1
ATOM 6222 N N . ARG A 1 805 ? 24.680 -11.112 -20.406 1.00 96.75 805 ARG A N 1
ATOM 6223 C CA . ARG A 1 805 ? 24.405 -12.341 -19.650 1.00 96.75 805 ARG A CA 1
ATOM 6224 C C . ARG A 1 805 ? 24.387 -13.563 -20.562 1.00 96.75 805 ARG A C 1
ATOM 6226 O O . ARG A 1 805 ? 24.752 -14.645 -20.108 1.00 96.75 805 ARG A O 1
ATOM 6233 N N . TRP A 1 806 ? 23.984 -13.399 -21.823 1.00 95.19 806 TRP A N 1
ATOM 6234 C CA . TRP A 1 806 ? 23.890 -14.472 -22.818 1.00 95.19 806 TRP A CA 1
ATOM 6235 C C . TRP A 1 806 ? 25.210 -15.236 -23.029 1.00 95.19 806 TRP A C 1
ATOM 6237 O O . TRP A 1 806 ? 25.215 -16.467 -23.072 1.00 95.19 806 TRP A O 1
ATOM 6247 N N . GLU A 1 807 ? 26.338 -14.530 -23.073 1.00 94.50 807 GLU A N 1
ATOM 6248 C CA . GLU A 1 807 ? 27.690 -15.091 -23.199 1.00 94.50 807 GLU A CA 1
ATOM 6249 C C . GLU A 1 807 ? 28.362 -15.344 -21.839 1.00 94.50 807 GLU A C 1
ATOM 6251 O O . GLU A 1 807 ? 29.512 -15.782 -21.773 1.00 94.50 807 GLU A O 1
ATOM 6256 N N . GLY A 1 808 ? 27.667 -15.092 -20.727 1.00 94.88 808 GLY A N 1
ATOM 6257 C CA . GLY A 1 808 ? 28.222 -15.253 -19.384 1.00 94.88 808 GLY A CA 1
ATOM 6258 C C . GLY A 1 808 ? 29.256 -14.191 -18.987 1.00 94.88 808 GLY A C 1
ATOM 6259 O O . GLY A 1 808 ? 30.055 -14.449 -18.086 1.00 94.88 808 GLY A O 1
ATOM 6260 N N . SER A 1 809 ? 29.300 -13.035 -19.665 1.00 94.31 809 SER A N 1
ATOM 6261 C CA . SER A 1 809 ? 30.283 -11.972 -19.392 1.00 94.31 809 SER A CA 1
ATOM 6262 C C . SER A 1 809 ? 29.822 -10.994 -18.302 1.00 94.31 809 SER A C 1
ATOM 6264 O O . SER A 1 809 ? 30.652 -10.438 -17.580 1.00 94.31 809 SER A O 1
ATOM 6266 N N . PHE A 1 810 ? 28.509 -10.830 -18.114 1.00 94.38 810 PHE A N 1
ATOM 6267 C CA . PHE A 1 810 ? 27.927 -10.007 -17.052 1.00 94.38 810 PHE A CA 1
ATOM 6268 C C . PHE A 1 810 ? 28.068 -10.670 -15.660 1.00 94.38 810 PHE A C 1
ATOM 6270 O O . PHE A 1 810 ? 27.873 -11.886 -15.543 1.00 94.38 810 PHE A O 1
ATOM 6277 N N . PRO A 1 811 ? 28.363 -9.926 -14.573 1.00 93.38 811 PRO A N 1
ATOM 6278 C CA . PRO A 1 811 ? 28.520 -10.503 -13.236 1.00 93.38 811 PRO A CA 1
ATOM 6279 C C . PRO A 1 811 ? 27.322 -11.353 -12.781 1.00 93.38 811 PRO A C 1
ATOM 6281 O O . PRO A 1 811 ? 26.175 -10.919 -12.836 1.00 93.38 811 PRO A O 1
ATOM 6284 N N . GLY A 1 812 ? 27.594 -12.575 -12.313 1.00 91.88 812 GLY A N 1
ATOM 6285 C CA . GLY A 1 812 ? 26.570 -13.522 -11.847 1.00 91.88 812 GLY A CA 1
ATOM 6286 C C . GLY A 1 812 ? 25.852 -14.318 -12.948 1.00 91.88 812 GLY A C 1
ATOM 6287 O O . GLY A 1 812 ? 25.059 -15.198 -12.623 1.00 91.88 812 GLY A O 1
ATOM 6288 N N . SER A 1 813 ? 26.137 -14.055 -14.227 1.00 95.38 813 SER A N 1
ATOM 6289 C CA . SER A 1 813 ? 25.588 -14.818 -15.355 1.00 95.38 813 SER A CA 1
ATOM 6290 C C . SER A 1 813 ? 26.411 -16.070 -15.702 1.00 95.38 813 SER A C 1
ATOM 6292 O O . SER A 1 813 ? 27.432 -16.368 -15.079 1.00 95.38 813 SER A O 1
ATOM 6294 N N . TYR A 1 814 ? 25.941 -16.838 -16.686 1.00 94.56 814 TYR A N 1
ATOM 6295 C CA . TYR A 1 814 ? 26.594 -18.040 -17.205 1.00 94.56 814 TYR A CA 1
ATOM 6296 C C . TYR A 1 814 ? 26.326 -18.173 -18.707 1.00 94.56 814 TYR A C 1
ATOM 6298 O O . TYR A 1 814 ? 25.251 -17.810 -19.172 1.00 94.56 814 TYR A O 1
ATOM 6306 N N . TYR A 1 815 ? 27.293 -18.714 -19.454 1.00 95.25 815 TYR A N 1
ATOM 6307 C CA . TYR A 1 815 ? 27.216 -18.843 -20.912 1.00 95.25 815 TYR A CA 1
ATOM 6308 C C . TYR A 1 815 ? 26.015 -19.692 -21.364 1.00 95.25 815 TYR A C 1
ATOM 6310 O O . TYR A 1 815 ? 25.863 -20.841 -20.940 1.00 95.25 815 TYR A O 1
ATOM 6318 N N . GLN A 1 816 ? 25.210 -19.136 -22.269 1.00 91.88 816 GLN A N 1
ATOM 6319 C CA . GLN A 1 816 ? 24.026 -19.757 -22.876 1.00 91.88 816 GLN A CA 1
ATOM 6320 C C . GLN A 1 816 ? 24.179 -19.894 -24.400 1.00 91.88 816 GLN A C 1
ATOM 6322 O O . GLN A 1 816 ? 23.779 -20.905 -24.980 1.00 91.88 816 GLN A O 1
ATOM 6327 N N . GLY A 1 817 ? 24.823 -18.918 -25.043 1.00 89.88 817 GLY A N 1
ATOM 6328 C CA . GLY A 1 817 ? 25.192 -18.937 -26.457 1.00 89.88 817 GLY A CA 1
ATOM 6329 C C . GLY A 1 817 ? 26.187 -17.824 -26.785 1.00 89.88 817 GLY A C 1
ATOM 6330 O O . GLY A 1 817 ? 26.594 -17.087 -25.899 1.00 89.88 817 GLY A O 1
ATOM 6331 N N . GLY A 1 818 ? 26.599 -17.719 -28.051 1.00 89.00 818 GLY A N 1
ATOM 6332 C CA . GLY A 1 818 ? 27.347 -16.560 -28.562 1.00 89.00 818 GLY A CA 1
ATOM 6333 C C . GLY A 1 818 ? 26.405 -15.506 -29.145 1.00 89.00 818 GLY A C 1
ATOM 6334 O O . GLY A 1 818 ? 25.326 -15.866 -29.637 1.00 89.00 818 GLY A O 1
ATOM 6335 N N . CYS A 1 819 ? 26.807 -14.236 -29.125 1.00 88.31 819 CYS A N 1
ATOM 6336 C CA . CYS A 1 819 ? 26.041 -13.140 -29.726 1.00 88.31 819 CYS A CA 1
ATOM 6337 C C . CYS A 1 819 ? 26.175 -13.067 -31.263 1.00 88.31 819 CYS A C 1
ATOM 6339 O O . CYS A 1 819 ? 25.226 -12.640 -31.919 1.00 88.31 819 CYS A O 1
ATOM 6341 N N . ASP A 1 820 ? 27.223 -13.675 -31.850 1.00 80.19 820 ASP A N 1
ATOM 6342 C CA . ASP A 1 820 ? 27.464 -13.872 -33.303 1.00 80.19 820 ASP A CA 1
ATOM 6343 C C . ASP A 1 820 ? 26.230 -14.282 -34.150 1.00 80.19 820 ASP A C 1
ATOM 6345 O O . ASP A 1 820 ? 26.206 -14.080 -35.364 1.00 80.19 820 ASP A O 1
ATOM 6349 N N . TYR A 1 821 ? 25.229 -14.939 -33.550 1.00 70.38 821 TYR A N 1
ATOM 6350 C CA . TYR A 1 821 ? 23.999 -15.382 -34.225 1.00 70.38 821 TYR A CA 1
ATOM 6351 C C . TYR A 1 821 ? 22.934 -14.275 -34.356 1.00 70.38 821 TYR A C 1
ATOM 6353 O O . TYR A 1 821 ? 22.088 -14.320 -35.253 1.00 70.38 821 TYR A O 1
ATOM 6361 N N . PHE A 1 822 ? 22.954 -13.315 -33.435 1.00 72.12 822 PHE A N 1
ATOM 6362 C CA . PHE A 1 822 ? 22.019 -12.196 -33.344 1.00 72.12 822 PHE A CA 1
ATOM 6363 C C . PHE A 1 822 ? 22.618 -10.926 -33.970 1.00 72.12 822 PHE A C 1
ATOM 6365 O O . PHE A 1 822 ? 21.883 -10.158 -34.596 1.00 72.12 822 PHE A O 1
ATOM 6372 N N . ASP A 1 823 ? 23.941 -10.777 -33.867 1.00 66.81 823 ASP A N 1
ATOM 6373 C CA . ASP A 1 823 ? 24.742 -9.658 -34.358 1.00 66.81 823 ASP A CA 1
ATOM 6374 C C . ASP A 1 823 ? 24.961 -9.629 -35.885 1.00 66.81 823 ASP A C 1
ATOM 6376 O O . ASP A 1 823 ? 24.666 -10.563 -36.631 1.00 66.81 823 ASP A O 1
ATOM 6380 N N . GLY A 1 824 ? 25.568 -8.534 -36.353 1.00 62.41 824 GLY A N 1
ATOM 6381 C CA . GLY A 1 824 ? 26.365 -8.515 -37.585 1.00 62.41 824 GLY A CA 1
ATOM 6382 C C . GLY A 1 824 ? 25.742 -7.818 -38.795 1.00 62.41 824 GLY A C 1
ATOM 6383 O O . GLY A 1 824 ? 26.477 -7.187 -39.555 1.00 62.41 824 GLY A O 1
ATOM 6384 N N . ASP A 1 825 ? 24.419 -7.875 -38.985 1.00 80.75 825 ASP A N 1
ATOM 6385 C CA . ASP A 1 825 ? 23.763 -7.248 -40.151 1.00 80.75 825 ASP A CA 1
ATOM 6386 C C . ASP A 1 825 ? 22.364 -6.652 -39.905 1.00 80.75 825 ASP A C 1
ATOM 6388 O O . ASP A 1 825 ? 21.570 -6.477 -40.838 1.00 80.75 825 ASP A O 1
ATOM 6392 N N . ASN A 1 826 ? 22.070 -6.286 -38.652 1.00 86.94 826 ASN A N 1
ATOM 6393 C CA . ASN A 1 826 ? 20.788 -5.708 -38.250 1.00 86.94 826 ASN A CA 1
ATOM 6394 C C . ASN A 1 826 ? 19.609 -6.622 -38.660 1.00 86.94 826 ASN A C 1
ATOM 6396 O O . ASN A 1 826 ? 18.655 -6.199 -39.319 1.00 86.94 826 ASN A O 1
ATOM 6400 N N . GLY A 1 827 ? 19.730 -7.917 -38.350 1.00 89.75 827 GLY A N 1
ATOM 6401 C CA . GLY A 1 827 ? 18.703 -8.941 -38.551 1.00 89.75 827 GLY A CA 1
ATOM 6402 C C . GLY A 1 827 ? 18.397 -9.341 -39.999 1.00 89.75 827 GLY A C 1
ATOM 6403 O O . GLY A 1 827 ? 17.341 -9.925 -40.262 1.00 89.75 827 GLY A O 1
ATOM 6404 N N . ALA A 1 828 ? 19.273 -9.057 -40.967 1.00 89.12 828 ALA A N 1
ATOM 6405 C CA . ALA A 1 828 ? 19.074 -9.478 -42.355 1.00 89.12 828 ALA A CA 1
ATOM 6406 C C . ALA A 1 828 ? 19.373 -10.980 -42.561 1.00 89.12 828 ALA A C 1
ATOM 6408 O O . ALA A 1 828 ? 18.580 -11.667 -43.211 1.00 89.12 828 ALA A O 1
ATOM 6409 N N . SER A 1 829 ? 20.423 -11.529 -41.944 1.00 89.19 829 SER A N 1
ATOM 6410 C CA . SER A 1 829 ? 20.803 -12.950 -42.072 1.00 89.19 829 SER A CA 1
ATOM 6411 C C . SER A 1 829 ? 20.116 -13.889 -41.074 1.00 89.19 829 SER A C 1
ATOM 6413 O O . SER A 1 829 ? 20.328 -15.102 -41.138 1.00 89.19 829 SER A O 1
ATOM 6415 N N . TRP A 1 830 ? 19.264 -13.371 -40.181 1.00 92.62 830 TRP A N 1
ATOM 6416 C CA . TRP A 1 830 ? 18.520 -14.183 -39.213 1.00 92.62 830 TRP A CA 1
ATOM 6417 C C . TRP A 1 830 ? 17.751 -15.340 -39.885 1.00 92.62 830 TRP A C 1
ATOM 6419 O O . TRP A 1 830 ? 16.932 -15.087 -40.780 1.00 92.62 830 TRP A O 1
ATOM 6429 N N . PRO A 1 831 ? 17.959 -16.600 -39.449 1.00 91.62 831 PRO A N 1
ATOM 6430 C CA . PRO A 1 831 ? 17.279 -17.759 -40.017 1.00 91.62 831 PRO A CA 1
ATOM 6431 C C . PRO A 1 831 ? 15.756 -17.723 -39.858 1.00 91.62 831 PRO A C 1
ATOM 6433 O O . PRO A 1 831 ? 15.220 -17.217 -38.873 1.00 91.62 831 PRO A O 1
ATOM 6436 N N . GLU A 1 832 ? 15.057 -18.368 -40.793 1.00 93.75 832 GLU A N 1
ATOM 6437 C CA . GLU A 1 832 ? 13.588 -18.400 -40.856 1.00 93.75 832 GLU A CA 1
ATOM 6438 C C . GLU A 1 832 ? 12.922 -18.925 -39.572 1.00 93.75 832 GLU A C 1
ATOM 6440 O O . GLU A 1 832 ? 11.842 -18.471 -39.198 1.00 93.75 832 GLU A O 1
ATOM 6445 N N . ALA A 1 833 ? 13.585 -19.831 -38.846 1.00 94.25 833 ALA A N 1
ATOM 6446 C CA . ALA A 1 833 ? 13.120 -20.303 -37.544 1.00 94.25 833 ALA A CA 1
ATOM 6447 C C . ALA A 1 833 ? 13.108 -19.185 -36.482 1.00 94.25 833 ALA A C 1
ATOM 6449 O O . ALA A 1 833 ? 12.132 -19.070 -35.744 1.00 94.25 833 ALA A O 1
ATOM 6450 N N . TYR A 1 834 ? 14.137 -18.326 -36.442 1.00 94.25 834 TYR A N 1
ATOM 6451 C CA . TYR A 1 834 ? 14.184 -17.190 -35.517 1.00 94.25 834 TYR A CA 1
ATOM 6452 C C . TYR A 1 834 ? 13.189 -16.099 -35.934 1.00 94.25 834 TYR A C 1
ATOM 6454 O O . TYR A 1 834 ? 12.434 -15.616 -35.097 1.00 94.25 834 TYR A O 1
ATOM 6462 N N . ARG A 1 835 ? 13.066 -15.807 -37.238 1.00 95.50 835 ARG A N 1
ATOM 6463 C CA . ARG A 1 835 ? 12.012 -14.921 -37.782 1.00 95.50 835 ARG A CA 1
ATOM 6464 C C . ARG A 1 835 ? 10.605 -15.401 -37.405 1.00 95.50 835 ARG A C 1
ATOM 6466 O O . ARG A 1 835 ? 9.777 -14.610 -36.961 1.00 95.50 835 ARG A O 1
ATOM 6473 N N . THR A 1 836 ? 10.358 -16.708 -37.521 1.00 96.94 836 THR A N 1
ATOM 6474 C CA . THR A 1 836 ? 9.105 -17.364 -37.116 1.00 96.94 836 THR A CA 1
ATOM 6475 C C . THR A 1 836 ? 8.858 -17.252 -35.610 1.00 96.94 836 THR A C 1
ATOM 6477 O O . THR A 1 836 ? 7.730 -16.966 -35.206 1.00 96.94 836 THR A O 1
ATOM 6480 N N . PHE A 1 837 ? 9.885 -17.446 -34.774 1.00 97.31 837 PHE A N 1
ATOM 6481 C CA . PHE A 1 837 ? 9.787 -17.212 -33.331 1.00 97.31 837 PHE A CA 1
ATOM 6482 C C . PHE A 1 837 ? 9.441 -15.747 -33.027 1.00 97.31 837 PHE A C 1
ATOM 6484 O O . PHE A 1 837 ? 8.459 -15.502 -32.335 1.00 97.31 837 PHE A O 1
ATOM 6491 N N . LEU A 1 838 ? 10.174 -14.778 -33.585 1.00 97.50 838 LEU A N 1
ATOM 6492 C CA . LEU A 1 838 ? 9.938 -13.351 -33.342 1.00 97.50 838 LEU A CA 1
ATOM 6493 C C . LEU A 1 838 ? 8.519 -12.943 -33.765 1.00 97.50 838 LEU A C 1
ATOM 6495 O O . LEU A 1 838 ? 7.836 -12.238 -33.026 1.00 97.50 838 LEU A O 1
ATOM 6499 N N . ARG A 1 839 ? 8.024 -13.464 -34.897 1.00 97.88 839 ARG A N 1
ATOM 6500 C CA . ARG A 1 839 ? 6.638 -13.261 -35.348 1.00 97.88 839 ARG A CA 1
ATOM 6501 C C . ARG A 1 839 ? 5.613 -13.794 -34.344 1.00 97.88 839 ARG A C 1
ATOM 6503 O O . ARG A 1 839 ? 4.653 -13.097 -34.023 1.00 97.88 839 ARG A O 1
ATOM 6510 N N . LYS A 1 840 ? 5.808 -15.019 -33.846 1.00 98.38 840 LYS A N 1
ATOM 6511 C CA . LYS A 1 840 ? 4.966 -15.608 -32.792 1.00 98.38 840 LYS A CA 1
ATOM 6512 C C . LYS A 1 840 ? 5.021 -14.780 -31.507 1.00 98.38 840 LYS A C 1
ATOM 6514 O O . LYS A 1 840 ? 3.983 -14.490 -30.928 1.00 98.38 840 LYS A O 1
ATOM 6519 N N . TYR A 1 841 ? 6.218 -14.398 -31.068 1.00 98.50 841 TYR A N 1
ATOM 6520 C CA . TYR A 1 841 ? 6.439 -13.682 -29.816 1.00 98.50 841 TYR A CA 1
ATOM 6521 C C . TYR A 1 841 ? 5.851 -12.263 -29.851 1.00 98.50 841 TYR A C 1
ATOM 6523 O O . TYR A 1 841 ? 5.241 -11.833 -28.876 1.00 98.50 841 TYR A O 1
ATOM 6531 N N . TYR A 1 842 ? 5.918 -11.579 -30.998 1.00 98.50 842 TYR A N 1
ATOM 6532 C CA . TYR A 1 842 ? 5.179 -10.339 -31.252 1.00 98.50 842 TYR A CA 1
ATOM 6533 C C . TYR A 1 842 ? 3.665 -10.539 -31.105 1.00 98.50 842 TYR A C 1
ATOM 6535 O O . TYR A 1 842 ? 3.030 -9.843 -30.315 1.00 98.50 842 TYR A O 1
ATOM 6543 N N . GLU A 1 843 ? 3.085 -11.513 -31.816 1.00 98.38 843 GLU A N 1
ATOM 6544 C CA . GLU A 1 843 ? 1.635 -11.747 -31.780 1.00 98.38 843 GLU A CA 1
ATOM 6545 C C . GLU A 1 843 ? 1.135 -12.199 -30.401 1.00 98.38 843 GLU A C 1
ATOM 6547 O O . GLU A 1 843 ? 0.045 -11.796 -29.997 1.00 98.38 843 GLU A O 1
ATOM 6552 N N . ALA A 1 844 ? 1.929 -12.974 -29.658 1.00 98.50 844 ALA A N 1
ATOM 6553 C CA . ALA A 1 844 ? 1.628 -13.373 -28.286 1.00 98.50 844 ALA A CA 1
ATOM 6554 C C . ALA A 1 844 ? 1.638 -12.182 -27.318 1.00 98.50 844 ALA A C 1
ATOM 6556 O O . ALA A 1 844 ? 0.719 -12.043 -26.512 1.00 98.50 844 ALA A O 1
ATOM 6557 N N . GLN A 1 845 ? 2.638 -11.302 -27.425 1.00 98.44 845 GLN A N 1
ATOM 6558 C CA . GLN A 1 845 ? 2.748 -10.102 -26.595 1.00 98.44 845 GLN A CA 1
ATOM 6559 C C . GLN A 1 845 ? 1.610 -9.114 -26.877 1.00 98.44 845 GLN A C 1
ATOM 6561 O O . GLN A 1 845 ? 0.848 -8.799 -25.964 1.00 98.44 845 GLN A O 1
ATOM 6566 N N . ILE A 1 846 ? 1.387 -8.699 -28.130 1.00 96.94 846 ILE A N 1
ATOM 6567 C CA . ILE A 1 846 ? 0.310 -7.736 -28.431 1.00 96.94 846 ILE A CA 1
ATOM 6568 C C . ILE A 1 846 ? -1.075 -8.305 -28.105 1.00 96.94 846 ILE A C 1
ATOM 6570 O O . ILE A 1 846 ? -1.846 -7.636 -27.429 1.00 96.94 846 ILE A O 1
ATOM 6574 N N . SER A 1 847 ? -1.363 -9.572 -28.434 1.00 95.12 847 SER A N 1
ATOM 6575 C CA . SER A 1 847 ? -2.663 -10.196 -28.115 1.00 95.12 847 SER A CA 1
ATOM 6576 C C . SER A 1 847 ? -2.860 -10.443 -26.610 1.00 95.12 847 SER A C 1
ATOM 6578 O O . SER A 1 847 ? -3.925 -10.888 -26.183 1.00 95.12 847 SER A O 1
ATOM 6580 N N . THR A 1 848 ? -1.836 -10.168 -25.798 1.00 96.75 848 THR A N 1
ATOM 6581 C CA . THR A 1 848 ? -1.879 -10.159 -24.334 1.00 96.75 848 THR A CA 1
ATOM 6582 C C . THR A 1 848 ? -2.050 -8.736 -23.807 1.00 96.75 848 THR A C 1
ATOM 6584 O O . THR A 1 848 ? -2.931 -8.504 -22.983 1.00 96.75 848 THR A O 1
ATOM 6587 N N . PHE A 1 849 ? -1.283 -7.766 -24.305 1.00 97.00 849 PHE A N 1
ATOM 6588 C CA . PHE A 1 849 ? -1.366 -6.366 -23.875 1.00 97.00 849 PHE A CA 1
ATOM 6589 C C . PHE A 1 849 ? -2.666 -5.681 -24.339 1.00 97.00 849 PHE A C 1
ATOM 6591 O O . PHE A 1 849 ? -3.239 -4.869 -23.616 1.00 97.00 849 PHE A O 1
ATOM 6598 N N . GLU A 1 850 ? -3.226 -6.109 -25.475 1.00 94.81 850 GLU A N 1
ATOM 6599 C CA . GLU A 1 850 ? -4.569 -5.746 -25.954 1.00 94.81 850 GLU A CA 1
ATOM 6600 C C . GLU A 1 850 ? -5.715 -6.320 -25.089 1.00 94.81 850 GLU A C 1
ATOM 6602 O O . GLU A 1 850 ? -6.870 -5.958 -25.303 1.00 94.81 850 GLU A O 1
ATOM 6607 N N . LYS A 1 851 ? -5.428 -7.181 -24.093 1.00 93.12 851 LYS A N 1
ATOM 6608 C CA . LYS A 1 851 ? -6.394 -7.566 -23.039 1.00 93.12 851 LYS A CA 1
ATOM 6609 C C . LYS A 1 851 ? -6.457 -6.535 -21.902 1.00 93.12 851 LYS A C 1
ATOM 6611 O O . LYS A 1 851 ? -7.439 -6.517 -21.167 1.00 93.12 851 LYS A O 1
ATOM 6616 N N . GLY A 1 852 ? -5.421 -5.706 -21.756 1.00 92.75 852 GLY A N 1
ATOM 6617 C CA . GLY A 1 852 ? -5.445 -4.485 -20.953 1.00 92.75 852 GLY A CA 1
ATOM 6618 C C . GLY A 1 852 ? -5.970 -3.315 -21.789 1.00 92.75 852 GLY A C 1
ATOM 6619 O O . GLY A 1 852 ? -7.010 -3.413 -22.436 1.00 92.75 852 GLY A O 1
ATOM 6620 N N . SER A 1 853 ? -5.238 -2.204 -21.792 1.00 94.06 853 SER A N 1
ATOM 6621 C CA . SER A 1 853 ? -5.525 -1.017 -22.609 1.00 94.06 853 SER A CA 1
ATOM 6622 C C . SER A 1 853 ? -4.631 -0.885 -23.850 1.00 94.06 853 SER A C 1
ATOM 6624 O O . SER A 1 853 ? -4.760 0.101 -24.575 1.00 94.06 853 SER A O 1
ATOM 6626 N N . GLY A 1 854 ? -3.750 -1.854 -24.126 1.00 96.06 854 GLY A N 1
ATOM 6627 C CA . GLY A 1 854 ? -2.846 -1.848 -25.280 1.00 96.06 854 GLY A CA 1
ATOM 6628 C C . GLY A 1 854 ? -1.364 -1.750 -24.907 1.00 96.06 854 GLY A C 1
ATOM 6629 O O . GLY A 1 854 ? -0.965 -2.163 -23.817 1.00 96.06 854 GLY A O 1
ATOM 6630 N N . TYR A 1 855 ? -0.542 -1.238 -25.827 1.00 98.25 855 TYR A N 1
ATOM 6631 C CA . TYR A 1 855 ? 0.920 -1.284 -25.725 1.00 98.25 855 TYR A CA 1
ATOM 6632 C C . TYR A 1 855 ? 1.654 -0.102 -26.386 1.00 98.25 855 TYR A C 1
ATOM 6634 O O . TYR A 1 855 ? 1.173 0.478 -27.366 1.00 98.25 855 TYR A O 1
ATOM 6642 N N . PHE A 1 856 ? 2.887 0.143 -25.938 1.00 98.81 856 PHE A N 1
ATOM 6643 C CA . PHE A 1 856 ? 3.935 0.840 -26.682 1.00 98.81 856 PHE A CA 1
ATOM 6644 C C . PHE A 1 856 ? 5.163 -0.077 -26.828 1.00 98.81 856 PHE A C 1
ATOM 6646 O O . PHE A 1 856 ? 5.656 -0.643 -25.859 1.00 98.81 856 PHE A O 1
ATOM 6653 N N . PHE A 1 857 ? 5.667 -0.250 -28.050 1.00 98.81 857 PHE A N 1
ATOM 6654 C CA . PHE A 1 857 ? 6.885 -1.033 -28.287 1.00 98.81 857 PHE A CA 1
ATOM 6655 C C . PHE A 1 857 ? 8.142 -0.188 -28.029 1.00 98.81 857 PHE A C 1
ATOM 6657 O O . PHE A 1 857 ? 8.226 0.955 -28.490 1.00 98.81 857 PHE A O 1
ATOM 6664 N N . TRP A 1 858 ? 9.135 -0.743 -27.336 1.00 98.62 858 TRP A N 1
ATOM 6665 C CA . TRP A 1 858 ? 10.436 -0.113 -27.125 1.00 98.62 858 TRP A CA 1
ATOM 6666 C C . TRP A 1 858 ? 11.472 -0.664 -28.123 1.00 98.62 858 TRP A C 1
ATOM 6668 O O . TRP A 1 858 ? 11.875 -1.822 -28.034 1.00 98.62 858 TRP A O 1
ATOM 6678 N N . THR A 1 859 ? 11.933 0.091 -29.122 1.00 98.62 859 THR A N 1
ATOM 6679 C CA . THR A 1 859 ? 11.667 1.497 -29.496 1.00 98.62 859 THR A CA 1
ATOM 6680 C C . THR A 1 859 ? 11.276 1.604 -30.983 1.00 98.62 859 THR A C 1
ATOM 6682 O O . THR A 1 859 ? 11.386 0.632 -31.739 1.00 98.62 859 THR A O 1
ATOM 6685 N N . TRP A 1 860 ? 10.805 2.772 -31.447 1.00 98.69 860 TRP A N 1
ATOM 6686 C CA . TRP A 1 860 ? 10.501 3.011 -32.868 1.00 98.69 860 TRP A CA 1
ATOM 6687 C C . TRP A 1 860 ? 11.694 2.662 -33.766 1.00 98.69 860 TRP A C 1
ATOM 6689 O O . TRP A 1 860 ? 11.523 1.951 -34.759 1.00 98.69 860 TRP A O 1
ATOM 6699 N N . LYS A 1 861 ? 12.896 3.133 -33.403 1.00 97.44 861 LYS A N 1
ATOM 6700 C CA . LYS A 1 861 ? 14.154 2.786 -34.073 1.00 97.44 861 LYS A CA 1
ATOM 6701 C C . LYS A 1 861 ? 15.386 3.024 -33.196 1.00 97.44 861 LYS A C 1
ATOM 6703 O O . LYS A 1 861 ? 15.380 3.884 -32.325 1.00 97.44 861 LYS A O 1
ATOM 6708 N N . SER A 1 862 ? 16.454 2.302 -33.515 1.00 95.56 862 SER A N 1
ATOM 6709 C CA . SER A 1 862 ? 17.821 2.462 -33.000 1.00 95.56 862 SER A CA 1
ATOM 6710 C C . SER A 1 862 ? 18.784 2.640 -34.185 1.00 95.56 862 SER A C 1
ATOM 6712 O O . SER A 1 862 ? 18.481 2.187 -35.296 1.00 95.56 862 SER A O 1
ATOM 6714 N N . THR A 1 863 ? 19.927 3.303 -33.981 1.00 93.88 863 THR A N 1
ATOM 6715 C CA . THR A 1 863 ? 21.036 3.352 -34.955 1.00 93.88 863 THR A CA 1
ATOM 6716 C C . THR A 1 863 ? 22.111 2.292 -34.695 1.00 93.88 863 THR A C 1
ATOM 6718 O O . THR A 1 863 ? 23.082 2.214 -35.451 1.00 93.88 863 THR A O 1
ATOM 6721 N N . SER A 1 864 ? 21.952 1.446 -33.674 1.00 89.88 864 SER A N 1
ATOM 6722 C CA . SER A 1 864 ? 22.771 0.244 -33.501 1.00 89.88 864 SER A CA 1
ATOM 6723 C C . SER A 1 864 ? 22.478 -0.803 -34.589 1.00 89.88 864 SER A C 1
ATOM 6725 O O . SER A 1 864 ? 21.350 -0.947 -35.063 1.00 89.88 864 SER A O 1
ATOM 6727 N N . ASN A 1 865 ? 23.508 -1.563 -34.975 1.00 87.56 865 ASN A N 1
ATOM 6728 C CA . ASN A 1 865 ? 23.398 -2.680 -35.922 1.00 87.56 865 ASN A CA 1
ATOM 6729 C C . ASN A 1 865 ? 23.130 -4.037 -35.240 1.00 87.56 865 ASN A C 1
ATOM 6731 O O . ASN A 1 865 ? 22.929 -5.028 -35.942 1.00 87.56 865 ASN A O 1
ATOM 6735 N N . THR A 1 866 ? 23.135 -4.083 -33.905 1.00 89.31 866 THR A N 1
ATOM 6736 C CA . THR A 1 866 ? 22.901 -5.284 -33.078 1.00 89.31 866 THR A CA 1
ATOM 6737 C C . THR A 1 866 ? 21.548 -5.243 -32.350 1.00 89.31 866 THR A C 1
ATOM 6739 O O . THR A 1 866 ? 21.048 -6.273 -31.920 1.00 89.31 866 THR A O 1
ATOM 6742 N N . ALA A 1 867 ? 20.880 -4.083 -32.300 1.00 92.56 867 ALA A N 1
ATOM 6743 C CA . ALA A 1 867 ? 19.579 -3.881 -31.644 1.00 92.56 867 ALA A CA 1
ATOM 6744 C C . ALA A 1 867 ? 18.362 -4.091 -32.582 1.00 92.56 867 ALA A C 1
ATOM 6746 O O . ALA A 1 867 ? 17.389 -3.334 -32.550 1.00 92.56 867 ALA A O 1
ATOM 6747 N N . ALA A 1 868 ? 18.417 -5.085 -33.473 1.00 94.75 868 ALA A N 1
ATOM 6748 C CA . ALA A 1 868 ? 17.417 -5.272 -34.532 1.00 94.75 868 ALA A CA 1
ATOM 6749 C C . ALA A 1 868 ? 16.030 -5.701 -34.010 1.00 94.75 868 ALA A C 1
ATOM 6751 O O . ALA A 1 868 ? 15.008 -5.322 -34.579 1.00 94.75 868 ALA A O 1
ATOM 6752 N N . ASP A 1 869 ? 15.987 -6.473 -32.922 1.00 94.94 869 ASP A N 1
ATOM 6753 C CA . ASP A 1 869 ? 14.771 -6.958 -32.251 1.00 94.94 869 ASP A CA 1
ATOM 6754 C C . ASP A 1 869 ? 14.174 -5.944 -31.261 1.00 94.94 869 ASP A C 1
ATOM 6756 O O . ASP A 1 869 ? 13.045 -6.130 -30.808 1.00 94.94 869 ASP A O 1
ATOM 6760 N N . TRP A 1 870 ? 14.880 -4.832 -31.041 1.00 97.31 870 TRP A N 1
ATOM 6761 C CA . TRP A 1 870 ? 14.460 -3.639 -30.299 1.00 97.31 870 TRP A CA 1
ATOM 6762 C C . TRP A 1 870 ? 14.008 -2.479 -31.208 1.00 97.31 870 TRP A C 1
ATOM 6764 O O . TRP A 1 870 ? 13.804 -1.359 -30.747 1.00 97.31 870 TRP A O 1
ATOM 6774 N N . ASN A 1 871 ? 13.894 -2.700 -32.520 1.00 97.50 871 ASN A N 1
ATOM 6775 C CA . ASN A 1 871 ? 13.712 -1.636 -33.509 1.00 97.50 871 ASN A CA 1
ATOM 6776 C C . ASN A 1 871 ? 12.448 -1.895 -34.347 1.00 97.50 871 ASN A C 1
ATOM 6778 O O . ASN A 1 871 ? 12.475 -2.656 -35.315 1.00 97.50 871 ASN A O 1
ATOM 6782 N N . TYR A 1 872 ? 11.325 -1.265 -33.981 1.00 98.62 872 TYR A N 1
ATOM 6783 C CA . TYR A 1 872 ? 10.018 -1.512 -34.610 1.00 98.62 872 TYR A CA 1
ATOM 6784 C C . TYR A 1 872 ? 10.045 -1.270 -36.124 1.00 98.62 872 TYR A C 1
ATOM 6786 O O . TYR A 1 872 ? 9.580 -2.105 -36.903 1.00 98.62 872 TYR A O 1
ATOM 6794 N N . LYS A 1 873 ? 10.649 -0.155 -36.557 1.00 98.06 873 LYS A N 1
ATOM 6795 C CA . LYS A 1 873 ? 10.820 0.177 -37.975 1.00 98.06 873 LYS A CA 1
ATOM 6796 C C . LYS A 1 873 ? 11.617 -0.900 -38.710 1.00 98.06 873 LYS A C 1
ATOM 6798 O O . LYS A 1 873 ? 11.228 -1.310 -39.803 1.00 98.06 873 LYS A O 1
ATOM 6803 N N . ARG A 1 874 ? 12.685 -1.419 -38.105 1.00 96.94 874 ARG A N 1
ATOM 6804 C CA . ARG A 1 874 ? 13.472 -2.506 -38.693 1.00 96.94 874 ARG A CA 1
ATOM 6805 C C . ARG A 1 874 ? 12.694 -3.819 -38.766 1.00 96.94 874 ARG A C 1
ATOM 6807 O O . ARG A 1 874 ? 12.768 -4.520 -39.770 1.00 96.94 874 ARG A O 1
ATOM 6814 N N . LEU A 1 875 ? 11.910 -4.144 -37.746 1.00 97.81 875 LEU A N 1
ATOM 6815 C CA . LEU A 1 875 ? 11.079 -5.349 -37.728 1.00 97.81 875 LEU A CA 1
ATOM 6816 C C . LEU A 1 875 ? 9.944 -5.304 -38.768 1.00 97.81 875 LEU A C 1
ATOM 6818 O O . LEU A 1 875 ? 9.580 -6.359 -39.295 1.00 97.81 875 LEU A O 1
ATOM 6822 N N . LEU A 1 876 ? 9.445 -4.110 -39.116 1.00 98.00 876 LEU A N 1
ATOM 6823 C CA . LEU A 1 876 ? 8.575 -3.881 -40.279 1.00 98.00 876 LEU A CA 1
ATOM 6824 C C . LEU A 1 876 ? 9.314 -4.119 -41.610 1.00 98.00 876 LEU A C 1
ATOM 6826 O O . LEU A 1 876 ? 8.791 -4.811 -42.481 1.00 98.00 876 LEU A O 1
ATOM 6830 N N . GLU A 1 877 ? 10.527 -3.574 -41.780 1.00 96.56 877 GLU A N 1
ATOM 6831 C CA . GLU A 1 877 ? 11.361 -3.788 -42.983 1.00 96.56 877 GLU A CA 1
ATOM 6832 C C . GLU A 1 877 ? 11.695 -5.272 -43.206 1.00 96.56 877 GLU A C 1
ATOM 6834 O O . GLU A 1 877 ? 11.720 -5.749 -44.340 1.00 96.56 877 GLU A O 1
ATOM 6839 N N . LEU A 1 878 ? 11.940 -6.008 -42.118 1.00 95.88 878 LEU A N 1
ATOM 6840 C CA . LEU A 1 878 ? 12.239 -7.440 -42.120 1.00 95.88 878 LEU A CA 1
ATOM 6841 C C . LEU A 1 878 ? 10.994 -8.330 -42.311 1.00 95.88 878 LEU A C 1
ATOM 6843 O O . LEU A 1 878 ? 11.144 -9.552 -42.377 1.00 95.88 878 LEU A O 1
ATOM 6847 N N . GLY A 1 879 ? 9.789 -7.748 -42.381 1.00 96.12 879 GLY A N 1
ATOM 6848 C CA . GLY A 1 879 ? 8.514 -8.463 -42.522 1.00 96.12 879 GLY A CA 1
ATOM 6849 C C . GLY A 1 879 ? 8.090 -9.271 -41.290 1.00 96.12 879 GLY A C 1
ATOM 6850 O O . GLY A 1 879 ? 7.164 -10.076 -41.373 1.00 96.12 879 GLY A O 1
ATOM 6851 N N . ILE A 1 880 ? 8.767 -9.081 -40.154 1.00 97.00 880 ILE A N 1
ATOM 6852 C CA . ILE A 1 880 ? 8.484 -9.786 -38.900 1.00 97.00 880 ILE A CA 1
ATOM 6853 C C . ILE A 1 880 ? 7.247 -9.157 -38.257 1.00 97.00 880 ILE A C 1
ATOM 6855 O O . ILE A 1 880 ? 6.266 -9.850 -37.998 1.00 97.00 880 ILE A O 1
ATOM 6859 N N . ILE A 1 881 ? 7.240 -7.837 -38.085 1.00 97.88 881 ILE A N 1
ATOM 6860 C CA . ILE A 1 881 ? 6.046 -7.091 -37.675 1.00 97.88 881 ILE A CA 1
ATOM 6861 C C . ILE A 1 881 ? 5.215 -6.758 -38.932 1.00 97.88 881 ILE A C 1
ATOM 6863 O O . ILE A 1 881 ? 5.783 -6.360 -39.952 1.00 97.88 881 ILE A O 1
ATOM 6867 N N . PRO A 1 882 ? 3.880 -6.949 -38.917 1.00 95.81 882 PRO A N 1
ATOM 6868 C CA . PRO A 1 882 ? 3.014 -6.606 -40.040 1.00 95.81 882 PRO A CA 1
ATOM 6869 C C . PRO A 1 882 ? 2.797 -5.090 -40.141 1.00 95.81 882 PRO A C 1
ATOM 6871 O O . PRO A 1 882 ? 2.752 -4.385 -39.138 1.00 95.81 882 PRO A O 1
ATOM 6874 N N . GLN A 1 883 ? 2.556 -4.598 -41.359 1.00 92.50 883 GLN A N 1
ATOM 6875 C CA . GLN A 1 883 ? 2.174 -3.195 -41.595 1.00 92.50 883 GLN A CA 1
ATOM 6876 C C . GLN A 1 883 ? 0.789 -2.845 -41.021 1.00 92.50 883 GLN A C 1
ATOM 6878 O O . GLN A 1 883 ? 0.493 -1.676 -40.794 1.00 92.50 883 GLN A O 1
ATOM 6883 N N . ASN A 1 884 ? -0.061 -3.849 -40.783 1.00 93.00 884 ASN A N 1
ATOM 6884 C CA . ASN A 1 884 ? -1.312 -3.696 -40.052 1.00 93.00 884 ASN A CA 1
ATOM 6885 C C . ASN A 1 884 ? -1.216 -4.433 -38.699 1.00 93.00 884 ASN A C 1
ATOM 6887 O O . ASN A 1 884 ? -1.149 -5.664 -38.710 1.00 93.00 884 ASN A O 1
ATOM 6891 N N . PRO A 1 885 ? -1.279 -3.744 -37.544 1.00 90.94 885 PRO A N 1
ATOM 6892 C CA . PRO A 1 885 ? -1.211 -4.377 -36.227 1.00 90.94 885 PRO A CA 1
ATOM 6893 C C . PRO A 1 885 ? -2.450 -5.217 -35.860 1.00 90.94 885 PRO A C 1
ATOM 6895 O O . PRO A 1 885 ? -2.443 -5.855 -34.811 1.00 90.94 885 PRO A O 1
ATOM 6898 N N . ASP A 1 886 ? -3.486 -5.297 -36.707 1.00 90.19 886 ASP A N 1
ATOM 6899 C CA . ASP A 1 886 ? -4.560 -6.308 -36.616 1.00 90.19 886 ASP A CA 1
ATOM 6900 C C . ASP A 1 886 ? -4.230 -7.637 -37.329 1.00 90.19 886 ASP A C 1
ATOM 6902 O O . ASP A 1 886 ? -4.953 -8.622 -37.180 1.00 90.19 886 ASP A O 1
ATOM 6906 N N . GLU A 1 887 ? -3.159 -7.705 -38.124 1.00 94.25 887 GLU A N 1
ATOM 6907 C CA . GLU A 1 887 ? -2.810 -8.919 -38.865 1.00 94.25 887 GLU A CA 1
ATOM 6908 C C . GLU A 1 887 ? -2.220 -9.988 -37.928 1.00 94.25 887 GLU A C 1
ATOM 6910 O O . GLU A 1 887 ? -1.267 -9.736 -37.186 1.00 94.25 887 GLU A O 1
ATOM 6915 N N . ARG A 1 888 ? -2.785 -11.201 -37.961 1.00 93.81 888 ARG A N 1
ATOM 6916 C CA . ARG A 1 888 ? -2.340 -12.348 -37.155 1.00 93.81 888 ARG A CA 1
ATOM 6917 C C . ARG A 1 888 ? -2.095 -13.572 -38.042 1.00 93.81 888 ARG A C 1
ATOM 6919 O O . ARG A 1 888 ? -3.014 -14.057 -38.701 1.00 93.81 888 ARG A O 1
ATOM 6926 N N . MET A 1 889 ? -0.872 -14.094 -38.025 1.00 96.19 889 MET A N 1
ATOM 6927 C CA . MET A 1 889 ? -0.498 -15.400 -38.582 1.00 96.19 889 MET A CA 1
ATOM 6928 C C . MET A 1 889 ? -0.763 -16.535 -37.581 1.00 96.19 889 MET A C 1
ATOM 6930 O O . MET A 1 889 ? -0.977 -17.679 -37.983 1.00 96.19 889 MET A O 1
ATOM 6934 N N . TYR A 1 890 ? -0.786 -16.217 -36.284 1.00 96.25 890 TYR A N 1
ATOM 6935 C CA . TYR A 1 890 ? -0.948 -17.135 -35.158 1.00 96.25 890 TYR A CA 1
ATOM 6936 C C . TYR A 1 890 ? -2.057 -16.648 -34.191 1.00 96.25 890 TYR A C 1
ATOM 6938 O O . TYR A 1 890 ? -1.816 -16.532 -32.991 1.00 96.25 890 TYR A O 1
ATOM 6946 N N . PRO A 1 891 ? -3.295 -16.380 -34.665 1.00 89.62 891 PRO A N 1
ATOM 6947 C CA . PRO A 1 891 ? -4.319 -15.631 -33.916 1.00 89.62 891 PRO A CA 1
ATOM 6948 C C . PRO A 1 891 ? -4.744 -16.221 -32.562 1.00 89.62 891 PRO A C 1
ATOM 6950 O O . PRO A 1 891 ? -5.229 -15.478 -31.718 1.00 89.62 891 PRO A O 1
ATOM 6953 N N . ASN A 1 892 ? -4.554 -17.525 -32.337 1.00 90.38 892 ASN A N 1
ATOM 6954 C CA . ASN A 1 892 ? -4.953 -18.213 -31.101 1.00 90.38 892 ASN A CA 1
ATOM 6955 C C . ASN A 1 892 ? -3.737 -18.611 -30.235 1.00 90.38 892 ASN A C 1
ATOM 6957 O O . ASN A 1 892 ? -3.795 -19.595 -29.498 1.00 90.38 892 ASN A O 1
ATOM 6961 N N . ILE A 1 893 ? -2.602 -17.913 -30.368 1.00 94.81 893 ILE A N 1
ATOM 6962 C CA . ILE A 1 893 ? -1.332 -18.294 -29.724 1.00 94.81 893 ILE A CA 1
ATOM 6963 C C . ILE A 1 893 ? -1.375 -18.289 -28.186 1.00 94.81 893 ILE A C 1
ATOM 6965 O O . ILE A 1 893 ? -0.658 -19.067 -27.563 1.00 94.81 893 ILE A O 1
ATOM 6969 N N . CYS A 1 894 ? -2.251 -17.481 -27.583 1.00 93.06 894 CYS A N 1
ATOM 6970 C CA . CYS A 1 894 ? -2.440 -17.389 -26.130 1.00 93.06 894 CYS A CA 1
ATOM 6971 C C . CYS A 1 894 ? -3.760 -18.007 -25.626 1.00 93.06 894 CYS A C 1
ATOM 6973 O O . CYS A 1 894 ? -4.179 -17.696 -24.506 1.00 93.06 894 CYS A O 1
ATOM 6975 N N . GLY A 1 895 ? -4.408 -18.851 -26.441 1.00 84.81 895 GLY A N 1
ATOM 6976 C CA . GLY A 1 895 ? -5.781 -19.328 -26.211 1.00 84.81 895 GLY A CA 1
ATOM 6977 C C . GLY A 1 895 ? -6.852 -18.262 -26.424 1.00 84.81 895 GLY A C 1
ATOM 6978 O O . GLY A 1 895 ? -8.006 -18.575 -26.063 1.00 84.81 895 GLY A O 1
#

Solvent-accessible surface area (backbone atoms only — not comparable to full-atom values): 49999 Å² total; per-residue (Å²): 138,77,82,85,86,91,85,83,91,87,87,78,89,89,82,87,79,89,75,90,62,71,68,53,64,58,68,72,72,52,83,76,75,83,73,85,68,66,56,46,54,51,14,71,47,61,52,84,54,94,72,75,66,93,56,47,82,47,75,39,63,35,42,47,36,91,34,36,53,35,74,33,90,53,96,71,78,64,68,50,65,42,80,46,28,48,50,54,57,51,48,56,49,42,52,33,47,30,45,50,39,44,45,55,46,50,56,50,37,38,76,69,65,56,30,67,91,68,43,35,62,55,43,62,34,41,22,43,50,51,13,37,53,75,46,57,57,86,78,28,34,40,26,30,38,30,64,25,67,58,52,43,31,74,45,75,49,40,69,30,21,54,51,2,10,37,50,37,7,45,63,11,58,48,43,25,74,41,32,45,30,36,39,54,42,103,33,24,73,21,16,30,78,58,81,38,62,39,35,41,52,24,40,50,51,11,43,50,29,59,75,70,70,46,96,48,37,19,40,18,31,39,41,51,50,33,75,68,36,68,57,46,57,54,29,45,54,52,30,54,76,70,41,22,22,24,35,38,33,33,48,31,44,55,50,34,67,70,43,38,38,84,77,69,30,98,69,70,60,60,17,60,71,44,71,94,34,30,12,36,32,33,12,17,14,20,36,67,42,25,21,44,47,36,39,43,53,46,48,41,19,69,71,60,71,17,34,37,27,32,20,34,41,39,39,57,69,55,26,56,33,81,86,41,86,56,58,92,73,45,58,69,64,57,51,49,47,46,58,72,69,24,30,29,64,62,24,51,49,50,49,34,48,79,69,68,67,45,53,75,69,53,56,47,49,44,51,52,49,27,44,48,58,39,54,51,26,54,49,54,29,67,72,39,53,64,59,54,80,71,57,74,74,51,82,83,44,63,91,93,66,60,68,100,69,81,92,80,79,60,89,72,70,61,76,81,87,53,83,75,94,87,80,90,83,81,90,85,79,86,79,79,86,76,92,79,94,75,87,90,86,88,90,84,83,90,84,89,87,84,83,92,82,88,90,83,91,89,81,92,85,88,83,89,82,83,89,89,90,91,90,92,87,94,88,86,90,84,93,87,81,94,87,82,94,82,80,82,72,70,78,75,73,76,69,78,82,70,76,77,68,95,78,79,62,44,39,30,26,21,46,56,48,60,69,39,52,32,48,29,34,39,36,67,68,46,58,72,67,75,44,84,76,40,41,26,40,38,38,35,32,71,72,48,54,72,68,63,44,50,54,52,52,49,55,42,57,70,63,72,65,50,68,66,53,46,55,49,45,46,63,40,60,38,45,32,37,37,36,46,34,44,35,56,53,69,60,66,59,95,85,58,52,65,81,51,95,57,50,54,66,50,48,56,50,53,51,48,41,28,38,77,62,67,25,36,28,33,44,28,33,33,22,41,58,55,10,47,56,18,38,32,72,32,28,38,58,60,70,56,39,15,69,77,34,69,66,28,52,48,52,45,47,52,31,53,39,53,53,42,65,58,55,64,37,75,90,45,71,64,20,52,45,29,44,30,70,41,52,61,38,40,29,89,81,39,84,72,32,48,67,45,53,56,50,48,51,56,52,42,45,49,47,46,53,71,74,71,46,87,52,23,39,30,40,48,51,31,92,50,61,75,76,83,49,63,79,53,81,29,68,86,91,31,74,62,43,34,34,31,39,76,58,80,54,39,91,43,59,76,42,42,69,47,51,75,68,55,50,37,49,54,42,32,60,50,21,66,57,33,28,49,40,33,73,74,50,31,48,22,31,30,55,31,32,60,56,50,69,56,41,64,30,58,24,66,76,34,50,82,74,57,44,25,38,42,58,29,65,25,90,94,38,55,69,77,51,73,51,81,75,60,40,88,59,46,56,69,83,55,51,69,70,56,48,51,47,43,33,50,44,46,52,23,39,50,70,13,31,59,45,26,38,7,35,17,36,39,18,39,56,49,77,38,49,38,33,31,50,36,10,51,56,52,27,43,76,69,62,46,41,59,59,43,79,83,70,64,97,60,81,65,71,68,112

Secondary structure (DSSP, 8-state):
--------SSS--------SSHHHHHHHSSPPPPP--PPP--TT-PPPPSS--SSSS--EEEEPPTTSEEEES-SSPPPSEEEE-HHHHHHHHHHHHHHHHHHHHHHHHHHTTSS-S-----TT-HHHHHHHHTT--TTSEEE--S--HHHHHHTT--HHHHHHHHTT-TTSTTTTSSGGG---BTTB----SSTTTHHHHHHHHHHHHHHTT----EEEEEEGGGGG-HHHHHHHHHHHHTT--EEEEEEE-SEETTEEHHHH-S---GGGGGTTS-EEEEETTSHHHHHHHHHHHHHHHHTT---EEEEEE---SS-SSTT--S-SSS-HHHHHHHHHHS-HHHHHHHHHHHTTSS-HHHHHHHHHHHHHHHHHHHHHHHHSPPPPHHHHTSSSS-TT-S-S------GGGGSSS--SS-------------------------------------------------------------------PPPPPPPP-PPPPTT--EEEEE-TTSSS--TTT-HHHHHTT--TT--SHHHHHHHS-HHHHHHHHHHHHHHSS-HHHHHHHHHTT--EEEEEEEGGGTS--SSS----TTHHHHHHHHHHHHHHHT-EEEEEEEE-TT-SSSSGGGTS-S---TTT-HHHHHHHHHHHHHHHHHHTSGGGTT-EEEEES-S---GGG-TTHHHHHHHHHHHHHHHHHHTT-SPEEEEE-TTS-GGGGTTSS-TTTS-SEEEEEE--S-SSHHHHT--HHHHHHHHHHTHHHHHHHHHHTSEEEEEE----SSS-STTTT-TTT---TTBT-STT--B---GGGT-SSTTSS--HHHHHHHHHHHHHHHHHHTTTTEEEES-S--S-SS-GGG-HHHHHHTTSS-SSTT--SSTTTT-

Radius of gyration: 36.46 Å; Cα contacts (8 Å, |Δi|>4): 1575; chains: 1; bounding box: 117×90×94 Å

Organism: NCBI:txid1540922

Foldseek 3Di:
DDDDDDDDDPPDDDDDDDDDPVVPVVVVPDDDDPPPLAADLFLAQKDFDPDADDDFADKDWIAGHPRQKDKDPDPDDQHSIFIDGLVRLVVLLLLLLLLLLLLVVLLVCVVVVLFDDWAFECNFLSLQQSLLLLLFDLLAAEEEALNCQSVLCSNPHNSLQLLLLRSQFCSHQLRVPQHSQFHDDPRYRTHHHDQQPQQLVQLVVQVVCVVVVPLYAYEREHELLSLPDPVNQVSLVVQQVVLTRYEYEYAYQQDDQLAGSVRRDVDSQSQCSSPPAMGMEGNSLHSSRSNSNSNVSGVCSSVSVTYGYYYRNTHDLQHRTSVGRNDPRDHNVVSVCCCVRRRNSVSSVVSCPVNVSDHPVVSVVSSVVSNVSNVVSNVVSVVGHRDDPVVVPPPPDDPPPDDPDDDDDDPVNCPDPDDPDPPPDDDDPDDDDDDDDDDDDDDDDDDDDDDDDDDDDDDDDDDDDDDDDDDDDDDDDDDDDDDDPDDPPDPPPPPDDDPPPLPQFAFAFEPPCQAFHACLQEVVLVVVQVDLQCFAQQSCLVRPDPVSVLVSNVVRNVPVDDLVLLVLCVLLVGAEYEYAHELCLPVNDPPGSHDNNNVPVSVVVVLVSCLVSNHAYEYEHAAWVQGLAQASSNRHHDDRCCLVDPVRLVSLLVSLLVVLVVCLDCSSVNSHAEYESYPQRQCVVDVSRVVSLLVSQVSSLVSNPVVVGNHAYEYEPNPDDLVVCVPRQFPDVHPRYEYEYADEQAPDQVSLPDDLLRLLQVLLVCQVVLLCCQVHGHQYAHAEDWLDSYCQRAQSRISNVRATQCCPRDPPHDHNDDLVQQADALCPPHDPVSLVSSLSSLLSNQVRRSSGRGYYYQHCHGPTSRCNRNHVVSCCVVVSRDSHNVDHPPNVSSD

Sequence (895 aa):
MLTRTLRRSVASVANKVNSPRDTIEAAINAPQPLALRYVSSSAMGAEKPSDLPSQGGEPFKVQLHDDSFSGHLLEELPSLEVETTKDQLVELYRQMTTMRRMEQAADQLYKAKLIRGFCHLAIGQEGVAVGMEAAMTDKDRLITAYRCHPYAVLRGGTIKGVIAELLGRQDGMSNGKGGSMHIFTPTFFGGNGIVGAQVPVGAGIAFAQQYLNNPSVTFSMYGDGAANQGQVFEAFNIAKLWNLPCVFVCENNKYGMGTSAARSSMNVEYYKRGDVIPGLQVNAMDILSVYQASKFAKQWAIDHKGPLVMEMVTYRYGGHSMSDPGTTYRSREEVQQMRSTRDPINGLKARLLEWNVASEEDLKKIDKNAKQEVDEAVKEAKESPEPSMDDFWSDVYYKGTEPAYLRGREPEEGLQDVCWCAALCNFAVSCREADLRTLASVNSRVVDGDANTLPLCRHTERCSTALPSRPPDKTWIAIVAVLAALGSALPSSAAPSQKREVGDLVRGVNLGGLFVLEPWITPQVFDSTGDGRVIDEFTFGQYVDAATAEQLLTTHFDTFITQQDFAEIKAAGLNAVRIPFPHFAINPTADEPFYDFGRLDRLKTVVGWARDAGIRVWVDLHTARGSQNGFDNSGHKGSATWHTEQQNVNGALDAISALTAEFSQPIYGGAVEVIELMNEPASFISPDIDPVVRQYYYDGFGRINAEQSVISTGLHDAFEDLSAWNGFMTSPDFQNVWMDVHRYQVFSPEELARNDDERIGVACGYGPGLLDHSTNQHWTVCGEFTLARTDCATYLNGRDGDLNRWEGSFPGSYYQGGCDYFDGDNGASWPEAYRTFLRKYYEAQISTFEKGSGYFFWTWKSTSNTAADWNYKRLLELGIIPQNPDERMYPNICG

pLDDT: mean 85.0, std 23.48, range [21.86, 98.94]

Mean predicted aligned error: 18.85 Å

Nearest PDB structures (foldseek):
  3exh-assembly2_G  TM=9.763E-01  e=4.232E-40  Homo sapiens
  2ozl-assembly1_C  TM=9.759E-01  e=1.087E-39  Homo sapiens
  3exe-assembly2_E  TM=9.727E-01  e=2.937E-39  Homo sapiens
  6cer-assembly1_A  TM=9.574E-01  e=4.209E-34  Homo sapiens
  3exg-assembly6_U  TM=9.546E-01  e=1.255E-33  Homo sapiens

InterPro domains:
  IPR001017 Dehydrogenase, E1 component [PF00676] (94-388)
  IPR001547 Glycoside hydrolase, family 5 [PF00150] (557-745)
  IPR017597 Pyruvate dehydrogenase (acetyl-transferring) E1 component, alpha subunit, subgroup y [TIGR03182] (86-397)
  IPR017853 Glycoside hydrolase superfamily [SSF51445] (504-895)
  IPR029061 Thiamin diphosphate-binding fold [SSF52518] (76-400)
  IPR050642 Pyruvate Dehydrogenase E1 Alpha Subunit [PTHR11516] (60-402)